Protein 4O6V (pdb70)

CATH classification: 3.40.50.720

Organism: Brucella suis (strain ATCC 23445 / NCTC 10510) (NCBI:txid470137)

B-factor: mean 24.58, std 9.21, range [8.22, 66.63]

Solvent-accessible surface area: 29872 Å² total; per-residue (Å²): 137,97,72,0,0,0,0,0,26,0,13,72,31,42,0,14,13,0,0,110,78,0,22,144,65,46,26,16,1,0,0,0,9,89,78,22,126,0,84,69,10,1,77,119,46,65,16,34,18,5,57,13,44,27,72,32,63,120,40,0,69,104,1,4,74,71,0,60,93,119,56,58,65,0,5,2,0,0,1,8,29,86,124,38,76,4,23,123,6,70,22,143,69,0,38,53,6,0,27,34,38,0,0,6,1,0,18,1,0,45,40,0,4,81,15,0,66,84,42,152,35,1,7,0,0,1,6,5,9,2,25,1,37,17,3,35,59,73,63,6,27,10,0,0,4,23,1,1,3,0,0,0,0,0,2,0,0,45,61,28,1,76,64,51,0,16,0,5,1,0,1,5,9,24,10,70,65,58,121,72,61,102,150,83,63,103,58,0,26,14,71,68,17,0,89,21,97,13,0,2,6,0,0,12,16,5,5,42,106,19,4,14,0,2,0,0,7,26,7,33,0,0,0,0,30,8,70,21,22,153,94,61,0,0,0,0,0,28,0,12,80,34,39,0,14,14,0,0,109,74,0,22,144,65,48,26,15,1,0,0,1,9,94,53,54,40,0,41,69,12,1,77,114,48,56,16,32,29,6,80,14,43,26,81,34,79,75,31,1,70,104,1,3,72,68,0,63,155,115,61,58,50,0,8,2,0,0,1,7,22,39,159,21,36,72,38,79,4,25,118,0,71,37,141,50,0,38,45,0,0,26,17,13,0,0,4,1,0,32,2,0,51,52,0,3,80,17,0,72,95,40,58,36,2,7,0,0,1,5,5,9,2,28,0,39,14,6,22,65,87,60,0,0,9,0,1,2,23,0,1,2,0,0,0,0,0,1,0,0,42,58,26,1,76,64,52,0,15,1,4,1,0,0,5,9,25,10,73,49,110,114,62,61,105,77,83,65,103,62,0,24,14,71,67,15,0,102,20,102,16,0,2,6,0,0,10,17,4,6,41,107,20,2,14,0,1,0,0,8,24,8,34,0,0,0,0,26,6,69,19,23,148,184,114,75,89,69,0,0,3,0,1,28,0,13,83,34,39,0,12,14,0,0,111,80,0,21,147,65,48,25,12,0,0,0,0,10,98,58,51,44,0,82,67,12,0,74,116,43,64,16,31,16,8,66,13,43,27,79,31,62,119,33,3,69,104,1,5,72,74,0,60,90,121,55,58,63,0,6,3,0,0,0,9,20,38,143,13,35,142,34,79,3,22,118,0,70,41,142,46,0,42,44,0,0,27,16,13,0,0,4,0,0,27,2,0,52,48,0,2,80,15,0,70,97,43,59,34,2,7,0,0,1,4,5,9,2,24,0,37,15,3,24,61,73,40,0,1,8,0,1,3,25,0,2,2,0,0,0,0,0,2,0,1,47,61,26,2,77,61,50,0,15,0,4,1,0,1,5,9,20,10,67,40,98,118,78,63,105,149,66,69,105,61,0,26,15,69,69,19,0,99,14,100,16,0,2,6,0,0,10,15,5,7,44,106,20,3,13,0,1,0,0,8,28,7,34,1,1,0,0,29,6,67,19,25,129,100,78,0,0,1,0,0,27,0,10,81,35,41,0,14,13,0,0,113,76,0,22,143,64,41,22,9,1,0,0,0,9,96,55,52,46,0,77,68,11,1,76,119,44,64,17,32,16,3,64,12,40,26,80,33,69,118,36,0,68,100,1,4,75,72,0,58,94,122,61,54,56,0,10,2,0,0,1,8,23,37,155,20,32,74,36,77,2,22,120,0,70,26,113,41,0,39,110,0,0,26,16,15,0,0,4,2,0,23,2,0,43,42,0,3,80,12,0,58,177,39,101,35,2,6,0,0,1,7,5,9,2,24,0,37,15,6,24,62,87,65,0,0,8,0,0,4,23,0,2,3,0,0,0,0,0,1,0,0,45,60,26,1,74,41,50,0,15,1,4,1,0,2,6,9,24,10,66,42,107,117,76,59,103,80,84,65,102,62,0,26,14,69,68,17,0,102,20,99,15,0,2,6,0,0,10,16,4,5,43,108,21,3,14,0,1,0,0,8,27,7,35,1,1,0,0,31,6,68,20,24

InterPro domains:
  IPR002347 Short-chain dehydrogenase/reductase SDR [PF13561] (13-231)
  IPR002347 Short-chain dehydrogenase/reductase SDR [PR00080] (74-85)
  IPR002347 Short-chain dehydrogenase/reductase SDR [PR00080] (127-135)
  IPR002347 Short-chain dehydrogenase/reductase SDR [PR00080] (147-166)
  IPR002347 Short-chain dehydrogenase/reductase SDR [PR00081] (6-23)
  IPR002347 Short-chain dehydrogenase/reductase SDR [PR00081] (74-85)
  IPR002347 Short-chain dehydrogenase/reductase SDR [PR00081] (121-137)
  IPR002347 Short-chain dehydrogenase/reductase SDR [PR00081] (147-166)
  IPR002347 Short-chain dehydrogenase/reductase SDR [PR00081] (168-185)
  IPR002347 Short-chain dehydrogenase/reductase SDR [PR00081] (194-214)
  IPR036291 NAD(P)-binding domain superfamily [SSF51735] (5-231)
  IPR050259 Short-chain dehydrogenases/reductases [PTHR42879] (4-232)

Foldseek 3Di:
DAAAEEFEQCLAFLNVLLQVVVLVVRHAYEYEEQVCSRQVSNVVSVHHYFHDDLLDLVSLLVSLVVRCVPPVAHAEYEFEFDADAPVVQDPVNLVVLLSTQPVSQVSNVVVRVVRLLVVLHHEYEYEAAPCQVVPDRGQPSRNPNSVVNLVVQQVVCVVCVVSLYAYEYEHEAFEPSDDDDQVSQCLQLQSHHHYSNVSSVVVVVRSDPVVSPDHSYYHYDYNCNDDDD/DAAAEEFEQLLAFLNVLLQVLVLVVRHAYEYEHCDPSRQVSNVVSVHYYFNDDLLDLVRLLVSLVVRCVVPNAHAEYEFEFDAADADQPVPCDPVSLVRLLSGAPVSQVSNVVNRVVRLLVVLHHEYEYEAAPCLVVPDSGRVSRNPNSVVNLVVQQVVQVVCVVSLYAYEYEHEAAEVSDDDDQVRLVLQPQSHHHYSNVSSVVVVVCSDPVVSPDHSYYHYDYNRNDDDD/DVDAQAEEEFEQLQAFLNVLLQQVVLVVRHAYEYEHCDPSFQVSSVVSVHGYFHDDLLDLVRLLVSLVVRCVVRVAHAEYEFEFDAADADQPVVQDPVSLVRLCSGAAVSQVSNCVVRVVRLLVVLHHEYEYEAAPCLVVPDSGHVSRNPRSVVNLVVQQVVCVVCVVSLYAYEYEHEAAEPSDDDDQVSQCLAPQSHHHYSNVSSVVVVCCSDPVVSPDHSYYHYDYNRNDDDD/DAAAEEFEQLQAFLNVLLQVVVLVVGHAYEYEHCDPSRQVSNVVSVHGYQHDDLLDLVSLLVSLVVRCVVPVAHAEYEFEFDAADADAPVPQDPVRLVRLCSTAPVSQVSNVVSRVVRLLVVLHHEYEYEAAPCLPVPDSGRVSRNPNSVVNLVVQQVVCVVSVVSLYAYEYEHEAAEVSDDDDQVRLVLQPQSHHHYSNVSSVVVVVCSDPVVSPDHSYYHYDYNRNDDDD

Secondary structure (DSSP, 8-state):
---EEEEET-SSHHHHHHHHHHHHHT-EEEEEESSSHHHHHHHHTTSEEEES-TT-HHHHHHHHHHHHHHHS---EEEE------TTTS-HHHHHHHHHHHTHHHHHHHHHHHHHHHHHT-EEEEEE--TTSSS--TTSHHHHHHHHHHHHHHHHHHHHHGGGTEEEEEEEE-SBTTS---HHHHHHSTTSSPBPHHHHHHHHHHHTSGGGTT--S-EEEESTT-S---/---EEEEES-SSHHHHHHHHHHHHHT-EEEEEESSTHHHHHHHHTT-EEEES-TT-HHHHHHHHHHHHHHHS---EEEE-------S-TTTS-HHHHHHHHIIIIIHHHHHHHHHHHHHHHHT-EEEEEE--TTSSS--TTSHHHHHHHHHHHHHHHHHHHHHGGGTEEEEEEEE-SBTTS---HHHHHHSTTSSPBPHHHHHHHHHHHTSGGGTT--S-EEEESTT-S---/--S---EEEEET-SSHHHHHHHHHHHHHT-EEEEEESSTHHHHHHHHTT-EEEES-TT-HHHHHHHHHHHHHHHS---EEEE-------S-TTTS-HHHHHHHHHHHTHHHHHHHHHHHHHHHHHT-EEEEEE--TTSSS--TTSHHHHHHHHHHHHHHHHHHHHHGGGTEEEEEEEE-SBTTS---HHHHHHSTTSSPBPHHHHHHHHHHHTSGGGTT--S-EEEESTT-S---/---EEEEET-SSHHHHHHHHHHHHHT-EEEEEESSTHHHHHHHHTTSEEEES-TT-HHHHHHHHHHHHHHHS---EEEE-------S-TTTS-HHHHHHHHHHHTHHHHHHHHHHHHHHHHHT-EEEEEE--TTSSS--TTSHHHHHHHHHHHHHHHHHHHHHGGGTEEEEEEEE-SBTTS---HHHHHHSTTSSPBPHHHHHHHHHHHTSGGGTT--S-EEEESTT-S---

Sequence (928 aa):
IQKVAIITAGGSGMGAASARRLAQDGFAVAILSSSGKGEALAKELGGIGVTGSNQSNDDLQKLVDQTLEKWGRIDVLVNSAGRAPILEITDEDWHKGMDTYFLNAVRPARLVVPAMQKQKSGVIINISTAWAFEPSAMFPTSAVFRAGLASFTKIFADTYAAENIRMNNVLPGWIDSLPTTEERRESVPMQRYGKSSEEIAATVSFLASDGAAYITGQNLRVDGGLTRSVIQKVAIITAGGSGMGAASARRLAQDGFAVAILSSSGKGEALAKELGGIGVTGSNQSNDDLQKLLVDQTLEKWGRIDVLVNSAGHGPRAPILEITDEDWHKGMDTYFLNAVRPARLVVPAMQKQKSGVIINISTAWAFEPSAMFPTSAVFRAGLASFTKIFADTYAAENIRMNNVLPGWIDSLPTTEERRESVPMQRYGKSEEIAATVSFLASDGAAYITGQNLRVDGGLTRSVHMTIQKVAIITAGGSGMGAASARRLAQDGFAVAILSSSGKGEALAKELGGIGVTGSNQSNDDLQKLVDQTLEKWGRIDVLVNSAGHGPRAPILEITDEDWHKGMDTYFLNAVRPARLVVPAMQKQKSGVIINISTAWAFEPSAMFPTSAVFRAGLASFTKIFADTYAAENIRMNNVLPGWIDSLPTTEERRESVPMQRYGKSSEEIAATVSFLASDGAAYITGQNLRVDGGLTRSVIQKVAIITAGGSGMGAASARRLAQDGFAVAILSSSGKGEALAKELGGIGVTGSNQSNDDLQKLLVDQTLEKWGRIDVLVNSAGHGPRAPILEITDEDWHKGMDTYFLNAVRPARLVVPAMQKQKSGVIINISTAWAFEPSAMFPTSAVFRAGLASFTKIFADTYAAENIRMNNVLPGWIDSLPTTEERRESVPMQRYGKSEEIAATVSFLASDGAAYITGQNLRVDGGLTRSV

Radius of gyration: 27.7 Å; Cα contacts (8 Å, |Δi|>4): 2396; chains: 4; bounding box: 80×58×80 Å

Nearest PDB structures (foldseek):
  4o6v-assembly1_A  TM=1.004E+00  e=1.532E-47  Brucella suis ATCC 23445
  4o6v-assembly1_D  TM=1.002E+00  e=2.164E-44  Brucella suis ATCC 23445
  4ag3-assembly1_D  TM=9.267E-01  e=1.318E-21  Pseudomonas aeruginosa PAO1
  3ftp-assembly1_D  TM=9.423E-01  e=9.116E-21  Burkholderia pseudomallei
  4cql-assembly1_F  TM=9.217E-01  e=3.225E-19  Homo sapiens

Structure (mmCIF, N/CA/C/O backbone):
data_4O6V
#
_entry.id   4O6V
#
_cell.length_a   70.890
_cell.length_b   108.360
_cell.length_c   115.400
_cell.angle_alpha   90.000
_cell.angle_beta   90.000
_cell.angle_gamma   90.000
#
_symmetry.space_group_name_H-M   'P 21 21 21'
#
loop_
_entity.id
_entity.type
_entity.pdbx_description
1 polymer 'Oxidoreductase, short-chain dehydrogenase/reductase family'
2 non-polymer GLYCEROL
3 non-polymer 1,2-ETHANEDIOL
4 water water
#
loop_
_atom_site.group_PDB
_atom_site.id
_atom_site.type_symbol
_atom_site.label_atom_id
_atom_site.label_alt_id
_atom_site.label_comp_id
_atom_site.label_asym_id
_atom_site.label_entity_id
_atom_site.label_seq_id
_atom_site.pdbx_PDB_ins_code
_atom_site.Cartn_x
_atom_site.Cartn_y
_atom_site.Cartn_z
_atom_site.occupancy
_atom_site.B_iso_or_equiv
_atom_site.auth_seq_id
_atom_site.auth_comp_id
_atom_site.auth_asym_id
_atom_site.auth_atom_id
_atom_site.pdbx_PDB_model_num
ATOM 1 N N . ILE A 1 11 ? 44.341 10.107 4.020 1.00 43.19 3 ILE A N 1
ATOM 2 C CA . ILE A 1 11 ? 43.007 9.504 4.226 1.00 38.00 3 ILE A CA 1
ATOM 3 C C . ILE A 1 11 ? 41.979 10.341 3.454 1.00 33.45 3 ILE A C 1
ATOM 4 O O . ILE A 1 11 ? 41.857 11.548 3.610 1.00 33.27 3 ILE A O 1
ATOM 6 N N . GLN A 1 12 ? 41.249 9.660 2.604 1.00 30.21 4 GLN A N 1
ATOM 7 C CA . GLN A 1 12 ? 40.183 10.245 1.843 1.00 27.32 4 GLN A CA 1
ATOM 8 C C . GLN A 1 12 ? 38.928 10.098 2.719 1.00 25.39 4 GLN A C 1
ATOM 9 O O . GLN A 1 12 ? 38.424 8.984 2.854 1.00 25.31 4 GLN A O 1
ATOM 15 N N . LYS A 1 13 ? 38.390 11.193 3.264 1.00 22.64 5 LYS A N 1
ATOM 16 C CA . LYS A 1 13 ? 37.204 11.062 4.155 1.00 21.97 5 LYS A CA 1
ATOM 17 C C . LYS A 1 13 ? 35.927 11.049 3.355 1.00 18.74 5 LYS A C 1
ATOM 18 O O . LYS A 1 13 ? 35.923 11.481 2.201 1.00 17.57 5 LYS A O 1
ATOM 24 N N . VAL A 1 14 ? 34.862 10.548 3.973 1.00 17.43 6 VAL A N 1
ATOM 25 C CA . VAL A 1 14 ? 33.638 10.226 3.278 1.00 16.75 6 VAL A CA 1
ATOM 26 C C . VAL A 1 14 ? 32.437 10.853 3.992 1.00 15.68 6 VAL A C 1
ATOM 27 O O . VAL A 1 14 ? 32.298 10.750 5.220 1.00 15.74 6 VAL A O 1
ATOM 31 N N . ALA A 1 15 ? 31.590 11.478 3.198 1.00 14.85 7 ALA A N 1
ATOM 32 C CA . ALA A 1 15 ? 30.298 11.981 3.654 1.00 14.56 7 ALA A CA 1
ATOM 33 C C . ALA A 1 15 ? 29.105 11.347 2.923 1.00 15.07 7 ALA A C 1
ATOM 34 O O . ALA A 1 15 ? 29.086 11.294 1.671 1.00 15.83 7 ALA A O 1
ATOM 36 N N . ILE A 1 16 ? 28.112 10.879 3.689 1.00 15.14 8 ILE A N 1
ATOM 37 C CA . ILE A 1 16 ? 26.828 10.490 3.157 1.00 15.55 8 ILE A CA 1
ATOM 38 C C . ILE A 1 16 ? 25.834 11.636 3.386 1.00 15.35 8 ILE A C 1
ATOM 39 O O . ILE A 1 16 ? 25.773 12.168 4.495 1.00 15.53 8 ILE A O 1
ATOM 44 N N . ILE A 1 17 ? 25.055 12.004 2.358 1.00 15.05 9 ILE A N 1
ATOM 45 C CA . ILE A 1 17 ? 24.029 13.029 2.487 1.00 15.21 9 ILE A CA 1
ATOM 46 C C . ILE A 1 17 ? 22.672 12.422 2.118 1.00 15.96 9 ILE A C 1
ATOM 47 O O . ILE A 1 17 ? 22.493 11.955 0.997 1.00 15.93 9 ILE A O 1
ATOM 52 N N . THR A 1 18 ? 21.753 12.416 3.054 1.00 17.11 10 THR A N 1
ATOM 53 C CA . THR A 1 18 ? 20.381 11.966 2.775 1.00 18.73 10 THR A CA 1
ATOM 54 C C . THR A 1 18 ? 19.549 13.210 2.425 1.00 20.48 10 THR A C 1
ATOM 55 O O . THR A 1 18 ? 19.690 14.285 3.058 1.00 20.97 10 THR A O 1
ATOM 59 N N . ALA A 1 19 ? 18.627 13.025 1.481 1.00 21.84 11 ALA A N 1
ATOM 60 C CA . ALA A 1 19 ? 17.843 14.100 0.889 1.00 22.76 11 ALA A CA 1
ATOM 61 C C . ALA A 1 19 ? 18.774 15.187 0.327 1.00 22.34 11 ALA A C 1
ATOM 62 O O . ALA A 1 19 ? 18.588 16.379 0.569 1.00 23.26 11 ALA A O 1
ATOM 64 N N . GLY A 1 20 ? 19.757 14.742 -0.435 1.00 22.18 12 GLY A N 1
ATOM 65 C CA . GLY A 1 20 ? 20.787 15.608 -0.983 1.00 22.58 12 GLY A CA 1
ATOM 66 C C . GLY A 1 20 ? 20.585 15.964 -2.437 1.00 23.61 12 GLY A C 1
ATOM 67 O O . GLY A 1 20 ? 21.520 16.410 -3.091 1.00 25.10 12 GLY A O 1
ATOM 68 N N . GLY A 1 21 ? 19.371 15.776 -2.955 1.00 24.13 13 GLY A N 1
ATOM 69 C CA . GLY A 1 21 ? 19.069 16.093 -4.357 1.00 24.44 13 GLY A CA 1
ATOM 70 C C . GLY A 1 21 ? 18.717 17.539 -4.626 1.00 24.08 13 GLY A C 1
ATOM 71 O O . GLY A 1 21 ? 18.851 18.018 -5.737 1.00 25.17 13 GLY A O 1
ATOM 72 N N . SER A 1 22 ? 18.259 18.251 -3.612 1.00 25.94 14 SER A N 1
ATOM 73 C CA . SER A 1 22 ? 17.934 19.664 -3.781 1.00 26.68 14 SER A CA 1
ATOM 74 C C . SER A 1 22 ? 18.107 20.389 -2.463 1.00 25.58 14 SER A C 1
ATOM 75 O O . SER A 1 22 ? 18.451 19.784 -1.437 1.00 23.60 14 SER A O 1
ATOM 78 N N . GLY A 1 23 ? 17.879 21.694 -2.525 1.00 25.15 15 GLY A N 1
ATOM 79 C CA . GLY A 1 23 ? 17.860 22.527 -1.357 1.00 24.70 15 GLY A CA 1
ATOM 80 C C . GLY A 1 23 ? 19.139 22.455 -0.533 1.00 22.78 15 GLY A C 1
ATOM 81 O O . GLY A 1 23 ? 20.255 22.428 -1.061 1.00 21.86 15 GLY A O 1
ATOM 82 N N . MET A 1 24 ? 18.957 22.408 0.785 1.00 23.52 16 MET A N 1
ATOM 83 C CA . MET A 1 24 ? 20.094 22.491 1.690 1.00 22.36 16 MET A CA 1
ATOM 84 C C . MET A 1 24 ? 20.920 21.206 1.684 1.00 21.15 16 MET A C 1
ATOM 85 O O . MET A 1 24 ? 22.126 21.267 1.939 1.00 20.12 16 MET A O 1
ATOM 90 N N . GLY A 1 25 ? 20.293 20.069 1.358 1.00 20.41 17 GLY A N 1
ATOM 91 C CA . GLY A 1 25 ? 21.008 18.837 1.179 1.00 20.31 17 GLY A CA 1
ATOM 92 C C . GLY A 1 25 ? 21.992 18.885 0.022 1.00 19.58 17 GLY A C 1
ATOM 93 O O . GLY A 1 25 ? 23.190 18.513 0.167 1.00 18.37 17 GLY A O 1
ATOM 94 N N . ALA A 1 26 ? 21.489 19.294 -1.141 1.00 18.35 18 ALA A N 1
ATOM 95 C CA . ALA A 1 26 ? 22.360 19.461 -2.291 1.00 18.35 18 ALA A CA 1
ATOM 96 C C . ALA A 1 26 ? 23.475 20.464 -1.993 1.00 17.81 18 ALA A C 1
ATOM 97 O O . ALA A 1 26 ? 24.611 20.212 -2.358 1.00 17.98 18 ALA A O 1
ATOM 99 N N . ALA A 1 27 ? 23.133 21.608 -1.410 1.00 17.62 19 ALA A N 1
ATOM 100 C CA . ALA A 1 27 ? 24.129 22.626 -1.064 1.00 18.22 19 ALA A CA 1
ATOM 101 C C . ALA A 1 27 ? 25.207 22.039 -0.143 1.00 17.19 19 ALA A C 1
ATOM 102 O O . ALA A 1 27 ? 26.420 22.285 -0.355 1.00 16.34 19 ALA A O 1
ATOM 104 N N . SER A 1 28 ? 24.783 21.199 0.814 1.00 16.94 20 SER A N 1
ATOM 105 C CA . SER A 1 28 ? 25.734 20.563 1.753 1.00 16.73 20 SER A CA 1
ATOM 106 C C . SER A 1 28 ? 26.630 19.579 1.027 1.00 16.25 20 SER A C 1
ATOM 107 O O . SER A 1 28 ? 27.854 19.566 1.257 1.00 15.41 20 SER A O 1
ATOM 110 N N . ALA A 1 29 ? 26.032 18.753 0.150 1.00 15.65 21 ALA A N 1
ATOM 111 C CA . ALA A 1 29 ? 26.819 17.809 -0.671 1.00 15.65 21 ALA A CA 1
ATOM 112 C C . ALA A 1 29 ? 27.866 18.531 -1.537 1.00 15.98 21 ALA A C 1
ATOM 113 O O . ALA A 1 29 ? 29.057 18.144 -1.555 1.00 15.22 21 ALA A O 1
ATOM 115 N N . ARG A 1 30 ? 27.464 19.620 -2.200 1.00 16.49 22 ARG A N 1
ATOM 116 C CA . ARG A 1 30 ? 28.420 20.377 -3.037 1.00 17.11 22 ARG A CA 1
ATOM 117 C C . ARG A 1 30 ? 29.573 20.936 -2.217 1.00 16.71 22 ARG A C 1
ATOM 118 O O . ARG A 1 30 ? 30.747 20.873 -2.630 1.00 16.17 22 ARG A O 1
ATOM 126 N N . ARG A 1 31 ? 29.268 21.507 -1.057 1.00 15.92 23 ARG A N 1
ATOM 127 C CA . ARG A 1 31 ? 30.307 22.135 -0.251 1.00 15.91 23 ARG A CA 1
ATOM 128 C C . ARG A 1 31 ? 31.268 21.072 0.335 1.00 15.35 23 ARG A C 1
ATOM 129 O O . ARG A 1 31 ? 32.512 21.250 0.319 1.00 14.66 23 ARG A O 1
ATOM 137 N N . LEU A 1 32 ? 30.693 19.964 0.805 1.00 15.20 24 LEU A N 1
ATOM 138 C CA . LEU A 1 32 ? 31.517 18.882 1.357 1.00 16.06 24 LEU A CA 1
ATOM 139 C C . LEU A 1 32 ? 32.392 18.259 0.278 1.00 15.94 24 LEU A C 1
ATOM 140 O O . LEU A 1 32 ? 33.589 17.950 0.517 1.00 16.51 24 LEU A O 1
ATOM 145 N N . ALA A 1 33 ? 31.864 18.140 -0.933 1.00 15.67 25 ALA A N 1
ATOM 146 C CA . ALA A 1 33 ? 32.732 17.708 -2.053 1.00 16.68 25 ALA A CA 1
ATOM 147 C C . ALA A 1 33 ? 33.878 18.690 -2.318 1.00 17.82 25 ALA A C 1
ATOM 148 O O . ALA A 1 33 ? 35.065 18.296 -2.488 1.00 18.52 25 ALA A O 1
ATOM 150 N N . GLN A 1 34 ? 33.546 19.967 -2.359 1.00 18.91 26 GLN A N 1
ATOM 151 C CA . GLN A 1 34 ? 34.563 21.036 -2.538 1.00 20.38 26 GLN A CA 1
ATOM 152 C C . GLN A 1 34 ? 35.633 20.995 -1.449 1.00 19.41 26 GLN A C 1
ATOM 153 O O . GLN A 1 34 ? 36.810 21.245 -1.727 1.00 17.95 26 GLN A O 1
ATOM 159 N N . ASP A 1 35 ? 35.217 20.694 -0.214 1.00 17.82 27 ASP A N 1
ATOM 160 C CA . ASP A 1 35 ? 36.110 20.544 0.924 1.00 18.65 27 ASP A CA 1
ATOM 161 C C . ASP A 1 35 ? 37.080 19.366 0.771 1.00 18.58 27 ASP A C 1
ATOM 162 O O . ASP A 1 35 ? 38.119 19.335 1.437 1.00 19.15 27 ASP A O 1
ATOM 167 N N . GLY A 1 36 ? 36.719 18.406 -0.068 1.00 17.84 28 GLY A N 1
ATOM 168 C CA . GLY A 1 36 ? 37.524 17.249 -0.388 1.00 18.01 28 GLY A CA 1
ATOM 169 C C . GLY A 1 36 ? 36.974 15.902 0.091 1.00 17.79 28 GLY A C 1
ATOM 170 O O . GLY A 1 36 ? 37.648 14.870 -0.045 1.00 17.84 28 GLY A O 1
ATOM 171 N N . PHE A 1 37 ? 35.758 15.882 0.612 1.00 16.90 29 PHE A N 1
ATOM 172 C CA . PHE A 1 37 ? 35.109 14.619 1.001 1.00 17.01 29 PHE A CA 1
ATOM 173 C C . PHE A 1 37 ? 34.649 13.897 -0.255 1.00 17.30 29 PHE A C 1
ATOM 174 O O . PHE A 1 37 ? 34.194 14.529 -1.232 1.00 18.52 29 PHE A O 1
ATOM 182 N N . ALA A 1 38 ? 34.742 12.583 -0.243 1.00 17.89 30 ALA A N 1
ATOM 183 C CA . ALA A 1 38 ? 33.998 11.763 -1.192 1.00 18.14 30 ALA A CA 1
ATOM 184 C C . ALA A 1 38 ? 32.563 11.694 -0.764 1.00 17.65 30 ALA A C 1
ATOM 185 O O . ALA A 1 38 ? 32.277 11.541 0.431 1.00 17.39 30 ALA A O 1
ATOM 187 N N . VAL A 1 39 ? 31.639 11.816 -1.715 1.00 16.70 31 VAL A N 1
ATOM 188 C CA . VAL A 1 39 ? 30.232 11.940 -1.346 1.00 16.95 31 VAL A CA 1
ATOM 189 C C . VAL A 1 39 ? 29.345 10.841 -1.890 1.00 17.17 31 VAL A C 1
ATOM 190 O O . VAL A 1 39 ? 29.505 10.402 -3.045 1.00 17.84 31 VAL A O 1
ATOM 194 N N . ALA A 1 40 ? 28.413 10.400 -1.033 1.00 16.30 32 ALA A N 1
ATOM 195 C CA . ALA A 1 40 ? 27.387 9.429 -1.413 1.00 16.56 32 ALA A CA 1
ATOM 196 C C . ALA A 1 40 ? 26.066 10.081 -1.068 1.00 16.88 32 ALA A C 1
ATOM 197 O O . ALA A 1 40 ? 25.860 10.537 0.083 1.00 16.25 32 ALA A O 1
ATOM 199 N N . ILE A 1 41 ? 25.162 10.115 -2.040 1.00 17.19 33 ILE A N 1
ATOM 200 C CA . ILE A 1 41 ? 23.930 10.901 -1.924 1.00 17.26 33 ILE A CA 1
ATOM 201 C C . ILE A 1 41 ? 22.678 10.049 -2.173 1.00 17.52 33 ILE A C 1
ATOM 202 O O . ILE A 1 41 ? 22.631 9.247 -3.116 1.00 18.04 33 ILE A O 1
ATOM 207 N N . LEU A 1 42 ? 21.713 10.202 -1.288 1.00 17.30 34 LEU A N 1
ATOM 208 C CA . LEU A 1 42 ? 20.405 9.589 -1.442 1.00 17.84 34 LEU A CA 1
ATOM 209 C C . LEU A 1 42 ? 19.370 10.665 -1.774 1.00 18.02 34 LEU A C 1
ATOM 210 O O . LEU A 1 42 ? 19.344 11.757 -1.160 1.00 17.69 34 LEU A O 1
ATOM 215 N N . SER A 1 43 ? 18.485 10.330 -2.717 1.00 17.55 35 SER A N 1
ATOM 216 C CA . SER A 1 43 ? 17.275 11.155 -2.918 1.00 17.79 35 SER A CA 1
ATOM 217 C C . SER A 1 43 ? 16.201 10.265 -3.520 1.00 17.99 35 SER A C 1
ATOM 218 O O . SER A 1 43 ? 16.512 9.256 -4.145 1.00 18.19 35 SER A O 1
ATOM 221 N N . SER A 1 44 ? 14.937 10.630 -3.332 1.00 18.25 36 SER A N 1
ATOM 222 C CA . SER A 1 44 ? 13.842 9.864 -3.902 1.00 19.26 36 SER A CA 1
ATOM 223 C C . SER A 1 44 ? 13.515 10.302 -5.351 1.00 19.62 36 SER A C 1
ATOM 224 O O . SER A 1 44 ? 13.030 9.486 -6.162 1.00 19.83 36 SER A O 1
ATOM 227 N N . SER A 1 45 ? 13.805 11.560 -5.685 1.00 18.76 37 SER A N 1
ATOM 228 C CA . SER A 1 45 ? 13.498 12.071 -7.042 1.00 19.20 37 SER A CA 1
ATOM 229 C C . SER A 1 45 ? 14.397 11.511 -8.130 1.00 19.15 37 SER A C 1
ATOM 230 O O . SER A 1 45 ? 13.989 11.392 -9.263 1.00 19.62 37 SER A O 1
ATOM 233 N N . GLY A 1 46 ? 15.647 11.224 -7.787 1.00 18.72 38 GLY A N 1
ATOM 234 C CA . GLY A 1 46 ? 16.670 10.940 -8.767 1.00 19.01 38 GLY A CA 1
ATOM 235 C C . GLY A 1 46 ? 17.709 12.034 -8.896 1.00 18.40 38 GLY A C 1
ATOM 236 O O . GLY A 1 46 ? 18.803 11.782 -9.379 1.00 18.05 38 GLY A O 1
ATOM 237 N N . LYS A 1 47 ? 17.375 13.247 -8.468 1.00 18.07 39 LYS A N 1
ATOM 238 C CA . LYS A 1 47 ? 18.299 14.375 -8.573 1.00 19.09 39 LYS A CA 1
ATOM 239 C C . LYS A 1 47 ? 19.622 14.094 -7.787 1.00 19.28 39 LYS A C 1
ATOM 240 O O . LYS A 1 47 ? 20.699 14.538 -8.183 1.00 18.72 39 LYS A O 1
ATOM 246 N N . GLY A 1 48 ? 19.519 13.400 -6.661 1.00 20.26 40 GLY A N 1
ATOM 247 C CA . GLY A 1 48 ? 20.719 13.008 -5.864 1.00 21.79 40 GLY A CA 1
ATOM 248 C C . GLY A 1 48 ? 21.782 12.228 -6.622 1.00 23.76 40 GLY A C 1
ATOM 249 O O . GLY A 1 48 ? 22.993 12.516 -6.499 1.00 24.33 40 GLY A O 1
ATOM 250 N N . GLU A 1 49 ? 21.352 11.252 -7.413 1.00 26.11 41 GLU A N 1
ATOM 251 C CA . GLU A 1 49 ? 22.251 10.536 -8.322 1.00 29.21 41 GLU A CA 1
ATOM 252 C C . GLU A 1 49 ? 22.921 11.382 -9.387 1.00 26.78 41 GLU A C 1
ATOM 253 O O . GLU A 1 49 ? 24.0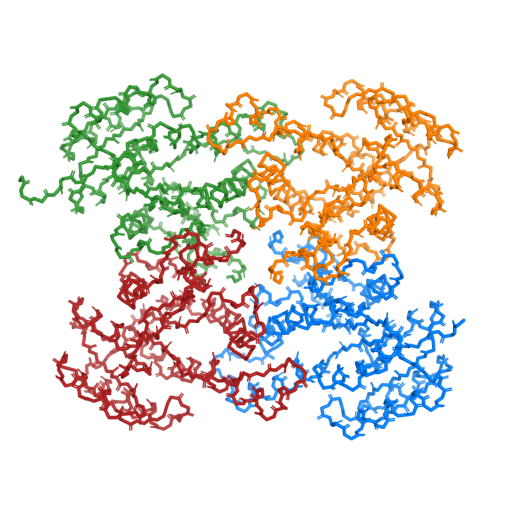95 11.195 -9.671 1.00 27.61 41 GLU A O 1
ATOM 259 N N . ALA A 1 50 ? 22.163 12.251 -10.036 1.00 24.36 42 ALA A N 1
ATOM 260 C CA . ALA A 1 50 ? 22.735 13.146 -11.050 1.00 23.44 42 ALA A CA 1
ATOM 261 C C . ALA A 1 50 ? 23.782 14.062 -10.367 1.00 21.59 42 ALA A C 1
ATOM 262 O O . ALA A 1 50 ? 24.868 14.326 -10.908 1.00 21.03 42 ALA A O 1
ATOM 264 N N . LEU A 1 51 ? 23.449 14.533 -9.160 1.00 19.49 43 LEU A N 1
ATOM 265 C CA . LEU A 1 51 ? 24.396 15.418 -8.431 1.00 19.18 43 LEU A CA 1
ATOM 266 C C . LEU A 1 51 ? 25.673 14.662 -8.027 1.00 19.14 43 LEU A C 1
ATOM 267 O O . LEU A 1 51 ? 26.788 15.149 -8.252 1.00 18.63 43 LEU A O 1
ATOM 272 N N . ALA A 1 52 ? 25.504 13.472 -7.453 1.00 20.02 44 ALA A N 1
ATOM 273 C CA . ALA A 1 52 ? 26.676 12.640 -7.110 1.00 21.13 44 ALA A CA 1
ATOM 274 C C . ALA A 1 52 ? 27.609 12.417 -8.283 1.00 22.59 44 ALA A C 1
ATOM 275 O O . ALA A 1 52 ? 28.842 12.506 -8.130 1.00 21.49 44 ALA A O 1
ATOM 277 N N . LYS A 1 53 ? 27.054 12.144 -9.451 1.00 24.11 45 LYS A N 1
ATOM 278 C CA . LYS A 1 53 ? 27.871 11.918 -10.624 1.00 26.35 45 LYS A CA 1
ATOM 279 C C . LYS A 1 53 ? 28.637 13.185 -10.979 1.00 26.76 45 LYS A C 1
ATOM 280 O O . LYS A 1 53 ? 29.825 13.122 -11.353 1.00 25.87 45 LYS A O 1
ATOM 282 N N . GLU A 1 54 ? 27.957 14.331 -10.912 1.00 25.88 46 GLU A N 1
ATOM 283 C CA . GLU A 1 54 ? 28.619 15.631 -11.147 1.00 27.16 46 GLU A CA 1
ATOM 284 C C . GLU A 1 54 ? 29.766 15.832 -10.144 1.00 25.76 46 GLU A C 1
ATOM 285 O O . GLU A 1 54 ? 30.818 16.380 -10.497 1.00 24.67 46 GLU A O 1
ATOM 291 N N . LEU A 1 55 ? 29.582 15.359 -8.912 1.00 22.83 47 LEU A N 1
ATOM 292 C CA . LEU A 1 55 ? 30.578 15.588 -7.861 1.00 22.33 47 LEU A CA 1
ATOM 293 C C . LEU A 1 55 ? 31.624 14.473 -7.759 1.00 23.58 47 LEU A C 1
ATOM 294 O O . LEU A 1 55 ? 32.417 14.465 -6.832 1.00 24.96 47 LEU A O 1
ATOM 299 N N . GLY A 1 56 ? 31.610 13.517 -8.658 1.00 23.02 48 GLY A N 1
ATOM 300 C CA . GLY A 1 56 ? 32.582 12.426 -8.579 1.00 24.26 48 GLY A CA 1
ATOM 301 C C . GLY A 1 56 ? 32.300 11.381 -7.520 1.00 23.80 48 GLY A C 1
ATOM 302 O O . GLY A 1 56 ? 33.199 10.624 -7.147 1.00 24.51 48 GLY A O 1
ATOM 303 N N . GLY A 1 57 ? 31.066 11.319 -7.034 1.00 20.93 49 GLY A N 1
ATOM 304 C CA . GLY A 1 57 ? 30.705 10.430 -5.948 1.00 20.68 49 GLY A CA 1
ATOM 305 C C . GLY A 1 57 ? 29.703 9.385 -6.386 1.00 21.94 49 GLY A C 1
ATOM 306 O O . GLY A 1 57 ? 29.613 9.066 -7.574 1.00 23.38 49 GLY A O 1
ATOM 307 N N . ILE A 1 58 ? 28.934 8.851 -5.440 1.00 21.48 50 ILE A N 1
ATOM 308 C CA . ILE A 1 58 ? 27.965 7.808 -5.767 1.00 22.89 50 ILE A CA 1
ATOM 309 C C . ILE A 1 58 ? 26.581 8.175 -5.261 1.00 21.95 50 ILE A C 1
ATOM 310 O O . ILE A 1 58 ? 26.431 9.008 -4.369 1.00 20.09 50 ILE A O 1
ATOM 315 N N . GLY A 1 59 ? 25.572 7.546 -5.834 1.00 22.01 51 GLY A N 1
ATOM 316 C CA . GLY A 1 59 ? 24.206 7.932 -5.475 1.00 21.81 51 GLY A CA 1
ATOM 317 C C . GLY A 1 59 ? 23.241 6.782 -5.541 1.00 22.30 51 GLY A C 1
ATOM 318 O O . GLY A 1 59 ? 23.451 5.809 -6.296 1.00 23.68 51 GLY A O 1
ATOM 319 N N . VAL A 1 60 ? 22.191 6.880 -4.738 1.00 21.37 52 VAL A N 1
ATOM 320 C CA . VAL A 1 60 ? 21.136 5.919 -4.734 1.00 21.96 52 VAL A CA 1
ATOM 321 C C . VAL A 1 60 ? 19.861 6.709 -4.857 1.00 21.32 52 VAL A C 1
ATOM 322 O O . VAL A 1 60 ? 19.735 7.781 -4.250 1.00 19.32 52 VAL A O 1
ATOM 326 N N . THR A 1 61 ? 18.918 6.183 -5.634 1.00 21.98 53 THR A N 1
ATOM 327 C CA . THR A 1 61 ? 17.588 6.755 -5.703 1.00 22.48 53 THR A CA 1
ATOM 328 C C . THR A 1 61 ? 16.678 5.824 -4.956 1.00 24.37 53 THR A C 1
ATOM 329 O O . THR A 1 61 ? 16.529 4.692 -5.365 1.00 25.33 53 THR A O 1
ATOM 333 N N . GLY A 1 62 ? 16.074 6.315 -3.875 1.00 24.57 54 GLY A N 1
ATOM 334 C CA . GLY A 1 62 ? 15.219 5.521 -3.000 1.00 27.88 54 GLY A CA 1
ATOM 335 C C . GLY A 1 62 ? 14.654 6.413 -1.904 1.00 29.41 54 GLY A C 1
ATOM 336 O O . GLY A 1 62 ? 14.913 7.616 -1.897 1.00 28.28 54 GLY A O 1
ATOM 337 N N . SER A 1 63 ? 13.908 5.819 -0.972 1.00 34.25 55 SER A N 1
ATOM 338 C CA . SER A 1 63 ? 13.276 6.572 0.134 1.00 35.61 55 SER A CA 1
ATOM 339 C C . SER A 1 63 ? 14.161 6.652 1.398 1.00 36.10 55 SER A C 1
ATOM 340 O O . SER A 1 63 ? 14.687 5.636 1.842 1.00 35.10 55 SER A O 1
ATOM 343 N N . ASN A 1 64 ? 14.304 7.861 1.963 1.00 36.34 56 ASN A N 1
ATOM 344 C CA . ASN A 1 64 ? 14.978 8.075 3.258 1.00 37.93 56 ASN A CA 1
ATOM 345 C C . ASN A 1 64 ? 14.152 7.657 4.457 1.00 38.40 56 ASN A C 1
ATOM 346 O O . ASN A 1 64 ? 14.554 7.910 5.610 1.00 39.24 56 ASN A O 1
ATOM 351 N N . GLN A 1 65 ? 13.006 7.018 4.165 1.00 39.19 57 GLN A N 1
ATOM 352 C CA . GLN A 1 65 ? 12.150 6.344 5.135 1.00 41.98 57 GLN A CA 1
ATOM 353 C C . GLN A 1 65 ? 12.183 4.817 4.946 1.00 43.07 57 GLN A C 1
ATOM 354 O O . GLN A 1 65 ? 11.468 4.108 5.634 1.00 45.09 57 GLN A O 1
ATOM 360 N N . SER A 1 66 ? 13.069 4.315 4.080 1.00 43.04 58 SER A N 1
ATOM 361 C CA . SER A 1 66 ? 13.169 2.867 3.815 1.00 41.72 58 SER A CA 1
ATOM 362 C C . SER A 1 66 ? 14.529 2.299 4.260 1.00 43.14 58 SER A C 1
ATOM 363 O O . SER A 1 66 ? 15.571 2.652 3.715 1.00 38.23 58 SER A O 1
ATOM 366 N N . ASN A 1 67 ? 14.513 1.385 5.229 1.00 45.26 59 ASN A N 1
ATOM 367 C CA . ASN A 1 67 ? 15.769 0.823 5.748 1.00 44.27 59 ASN A CA 1
ATOM 368 C C . ASN A 1 67 ? 16.604 0.059 4.693 1.00 42.72 59 ASN A C 1
ATOM 369 O O . ASN A 1 67 ? 17.842 0.128 4.713 1.00 40.95 59 ASN A O 1
ATOM 374 N N . ASP A 1 68 ? 15.931 -0.576 3.740 1.00 40.83 60 ASP A N 1
ATOM 375 C CA . ASP A 1 68 ? 16.601 -1.260 2.626 1.00 40.71 60 ASP A CA 1
ATOM 376 C C . ASP A 1 68 ? 17.350 -0.337 1.619 1.00 38.55 60 ASP A C 1
ATOM 377 O O . ASP A 1 68 ? 18.478 -0.623 1.215 1.00 35.15 60 ASP A O 1
ATOM 382 N N . ASP A 1 69 ? 16.715 0.755 1.190 1.00 30.42 61 ASP A N 1
ATOM 383 C CA . ASP A 1 69 ? 17.411 1.722 0.344 1.00 30.03 61 ASP A CA 1
ATOM 384 C C . ASP A 1 69 ? 18.561 2.360 1.139 1.00 26.80 61 ASP A C 1
ATOM 385 O O . ASP A 1 69 ? 19.632 2.589 0.589 1.00 26.74 61 ASP A O 1
ATOM 390 N N . LEU A 1 70 ? 18.340 2.638 2.423 1.00 25.70 62 LEU A N 1
ATOM 391 C CA . LEU A 1 70 ? 19.390 3.234 3.259 1.00 25.01 62 LEU A CA 1
ATOM 392 C C . LEU A 1 70 ? 20.553 2.260 3.446 1.00 25.13 62 LEU A C 1
ATOM 393 O O . LEU A 1 70 ? 21.713 2.645 3.387 1.00 23.29 62 LEU A O 1
ATOM 398 N N . GLN A 1 71 ? 20.241 0.990 3.647 1.00 25.19 63 GLN A N 1
ATOM 399 C CA . GLN A 1 71 ? 21.289 0.009 3.802 1.00 25.94 63 GLN A CA 1
ATOM 400 C C . GLN A 1 71 ? 22.105 -0.128 2.513 1.00 24.81 63 GLN A C 1
ATOM 401 O O . GLN A 1 71 ? 23.314 -0.292 2.550 1.00 22.98 63 GLN A O 1
ATOM 407 N N . LYS A 1 72 ? 21.429 -0.066 1.374 1.00 25.73 64 LYS A N 1
ATOM 408 C CA . LYS A 1 72 ? 22.101 -0.137 0.084 1.00 26.43 64 LYS A CA 1
ATOM 409 C C . LYS A 1 72 ? 23.117 1.015 -0.052 1.00 24.57 64 LYS A C 1
ATOM 410 O O . LYS A 1 72 ? 24.256 0.796 -0.476 1.00 24.58 64 LYS A O 1
ATOM 416 N N . LEU A 1 73 ? 22.697 2.223 0.292 1.00 22.57 65 LEU A N 1
ATOM 417 C CA . LEU A 1 73 ? 23.603 3.409 0.246 1.00 22.10 65 LEU A CA 1
ATOM 418 C C . LEU A 1 73 ? 24.807 3.225 1.137 1.00 20.34 65 LEU A C 1
ATOM 419 O O . LEU A 1 73 ? 25.954 3.499 0.764 1.00 20.75 65 LEU A O 1
ATOM 424 N N . VAL A 1 74 ? 24.548 2.772 2.356 1.00 20.36 66 VAL A N 1
ATOM 425 C CA . VAL A 1 74 ? 25.605 2.548 3.342 1.00 20.11 66 VAL A CA 1
ATOM 426 C C . VAL A 1 74 ? 26.568 1.456 2.867 1.00 20.72 66 VAL A C 1
ATOM 427 O O . VAL A 1 74 ? 27.776 1.645 2.913 1.00 20.51 66 VAL A O 1
ATOM 431 N N . ASP A 1 75 ? 26.012 0.343 2.412 1.00 21.21 67 ASP A N 1
ATOM 432 C CA . ASP A 1 75 ? 26.822 -0.783 1.916 1.00 23.24 67 ASP A CA 1
ATOM 433 C C . ASP A 1 75 ? 27.694 -0.370 0.738 1.00 22.29 67 ASP A C 1
ATOM 434 O O . ASP A 1 75 ? 28.885 -0.662 0.707 1.00 22.79 67 ASP A O 1
ATOM 439 N N . GLN A 1 76 ? 27.113 0.333 -0.214 1.00 22.29 68 GLN A N 1
ATOM 440 C CA . GLN A 1 76 ? 27.876 0.804 -1.398 1.00 23.08 68 GLN A CA 1
ATOM 441 C C . GLN A 1 76 ? 29.010 1.769 -0.999 1.00 21.71 68 GLN A C 1
ATOM 442 O O . GLN A 1 76 ? 30.115 1.726 -1.544 1.00 22.08 68 GLN A O 1
ATOM 448 N N . THR A 1 77 ? 28.752 2.606 0.000 1.00 20.37 69 THR A N 1
ATOM 449 C CA . THR A 1 77 ? 29.737 3.566 0.457 1.00 19.79 69 THR A CA 1
ATOM 450 C C . THR A 1 77 ? 30.908 2.852 1.102 1.00 20.03 69 THR A C 1
ATOM 451 O O . THR A 1 77 ? 32.073 3.197 0.855 1.00 20.02 69 THR A O 1
ATOM 455 N N . LEU A 1 78 ? 30.607 1.875 1.949 1.00 20.65 70 LEU A N 1
ATOM 456 C CA . LEU A 1 78 ? 31.652 1.164 2.656 1.00 21.41 70 LEU A CA 1
ATOM 457 C C . LEU A 1 78 ? 32.419 0.265 1.688 1.00 22.80 70 LEU A C 1
ATOM 458 O O . LEU A 1 78 ? 33.657 0.173 1.784 1.00 23.00 70 LEU A O 1
ATOM 463 N N . GLU A 1 79 ? 31.729 -0.310 0.711 1.00 23.20 71 GLU A N 1
ATOM 464 C CA . GLU A 1 79 ? 32.412 -1.151 -0.298 1.00 24.88 71 GLU A CA 1
ATOM 465 C C . GLU A 1 79 ? 33.391 -0.288 -1.087 1.00 24.97 71 GLU A C 1
ATOM 466 O O . GLU A 1 79 ? 34.508 -0.717 -1.348 1.00 24.67 71 GLU A O 1
ATOM 468 N N . LYS A 1 80 ? 32.992 0.938 -1.433 1.00 24.56 72 LYS A N 1
ATOM 469 C CA . LYS A 1 80 ? 33.832 1.808 -2.251 1.00 25.11 72 LYS A CA 1
ATOM 470 C C . LYS A 1 80 ? 35.006 2.453 -1.515 1.00 24.91 72 LYS A C 1
ATOM 471 O O . LYS A 1 80 ? 36.142 2.442 -2.012 1.00 25.27 72 LYS A O 1
ATOM 477 N N . TRP A 1 81 ? 34.757 3.008 -0.339 1.00 23.12 73 TRP A N 1
ATOM 478 C CA . TRP A 1 81 ? 35.752 3.801 0.333 1.00 23.19 73 TRP A CA 1
ATOM 479 C C . TRP A 1 81 ? 36.142 3.300 1.706 1.00 22.96 73 TRP A C 1
ATOM 480 O O . TRP A 1 81 ? 37.063 3.842 2.318 1.00 23.66 73 TRP A O 1
ATOM 491 N N . GLY A 1 82 ? 35.436 2.319 2.238 1.00 22.27 74 GLY A N 1
ATOM 492 C CA . GLY A 1 82 ? 35.841 1.707 3.491 1.00 22.78 74 GLY A CA 1
ATOM 493 C C . GLY A 1 82 ? 35.608 2.488 4.765 1.00 22.15 74 GLY A C 1
ATOM 494 O O . GLY A 1 82 ? 36.063 2.069 5.821 1.00 22.67 74 GLY A O 1
ATOM 495 N N . ARG A 1 83 ? 34.931 3.633 4.689 1.00 21.23 75 ARG A N 1
ATOM 496 C CA . ARG A 1 83 ? 34.672 4.446 5.866 1.00 20.65 75 ARG A CA 1
ATOM 497 C C . ARG A 1 83 ? 33.492 5.402 5.637 1.00 19.16 75 ARG A C 1
ATOM 498 O O . ARG A 1 83 ? 33.073 5.600 4.512 1.00 18.89 75 ARG A O 1
ATOM 506 N N . ILE A 1 84 ? 32.950 5.914 6.732 1.00 18.53 76 ILE A N 1
ATOM 507 C CA . ILE A 1 84 ? 31.927 6.967 6.753 1.00 17.52 76 ILE A CA 1
ATOM 508 C C . ILE A 1 84 ? 32.269 7.933 7.862 1.00 16.93 76 ILE A C 1
ATOM 509 O O . ILE A 1 84 ? 32.139 7.610 9.021 1.00 17.11 76 ILE A O 1
ATOM 514 N N . ASP A 1 85 ? 32.733 9.112 7.492 1.00 17.32 77 ASP A N 1
ATOM 515 C CA . ASP A 1 85 ? 33.168 10.123 8.443 1.00 17.06 77 ASP A CA 1
ATOM 516 C C . ASP A 1 85 ? 32.050 11.059 8.880 1.00 16.44 77 ASP A C 1
ATOM 517 O O . ASP A 1 85 ? 32.022 11.475 10.036 1.00 16.59 77 ASP A O 1
ATOM 522 N N . VAL A 1 86 ? 31.160 11.370 7.941 1.00 16.09 78 VAL A N 1
ATOM 523 C CA . VAL A 1 86 ? 30.114 12.369 8.110 1.00 15.58 78 VAL A CA 1
ATOM 524 C C . VAL A 1 86 ? 28.819 11.836 7.521 1.00 15.31 78 VAL A C 1
ATOM 525 O O . VAL A 1 86 ? 28.794 11.316 6.400 1.00 15.18 78 VAL A O 1
ATOM 529 N N . LEU A 1 87 ? 27.750 12.013 8.284 1.00 14.57 79 LEU A N 1
ATOM 530 C CA . LEU A 1 87 ? 26.392 11.885 7.803 1.00 14.16 79 LEU A CA 1
ATOM 531 C C . LEU A 1 87 ? 25.622 13.194 7.941 1.00 13.77 79 LEU A C 1
ATOM 532 O O . LEU A 1 87 ? 25.634 13.774 8.989 1.00 12.97 79 LEU A O 1
ATOM 537 N N . VAL A 1 88 ? 25.050 13.684 6.833 1.00 13.80 80 VAL A N 1
ATOM 538 C CA . VAL A 1 88 ? 24.205 14.872 6.809 1.00 13.65 80 VAL A CA 1
ATOM 539 C C . VAL A 1 88 ? 22.789 14.458 6.422 1.00 14.21 80 VAL A C 1
ATOM 540 O O . VAL A 1 88 ? 22.596 13.862 5.379 1.00 14.10 80 VAL A O 1
ATOM 544 N N . ASN A 1 89 ? 21.814 14.736 7.297 1.00 14.78 81 ASN A N 1
ATOM 545 C CA . ASN A 1 89 ? 20.415 14.383 7.053 1.00 15.64 81 ASN A CA 1
ATOM 546 C C . ASN A 1 89 ? 19.631 15.664 6.836 1.00 16.83 81 ASN A C 1
ATOM 547 O O . ASN A 1 89 ? 19.464 16.444 7.750 1.00 16.52 81 ASN A O 1
ATOM 552 N N . SER A 1 90 ? 19.124 15.845 5.629 1.00 18.73 82 SER A N 1
ATOM 553 C CA . SER A 1 90 ? 18.265 16.981 5.285 1.00 21.85 82 SER A CA 1
ATOM 554 C C . SER A 1 90 ? 16.796 16.482 5.185 1.00 23.98 82 SER A C 1
ATOM 555 O O . SER A 1 90 ? 16.562 15.348 5.421 1.00 27.74 82 SER A O 1
ATOM 558 N N . ALA A 1 91 ? 15.805 17.305 4.919 1.00 27.11 83 ALA A N 1
ATOM 559 C CA . ALA A 1 91 ? 14.420 16.741 4.847 1.00 31.57 83 ALA A CA 1
ATOM 560 C C . ALA A 1 91 ? 13.484 17.342 3.844 1.00 39.04 83 ALA A C 1
ATOM 561 O O . ALA A 1 91 ? 13.596 18.532 3.496 1.00 44.04 83 ALA A O 1
ATOM 563 N N . GLY A 1 92 ? 12.495 16.518 3.461 1.00 43.10 84 GLY A N 1
ATOM 564 C CA . GLY A 1 92 ? 11.369 16.982 2.674 1.00 45.28 84 GLY A CA 1
ATOM 565 C C . GLY A 1 92 ? 10.399 17.845 3.471 1.00 46.39 84 GLY A C 1
ATOM 566 O O . GLY A 1 92 ? 9.184 17.808 3.206 1.00 47.23 84 GLY A O 1
ATOM 567 N N . ARG A 1 96 ? 1.690 22.639 6.215 1.00 41.16 88 ARG A N 1
ATOM 568 C CA . ARG A 1 96 ? 0.787 23.673 6.756 1.00 42.50 88 ARG A CA 1
ATOM 569 C C . ARG A 1 96 ? -0.660 23.150 6.934 1.00 40.30 88 ARG A C 1
ATOM 570 O O . ARG A 1 96 ? -1.300 22.779 5.967 1.00 41.75 88 ARG A O 1
ATOM 572 N N . ALA A 1 97 ? -1.132 23.077 8.183 1.00 34.52 89 ALA A N 1
ATOM 573 C CA . ALA A 1 97 ? -2.538 22.799 8.497 1.00 31.10 89 ALA A CA 1
ATOM 574 C C . ALA A 1 97 ? -2.814 23.322 9.885 1.00 27.59 89 ALA A C 1
ATOM 575 O O . ALA A 1 97 ? -1.929 23.306 10.712 1.00 25.23 89 ALA A O 1
ATOM 577 N N . PRO A 1 98 ? -4.042 23.745 10.155 1.00 26.68 90 PRO A N 1
ATOM 578 C CA . PRO A 1 98 ? -4.359 24.166 11.514 1.00 25.47 90 PRO A CA 1
ATOM 579 C C . PRO A 1 98 ? -4.056 23.081 12.534 1.00 23.94 90 PRO A C 1
ATOM 580 O O . PRO A 1 98 ? -4.252 21.862 12.270 1.00 24.11 90 PRO A O 1
ATOM 584 N N . ILE A 1 99 ? -3.594 23.529 13.698 1.00 22.25 91 ILE A N 1
ATOM 585 C CA . ILE A 1 99 ? -2.971 22.664 14.682 1.00 21.25 91 ILE A CA 1
ATOM 586 C C . ILE A 1 99 ? -3.835 21.477 15.158 1.00 20.60 91 ILE A C 1
ATOM 587 O O . ILE A 1 99 ? -3.297 20.419 15.350 1.00 20.83 91 ILE A O 1
ATOM 592 N N . LEU A 1 100 ? -5.151 21.653 15.298 1.00 21.14 92 LEU A N 1
ATOM 593 C CA . LEU A 1 100 ? -6.049 20.533 15.665 1.00 21.40 92 LEU A CA 1
ATOM 594 C C . LEU A 1 100 ? -6.589 19.761 14.465 1.00 22.25 92 LEU A C 1
ATOM 595 O O . LEU A 1 100 ? -7.279 18.745 14.637 1.00 22.95 92 LEU A O 1
ATOM 600 N N . GLU A 1 101 ? -6.351 20.249 13.261 1.00 22.26 93 GLU A N 1
ATOM 601 C CA . GLU A 1 101 ? -6.845 19.536 12.070 1.00 24.85 93 GLU A CA 1
ATOM 602 C C . GLU A 1 101 ? -5.876 18.469 11.567 1.00 23.79 93 GLU A C 1
ATOM 603 O O . GLU A 1 101 ? -6.254 17.610 10.783 1.00 24.71 93 GLU A O 1
ATOM 609 N N . ILE A 1 102 ? -4.643 18.528 12.040 1.00 22.18 94 ILE A N 1
ATOM 610 C CA . ILE A 1 102 ? -3.643 17.552 11.647 1.00 21.73 94 ILE A CA 1
ATOM 611 C C . ILE A 1 102 ? -4.116 16.229 12.236 1.00 21.88 94 ILE A C 1
ATOM 612 O O . ILE A 1 102 ? -4.336 16.150 13.447 1.00 21.29 94 ILE A O 1
ATOM 617 N N . THR A 1 103 ? -4.313 15.215 11.401 1.00 21.66 95 THR A N 1
ATOM 618 C CA . THR A 1 103 ? -4.838 13.930 11.904 1.00 22.31 95 THR A CA 1
ATOM 619 C C . THR A 1 103 ? -3.758 13.119 12.610 1.00 21.46 95 THR A C 1
ATOM 620 O O . THR A 1 103 ? -2.545 13.388 12.438 1.00 20.03 95 THR A O 1
ATOM 624 N N . ASP A 1 104 ? -4.191 12.123 13.397 1.00 21.23 96 ASP A N 1
ATOM 625 C CA . ASP A 1 104 ? -3.232 11.185 14.009 1.00 21.30 96 ASP A CA 1
ATOM 626 C C . ASP A 1 104 ? -2.304 10.591 12.943 1.00 20.97 96 ASP A C 1
ATOM 627 O O . ASP A 1 104 ? -1.082 10.474 13.147 1.00 20.12 96 ASP A O 1
ATOM 632 N N . GLU A 1 105 ? -2.887 10.186 11.817 1.00 22.59 97 GLU A N 1
ATOM 633 C CA . GLU A 1 105 ? -2.110 9.664 10.685 1.00 25.03 97 GLU A CA 1
ATOM 634 C C . GLU A 1 105 ? -1.067 10.698 10.172 1.00 23.07 97 GLU A C 1
ATOM 635 O O . GLU A 1 105 ? 0.085 10.342 9.905 1.00 20.98 97 GLU A O 1
ATOM 641 N N . ASP A 1 106 ? -1.491 11.949 10.003 1.00 22.17 98 ASP A N 1
ATOM 642 C CA . ASP A 1 106 ? -0.598 13.055 9.601 1.00 22.34 98 ASP A CA 1
ATOM 643 C C . ASP A 1 106 ? 0.562 13.241 10.620 1.00 20.00 98 ASP A C 1
ATOM 644 O O . ASP A 1 106 ? 1.720 13.466 10.238 1.00 17.33 98 ASP A O 1
ATOM 649 N N . TRP A 1 107 ? 0.271 13.166 11.925 1.00 18.76 99 TRP A N 1
ATOM 650 C CA . TRP A 1 107 ? 1.311 13.308 12.933 1.00 17.62 99 TRP A CA 1
ATOM 651 C C . TRP A 1 107 ? 2.308 12.165 12.794 1.00 18.03 99 TRP A C 1
ATOM 652 O O . TRP A 1 107 ? 3.530 12.392 12.817 1.00 17.24 99 TRP A O 1
ATOM 663 N N . HIS A 1 108 ? 1.812 10.945 12.612 1.00 18.31 100 HIS A N 1
ATOM 664 C CA . HIS A 1 108 ? 2.708 9.802 12.428 1.00 19.30 100 HIS A CA 1
ATOM 665 C C . HIS A 1 108 ? 3.545 9.965 11.164 1.00 18.89 100 HIS A C 1
ATOM 666 O O . HIS A 1 108 ? 4.734 9.689 11.201 1.00 18.72 100 HIS A O 1
ATOM 673 N N . LYS A 1 109 ? 2.944 10.393 10.056 1.00 18.59 101 LYS A N 1
ATOM 674 C CA . LYS A 1 109 ? 3.726 10.690 8.853 1.00 19.07 101 LYS A CA 1
ATOM 675 C C . LYS A 1 109 ? 4.793 11.774 9.094 1.00 18.87 101 LYS A C 1
ATOM 676 O O . LYS A 1 109 ? 5.951 11.614 8.654 1.00 19.17 101 LYS A O 1
ATOM 678 N N . GLY A 1 110 ? 4.401 12.853 9.773 1.00 17.94 102 GLY A N 1
ATOM 679 C CA . GLY A 1 110 ? 5.335 13.935 10.182 1.00 18.46 102 GLY A CA 1
ATOM 680 C C . GLY A 1 110 ? 6.549 13.409 10.918 1.00 18.65 102 GLY A C 1
ATOM 681 O O . GLY A 1 110 ? 7.692 13.836 10.663 1.00 18.58 102 GLY A O 1
ATOM 682 N N . MET A 1 111 ? 6.314 12.453 11.812 1.00 19.37 103 MET A N 1
ATOM 683 C CA . MET A 1 111 ? 7.385 11.902 12.618 1.00 20.88 103 MET A CA 1
ATOM 684 C C . MET A 1 111 ? 8.350 11.097 11.754 1.00 20.07 103 MET A C 1
ATOM 685 O O . MET A 1 111 ? 9.610 11.186 11.917 1.00 19.05 103 MET A O 1
ATOM 690 N N . ASP A 1 112 ? 7.800 10.323 10.814 1.00 21.12 104 ASP A N 1
ATOM 691 C CA . ASP A 1 112 ? 8.638 9.627 9.828 1.00 23.03 104 ASP A CA 1
ATOM 692 C C . ASP A 1 112 ? 9.490 10.565 8.991 1.00 22.33 104 ASP A C 1
ATOM 693 O O . ASP A 1 112 ? 10.636 10.257 8.621 1.00 22.37 104 ASP A O 1
ATOM 698 N N . THR A 1 113 ? 8.895 11.685 8.616 1.00 20.98 105 THR A N 1
ATOM 699 C CA . THR A 1 113 ? 9.519 12.604 7.700 1.00 21.46 105 THR A CA 1
ATOM 700 C C . THR A 1 113 ? 10.595 13.475 8.336 1.00 19.99 105 THR A C 1
ATOM 701 O O . THR A 1 113 ? 11.603 13.737 7.718 1.00 20.94 105 THR A O 1
ATOM 705 N N . TYR A 1 114 ? 10.353 13.942 9.551 1.00 18.64 106 TYR A N 1
ATOM 706 C CA . TYR A 1 114 ? 11.182 14.942 10.222 1.00 19.12 106 TYR A CA 1
ATOM 707 C C . TYR A 1 114 ? 11.952 14.477 11.449 1.00 17.94 106 TYR A C 1
ATOM 708 O O . TYR A 1 114 ? 12.789 15.237 12.000 1.00 18.08 106 TYR A O 1
ATOM 717 N N . PHE A 1 115 ? 11.703 13.240 11.877 1.00 16.90 107 PHE A N 1
ATOM 718 C CA . PHE A 1 115 ? 12.400 12.647 13.010 1.00 16.73 107 PHE A CA 1
ATOM 719 C C . PHE A 1 115 ? 13.107 11.345 12.596 1.00 17.50 107 PHE A C 1
ATOM 720 O O . PHE A 1 115 ? 14.338 11.268 12.668 1.00 16.75 107 PHE A O 1
ATOM 728 N N . LEU A 1 116 ? 12.370 10.345 12.131 1.00 16.67 108 LEU A N 1
ATOM 729 C CA . LEU A 1 116 ? 13.017 9.072 11.742 1.00 18.17 108 LEU A CA 1
ATOM 730 C C . LEU A 1 116 ? 13.900 9.174 10.489 1.00 18.96 108 LEU A C 1
ATOM 731 O O . LEU A 1 116 ? 14.749 8.309 10.258 1.00 17.55 108 LEU A O 1
ATOM 736 N N . ASN A 1 117 ? 13.730 10.232 9.707 1.00 20.15 109 ASN A N 1
ATOM 737 C CA . ASN A 1 117 ? 14.663 10.498 8.593 1.00 22.68 109 ASN A CA 1
ATOM 738 C C . ASN A 1 117 ? 16.109 10.688 9.068 1.00 21.88 109 ASN A C 1
ATOM 739 O O . ASN A 1 117 ? 17.044 10.385 8.325 1.00 20.76 109 ASN A O 1
ATOM 744 N N . ALA A 1 118 ? 16.295 11.213 10.277 1.00 19.75 110 ALA A N 1
ATOM 745 C CA . ALA A 1 118 ? 17.615 11.318 10.864 1.00 19.06 110 ALA A CA 1
ATOM 746 C C . ALA A 1 118 ? 17.987 10.041 11.588 1.00 18.44 110 ALA A C 1
ATOM 747 O O . ALA A 1 118 ? 19.115 9.553 11.475 1.00 17.59 110 ALA A O 1
ATOM 749 N N . VAL A 1 119 ? 17.034 9.494 12.340 1.00 16.63 111 VAL A N 1
ATOM 750 C CA . VAL A 1 119 ? 17.341 8.408 13.218 1.00 16.51 111 VAL A CA 1
ATOM 751 C C . VAL A 1 119 ? 17.730 7.153 12.406 1.00 16.57 111 VAL A C 1
ATOM 752 O O . VAL A 1 119 ? 18.676 6.461 12.745 1.00 15.95 111 VAL A O 1
ATOM 756 N N . ARG A 1 120 ? 16.977 6.838 11.349 1.00 16.82 112 ARG A N 1
ATOM 757 C CA . ARG A 1 120 ? 17.224 5.590 10.610 1.00 17.75 112 ARG A CA 1
ATOM 758 C C . ARG A 1 120 ? 18.641 5.479 10.047 1.00 17.35 112 ARG A C 1
ATOM 759 O O . ARG A 1 120 ? 19.313 4.476 10.259 1.00 17.72 112 ARG A O 1
ATOM 767 N N . PRO A 1 121 ? 19.118 6.515 9.337 1.00 16.98 113 PRO A N 1
ATOM 768 C CA . PRO A 1 121 ? 20.510 6.409 8.833 1.00 16.73 113 PRO A CA 1
ATOM 769 C C . PRO A 1 121 ? 21.547 6.496 9.949 1.00 16.62 113 PRO A C 1
ATOM 770 O O . PRO A 1 121 ? 22.594 5.832 9.891 1.00 16.71 113 PRO A O 1
ATOM 774 N N . ALA A 1 122 ? 21.271 7.253 11.002 1.00 15.57 114 ALA A N 1
ATOM 775 C CA . ALA A 1 122 ? 22.190 7.264 12.139 1.00 16.18 114 ALA A CA 1
ATOM 776 C C . ALA A 1 122 ? 22.480 5.872 12.640 1.00 16.43 114 ALA A C 1
ATOM 777 O O . ALA A 1 122 ? 23.660 5.530 12.858 1.00 17.33 114 ALA A O 1
ATOM 779 N N . ARG A 1 123 ? 21.449 5.017 12.759 1.00 16.70 115 ARG A N 1
ATOM 780 C CA . ARG A 1 123 ? 21.693 3.651 13.255 1.00 17.39 115 ARG A CA 1
ATOM 781 C C . ARG A 1 123 ? 22.673 2.897 12.371 1.00 18.12 115 ARG A C 1
ATOM 782 O O . ARG A 1 123 ? 23.452 2.087 12.871 1.00 19.34 115 ARG A O 1
ATOM 790 N N . LEU A 1 124 ? 22.617 3.142 11.060 1.00 17.73 116 LEU A N 1
ATOM 791 C CA . LEU A 1 124 ? 23.373 2.348 10.107 1.00 17.81 116 LEU A CA 1
ATOM 792 C C . LEU A 1 124 ? 24.823 2.820 9.891 1.00 18.22 116 LEU A C 1
ATOM 793 O O . LEU A 1 124 ? 25.644 2.037 9.407 1.00 17.47 116 LEU A O 1
ATOM 798 N N . VAL A 1 125 ? 25.121 4.081 10.216 1.00 17.53 117 VAL A N 1
ATOM 799 C CA . VAL A 1 125 ? 26.488 4.585 10.055 1.00 17.38 117 VAL A CA 1
ATOM 800 C C . VAL A 1 125 ? 27.323 4.452 11.331 1.00 17.16 117 VAL A C 1
ATOM 801 O O . VAL A 1 125 ? 28.548 4.482 11.278 1.00 16.82 117 VAL A O 1
ATOM 805 N N . VAL A 1 126 ? 26.685 4.343 12.484 1.00 17.05 118 VAL A N 1
ATOM 806 C CA . VAL A 1 126 ? 27.398 4.360 13.749 1.00 17.35 118 VAL A CA 1
ATOM 807 C C . VAL A 1 126 ? 28.411 3.206 13.876 1.00 18.21 118 VAL A C 1
ATOM 808 O O . VAL A 1 126 ? 29.505 3.414 14.390 1.00 19.14 118 VAL A O 1
ATOM 812 N N . PRO A 1 127 ? 28.089 1.992 13.366 1.00 18.65 119 PRO A N 1
ATOM 813 C CA . PRO A 1 127 ? 29.097 0.936 13.492 1.00 19.23 119 PRO A CA 1
ATOM 814 C C . PRO A 1 127 ? 30.440 1.246 12.856 1.00 19.93 119 PRO A C 1
ATOM 815 O O . PRO A 1 127 ? 31.498 0.985 13.486 1.00 20.37 119 PRO A O 1
ATOM 819 N N . ALA A 1 128 ? 30.425 1.837 11.666 1.00 19.78 120 ALA A N 1
ATOM 820 C CA . ALA A 1 128 ? 31.652 2.243 11.004 1.00 20.33 120 ALA A CA 1
ATOM 821 C C . ALA A 1 128 ? 32.356 3.322 11.840 1.00 20.41 120 ALA A C 1
ATOM 822 O O . ALA A 1 128 ? 33.562 3.294 12.009 1.00 20.75 120 ALA A O 1
ATOM 824 N N . MET A 1 129 ? 31.587 4.279 12.351 1.00 18.83 121 MET A N 1
ATOM 825 C CA . MET A 1 129 ? 32.142 5.357 13.160 1.00 18.57 121 MET A CA 1
ATOM 826 C C . MET A 1 129 ? 32.775 4.839 14.450 1.00 19.27 121 MET A C 1
ATOM 827 O O . MET A 1 129 ? 33.831 5.328 14.883 1.00 19.92 121 MET A O 1
ATOM 832 N N . GLN A 1 130 ? 32.160 3.825 15.032 1.00 19.55 122 GLN A N 1
ATOM 833 C CA . GLN A 1 130 ? 32.741 3.156 16.191 1.00 21.04 122 GLN A CA 1
ATOM 834 C C . GLN A 1 130 ? 34.056 2.452 15.862 1.00 22.13 122 GLN A C 1
ATOM 835 O O . GLN A 1 130 ? 35.031 2.579 16.604 1.00 23.23 122 GLN A O 1
ATOM 841 N N . LYS A 1 131 ? 34.139 1.778 14.726 1.00 21.83 123 LYS A N 1
ATOM 842 C CA . LYS A 1 131 ? 35.419 1.192 14.312 1.00 22.66 123 LYS A CA 1
ATOM 843 C C . LYS A 1 131 ? 36.493 2.277 14.110 1.00 22.52 123 LYS A C 1
ATOM 844 O O . LYS A 1 131 ? 37.674 2.111 14.441 1.00 21.81 123 LYS A O 1
ATOM 846 N N . GLN A 1 132 ? 36.079 3.395 13.524 1.00 21.18 124 GLN A N 1
ATOM 847 C CA . GLN A 1 132 ? 36.997 4.498 13.236 1.00 21.82 124 GLN A CA 1
ATOM 848 C C . GLN A 1 132 ? 37.389 5.289 14.493 1.00 21.73 124 GLN A C 1
ATOM 849 O O . GLN A 1 132 ? 38.381 6.001 14.473 1.00 21.81 124 GLN A O 1
ATOM 855 N N . LYS A 1 133 ? 36.608 5.162 15.567 1.00 21.79 125 LYS A N 1
ATOM 856 C CA . LYS A 1 133 ? 36.693 6.018 16.750 1.00 22.47 125 LYS A CA 1
ATOM 857 C C . LYS A 1 133 ? 36.550 7.485 16.362 1.00 20.76 125 LYS A C 1
ATOM 858 O O . LYS A 1 133 ? 37.234 8.326 16.901 1.00 19.22 125 LYS A O 1
ATOM 864 N N . SER A 1 134 ? 35.648 7.778 15.437 1.00 20.27 126 SER A N 1
ATOM 865 C CA . SER A 1 134 ? 35.550 9.126 14.860 1.00 20.88 126 SER A CA 1
ATOM 866 C C . SER A 1 134 ? 34.336 9.207 13.971 1.00 19.46 126 SER A C 1
ATOM 867 O O . SER A 1 134 ? 34.159 8.383 13.093 1.00 19.85 126 SER A O 1
ATOM 870 N N . GLY A 1 135 ? 33.477 10.185 14.222 1.00 18.02 127 GLY A N 1
ATOM 871 C CA . GLY A 1 135 ? 32.309 10.372 13.363 1.00 17.37 127 GLY A CA 1
ATOM 872 C C . GLY A 1 135 ? 31.514 11.596 13.721 1.00 16.36 127 GLY A C 1
ATOM 873 O O . GLY A 1 135 ? 31.559 12.069 14.871 1.00 15.30 127 GLY A O 1
ATOM 874 N N . VAL A 1 136 ? 30.854 12.156 12.709 1.00 15.69 128 VAL A N 1
ATOM 875 C CA . VAL A 1 136 ? 29.999 13.367 12.857 1.00 15.53 128 VAL A CA 1
ATOM 876 C C . VAL A 1 136 ? 28.665 13.151 12.134 1.00 15.16 128 VAL A C 1
ATOM 877 O O . VAL A 1 136 ? 28.653 12.698 10.992 1.00 14.84 128 VAL A O 1
ATOM 881 N N . ILE A 1 137 ? 27.557 13.417 12.815 1.00 14.61 129 ILE A N 1
ATOM 882 C CA . ILE A 1 137 ? 26.229 13.381 12.176 1.00 14.34 129 ILE A CA 1
ATOM 883 C C . ILE A 1 137 ? 25.649 14.761 12.372 1.00 14.16 129 ILE A C 1
ATOM 884 O O . ILE A 1 137 ? 25.593 15.247 13.517 1.00 14.56 129 ILE A O 1
ATOM 889 N N . ILE A 1 138 ? 25.234 15.375 11.263 1.00 13.26 130 ILE A N 1
ATOM 890 C CA . ILE A 1 138 ? 24.665 16.701 11.259 1.00 13.65 130 ILE A CA 1
ATOM 891 C C . ILE A 1 138 ? 23.272 16.571 10.674 1.00 13.70 130 ILE A C 1
ATOM 892 O O . ILE A 1 138 ? 23.130 16.093 9.541 1.00 12.85 130 ILE A O 1
ATOM 897 N N . ASN A 1 139 ? 22.272 17.052 11.417 1.00 13.59 131 ASN A N 1
ATOM 898 C CA . ASN A 1 139 ? 20.889 17.065 10.945 1.00 13.83 131 ASN A CA 1
ATOM 899 C C . ASN A 1 139 ? 20.482 18.506 10.622 1.00 14.27 131 ASN A C 1
ATOM 900 O O . ASN A 1 139 ? 20.740 19.439 11.432 1.00 13.30 131 ASN A O 1
ATOM 905 N N . ILE A 1 140 ? 19.869 18.678 9.448 1.00 14.23 132 ILE A N 1
ATOM 906 C CA . ILE A 1 140 ? 19.248 19.929 9.132 1.00 15.16 132 ILE A CA 1
ATOM 907 C C . ILE A 1 140 ? 17.831 19.995 9.747 1.00 15.30 132 ILE A C 1
ATOM 908 O O . ILE A 1 140 ? 16.950 19.214 9.414 1.00 16.27 132 ILE A O 1
ATOM 913 N N . SER A 1 141 ? 17.667 20.896 10.704 1.00 14.76 133 SER A N 1
ATOM 914 C CA . SER A 1 141 ? 16.467 21.055 11.482 1.00 14.31 133 SER A CA 1
ATOM 915 C C . SER A 1 141 ? 15.726 22.328 11.027 1.00 14.78 133 SER A C 1
ATOM 916 O O . SER A 1 141 ? 15.646 22.627 9.816 1.00 14.67 133 SER A O 1
ATOM 919 N N . THR A 1 142 ? 15.252 23.123 11.996 1.00 15.08 134 THR A N 1
ATOM 920 C CA . THR A 1 142 ? 14.546 24.365 11.699 1.00 15.53 134 THR A CA 1
ATOM 921 C C . THR A 1 142 ? 14.730 25.354 12.835 1.00 15.61 134 THR A C 1
ATOM 922 O O . THR A 1 142 ? 14.656 24.970 13.986 1.00 14.03 134 THR A O 1
ATOM 926 N N . ALA A 1 143 ? 14.899 26.633 12.483 1.00 15.99 135 ALA A N 1
ATOM 927 C CA . ALA A 1 143 ? 14.946 27.684 13.512 1.00 17.13 135 ALA A CA 1
ATOM 928 C C . ALA A 1 143 ? 13.636 27.809 14.301 1.00 18.37 135 ALA A C 1
ATOM 929 O O . ALA A 1 143 ? 13.601 28.440 15.348 1.00 21.15 135 ALA A O 1
ATOM 931 N N . TRP A 1 144 ? 12.558 27.218 13.795 1.00 17.88 136 TRP A N 1
ATOM 932 C CA . TRP A 1 144 ? 11.238 27.259 14.460 1.00 18.31 136 TRP A CA 1
ATOM 933 C C . TRP A 1 144 ? 11.080 26.168 15.545 1.00 17.27 136 TRP A C 1
ATOM 934 O O . TRP A 1 144 ? 10.013 26.069 16.178 1.00 16.36 136 TRP A O 1
ATOM 945 N N . ALA A 1 145 ? 12.119 25.346 15.761 1.00 16.02 137 ALA A N 1
ATOM 946 C CA . ALA A 1 145 ? 11.985 24.174 16.613 1.00 16.14 137 ALA A CA 1
ATOM 947 C C . ALA A 1 145 ? 11.526 24.546 18.039 1.00 16.95 137 ALA A C 1
ATOM 948 O O . ALA A 1 145 ? 10.587 23.941 18.558 1.00 19.08 137 ALA A O 1
ATOM 950 N N . PHE A 1 146 ? 12.171 25.537 18.651 1.00 16.25 138 PHE A N 1
ATOM 951 C CA . PHE A 1 146 ? 11.836 25.951 19.989 1.00 16.47 138 PHE A CA 1
ATOM 952 C C . PHE A 1 146 ? 10.975 27.207 20.038 1.00 15.29 138 PHE A C 1
ATOM 953 O O . PHE A 1 146 ? 10.559 27.611 21.118 1.00 15.39 138 PHE A O 1
ATOM 961 N N . GLU A 1 147 ? 10.731 27.818 18.891 1.00 15.01 139 GLU A N 1
ATOM 962 C CA . GLU A 1 147 ? 9.850 29.001 18.756 1.00 15.31 139 GLU A CA 1
ATOM 963 C C . GLU A 1 147 ? 8.930 28.725 17.576 1.00 16.14 139 GLU A C 1
ATOM 964 O O . GLU A 1 147 ? 9.029 29.348 16.517 1.00 15.14 139 GLU A O 1
ATOM 970 N N . PRO A 1 148 ? 8.025 27.771 17.763 1.00 17.08 140 PRO A N 1
ATOM 971 C CA . PRO A 1 148 ? 7.262 27.295 16.625 1.00 18.15 140 PRO A CA 1
ATOM 972 C C . PRO A 1 148 ? 6.149 28.220 16.201 1.00 19.69 140 PRO A C 1
ATOM 973 O O . PRO A 1 148 ? 5.619 29.031 16.999 1.00 19.66 140 PRO A O 1
ATOM 977 N N . SER A 1 149 ? 5.743 28.059 14.950 1.00 22.03 141 SER A N 1
ATOM 978 C CA . SER A 1 149 ? 4.567 28.757 14.460 1.00 24.78 141 SER A CA 1
ATOM 979 C C . SER A 1 149 ? 3.699 27.811 13.696 1.00 23.56 141 SER A C 1
ATOM 980 O O . SER A 1 149 ? 4.116 26.727 13.301 1.00 23.61 141 SER A O 1
ATOM 983 N N . ALA A 1 150 ? 2.482 28.265 13.464 1.00 25.36 142 ALA A N 1
ATOM 984 C CA . ALA A 1 150 ? 1.473 27.521 12.749 1.00 26.63 142 ALA A CA 1
ATOM 985 C C . ALA A 1 150 ? 1.831 27.189 11.323 1.00 29.35 142 ALA A C 1
ATOM 986 O O . ALA A 1 150 ? 1.199 26.315 10.723 1.00 31.43 142 ALA A O 1
ATOM 988 N N . MET A 1 151 ? 2.807 27.895 10.778 1.00 30.85 143 MET A N 1
ATOM 989 C CA . MET A 1 151 ? 3.255 27.701 9.421 1.00 37.79 143 MET A CA 1
ATOM 990 C C . MET A 1 151 ? 3.934 26.335 9.219 1.00 38.46 143 MET A C 1
ATOM 991 O O . MET A 1 151 ? 3.694 25.697 8.194 1.00 40.92 143 MET A O 1
ATOM 996 N N . PHE A 1 152 ? 4.738 25.896 10.205 1.00 33.65 144 PHE A N 1
ATOM 997 C CA . PHE A 1 152 ? 5.536 24.664 10.091 1.00 32.01 144 PHE A CA 1
ATOM 998 C C . PHE A 1 152 ? 5.256 23.704 11.233 1.00 26.44 144 PHE A C 1
ATOM 999 O O . PHE A 1 152 ? 6.160 23.411 12.013 1.00 23.10 144 PHE A O 1
ATOM 1007 N N . PRO A 1 153 ? 4.008 23.221 11.358 1.00 24.79 145 PRO A N 1
ATOM 1008 C CA . PRO A 1 153 ? 3.678 22.537 12.601 1.00 23.45 145 PRO A CA 1
ATOM 1009 C C . PRO A 1 153 ? 4.334 21.171 12.792 1.00 22.56 145 PRO A C 1
ATOM 1010 O O . PRO A 1 153 ? 4.848 20.933 13.870 1.00 21.16 145 PRO A O 1
ATOM 1014 N N . THR A 1 154 ? 4.274 20.257 11.834 1.00 22.06 146 THR A N 1
ATOM 1015 C CA . THR A 1 154 ? 4.893 18.959 12.079 1.00 22.37 146 THR A CA 1
ATOM 1016 C C . THR A 1 154 ? 6.398 19.094 12.086 1.00 22.06 146 THR A C 1
ATOM 1017 O O . THR A 1 154 ? 7.090 18.430 12.881 1.00 21.75 146 THR A O 1
ATOM 1021 N N . SER A 1 155 ? 6.923 19.920 11.185 1.00 21.03 147 SER A N 1
ATOM 1022 C CA . SER A 1 155 ? 8.355 20.175 11.179 1.00 21.12 147 SER A CA 1
ATOM 1023 C C . SER A 1 155 ? 8.857 20.630 12.556 1.00 21.43 147 SER A C 1
ATOM 1024 O O . SER A 1 155 ? 9.837 20.073 13.105 1.00 21.84 147 SER A O 1
ATOM 1027 N N . ALA A 1 156 ? 8.253 21.682 13.112 1.00 18.97 148 ALA A N 1
ATOM 1028 C CA . ALA A 1 156 ? 8.739 22.193 14.390 1.00 19.05 148 ALA A CA 1
ATOM 1029 C C . ALA A 1 156 ? 8.593 21.176 15.499 1.00 18.16 148 ALA A C 1
ATOM 1030 O O . ALA A 1 156 ? 9.502 20.968 16.279 1.00 17.18 148 ALA A O 1
ATOM 1032 N N . VAL A 1 157 ? 7.424 20.534 15.593 1.00 17.96 149 VAL A N 1
ATOM 1033 C CA . VAL A 1 157 ? 7.201 19.592 16.666 1.00 17.37 149 VAL A CA 1
ATOM 1034 C C . VAL A 1 157 ? 8.260 18.511 16.642 1.00 16.57 149 VAL A C 1
ATOM 1035 O O . VAL A 1 157 ? 8.902 18.198 17.668 1.00 17.18 149 VAL A O 1
ATOM 1039 N N . PHE A 1 158 ? 8.490 17.908 15.478 1.00 16.12 150 PHE A N 1
ATOM 1040 C CA . PHE A 1 158 ? 9.398 16.773 15.461 1.00 15.87 150 PHE A CA 1
ATOM 1041 C C . PHE A 1 158 ? 10.858 17.140 15.471 1.00 15.22 150 PHE A C 1
ATOM 1042 O O . PHE A 1 158 ? 11.707 16.337 15.918 1.00 15.06 150 PHE A O 1
ATOM 1050 N N . ARG A 1 159 ? 11.168 18.347 15.041 1.00 17.55 151 ARG A N 1
ATOM 1051 C CA . ARG A 1 159 ? 12.529 18.845 15.249 1.00 17.58 151 ARG A CA 1
ATOM 1052 C C . ARG A 1 159 ? 12.895 19.247 16.682 1.00 16.77 151 ARG A C 1
ATOM 1053 O O . ARG A 1 159 ? 14.071 19.169 17.085 1.00 15.69 151 ARG A O 1
ATOM 1061 N N . ALA A 1 160 ? 11.924 19.676 17.460 1.00 16.65 152 ALA A N 1
ATOM 1062 C CA . ALA A 1 160 ? 12.131 19.794 18.916 1.00 16.73 152 ALA A CA 1
ATOM 1063 C C . ALA A 1 160 ? 12.424 18.389 19.486 1.00 16.10 152 ALA A C 1
ATOM 1064 O O . ALA A 1 160 ? 13.380 18.197 20.268 1.00 16.05 152 ALA A O 1
ATOM 1066 N N . GLY A 1 161 ? 11.635 17.399 19.085 1.00 16.20 153 GLY A N 1
ATOM 1067 C CA . GLY A 1 161 ? 11.882 16.008 19.489 1.00 16.22 153 GLY A CA 1
ATOM 1068 C C . GLY A 1 161 ? 13.283 15.566 19.023 1.00 15.71 153 GLY A C 1
ATOM 1069 O O . GLY A 1 161 ? 14.032 14.898 19.748 1.00 15.40 153 GLY A O 1
ATOM 1070 N N . LEU A 1 162 ? 13.651 15.947 17.809 1.00 15.27 154 LEU A N 1
ATOM 1071 C CA . LEU A 1 162 ? 14.986 15.595 17.296 1.00 15.98 154 LEU A CA 1
ATOM 1072 C C . LEU A 1 162 ? 16.115 16.132 18.162 1.00 14.95 154 LEU A C 1
ATOM 1073 O O . LEU A 1 162 ? 17.155 15.456 18.355 1.00 14.96 154 LEU A O 1
ATOM 1078 N N . ALA A 1 163 ? 15.950 17.334 18.678 1.00 14.95 155 ALA A N 1
ATOM 1079 C CA . ALA A 1 163 ? 16.944 17.917 19.597 1.00 14.48 155 ALA A CA 1
ATOM 1080 C C . ALA A 1 163 ? 17.151 17.028 20.828 1.00 14.82 155 ALA A C 1
ATOM 1081 O O . ALA A 1 163 ? 18.309 16.788 21.262 1.00 14.01 155 ALA A O 1
ATOM 1083 N N . SER A 1 164 ? 16.053 16.503 21.399 1.00 15.10 156 SER A N 1
ATOM 1084 C CA . SER A 1 164 ? 16.199 15.645 22.593 1.00 15.94 156 SER A CA 1
ATOM 1085 C C . SER A 1 164 ? 16.856 14.304 22.272 1.00 15.63 156 SER A C 1
ATOM 1086 O O . SER A 1 164 ? 17.714 13.794 23.016 1.00 14.73 156 SER A O 1
ATOM 1089 N N . PHE A 1 165 ? 16.508 13.755 21.102 1.00 15.70 157 PHE A N 1
ATOM 1090 C CA . PHE A 1 165 ? 17.183 12.585 20.611 1.00 15.83 157 PHE A CA 1
ATOM 1091 C C . PHE A 1 165 ? 18.668 12.820 20.440 1.00 15.40 157 PHE A C 1
ATOM 1092 O O . PHE A 1 165 ? 19.542 11.972 20.821 1.00 15.05 157 PHE A O 1
ATOM 1100 N N . THR A 1 166 ? 18.966 13.973 19.868 1.00 14.91 158 THR A N 1
ATOM 1101 C CA . THR A 1 166 ? 20.359 14.360 19.558 1.00 14.65 158 THR A CA 1
ATOM 1102 C C . THR A 1 166 ? 21.185 14.439 20.831 1.00 14.80 158 THR A C 1
ATOM 1103 O O . THR A 1 166 ? 22.335 13.971 20.858 1.00 14.27 158 THR A O 1
ATOM 1107 N N . LYS A 1 167 ? 20.596 14.965 21.911 1.00 15.40 159 LYS A N 1
ATOM 1108 C CA . LYS A 1 167 ? 21.319 15.085 23.177 1.00 15.76 159 LYS A CA 1
ATOM 1109 C C . LYS A 1 167 ? 21.566 13.684 23.785 1.00 15.91 159 LYS A C 1
ATOM 1110 O O . LYS A 1 167 ? 22.671 13.380 24.230 1.00 15.20 159 LYS A O 1
ATOM 1116 N N . ILE A 1 168 ? 20.557 12.822 23.803 1.00 15.67 160 ILE A N 1
ATOM 1117 C CA . ILE A 1 168 ? 20.779 11.467 24.293 1.00 16.03 160 ILE A CA 1
ATOM 1118 C C . ILE A 1 168 ? 21.878 10.760 23.472 1.00 16.22 160 ILE A C 1
ATOM 1119 O O . ILE A 1 168 ? 22.835 10.143 24.036 1.00 16.69 160 ILE A O 1
ATOM 1124 N N . PHE A 1 169 ? 21.764 10.856 22.145 1.00 15.34 161 PHE A N 1
ATOM 1125 C CA . PHE A 1 169 ? 22.766 10.266 21.238 1.00 15.53 161 PHE A CA 1
ATOM 1126 C C . PHE A 1 169 ? 24.174 10.804 21.577 1.00 15.19 161 PHE A C 1
ATOM 1127 O O . PHE A 1 169 ? 25.106 10.025 21.752 1.00 15.44 161 PHE A O 1
ATOM 1135 N N . ALA A 1 170 ? 24.306 12.118 21.669 1.00 14.76 162 ALA A N 1
ATOM 1136 C CA . ALA A 1 170 ? 25.588 12.767 21.960 1.00 15.39 162 ALA A CA 1
ATOM 1137 C C . ALA A 1 170 ? 26.174 12.260 23.271 1.00 16.04 162 ALA A C 1
ATOM 1138 O O . ALA A 1 170 ? 27.407 11.981 23.367 1.00 16.41 162 ALA A O 1
ATOM 1140 N N . ASP A 1 171 ? 25.326 12.177 24.292 1.00 16.19 163 ASP A N 1
ATOM 1141 C CA . ASP A 1 171 ? 25.788 11.629 25.580 1.00 17.49 163 ASP A CA 1
ATOM 1142 C C . ASP A 1 171 ? 26.213 10.168 25.471 1.00 17.37 163 ASP A C 1
ATOM 1143 O O . ASP A 1 171 ? 27.201 9.765 26.096 1.00 17.71 163 ASP A O 1
ATOM 1148 N N . THR A 1 172 ? 25.481 9.388 24.670 1.00 16.96 164 THR A N 1
ATOM 1149 C CA . THR A 1 172 ? 25.726 7.949 24.559 1.00 17.26 164 THR A CA 1
ATOM 1150 C C . THR A 1 172 ? 27.049 7.662 23.829 1.00 17.30 164 THR A C 1
ATOM 1151 O O . THR A 1 172 ? 27.768 6.732 24.210 1.00 17.26 164 THR A O 1
ATOM 1155 N N . TYR A 1 173 ? 27.364 8.445 22.792 1.00 16.67 165 TYR A N 1
ATOM 1156 C CA . TYR A 1 173 ? 28.518 8.139 21.938 1.00 16.90 165 TYR A CA 1
ATOM 1157 C C . TYR A 1 173 ? 29.718 9.071 22.072 1.00 16.54 165 TYR A C 1
ATOM 1158 O O . TYR A 1 173 ? 30.749 8.837 21.414 1.00 16.92 165 TYR A O 1
ATOM 1167 N N . ALA A 1 174 ? 29.637 10.064 22.969 1.00 16.49 166 ALA A N 1
ATOM 1168 C CA . ALA A 1 174 ? 30.737 11.052 23.147 1.00 16.62 166 ALA A CA 1
ATOM 1169 C C . ALA A 1 174 ? 32.106 10.409 23.436 1.00 17.37 166 ALA A C 1
ATOM 1170 O O . ALA A 1 174 ? 33.134 10.809 22.881 1.00 17.20 166 ALA A O 1
ATOM 1172 N N . ALA A 1 175 ? 32.088 9.393 24.279 1.00 18.47 167 ALA A N 1
ATOM 1173 C CA . ALA A 1 175 ? 33.298 8.729 24.705 1.00 19.33 167 ALA A CA 1
ATOM 1174 C C . ALA A 1 175 ? 33.972 7.973 23.547 1.00 20.24 167 ALA A C 1
ATOM 1175 O O . ALA A 1 175 ? 35.173 7.697 23.630 1.00 19.70 167 ALA A O 1
ATOM 1177 N N . GLU A 1 176 ? 33.218 7.659 22.487 1.00 19.07 168 GLU A N 1
ATOM 1178 C CA . GLU A 1 176 ? 33.751 7.044 21.279 1.00 19.98 168 GLU A CA 1
ATOM 1179 C C . GLU A 1 176 ? 34.083 8.075 20.173 1.00 18.79 168 GLU A C 1
ATOM 1180 O O . GLU A 1 176 ? 34.378 7.710 19.035 1.00 17.68 168 GLU A O 1
ATOM 1186 N N . ASN A 1 177 ? 34.065 9.364 20.539 1.00 17.70 169 ASN A N 1
ATOM 1187 C CA . ASN A 1 177 ? 34.433 10.441 19.643 1.00 17.48 169 ASN A CA 1
ATOM 1188 C C . ASN A 1 177 ? 33.488 10.551 18.439 1.00 16.54 169 ASN A C 1
ATOM 1189 O O . ASN A 1 177 ? 33.894 10.963 17.344 1.00 16.23 169 ASN A O 1
ATOM 1194 N N . ILE A 1 178 ? 32.208 10.241 18.688 1.00 16.03 170 ILE A N 1
ATOM 1195 C CA . ILE A 1 178 ? 31.174 10.368 17.681 1.00 15.89 170 ILE A CA 1
ATOM 1196 C C . ILE A 1 178 ? 30.211 11.471 18.146 1.00 15.58 170 ILE A C 1
ATOM 1197 O O . ILE A 1 178 ? 29.645 11.396 19.272 1.00 15.60 170 ILE A O 1
ATOM 1202 N N . ARG A 1 179 ? 30.076 12.512 17.314 1.00 14.90 171 ARG A N 1
ATOM 1203 C CA . ARG A 1 179 ? 29.315 13.718 17.659 1.00 14.25 171 ARG A CA 1
ATOM 1204 C C . ARG A 1 179 ? 28.079 13.869 16.758 1.00 13.96 171 ARG A C 1
ATOM 1205 O O . ARG A 1 179 ? 28.059 13.413 15.615 1.00 14.23 171 ARG A O 1
ATOM 1213 N N . MET A 1 180 ? 27.028 14.458 17.310 1.00 13.34 172 MET A N 1
ATOM 1214 C CA . MET A 1 180 ? 25.832 14.849 16.567 1.00 13.15 172 MET A CA 1
ATOM 1215 C C . MET A 1 180 ? 25.417 16.261 16.923 1.00 12.65 172 MET A C 1
ATOM 1216 O O . MET A 1 180 ? 25.361 16.606 18.096 1.00 12.58 172 MET A O 1
ATOM 1221 N N . ASN A 1 181 ? 25.173 17.076 15.901 1.00 12.18 173 ASN A N 1
ATOM 1222 C CA . ASN A 1 181 ? 24.676 18.435 16.050 1.00 12.08 173 ASN A CA 1
ATOM 1223 C C . ASN A 1 181 ? 23.633 18.737 14.976 1.00 12.22 173 ASN A C 1
ATOM 1224 O O . ASN A 1 181 ? 23.616 18.105 13.912 1.00 12.27 173 ASN A O 1
ATOM 1229 N N . ASN A 1 182 ? 22.782 19.721 15.269 1.00 12.34 174 ASN A N 1
ATOM 1230 C CA . ASN A 1 182 ? 21.732 20.172 14.355 1.00 12.55 174 ASN A CA 1
ATOM 1231 C C . ASN A 1 182 ? 21.971 21.604 13.933 1.00 12.54 174 ASN A C 1
ATOM 1232 O O . ASN A 1 182 ? 22.399 22.421 14.729 1.00 12.14 174 ASN A O 1
ATOM 1237 N N . VAL A 1 183 ? 21.757 21.866 12.661 1.00 12.95 175 VAL A N 1
ATOM 1238 C CA . VAL A 1 183 ? 21.765 23.225 12.103 1.00 12.55 175 VAL A CA 1
ATOM 1239 C C . VAL A 1 183 ? 20.340 23.638 11.891 1.00 13.07 175 VAL A C 1
ATOM 1240 O O . VAL A 1 183 ? 19.593 22.903 11.254 1.00 12.19 175 VAL A O 1
ATOM 1244 N N . LEU A 1 184 ? 19.965 24.809 12.426 1.00 12.74 176 LEU A N 1
ATOM 1245 C CA . LEU A 1 184 ? 18.580 25.252 12.469 1.00 12.95 176 LEU A CA 1
ATOM 1246 C C . LEU A 1 184 ? 18.367 26.500 11.594 1.00 12.86 176 LEU A C 1
ATOM 1247 O O . LEU A 1 184 ? 18.519 27.621 12.048 1.00 12.65 176 LEU A O 1
ATOM 1252 N N . PRO A 1 185 ? 18.015 26.293 10.323 1.00 13.36 177 PRO A N 1
ATOM 1253 C CA . PRO A 1 185 ? 17.935 27.421 9.369 1.00 13.53 177 PRO A CA 1
ATOM 1254 C C . PRO A 1 185 ? 16.646 28.202 9.558 1.00 13.56 177 PRO A C 1
ATOM 1255 O O . PRO A 1 185 ? 15.615 27.622 9.888 1.00 13.44 177 PRO A O 1
ATOM 1259 N N . GLY A 1 186 ? 16.732 29.499 9.388 1.00 13.27 178 GLY A N 1
ATOM 1260 C CA . GLY A 1 186 ? 15.567 30.376 9.260 1.00 13.93 178 GLY A CA 1
ATOM 1261 C C . GLY A 1 186 ? 15.099 30.382 7.813 1.00 14.46 178 GLY A C 1
ATOM 1262 O O . GLY A 1 186 ? 15.013 29.326 7.182 1.00 14.45 178 GLY A O 1
ATOM 1263 N N . TRP A 1 187 ? 14.755 31.557 7.295 1.00 14.70 179 TRP A N 1
ATOM 1264 C CA . TRP A 1 187 ? 14.332 31.676 5.933 1.00 15.82 179 TRP A CA 1
ATOM 1265 C C . TRP A 1 187 ? 15.541 31.635 5.034 1.00 16.25 179 TRP A C 1
ATOM 1266 O O . TRP A 1 187 ? 16.407 32.517 5.105 1.00 16.17 179 TRP A O 1
ATOM 1277 N N . ILE A 1 188 ? 15.576 30.609 4.189 1.00 17.06 180 ILE A N 1
ATOM 1278 C CA . ILE A 1 188 ? 16.661 30.357 3.263 1.00 18.06 180 ILE A CA 1
ATOM 1279 C C . ILE A 1 188 ? 16.194 30.407 1.798 1.00 19.22 180 ILE A C 1
ATOM 1280 O O . ILE A 1 188 ? 15.065 30.016 1.457 1.00 19.83 180 ILE A O 1
ATOM 1285 N N . ASP A 1 189 ? 17.096 30.858 0.936 1.00 20.49 181 ASP A N 1
ATOM 1286 C CA . ASP A 1 189 ? 16.791 31.068 -0.482 1.00 24.83 181 ASP A CA 1
ATOM 1287 C C . ASP A 1 189 ? 16.517 29.837 -1.316 1.00 28.02 181 ASP A C 1
ATOM 1288 O O . ASP A 1 189 ? 16.466 29.967 -2.532 1.00 32.04 181 ASP A O 1
ATOM 1293 N N . SER A 1 190 ? 16.339 28.666 -0.696 1.00 30.09 182 SER A N 1
ATOM 1294 C CA . SER A 1 190 ? 15.925 27.471 -1.428 1.00 34.32 182 SER A CA 1
ATOM 1295 C C . SER A 1 190 ? 14.468 27.616 -1.885 1.00 42.43 182 SER A C 1
ATOM 1296 O O . SER A 1 190 ? 14.056 26.908 -2.808 1.00 50.63 182 SER A O 1
ATOM 1299 N N . LEU A 1 191 ? 13.708 28.541 -1.276 1.00 46.81 183 LEU A N 1
ATOM 1300 C CA . LEU A 1 191 ? 12.353 28.921 -1.759 1.00 46.38 183 LEU A CA 1
ATOM 1301 C C . LEU A 1 191 ? 12.237 30.443 -2.036 1.00 47.46 183 LEU A C 1
ATOM 1302 O O . LEU A 1 191 ? 13.015 31.252 -1.487 1.00 41.45 183 LEU A O 1
ATOM 1304 N N . PRO A 1 192 ? 11.239 30.852 -2.858 1.00 46.67 184 PRO A N 1
ATOM 1305 C CA . PRO A 1 192 ? 11.035 32.309 -3.127 1.00 45.16 184 PRO A CA 1
ATOM 1306 C C . PRO A 1 192 ? 10.613 33.130 -1.883 1.00 41.75 184 PRO A C 1
ATOM 1307 O O . PRO A 1 192 ? 9.945 32.605 -0.970 1.00 37.72 184 PRO A O 1
ATOM 1311 N N . THR A 1 193 ? 11.012 34.406 -1.857 1.00 39.99 185 THR A N 1
ATOM 1312 C CA . THR A 1 193 ? 10.750 35.262 -0.718 1.00 37.12 185 THR A CA 1
ATOM 1313 C C . THR A 1 193 ? 9.276 35.728 -0.697 1.00 35.42 185 THR A C 1
ATOM 1314 O O . THR A 1 193 ? 8.544 35.596 -1.677 1.00 34.34 185 THR A O 1
ATOM 1318 N N . THR A 1 194 ? 8.821 36.175 0.461 1.00 31.26 186 THR A N 1
ATOM 1319 C CA . THR A 1 194 ? 7.766 37.158 0.508 1.00 29.52 186 THR A CA 1
ATOM 1320 C C . THR A 1 194 ? 8.367 38.314 1.268 1.00 28.37 186 THR A C 1
ATOM 1321 O O . THR A 1 194 ? 9.291 38.136 2.081 1.00 25.07 186 THR A O 1
ATOM 1325 N N . GLU A 1 195 ? 7.820 39.508 1.037 1.00 28.33 187 GLU A N 1
ATOM 1326 C CA . GLU A 1 195 ? 8.381 40.699 1.641 1.00 28.70 187 GLU A CA 1
ATOM 1327 C C . GLU A 1 195 ? 8.168 40.702 3.131 1.00 26.33 187 GLU A C 1
ATOM 1328 O O . GLU A 1 195 ? 9.073 41.059 3.893 1.00 24.74 187 GLU A O 1
ATOM 1334 N N . GLU A 1 196 ? 6.993 40.240 3.574 1.00 24.92 188 GLU A N 1
ATOM 1335 C CA . GLU A 1 196 ? 6.764 40.158 5.006 1.00 24.55 188 GLU A CA 1
ATOM 1336 C C . GLU A 1 196 ? 7.819 39.214 5.628 1.00 22.32 188 GLU A C 1
ATOM 1337 O O . GLU A 1 196 ? 8.417 39.516 6.676 1.00 23.04 188 GLU A O 1
ATOM 1343 N N . ARG A 1 197 ? 8.052 38.074 5.006 1.00 21.54 189 ARG A N 1
ATOM 1344 C CA . ARG A 1 197 ? 9.049 37.143 5.578 1.00 21.25 189 ARG A CA 1
ATOM 1345 C C . ARG A 1 197 ? 10.434 37.819 5.630 1.00 20.65 189 ARG A C 1
ATOM 1346 O O . ARG A 1 197 ? 11.115 37.816 6.670 1.00 19.70 189 ARG A O 1
ATOM 1354 N N . ARG A 1 198 ? 10.843 38.358 4.498 1.00 20.32 190 ARG A N 1
ATOM 1355 C CA . ARG A 1 198 ? 12.147 38.982 4.407 1.00 21.21 190 ARG A CA 1
ATOM 1356 C C . ARG A 1 198 ? 12.335 40.109 5.420 1.00 21.41 190 ARG A C 1
ATOM 1357 O O . ARG A 1 198 ? 13.377 40.200 6.080 1.00 20.36 190 ARG A O 1
ATOM 1365 N N . GLU A 1 199 ? 11.320 40.959 5.553 1.00 20.84 191 GLU A N 1
ATOM 1366 C CA . GLU A 1 199 ? 11.350 42.048 6.536 1.00 21.95 191 GLU A CA 1
ATOM 1367 C C . GLU A 1 199 ? 11.312 41.650 8.009 1.00 20.79 191 GLU A C 1
ATOM 1368 O O . GLU A 1 199 ? 11.739 42.432 8.866 1.00 19.74 191 GLU A O 1
ATOM 1374 N N . SER A 1 200 ? 10.852 40.433 8.304 1.00 19.71 192 SER A N 1
ATOM 1375 C CA . SER A 1 200 ? 10.791 39.910 9.691 1.00 18.98 192 SER A CA 1
ATOM 1376 C C . SER A 1 200 ? 12.171 39.505 10.221 1.00 17.54 192 SER A C 1
ATOM 1377 O O . SER A 1 200 ? 12.398 39.368 11.415 1.00 16.66 192 SER A O 1
ATOM 1380 N N . VAL A 1 201 ? 13.087 39.296 9.294 1.00 17.04 193 VAL A N 1
ATOM 1381 C CA . VAL A 1 201 ? 14.451 38.957 9.614 1.00 15.98 193 VAL A CA 1
ATOM 1382 C C . VAL A 1 201 ? 15.241 40.241 9.927 1.00 15.56 193 VAL A C 1
ATOM 1383 O O . VAL A 1 201 ? 15.325 41.139 9.084 1.00 15.69 193 VAL A O 1
ATOM 1387 N N . PRO A 1 202 ? 15.878 40.334 11.111 1.00 15.10 194 PRO A N 1
ATOM 1388 C CA . PRO A 1 202 ? 16.632 41.586 11.366 1.00 14.97 194 PRO A CA 1
ATOM 1389 C C . PRO A 1 202 ? 17.666 41.934 10.326 1.00 14.76 194 PRO A C 1
ATOM 1390 O O . PRO A 1 202 ? 17.843 43.111 10.042 1.00 14.33 194 PRO A O 1
ATOM 1394 N N . MET A 1 203 ? 18.350 40.930 9.789 1.00 15.07 195 MET A N 1
ATOM 1395 C CA . MET A 1 203 ? 19.305 41.153 8.684 1.00 15.84 195 MET A CA 1
ATOM 1396 C C . MET A 1 203 ? 18.664 41.576 7.360 1.00 16.15 195 MET A C 1
ATOM 1397 O O . MET A 1 203 ? 19.386 41.975 6.473 1.00 16.15 195 MET A O 1
ATOM 1402 N N . GLN A 1 204 ? 17.341 41.488 7.241 1.00 15.94 196 GLN A N 1
ATOM 1403 C CA . GLN A 1 204 ? 16.572 42.058 6.093 1.00 16.92 196 GLN A CA 1
ATOM 1404 C C . GLN A 1 204 ? 16.828 41.293 4.770 1.00 17.24 196 GLN A C 1
ATOM 1405 O O . GLN A 1 204 ? 16.668 41.827 3.691 1.00 18.14 196 GLN A O 1
ATOM 1411 N N . ARG A 1 205 ? 17.219 40.040 4.892 1.00 16.61 197 ARG A N 1
ATOM 1412 C CA . ARG A 1 205 ? 17.492 39.151 3.754 1.00 17.28 197 ARG A CA 1
ATOM 1413 C C . ARG A 1 205 ? 17.299 37.710 4.185 1.00 16.90 197 ARG A C 1
ATOM 1414 O O . ARG A 1 205 ? 17.436 37.353 5.375 1.00 16.38 197 ARG A O 1
ATOM 1422 N N . TYR A 1 206 ? 17.015 36.881 3.198 1.00 17.10 198 TYR A N 1
ATOM 1423 C CA . TYR A 1 206 ? 17.057 35.453 3.379 1.00 17.01 198 TYR A CA 1
ATOM 1424 C C . TYR A 1 206 ? 18.507 34.990 3.485 1.00 16.36 198 TYR A C 1
ATOM 1425 O O . TYR A 1 206 ? 19.451 35.622 2.962 1.00 16.02 198 TYR A O 1
ATOM 1434 N N . GLY A 1 207 ? 18.681 33.847 4.124 1.00 15.84 199 GLY A N 1
ATOM 1435 C CA . GLY A 1 207 ? 19.950 33.185 4.135 1.00 16.22 199 GLY A CA 1
ATOM 1436 C C . GLY A 1 207 ? 20.237 32.496 2.802 1.00 16.70 199 GLY A C 1
ATOM 1437 O O . GLY A 1 207 ? 19.317 32.089 2.097 1.00 17.68 199 GLY A O 1
ATOM 1438 N N . LYS A 1 208 ? 21.513 32.310 2.486 1.00 17.14 200 LYS A N 1
ATOM 1439 C CA . LYS A 1 208 ? 21.904 31.533 1.298 1.00 18.82 200 LYS A CA 1
ATOM 1440 C C . LYS A 1 208 ? 22.014 30.041 1.652 1.00 17.65 200 LYS A C 1
ATOM 1441 O O . LYS A 1 208 ? 22.499 29.703 2.740 1.00 16.03 200 LYS A O 1
ATOM 1447 N N . SER A 1 209 ? 21.566 29.152 0.761 1.00 17.77 201 SER A N 1
ATOM 1448 C CA A SER A 1 209 ? 21.813 27.718 0.932 0.50 17.54 201 SER A CA 1
ATOM 1449 C CA B SER A 1 209 ? 21.812 27.719 0.888 0.50 18.39 201 SER A CA 1
ATOM 1450 C C . SER A 1 209 ? 23.295 27.497 1.228 1.00 17.72 201 SER A C 1
ATOM 1451 O O . SER A 1 209 ? 23.639 26.661 2.041 1.00 16.50 201 SER A O 1
ATOM 1456 N N . GLU A 1 210 ? 24.156 28.282 0.597 1.00 17.84 202 GLU A N 1
ATOM 1457 C CA . GLU A 1 210 ? 25.625 28.166 0.815 1.00 17.96 202 GLU A CA 1
ATOM 1458 C C . GLU A 1 210 ? 26.095 28.520 2.223 1.00 16.82 202 GLU A C 1
ATOM 1459 O O . GLU A 1 210 ? 27.148 28.028 2.681 1.00 15.54 202 GLU A O 1
ATOM 1465 N N . GLU A 1 211 ? 25.333 29.385 2.892 1.00 16.12 203 GLU A N 1
ATOM 1466 C CA . GLU A 1 211 ? 25.615 29.758 4.275 1.00 15.82 203 GLU A CA 1
ATOM 1467 C C . GLU A 1 211 ? 25.242 28.632 5.235 1.00 15.94 203 GLU A C 1
ATOM 1468 O O . GLU A 1 211 ? 25.940 28.425 6.222 1.00 15.54 203 GLU A O 1
ATOM 1474 N N . ILE A 1 212 ? 24.164 27.911 4.912 1.00 15.06 204 ILE A N 1
ATOM 1475 C CA . ILE A 1 212 ? 23.836 26.712 5.653 1.00 15.09 204 ILE A CA 1
ATOM 1476 C C . ILE A 1 212 ? 24.913 25.659 5.401 1.00 14.85 204 ILE A C 1
ATOM 1477 O O . ILE A 1 212 ? 25.419 25.033 6.333 1.00 15.26 204 ILE A O 1
ATOM 1482 N N . ALA A 1 213 ? 25.266 25.476 4.147 1.00 14.84 205 ALA A N 1
ATOM 1483 C CA . ALA A 1 213 ? 26.284 24.507 3.797 1.00 14.71 205 ALA A CA 1
ATOM 1484 C C . ALA A 1 213 ? 27.628 24.836 4.461 1.00 14.40 205 ALA A C 1
ATOM 1485 O O . ALA A 1 213 ? 28.369 23.908 4.845 1.00 13.92 205 ALA A O 1
ATOM 1487 N N . ALA A 1 214 ? 27.941 26.136 4.604 1.00 13.95 206 ALA A N 1
ATOM 1488 C CA . ALA A 1 214 ? 29.183 26.525 5.305 1.00 14.43 206 ALA A CA 1
ATOM 1489 C C . ALA A 1 214 ? 29.222 26.108 6.795 1.00 13.61 206 ALA A C 1
ATOM 1490 O O . ALA A 1 214 ? 30.270 25.783 7.368 1.00 13.53 206 ALA A O 1
ATOM 1492 N N . THR A 1 215 ? 28.068 26.178 7.425 1.00 13.34 207 THR A N 1
ATOM 1493 C CA . THR A 1 215 ? 27.904 25.819 8.810 1.00 13.13 207 THR A CA 1
ATOM 1494 C C . THR A 1 215 ? 28.012 24.291 8.937 1.00 13.11 207 THR A C 1
ATOM 1495 O O . THR A 1 215 ? 28.723 23.801 9.819 1.00 13.09 207 THR A O 1
ATOM 1499 N N . VAL A 1 216 ? 27.413 23.553 7.990 1.00 13.34 208 VAL A N 1
ATOM 1500 C CA . VAL A 1 216 ? 27.640 22.111 7.882 1.00 13.42 208 VAL A CA 1
ATOM 1501 C C . VAL A 1 216 ? 29.140 21.803 7.727 1.00 13.36 208 VAL A C 1
ATOM 1502 O O . VAL A 1 216 ? 29.676 20.922 8.410 1.00 13.21 208 VAL A O 1
ATOM 1506 N N . SER A 1 217 ? 29.801 22.508 6.815 1.00 13.39 209 SER A N 1
ATOM 1507 C CA . SER A 1 217 ? 31.214 22.292 6.593 1.00 13.61 209 SER A CA 1
ATOM 1508 C C . SER A 1 217 ? 32.034 22.468 7.875 1.00 13.72 209 SER A C 1
ATOM 1509 O O . SER A 1 217 ? 32.952 21.663 8.193 1.00 14.25 209 SER A O 1
ATOM 1512 N N . PHE A 1 218 ? 31.750 23.536 8.586 1.00 13.70 210 PHE A N 1
ATOM 1513 C CA . PHE A 1 218 ? 32.461 23.787 9.859 1.00 14.51 210 PHE A CA 1
ATOM 1514 C C . PHE A 1 218 ? 32.227 22.615 10.836 1.00 14.34 210 PHE A C 1
ATOM 1515 O O . PHE A 1 218 ? 33.178 22.060 11.425 1.00 14.52 210 PHE A O 1
ATOM 1523 N N . LEU A 1 219 ? 30.975 22.210 10.989 1.00 13.91 211 LEU A N 1
ATOM 1524 C CA . LEU A 1 219 ? 30.648 21.132 11.913 1.00 14.61 211 LEU A CA 1
ATOM 1525 C C . LEU A 1 219 ? 31.239 19.776 11.496 1.00 14.76 211 LEU A C 1
ATOM 1526 O O . LEU A 1 219 ? 31.420 18.921 12.350 1.00 15.40 211 LEU A O 1
ATOM 1531 N N . ALA A 1 220 ? 31.566 19.610 10.207 1.00 14.82 212 ALA A N 1
ATOM 1532 C CA . ALA A 1 220 ? 32.247 18.407 9.712 1.00 15.79 212 ALA A CA 1
ATOM 1533 C C . ALA A 1 220 ? 33.761 18.454 9.843 1.00 16.90 212 ALA A C 1
ATOM 1534 O O . ALA A 1 220 ? 34.442 17.466 9.477 1.00 17.88 212 ALA A O 1
ATOM 1536 N N . SER A 1 221 ? 34.307 19.576 10.310 1.00 16.28 213 SER A N 1
ATOM 1537 C CA . SER A 1 221 ? 35.752 19.788 10.369 1.00 17.15 213 SER A CA 1
ATOM 1538 C C . SER A 1 221 ? 36.343 19.456 11.736 1.00 17.52 213 SER A C 1
ATOM 1539 O O . SER A 1 221 ? 35.673 19.495 12.775 1.00 16.14 213 SER A O 1
ATOM 1542 N N . ASP A 1 222 ? 37.636 19.175 11.754 1.00 18.16 214 ASP A N 1
ATOM 1543 C CA . ASP A 1 222 ? 38.317 18.907 13.040 1.00 19.13 214 ASP A CA 1
ATOM 1544 C C . ASP A 1 222 ? 38.239 20.069 14.036 1.00 18.59 214 ASP A C 1
ATOM 1545 O O . ASP A 1 222 ? 38.219 19.851 15.265 1.00 19.10 214 ASP A O 1
ATOM 1550 N N . GLY A 1 223 ? 38.135 21.289 13.538 1.00 19.48 215 GLY A N 1
ATOM 1551 C CA . GLY A 1 223 ? 38.064 22.461 14.417 1.00 19.27 215 GLY A CA 1
ATOM 1552 C C . GLY A 1 223 ? 36.828 22.473 15.327 1.00 18.65 215 GLY A C 1
ATOM 1553 O O . GLY A 1 223 ? 36.863 23.037 16.441 1.00 19.77 215 GLY A O 1
ATOM 1554 N N . ALA A 1 224 ? 35.747 21.850 14.840 1.00 17.02 216 ALA A N 1
ATOM 1555 C CA . ALA A 1 224 ? 34.494 21.759 15.570 1.00 15.71 216 ALA A CA 1
ATOM 1556 C C . ALA A 1 224 ? 34.389 20.494 16.455 1.00 15.28 216 ALA A C 1
ATOM 1557 O O . ALA A 1 224 ? 33.297 20.223 16.953 1.00 14.82 216 ALA A O 1
ATOM 1559 N N . ALA A 1 225 ? 35.482 19.726 16.652 1.00 15.19 217 ALA A N 1
ATOM 1560 C CA . ALA A 1 225 ? 35.379 18.368 17.239 1.00 15.93 217 ALA A CA 1
ATOM 1561 C C . ALA A 1 225 ? 34.870 18.398 18.692 1.00 16.22 217 ALA A C 1
ATOM 1562 O O . ALA A 1 225 ? 34.318 17.385 19.159 1.00 16.64 217 ALA A O 1
ATOM 1564 N N . TYR A 1 226 ? 35.034 19.530 19.402 1.00 14.98 218 TYR A N 1
ATOM 1565 C CA . TYR A 1 226 ? 34.548 19.573 20.794 1.00 14.90 218 TYR A CA 1
ATOM 1566 C C . TYR A 1 226 ? 33.101 20.034 20.883 1.00 14.42 218 TYR A C 1
ATOM 1567 O O . TYR A 1 226 ? 32.608 20.176 21.987 1.00 15.15 218 TYR A O 1
ATOM 1576 N N . ILE A 1 227 ? 32.420 20.229 19.754 1.00 13.72 219 ILE A N 1
ATOM 1577 C CA . ILE A 1 227 ? 30.967 20.551 19.767 1.00 13.47 219 ILE A CA 1
ATOM 1578 C C . ILE A 1 227 ? 30.117 19.298 19.590 1.00 13.12 219 ILE A C 1
ATOM 1579 O O . ILE A 1 227 ? 30.280 18.587 18.613 1.00 13.69 219 ILE A O 1
ATOM 1584 N N . THR A 1 228 ? 29.202 19.035 20.530 1.00 12.93 220 THR A N 1
ATOM 1585 C CA . THR A 1 228 ? 28.274 17.922 20.378 1.00 13.22 220 THR A CA 1
ATOM 1586 C C . THR A 1 228 ? 26.978 18.190 21.174 1.00 13.34 220 THR A C 1
ATOM 1587 O O . THR A 1 228 ? 27.009 18.885 22.210 1.00 13.52 220 THR A O 1
ATOM 1591 N N . GLY A 1 229 ? 25.880 17.690 20.626 1.00 13.61 221 GLY A N 1
ATOM 1592 C CA . GLY A 1 229 ? 24.568 17.809 21.219 1.00 13.79 221 GLY A CA 1
ATOM 1593 C C . GLY A 1 229 ? 23.902 19.148 20.969 1.00 13.55 221 GLY A C 1
ATOM 1594 O O . GLY A 1 229 ? 22.872 19.406 21.567 1.00 14.12 221 GLY A O 1
ATOM 1595 N N . GLN A 1 230 ? 24.490 20.010 20.131 1.00 13.54 222 GLN A N 1
ATOM 1596 C CA . GLN A 1 230 ? 24.010 21.384 19.952 1.00 13.77 222 GLN A CA 1
ATOM 1597 C C . GLN A 1 230 ? 23.003 21.619 18.826 1.00 13.76 222 GLN A C 1
ATOM 1598 O O . GLN A 1 230 ? 22.887 20.825 17.883 1.00 14.09 222 GLN A O 1
ATOM 1604 N N . ASN A 1 231 ? 22.238 22.708 19.000 1.00 13.63 223 ASN A N 1
ATOM 1605 C CA . ASN A 1 231 ? 21.243 23.198 18.067 1.00 13.32 223 ASN A CA 1
ATOM 1606 C C . ASN A 1 231 ? 21.616 24.644 17.712 1.00 13.34 223 ASN A C 1
ATOM 1607 O O . ASN A 1 231 ? 21.429 25.582 18.544 1.00 13.87 223 ASN A O 1
ATOM 1612 N N . LEU A 1 232 ? 22.217 24.805 16.534 1.00 12.72 224 LEU A N 1
ATOM 1613 C CA . LEU A 1 232 ? 22.825 26.111 16.121 1.00 12.77 224 LEU A CA 1
ATOM 1614 C C . LEU A 1 232 ? 21.882 26.793 15.125 1.00 12.56 224 LEU A C 1
ATOM 1615 O O . LEU A 1 232 ? 21.675 26.304 13.997 1.00 12.92 224 LEU A O 1
ATOM 1620 N N . ARG A 1 233 ? 21.280 27.893 15.554 1.00 12.42 225 ARG A N 1
ATOM 1621 C CA . ARG A 1 233 ? 20.375 28.671 14.692 1.00 13.08 225 ARG A CA 1
ATOM 1622 C C . ARG A 1 233 ? 21.128 29.569 13.721 1.00 12.98 225 ARG A C 1
ATOM 1623 O O . ARG A 1 233 ? 21.995 30.310 14.127 1.00 13.44 225 ARG A O 1
ATOM 1631 N N . VAL A 1 234 ? 20.787 29.462 12.438 1.00 13.58 226 VAL A N 1
ATOM 1632 C CA . VAL A 1 234 ? 21.410 30.206 11.342 1.00 13.57 226 VAL A CA 1
ATOM 1633 C C . VAL A 1 234 ? 20.245 30.914 10.676 1.00 13.36 226 VAL A C 1
ATOM 1634 O O . VAL A 1 234 ? 19.623 30.377 9.747 1.00 13.70 226 VAL A O 1
ATOM 1638 N N . ASP A 1 235 ? 19.899 32.100 11.177 1.00 13.11 227 ASP A N 1
ATOM 1639 C CA . ASP A 1 235 ? 18.588 32.679 10.823 1.00 13.17 227 ASP A CA 1
ATOM 1640 C C . ASP A 1 235 ? 18.545 34.212 10.718 1.00 13.30 227 ASP A C 1
ATOM 1641 O O . ASP A 1 235 ? 17.458 34.817 10.739 1.00 12.84 227 ASP A O 1
ATOM 1646 N N . GLY A 1 236 ? 19.715 34.866 10.603 1.00 12.99 228 GLY A N 1
ATOM 1647 C CA . GLY A 1 236 ? 19.712 36.313 10.421 1.00 13.73 228 GLY A CA 1
ATOM 1648 C C . GLY A 1 236 ? 19.147 37.100 11.571 1.00 13.80 228 GLY A C 1
ATOM 1649 O O . GLY A 1 236 ? 18.807 38.304 11.423 1.00 14.45 228 GLY A O 1
ATOM 1650 N N . GLY A 1 237 ? 18.998 36.428 12.717 1.00 13.82 229 GLY A N 1
ATOM 1651 C CA . GLY A 1 237 ? 18.492 37.051 13.922 1.00 13.92 229 GLY A CA 1
ATOM 1652 C C . GLY A 1 237 ? 17.016 36.877 14.097 1.00 14.17 229 GLY A C 1
ATOM 1653 O O . GLY A 1 237 ? 16.427 37.512 14.946 1.00 14.22 229 GLY A O 1
ATOM 1654 N N . LEU A 1 238 ? 16.403 36.020 13.299 1.00 14.45 230 LEU A N 1
ATOM 1655 C CA . LEU A 1 238 ? 14.951 35.919 13.268 1.00 15.47 230 LEU A CA 1
ATOM 1656 C C . LEU A 1 238 ? 14.330 35.609 14.623 1.00 15.00 230 LEU A C 1
ATOM 1657 O O . LEU A 1 238 ? 13.399 36.304 15.094 1.00 15.17 230 LEU A O 1
ATOM 1662 N N . THR A 1 239 ? 14.764 34.508 15.203 1.00 14.31 231 THR A N 1
ATOM 1663 C CA . THR A 1 239 ? 14.215 34.007 16.450 1.00 14.44 231 THR A CA 1
ATOM 1664 C C . THR A 1 239 ? 14.638 34.945 17.584 1.00 14.62 231 THR A C 1
ATOM 1665 O O . THR A 1 239 ? 15.665 35.709 17.490 1.00 14.54 231 THR A O 1
ATOM 1669 N N . ARG A 1 240 ? 13.837 34.905 18.643 1.00 14.36 232 ARG A N 1
ATOM 1670 C CA . ARG A 1 240 ? 13.924 35.867 19.713 1.00 15.44 232 ARG A CA 1
ATOM 1671 C C . ARG A 1 240 ? 14.756 35.465 20.906 1.00 15.27 232 ARG A C 1
ATOM 1672 O O . ARG A 1 240 ? 15.238 36.331 21.633 1.00 15.00 232 ARG A O 1
ATOM 1680 N N . SER A 1 241 ? 14.883 34.164 21.141 1.00 15.43 233 SER A N 1
ATOM 1681 C CA . SER A 1 241 ? 15.562 33.664 22.327 1.00 16.39 233 SER A CA 1
ATOM 1682 C C . SER A 1 241 ? 17.086 33.832 22.229 1.00 15.74 233 SER A C 1
ATOM 1683 O O . SER A 1 241 ? 17.677 33.580 21.172 1.00 14.56 233 SER A O 1
ATOM 1686 N N . VAL A 1 242 ? 17.711 34.176 23.357 1.00 15.86 234 VAL A N 1
ATOM 1687 C CA . VAL A 1 242 ? 19.174 34.000 23.487 1.00 16.37 234 VAL A CA 1
ATOM 1688 C C . VAL A 1 242 ? 19.599 32.543 23.238 1.00 17.64 234 VAL A C 1
ATOM 1689 O O . VAL A 1 242 ? 18.755 31.634 23.317 1.00 17.42 234 VAL A O 1
ATOM 1694 N N . ILE B 1 11 ? 40.912 43.453 -0.237 1.00 42.80 3 ILE B N 1
ATOM 1695 C CA . ILE B 1 11 ? 40.649 43.849 1.170 1.00 40.41 3 ILE B CA 1
ATOM 1696 C C . ILE B 1 11 ? 41.498 43.076 2.187 1.00 33.01 3 ILE B C 1
ATOM 1697 O O . ILE B 1 11 ? 41.337 41.874 2.394 1.00 32.73 3 ILE B O 1
ATOM 1702 N N . GLN B 1 12 ? 42.365 43.799 2.859 1.00 28.32 4 GLN B N 1
ATOM 1703 C CA . GLN B 1 12 ? 43.060 43.239 4.024 1.00 25.44 4 GLN B CA 1
ATOM 1704 C C . GLN B 1 12 ? 42.170 43.428 5.262 1.00 22.63 4 GLN B C 1
ATOM 1705 O O . GLN B 1 12 ? 42.016 44.554 5.755 1.00 23.77 4 GLN B O 1
ATOM 1711 N N . LYS B 1 13 ? 41.639 42.345 5.797 1.00 20.94 5 LYS B N 1
ATOM 1712 C CA . LYS B 1 13 ? 40.782 42.446 6.973 1.00 19.93 5 LYS B CA 1
ATOM 1713 C C . LYS B 1 13 ? 41.594 42.500 8.278 1.00 18.63 5 LYS B C 1
ATOM 1714 O O . LYS B 1 13 ? 42.776 42.067 8.349 1.00 18.33 5 LYS B O 1
ATOM 1720 N N . VAL B 1 14 ? 40.963 43.026 9.305 1.00 17.12 6 VAL B N 1
ATOM 1721 C CA . VAL B 1 14 ? 41.603 43.373 10.549 1.00 16.96 6 VAL B CA 1
ATOM 1722 C C . VAL B 1 14 ? 40.834 42.850 11.737 1.00 16.46 6 VAL B C 1
ATOM 1723 O O . VAL B 1 14 ? 39.602 43.027 11.824 1.00 16.42 6 VAL B O 1
ATOM 1727 N N . ALA B 1 15 ? 41.556 42.290 12.689 1.00 16.28 7 ALA B N 1
ATOM 1728 C CA . ALA B 1 15 ? 40.962 41.810 13.935 1.00 16.10 7 ALA B CA 1
ATOM 1729 C C . ALA B 1 15 ? 41.613 42.422 15.152 1.00 16.73 7 ALA B C 1
ATOM 1730 O O . ALA B 1 15 ? 42.857 42.410 15.287 1.00 16.46 7 ALA B O 1
ATOM 1732 N N . ILE B 1 16 ? 40.785 42.918 16.057 1.00 16.49 8 ILE B N 1
ATOM 1733 C CA . ILE B 1 16 ? 41.227 43.324 17.382 1.00 16.86 8 ILE B CA 1
ATOM 1734 C C . ILE B 1 16 ? 40.864 42.233 18.384 1.00 16.89 8 ILE B C 1
ATOM 1735 O O . ILE B 1 16 ? 39.711 41.770 18.414 1.00 16.15 8 ILE B O 1
ATOM 1740 N N . ILE B 1 17 ? 41.802 41.870 19.255 1.00 17.18 9 ILE B N 1
ATOM 1741 C CA . ILE B 1 17 ? 41.563 40.887 20.283 1.00 17.28 9 ILE B CA 1
ATOM 1742 C C . ILE B 1 17 ? 41.866 41.514 21.634 1.00 19.02 9 ILE B C 1
ATOM 1743 O O . ILE B 1 17 ? 43.010 41.948 21.882 1.00 19.14 9 ILE B O 1
ATOM 1748 N N . THR B 1 18 ? 40.865 41.558 22.514 1.00 19.53 10 THR B N 1
ATOM 1749 C CA . THR B 1 18 ? 41.095 42.005 23.888 1.00 21.43 10 THR B CA 1
ATOM 1750 C C . THR B 1 18 ? 41.274 40.785 24.787 1.00 22.48 10 THR B C 1
ATOM 1751 O O . THR B 1 18 ? 40.516 39.812 24.705 1.00 22.78 10 THR B O 1
ATOM 1755 N N . ALA B 1 19 ? 42.251 40.909 25.682 1.00 24.86 11 ALA B N 1
ATOM 1756 C CA . ALA B 1 19 ? 42.729 39.886 26.634 1.00 27.34 11 ALA B CA 1
ATOM 1757 C C . ALA B 1 19 ? 43.312 38.753 25.842 1.00 28.84 11 ALA B C 1
ATOM 1758 O O . ALA B 1 19 ? 43.010 37.557 26.061 1.00 30.28 11 ALA B O 1
ATOM 1760 N N . GLY B 1 20 ? 44.215 39.174 24.973 1.00 28.86 12 GLY B N 1
ATOM 1761 C CA . GLY B 1 20 ? 44.759 38.328 23.921 1.00 30.50 12 GLY B CA 1
ATOM 1762 C C . GLY B 1 20 ? 46.202 37.893 24.168 1.00 31.32 12 GLY B C 1
ATOM 1763 O O . GLY B 1 20 ? 46.872 37.415 23.228 1.00 33.53 12 GLY B O 1
ATOM 1764 N N . GLY B 1 21 ? 46.663 38.051 25.414 1.00 33.27 13 GLY B N 1
ATOM 1765 C CA . GLY B 1 21 ? 48.020 37.714 25.825 1.00 34.88 13 GLY B CA 1
ATOM 1766 C C . GLY B 1 21 ? 48.261 36.240 26.098 1.00 35.57 13 GLY B C 1
ATOM 1767 O O . GLY B 1 21 ? 49.391 35.755 25.939 1.00 37.87 13 GLY B O 1
ATOM 1768 N N . SER B 1 22 ? 47.202 35.517 26.481 1.00 34.82 14 SER B N 1
ATOM 1769 C CA . SER B 1 22 ? 47.315 34.121 26.857 1.00 34.45 14 SER B CA 1
ATOM 1770 C C . SER B 1 22 ? 45.960 33.430 26.668 1.00 33.55 14 SER B C 1
ATOM 1771 O O . SER B 1 22 ? 44.987 34.081 26.249 1.00 30.13 14 SER B O 1
ATOM 1774 N N . GLY B 1 23 ? 45.908 32.133 26.965 1.00 31.83 15 GLY B N 1
ATOM 1775 C CA . GLY B 1 23 ? 44.637 31.417 26.996 1.00 31.11 15 GLY B CA 1
ATOM 1776 C C . GLY B 1 23 ? 43.894 31.478 25.667 1.00 28.70 15 GLY B C 1
ATOM 1777 O O . GLY B 1 23 ? 44.490 31.419 24.585 1.00 26.92 15 GLY B O 1
ATOM 1778 N N . MET B 1 24 ? 42.571 31.595 25.753 1.00 29.09 16 MET B N 1
ATOM 1779 C CA . MET B 1 24 ? 41.752 31.548 24.561 1.00 26.15 16 MET B CA 1
ATOM 1780 C C . MET B 1 24 ? 41.896 32.826 23.713 1.00 24.49 16 MET B C 1
ATOM 1781 O O . MET B 1 24 ? 41.729 32.775 22.490 1.00 23.53 16 MET B O 1
ATOM 1786 N N . GLY B 1 25 ? 42.221 33.964 24.333 1.00 23.61 17 GLY B N 1
ATOM 1787 C CA . GLY B 1 25 ? 42.476 35.187 23.605 1.00 22.73 17 GLY B CA 1
ATOM 1788 C C . GLY B 1 25 ? 43.702 35.079 22.674 1.00 21.45 17 GLY B C 1
ATOM 1789 O O . GLY B 1 25 ? 43.643 35.443 21.488 1.00 19.89 17 GLY B O 1
ATOM 1790 N N . ALA B 1 26 ? 44.825 34.613 23.225 1.00 21.00 18 ALA B N 1
ATOM 1791 C CA . ALA B 1 26 ? 46.018 34.406 22.436 1.00 20.54 18 ALA B CA 1
ATOM 1792 C C . ALA B 1 26 ? 45.763 33.350 21.340 1.00 19.79 18 ALA B C 1
ATOM 1793 O O . ALA B 1 26 ? 46.241 33.470 20.219 1.00 19.41 18 ALA B O 1
ATOM 1795 N N . ALA B 1 27 ? 45.027 32.299 21.666 1.00 19.79 19 ALA B N 1
ATOM 1796 C CA . ALA B 1 27 ? 44.791 31.242 20.671 1.00 19.25 19 ALA B CA 1
ATOM 1797 C C . ALA B 1 27 ? 43.994 31.829 19.526 1.00 18.41 19 ALA B C 1
ATOM 1798 O O . ALA B 1 27 ? 44.236 31.522 18.341 1.00 17.16 19 ALA B O 1
ATOM 1800 N N . SER B 1 28 ? 43.012 32.684 19.870 1.00 17.99 20 SER B N 1
ATOM 1801 C CA . SER B 1 28 ? 42.199 33.345 18.851 1.00 17.66 20 SER B CA 1
ATOM 1802 C C . SER B 1 28 ? 43.021 34.266 17.983 1.00 16.54 20 SER B C 1
ATOM 1803 O O . SER B 1 28 ? 42.855 34.289 16.775 1.00 16.14 20 SER B O 1
ATOM 1806 N N . ALA B 1 29 ? 43.907 35.046 18.585 1.00 17.04 21 ALA B N 1
ATOM 1807 C CA . ALA B 1 29 ? 44.735 35.960 17.827 1.00 16.91 21 ALA B CA 1
ATOM 1808 C C . ALA B 1 29 ? 45.646 35.187 16.874 1.00 17.12 21 ALA B C 1
ATOM 1809 O O . ALA B 1 29 ? 45.768 35.563 15.713 1.00 16.36 21 ALA B O 1
ATOM 1811 N N . ARG B 1 30 ? 46.272 34.100 17.350 1.00 18.01 22 ARG B N 1
ATOM 1812 C CA . ARG B 1 30 ? 47.110 33.273 16.482 1.00 18.82 22 ARG B CA 1
ATOM 1813 C C . ARG B 1 30 ? 46.361 32.682 15.276 1.00 17.72 22 ARG B C 1
ATOM 1814 O O . ARG B 1 30 ? 46.887 32.622 14.145 1.00 16.57 22 ARG B O 1
ATOM 1822 N N . ARG B 1 31 ? 45.169 32.151 15.552 1.00 16.63 23 ARG B N 1
ATOM 1823 C CA . ARG B 1 31 ? 44.366 31.556 14.506 1.00 16.30 23 ARG B CA 1
ATOM 1824 C C . ARG B 1 31 ? 43.908 32.602 13.475 1.00 15.75 23 ARG B C 1
ATOM 1825 O O . ARG B 1 31 ? 43.978 32.364 12.264 1.00 14.94 23 ARG B O 1
ATOM 1833 N N . LEU B 1 32 ? 43.443 33.761 13.951 1.00 15.30 24 LEU B N 1
ATOM 1834 C CA . LEU B 1 32 ? 42.998 34.773 13.023 1.00 15.89 24 LEU B CA 1
ATOM 1835 C C . LEU B 1 32 ? 44.166 35.293 12.158 1.00 16.25 24 LEU B C 1
ATOM 1836 O O . LEU B 1 32 ? 44.025 35.467 10.934 1.00 15.64 24 LEU B O 1
ATOM 1841 N N . ALA B 1 33 ? 45.350 35.418 12.752 1.00 16.35 25 ALA B N 1
ATOM 1842 C CA . ALA B 1 33 ? 46.523 35.748 11.948 1.00 16.98 25 ALA B CA 1
ATOM 1843 C C . ALA B 1 33 ? 46.806 34.716 10.871 1.00 17.63 25 ALA B C 1
ATOM 1844 O O . ALA B 1 33 ? 47.100 35.059 9.725 1.00 17.65 25 ALA B O 1
ATOM 1846 N N . GLN B 1 34 ? 46.729 33.442 11.243 1.00 18.63 26 GLN B N 1
ATOM 1847 C CA . GLN B 1 34 ? 46.927 32.310 10.337 1.00 20.40 26 GLN B CA 1
ATOM 1848 C C . GLN B 1 34 ? 45.903 32.385 9.212 1.00 19.40 26 GLN B C 1
ATOM 1849 O O . GLN B 1 34 ? 46.212 32.082 8.066 1.00 18.41 26 GLN B O 1
ATOM 1855 N N . ASP B 1 35 ? 44.673 32.761 9.537 1.00 17.80 27 ASP B N 1
ATOM 1856 C CA . ASP B 1 35 ? 43.631 32.922 8.545 1.00 18.36 27 ASP B CA 1
ATOM 1857 C C . ASP B 1 35 ? 43.879 34.068 7.575 1.00 18.71 27 ASP B C 1
ATOM 1858 O O . ASP B 1 35 ? 43.212 34.159 6.534 1.00 19.39 27 ASP B O 1
ATOM 1863 N N . GLY B 1 36 ? 44.749 34.997 7.945 1.00 18.20 28 GLY B N 1
ATOM 1864 C CA . GLY B 1 36 ? 45.155 36.087 7.064 1.00 18.94 28 GLY B CA 1
ATOM 1865 C C . GLY B 1 36 ? 44.798 37.476 7.586 1.00 18.62 28 GLY B C 1
ATOM 1866 O O . GLY B 1 36 ? 45.061 38.487 6.894 1.00 19.93 28 GLY B O 1
ATOM 1867 N N . PHE B 1 37 ? 44.179 37.558 8.778 1.00 17.54 29 PHE B N 1
ATOM 1868 C CA . PHE B 1 37 ? 43.844 38.851 9.357 1.00 16.68 29 PHE B CA 1
ATOM 1869 C C . PHE B 1 37 ? 45.095 39.575 9.893 1.00 16.90 29 PHE B C 1
ATOM 1870 O O . PHE B 1 37 ? 45.982 38.927 10.454 1.00 16.30 29 PHE B O 1
ATOM 1878 N N . ALA B 1 38 ? 45.145 40.898 9.733 1.00 17.21 30 ALA B N 1
ATOM 1879 C CA . ALA B 1 38 ? 46.004 41.755 10.539 1.00 17.42 30 ALA B CA 1
ATOM 1880 C C . ALA B 1 38 ? 45.479 41.736 11.971 1.00 17.34 30 ALA B C 1
ATOM 1881 O O . ALA B 1 38 ? 44.254 41.713 12.177 1.00 16.31 30 ALA B O 1
ATOM 1883 N N . VAL B 1 39 ? 46.369 41.782 12.956 1.00 17.14 31 VAL B N 1
ATOM 1884 C CA . VAL B 1 39 ? 45.915 41.680 14.338 1.00 18.16 31 VAL B CA 1
ATOM 1885 C C . VAL B 1 39 ? 46.453 42.788 15.254 1.00 18.56 31 VAL B C 1
ATOM 1886 O O . VAL B 1 39 ? 47.601 43.216 15.151 1.00 19.00 31 VAL B O 1
ATOM 1890 N N . ALA B 1 40 ? 45.554 43.248 16.117 1.00 17.84 32 ALA B N 1
ATOM 1891 C CA . ALA B 1 40 ? 45.853 44.178 17.169 1.00 18.66 32 ALA B CA 1
ATOM 1892 C C . ALA B 1 40 ? 45.398 43.565 18.484 1.00 19.60 32 ALA B C 1
ATOM 1893 O O . ALA B 1 40 ? 44.247 43.089 18.585 1.00 19.65 32 ALA B O 1
ATOM 1895 N N . ILE B 1 41 ? 46.283 43.584 19.482 1.00 20.83 33 ILE B N 1
ATOM 1896 C CA . ILE B 1 41 ? 46.047 42.886 20.725 1.00 21.40 33 ILE B CA 1
ATOM 1897 C C . ILE B 1 41 ? 46.170 43.794 21.941 1.00 22.42 33 ILE B C 1
ATOM 1898 O O . ILE B 1 41 ? 47.112 44.578 22.047 1.00 21.81 33 ILE B O 1
ATOM 1903 N N . LEU B 1 42 ? 45.189 43.692 22.829 1.00 22.04 34 LEU B N 1
ATOM 1904 C CA . LEU B 1 42 ? 45.261 44.310 24.147 1.00 24.09 34 LEU B CA 1
ATOM 1905 C C . LEU B 1 42 ? 45.451 43.231 25.212 1.00 25.22 34 LEU B C 1
ATOM 1906 O O . LEU B 1 42 ? 44.721 42.258 25.254 1.00 22.81 34 LEU B O 1
ATOM 1911 N N . SER B 1 43 ? 46.425 43.434 26.091 1.00 27.32 35 SER B N 1
ATOM 1912 C CA . SER B 1 43 ? 46.627 42.552 27.212 1.00 31.32 35 SER B CA 1
ATOM 1913 C C . SER B 1 43 ? 47.284 43.338 28.360 1.00 33.88 35 SER B C 1
ATOM 1914 O O . SER B 1 43 ? 48.067 44.215 28.094 1.00 31.63 35 SER B O 1
ATOM 1917 N N . SER B 1 44 ? 46.979 43.007 29.617 1.00 35.43 36 SER B N 1
ATOM 1918 C CA . SER B 1 44 ? 47.702 43.588 30.766 1.00 41.06 36 SER B CA 1
ATOM 1919 C C . SER B 1 44 ? 49.097 42.983 30.910 1.00 43.02 36 SER B C 1
ATOM 1920 O O . SER B 1 44 ? 49.987 43.577 31.484 1.00 44.72 36 SER B O 1
ATOM 1923 N N . SER B 1 45 ? 49.265 41.783 30.397 1.00 44.00 37 SER B N 1
ATOM 1924 C CA . SER B 1 45 ? 50.560 41.128 30.342 1.00 46.34 37 SER B CA 1
ATOM 1925 C C . SER B 1 45 ? 51.446 41.699 29.226 1.00 47.11 37 SER B C 1
ATOM 1926 O O . SER B 1 45 ? 50.958 42.151 28.175 1.00 49.42 37 SER B O 1
ATOM 1929 N N . GLY B 1 46 ? 52.755 41.620 29.413 1.00 46.14 38 GLY B N 1
ATOM 1930 C CA . GLY B 1 46 ? 53.683 41.825 28.288 1.00 45.20 38 GLY B CA 1
ATOM 1931 C C . GLY B 1 46 ? 53.505 40.827 27.137 1.00 42.20 38 GLY B C 1
ATOM 1932 O O . GLY B 1 46 ? 54.032 41.035 26.044 1.00 40.92 38 GLY B O 1
ATOM 1933 N N . LYS B 1 47 ? 52.776 39.730 27.387 1.00 40.23 39 LYS B N 1
ATOM 1934 C CA . LYS B 1 47 ? 52.629 38.658 26.423 1.00 37.32 39 LYS B CA 1
ATOM 1935 C C . LYS B 1 47 ? 51.898 39.133 25.192 1.00 35.00 39 LYS B C 1
ATOM 1936 O O . LYS B 1 47 ? 52.218 38.713 24.090 1.00 33.25 39 LYS B O 1
ATOM 1938 N N . GLY B 1 48 ? 50.898 39.980 25.382 1.00 33.24 40 GLY B N 1
ATOM 1939 C CA . GLY B 1 48 ? 50.132 40.533 24.284 1.00 32.90 40 GLY B CA 1
ATOM 1940 C C . GLY B 1 48 ? 51.028 41.148 23.230 1.00 32.45 40 GLY B C 1
ATOM 1941 O O . GLY B 1 48 ? 50.919 40.805 22.050 1.00 30.03 40 GLY B O 1
ATOM 1942 N N . GLU B 1 49 ? 51.920 42.038 23.659 1.00 33.90 41 GLU B N 1
ATOM 1943 C CA . GLU B 1 49 ? 52.834 42.729 22.747 1.00 34.39 41 GLU B CA 1
ATOM 1944 C C . GLU B 1 49 ? 53.814 41.799 22.054 1.00 33.37 41 GLU B C 1
ATOM 1945 O O . GLU B 1 49 ? 54.064 41.961 20.864 1.00 35.39 41 GLU B O 1
ATOM 1947 N N . ALA B 1 50 ? 54.398 40.863 22.797 1.00 32.54 42 ALA B N 1
ATOM 1948 C CA . ALA B 1 50 ? 55.297 39.882 22.229 1.00 32.69 42 ALA B CA 1
ATOM 1949 C C . ALA B 1 50 ? 54.565 39.106 21.087 1.00 30.62 42 ALA B C 1
ATOM 1950 O O . ALA B 1 50 ? 55.137 38.881 20.024 1.00 28.26 42 ALA B O 1
ATOM 1952 N N . LEU B 1 51 ? 53.290 38.771 21.311 1.00 28.15 43 LEU B N 1
ATOM 1953 C CA . LEU B 1 51 ? 52.507 38.007 20.358 1.00 27.45 43 LEU B CA 1
ATOM 1954 C C . LEU B 1 51 ? 52.170 38.841 19.141 1.00 26.48 43 LEU B C 1
ATOM 1955 O O . LEU B 1 51 ? 52.345 38.409 18.021 1.00 25.05 43 LEU B O 1
ATOM 1960 N N . ALA B 1 52 ? 51.688 40.048 19.375 1.00 27.42 44 ALA B N 1
ATOM 1961 C CA . ALA B 1 52 ? 51.394 40.952 18.279 1.00 30.68 44 ALA B CA 1
ATOM 1962 C C . ALA B 1 52 ? 52.614 41.169 17.371 1.00 32.19 44 ALA B C 1
ATOM 1963 O O . ALA B 1 52 ? 52.483 41.086 16.152 1.00 34.23 44 ALA B O 1
ATOM 1965 N N . LYS B 1 53 ? 53.767 41.445 17.977 1.00 33.35 45 LYS B N 1
ATOM 1966 C CA . LYS B 1 53 ? 55.026 41.694 17.266 1.00 33.27 45 LYS B CA 1
ATOM 1967 C C . LYS B 1 53 ? 55.399 40.491 16.391 1.00 32.15 45 LYS B C 1
ATOM 1968 O O . LYS B 1 53 ? 55.801 40.637 15.233 1.00 32.06 45 LYS B O 1
ATOM 1970 N N . GLU B 1 54 ? 55.245 39.298 16.941 1.00 30.09 46 GLU B N 1
ATOM 1971 C CA . GLU B 1 54 ? 55.491 38.067 16.203 1.00 30.05 46 GLU B CA 1
ATOM 1972 C C . GLU B 1 54 ? 54.599 37.939 14.951 1.00 28.81 46 GLU B C 1
ATOM 1973 O O . GLU B 1 54 ? 55.046 37.478 13.902 1.00 26.49 46 GLU B O 1
ATOM 1979 N N . LEU B 1 55 ? 53.329 38.328 15.109 1.00 27.01 47 LEU B N 1
ATOM 1980 C CA . LEU B 1 55 ? 52.303 38.151 14.079 1.00 26.01 47 LEU B CA 1
ATOM 1981 C C . LEU B 1 55 ? 52.218 39.374 13.170 1.00 26.55 47 LEU B C 1
ATOM 1982 O O . LEU B 1 55 ? 51.270 39.501 12.383 1.00 26.59 47 LEU B O 1
ATOM 1987 N N . GLY B 1 56 ? 53.207 40.258 13.288 1.00 26.57 48 GLY B N 1
ATOM 1988 C CA . GLY B 1 56 ? 53.315 41.480 12.493 1.00 27.52 48 GLY B CA 1
ATOM 1989 C C . GLY B 1 56 ? 52.260 42.559 12.736 1.00 27.22 48 GLY B C 1
ATOM 1990 O O . GLY B 1 56 ? 52.036 43.431 11.898 1.00 25.71 48 GLY B O 1
ATOM 1991 N N . GLY B 1 57 ? 51.675 42.541 13.918 1.00 25.45 49 GLY B N 1
ATOM 1992 C CA . GLY B 1 57 ? 50.561 43.399 14.230 1.00 25.37 49 GLY B CA 1
ATOM 1993 C C . GLY B 1 57 ? 50.959 44.426 15.261 1.00 26.53 49 GLY B C 1
ATOM 1994 O O . GLY B 1 57 ? 52.143 44.788 15.397 1.00 25.84 49 GLY B O 1
ATOM 1995 N N . ILE B 1 58 ? 49.970 44.900 15.995 1.00 25.30 50 ILE B N 1
ATOM 1996 C CA . ILE B 1 58 ? 50.223 45.892 17.034 1.00 28.02 50 ILE B CA 1
ATOM 1997 C C . ILE B 1 58 ? 49.636 45.480 18.350 1.00 25.81 50 ILE B C 1
ATOM 1998 O O . ILE B 1 58 ? 48.683 44.737 18.395 1.00 21.33 50 ILE B O 1
ATOM 2003 N N . GLY B 1 59 ? 50.300 45.904 19.423 1.00 25.93 51 GLY B N 1
ATOM 2004 C CA . GLY B 1 59 ? 49.853 45.530 20.761 1.00 27.80 51 GLY B CA 1
ATOM 2005 C C . GLY B 1 59 ? 49.853 46.706 21.678 1.00 27.99 51 GLY B C 1
ATOM 2006 O O . GLY B 1 59 ? 50.749 47.559 21.603 1.00 27.68 51 GLY B O 1
ATOM 2007 N N . VAL B 1 60 ? 48.878 46.732 22.572 1.00 27.44 52 VAL B N 1
ATOM 2008 C CA . VAL B 1 60 ? 48.861 47.668 23.658 1.00 28.73 52 VAL B CA 1
ATOM 2009 C C . VAL B 1 60 ? 48.870 46.902 24.977 1.00 29.51 52 VAL B C 1
ATOM 2010 O O . VAL B 1 60 ? 48.122 45.922 25.145 1.00 27.73 52 VAL B O 1
ATOM 2014 N N . THR B 1 61 ? 49.751 47.317 25.891 1.00 30.20 53 THR B N 1
ATOM 2015 C CA . THR B 1 61 ? 49.799 46.738 27.220 1.00 31.60 53 THR B CA 1
ATOM 2016 C C . THR B 1 61 ? 48.907 47.618 28.061 1.00 33.43 53 THR B C 1
ATOM 2017 O O . THR B 1 61 ? 49.130 48.807 28.196 1.00 33.60 53 THR B O 1
ATOM 2021 N N . GLY B 1 62 ? 47.848 47.034 28.589 1.00 33.41 54 GLY B N 1
ATOM 2022 C CA . GLY B 1 62 ? 46.859 47.836 29.271 1.00 36.36 54 GLY B CA 1
ATOM 2023 C C . GLY B 1 62 ? 45.657 47.011 29.636 1.00 35.43 54 GLY B C 1
ATOM 2024 O O . GLY B 1 62 ? 45.683 45.802 29.495 1.00 38.03 54 GLY B O 1
ATOM 2025 N N . SER B 1 63 ? 44.610 47.686 30.101 1.00 38.32 55 SER B N 1
ATOM 2026 C CA . SER B 1 63 ? 43.465 47.040 30.758 1.00 38.62 55 SER B CA 1
ATOM 2027 C C . SER B 1 63 ? 42.176 47.120 29.939 1.00 38.07 55 SER B C 1
ATOM 2028 O O . SER B 1 63 ? 41.788 48.191 29.471 1.00 34.24 55 SER B O 1
ATOM 2031 N N . ASN B 1 64 ? 41.503 45.976 29.803 1.00 39.03 56 ASN B N 1
ATOM 2032 C CA . ASN B 1 64 ? 40.230 45.895 29.111 1.00 40.54 56 ASN B CA 1
ATOM 2033 C C . ASN B 1 64 ? 39.076 46.529 29.936 1.00 43.36 56 ASN B C 1
ATOM 2034 O O . ASN B 1 64 ? 37.902 46.433 29.558 1.00 47.97 56 ASN B O 1
ATOM 2039 N N . GLN B 1 65 ? 39.436 47.170 31.057 1.00 42.60 57 GLN B N 1
ATOM 2040 C CA . GLN B 1 65 ? 38.556 48.010 31.856 1.00 44.37 57 GLN B CA 1
ATOM 2041 C C . GLN B 1 65 ? 38.841 49.495 31.706 1.00 43.40 57 GLN B C 1
ATOM 2042 O O . GLN B 1 65 ? 38.093 50.294 32.242 1.00 44.74 57 GLN B O 1
ATOM 2048 N N . SER B 1 66 ? 39.902 49.861 30.991 1.00 42.27 58 SER B N 1
ATOM 2049 C CA . SER B 1 66 ? 40.323 51.260 30.860 1.00 42.84 58 SER B CA 1
ATOM 2050 C C . SER B 1 66 ? 39.890 51.865 29.519 1.00 43.37 58 SER B C 1
ATOM 2051 O O . SER B 1 66 ? 40.247 51.372 28.446 1.00 36.32 58 SER B O 1
ATOM 2054 N N . ASN B 1 67 ? 39.131 52.953 29.605 1.00 46.49 59 ASN B N 1
ATOM 2055 C CA . ASN B 1 67 ? 38.681 53.706 28.433 1.00 46.38 59 ASN B CA 1
ATOM 2056 C C . ASN B 1 67 ? 39.851 54.188 27.587 1.00 43.07 59 ASN B C 1
ATOM 2057 O O . ASN B 1 67 ? 39.817 54.087 26.362 1.00 41.86 59 ASN B O 1
ATOM 2059 N N . ASP B 1 68 ? 40.886 54.699 28.247 1.00 43.77 60 ASP B N 1
ATOM 2060 C CA . ASP B 1 68 ? 42.065 55.220 27.552 1.00 42.34 60 ASP B CA 1
ATOM 2061 C C . ASP B 1 68 ? 42.819 54.140 26.779 1.00 37.89 60 ASP B C 1
ATOM 2062 O O . ASP B 1 68 ? 43.209 54.355 25.640 1.00 36.48 60 ASP B O 1
ATOM 2064 N N . ASP B 1 69 ? 43.047 52.996 27.429 1.00 35.90 61 ASP B N 1
ATOM 2065 C CA . ASP B 1 69 ? 43.789 51.892 26.814 1.00 33.29 61 ASP B CA 1
ATOM 2066 C C . ASP B 1 69 ? 43.006 51.388 25.593 1.00 29.89 61 ASP B C 1
ATOM 2067 O O . ASP B 1 69 ? 43.570 51.215 24.518 1.00 28.50 61 ASP B O 1
ATOM 2072 N N . LEU B 1 70 ? 41.697 51.181 25.745 1.00 29.54 62 LEU B N 1
ATOM 2073 C CA . LEU B 1 70 ? 40.891 50.677 24.627 1.00 28.08 62 LEU B CA 1
ATOM 2074 C C . LEU B 1 70 ? 40.861 51.636 23.460 1.00 27.21 62 LEU B C 1
ATOM 2075 O O . LEU B 1 70 ? 40.953 51.201 22.314 1.00 26.47 62 LEU B O 1
ATOM 2080 N N . GLN B 1 71 ? 40.748 52.927 23.742 1.00 27.63 63 GLN B N 1
ATOM 2081 C CA . GLN B 1 71 ? 40.629 53.904 22.663 1.00 28.62 63 GLN B CA 1
ATOM 2082 C C . GLN B 1 71 ? 41.941 54.011 21.881 1.00 27.95 63 GLN B C 1
ATOM 2083 O O . GLN B 1 71 ? 41.925 54.198 20.677 1.00 26.78 63 GLN B O 1
ATOM 2089 N N . LYS B 1 72 ? 43.044 53.909 22.602 1.00 29.36 64 LYS B N 1
ATOM 2090 C CA . LYS B 1 72 ? 44.395 53.867 22.021 1.00 30.69 64 LYS B CA 1
ATOM 2091 C C . LYS B 1 72 ? 44.540 52.694 21.051 1.00 27.45 64 LYS B C 1
ATOM 2092 O O . LYS B 1 72 ? 44.977 52.877 19.913 1.00 28.11 64 LYS B O 1
ATOM 2098 N N A LEU B 1 73 ? 44.171 51.506 21.527 0.50 25.63 65 LEU B N 1
ATOM 2099 N N B LEU B 1 73 ? 44.167 51.490 21.471 0.50 25.91 65 LEU B N 1
ATOM 2100 C CA A LEU B 1 73 ? 44.127 50.278 20.729 0.50 23.53 65 LEU B CA 1
ATOM 2101 C CA B LEU B 1 73 ? 44.275 50.337 20.570 0.50 24.14 65 LEU B CA 1
ATOM 2102 C C A LEU B 1 73 ? 43.398 50.482 19.400 0.50 22.76 65 LEU B C 1
ATOM 2103 C C B LEU B 1 73 ? 43.405 50.503 19.326 0.50 23.08 65 LEU B C 1
ATOM 2104 O O A LEU B 1 73 ? 43.931 50.210 18.312 0.50 21.80 65 LEU B O 1
ATOM 2105 O O B LEU B 1 73 ? 43.856 50.221 18.204 0.50 21.99 65 LEU B O 1
ATOM 2114 N N . VAL B 1 74 ? 42.173 50.983 19.515 1.00 23.15 66 VAL B N 1
ATOM 2115 C CA . VAL B 1 74 ? 41.282 51.231 18.383 1.00 23.04 66 VAL B CA 1
ATOM 2116 C C . VAL B 1 74 ? 41.858 52.286 17.436 1.00 23.92 66 VAL B C 1
ATOM 2117 O O . VAL B 1 74 ? 41.917 52.079 16.212 1.00 22.61 66 VAL B O 1
ATOM 2121 N N . ASP B 1 75 ? 42.301 53.403 17.998 1.00 25.57 67 ASP B N 1
ATOM 2122 C CA . ASP B 1 75 ? 42.886 54.462 17.187 1.00 27.10 67 ASP B CA 1
ATOM 2123 C C . ASP B 1 75 ? 44.135 53.963 16.461 1.00 26.01 67 ASP B C 1
ATOM 2124 O O . ASP B 1 75 ? 44.327 54.240 15.299 1.00 25.20 67 ASP B O 1
ATOM 2129 N N . GLN B 1 76 ? 45.019 53.258 17.148 1.00 26.07 68 GLN B N 1
ATOM 2130 C CA . GLN B 1 76 ? 46.229 52.756 16.475 1.00 26.51 68 GLN B CA 1
ATOM 2131 C C . GLN B 1 76 ? 45.895 51.756 15.342 1.00 24.07 68 GLN B C 1
ATOM 2132 O O . GLN B 1 76 ? 46.568 51.739 14.301 1.00 24.30 68 GLN B O 1
ATOM 2138 N N . THR B 1 77 ? 44.844 50.966 15.527 1.00 22.49 69 THR B N 1
ATOM 2139 C CA . THR B 1 77 ? 44.429 49.961 14.526 1.00 21.22 69 THR B CA 1
ATOM 2140 C C . THR B 1 77 ? 43.873 50.672 13.270 1.00 20.88 69 THR B C 1
ATOM 2141 O O . THR B 1 77 ? 44.246 50.376 12.138 1.00 19.47 69 THR B O 1
ATOM 2145 N N . LEU B 1 78 ? 43.017 51.662 13.482 1.00 22.24 70 LEU B N 1
ATOM 2146 C CA . LEU B 1 78 ? 42.458 52.424 12.358 1.00 23.17 70 LEU B CA 1
ATOM 2147 C C . LEU B 1 78 ? 43.539 53.262 11.655 1.00 25.38 70 LEU B C 1
ATOM 2148 O O . LEU B 1 78 ? 43.483 53.408 10.464 1.00 24.32 70 LEU B O 1
ATOM 2153 N N . GLU B 1 79 ? 44.512 53.773 12.400 1.00 27.00 71 GLU B N 1
ATOM 2154 C CA . GLU B 1 79 ? 45.609 54.545 11.789 1.00 30.73 71 GLU B CA 1
ATOM 2155 C C . GLU B 1 79 ? 46.433 53.637 10.903 1.00 28.93 71 GLU B C 1
ATOM 2156 O O . GLU B 1 79 ? 46.836 54.041 9.798 1.00 30.33 71 GLU B O 1
ATOM 2162 N N . LYS B 1 80 ? 46.678 52.408 11.356 1.00 27.18 72 LYS B N 1
ATOM 2163 C CA . LYS B 1 80 ? 47.532 51.491 10.622 1.00 25.79 72 LYS B CA 1
ATOM 2164 C C . LYS B 1 80 ? 46.862 50.867 9.390 1.00 24.60 72 LYS B C 1
ATOM 2165 O O . LYS B 1 80 ? 47.454 50.857 8.323 1.00 24.10 72 LYS B O 1
ATOM 2171 N N . TRP B 1 81 ? 45.655 50.313 9.533 1.00 21.67 73 TRP B N 1
ATOM 2172 C CA . TRP B 1 81 ? 44.995 49.568 8.462 1.00 21.72 73 TRP B CA 1
ATOM 2173 C C . TRP B 1 81 ? 43.656 50.133 7.933 1.00 22.10 73 TRP B C 1
ATOM 2174 O O . TRP B 1 81 ? 43.108 49.611 6.950 1.00 21.92 73 TRP B O 1
ATOM 2185 N N . GLY B 1 82 ? 43.093 51.117 8.635 1.00 23.05 74 GLY B N 1
ATOM 2186 C CA . GLY B 1 82 ? 41.895 51.829 8.185 1.00 23.18 74 GLY B CA 1
ATOM 2187 C C . GLY B 1 82 ? 40.560 51.129 8.339 1.00 22.49 74 GLY B C 1
ATOM 2188 O O . GLY B 1 82 ? 39.562 51.574 7.776 1.00 23.14 74 GLY B O 1
ATOM 2189 N N . ARG B 1 83 ? 40.532 50.019 9.058 1.00 21.43 75 ARG B N 1
ATOM 2190 C CA . ARG B 1 83 ? 39.298 49.282 9.212 1.00 20.89 75 ARG B CA 1
ATOM 2191 C C . ARG B 1 83 ? 39.399 48.361 10.419 1.00 20.15 75 ARG B C 1
ATOM 2192 O O . ARG B 1 83 ? 40.498 48.066 10.916 1.00 18.95 75 ARG B O 1
ATOM 2200 N N . ILE B 1 84 ? 38.241 47.911 10.897 1.00 19.33 76 ILE B N 1
ATOM 2201 C CA . ILE B 1 84 ? 38.191 46.915 11.961 1.00 19.10 76 ILE B CA 1
ATOM 2202 C C . ILE B 1 84 ? 37.067 45.967 11.567 1.00 18.33 76 ILE B C 1
ATOM 2203 O O . ILE B 1 84 ? 35.876 46.353 11.599 1.00 18.41 76 ILE B O 1
ATOM 2208 N N . ASP B 1 85 ? 37.430 44.745 11.169 1.00 17.32 77 ASP B N 1
ATOM 2209 C CA . ASP B 1 85 ? 36.446 43.755 10.717 1.00 17.07 77 ASP B CA 1
ATOM 2210 C C . ASP B 1 85 ? 35.919 42.847 11.803 1.00 16.65 77 ASP B C 1
ATOM 2211 O O . ASP B 1 85 ? 34.728 42.466 11.750 1.00 16.75 77 ASP B O 1
ATOM 2216 N N . VAL B 1 86 ? 36.793 42.469 12.741 1.00 15.89 78 VAL B N 1
ATOM 2217 C CA . VAL B 1 86 ? 36.461 41.507 13.811 1.00 15.66 78 VAL B CA 1
ATOM 2218 C C . VAL B 1 86 ? 36.960 42.057 15.130 1.00 15.61 78 VAL B C 1
ATOM 2219 O O . VAL B 1 86 ? 38.063 42.600 15.193 1.00 16.38 78 VAL B O 1
ATOM 2223 N N . LEU B 1 87 ? 36.137 41.938 16.171 1.00 15.33 79 LEU B N 1
ATOM 2224 C CA . LEU B 1 87 ? 36.562 42.175 17.542 1.00 15.27 79 LEU B CA 1
ATOM 2225 C C . LEU B 1 87 ? 36.308 40.893 18.294 1.00 15.30 79 LEU B C 1
ATOM 2226 O O . LEU B 1 87 ? 35.175 40.381 18.269 1.00 14.80 79 LEU B O 1
ATOM 2231 N N . VAL B 1 88 ? 37.350 40.376 18.961 1.00 15.70 80 VAL B N 1
ATOM 2232 C CA . VAL B 1 88 ? 37.173 39.201 19.825 1.00 16.27 80 VAL B CA 1
ATOM 2233 C C . VAL B 1 88 ? 37.464 39.630 21.254 1.00 16.39 80 VAL B C 1
ATOM 2234 O O . VAL B 1 88 ? 38.545 40.126 21.535 1.00 16.37 80 VAL B O 1
ATOM 2238 N N . ASN B 1 89 ? 36.517 39.416 22.169 1.00 16.59 81 ASN B N 1
ATOM 2239 C CA . ASN B 1 89 ? 36.727 39.775 23.549 1.00 17.74 81 ASN B CA 1
ATOM 2240 C C . ASN B 1 89 ? 36.869 38.547 24.421 1.00 19.66 81 ASN B C 1
ATOM 2241 O O . ASN B 1 89 ? 35.907 37.794 24.622 1.00 18.30 81 ASN B O 1
ATOM 2246 N N . SER B 1 90 ? 38.061 38.325 24.951 1.00 20.53 82 SER B N 1
ATOM 2247 C CA . SER B 1 90 ? 38.242 37.230 25.891 1.00 23.66 82 SER B CA 1
ATOM 2248 C C . SER B 1 90 ? 38.132 37.909 27.267 1.00 26.97 82 SER B C 1
ATOM 2249 O O . SER B 1 90 ? 37.711 39.065 27.334 1.00 35.58 82 SER B O 1
ATOM 2252 N N . ALA B 1 91 ? 38.346 37.220 28.353 1.00 28.98 83 ALA B N 1
ATOM 2253 C CA . ALA B 1 91 ? 38.147 37.848 29.673 1.00 30.80 83 ALA B CA 1
ATOM 2254 C C . ALA B 1 91 ? 39.153 37.332 30.657 1.00 34.74 83 ALA B C 1
ATOM 2255 O O . ALA B 1 91 ? 39.721 36.269 30.457 1.00 33.79 83 ALA B O 1
ATOM 2257 N N . GLY B 1 92 ? 39.372 38.083 31.735 1.00 38.78 84 GLY B N 1
ATOM 2258 C CA . GLY B 1 92 ? 40.216 37.591 32.819 1.00 40.29 84 GLY B CA 1
ATOM 2259 C C . GLY B 1 92 ? 39.388 36.742 33.775 1.00 41.76 84 GLY B C 1
ATOM 2260 O O . GLY B 1 92 ? 38.492 35.990 33.354 1.00 38.97 84 GLY B O 1
ATOM 2261 N N . HIS B 1 93 ? 39.673 36.897 35.069 1.00 42.89 85 HIS B N 1
ATOM 2262 C CA . HIS B 1 93 ? 39.007 36.141 36.129 1.00 44.94 85 HIS B CA 1
ATOM 2263 C C . HIS B 1 93 ? 38.406 37.085 37.148 1.00 41.75 85 HIS B C 1
ATOM 2264 O O . HIS B 1 93 ? 39.016 38.064 37.535 1.00 39.69 85 HIS B O 1
ATOM 2271 N N . GLY B 1 94 ? 37.173 36.799 37.535 1.00 39.88 86 GLY B N 1
ATOM 2272 C CA . GLY B 1 94 ? 36.415 37.668 38.442 1.00 38.86 86 GLY B CA 1
ATOM 2273 C C . GLY B 1 94 ? 36.136 36.935 39.748 1.00 37.93 86 GLY B C 1
ATOM 2274 O O . GLY B 1 94 ? 36.581 35.789 39.925 1.00 35.54 86 GLY B O 1
ATOM 2275 N N . PRO B 1 95 ? 35.398 37.590 40.668 1.00 36.27 87 PRO B N 1
ATOM 2276 C CA . PRO B 1 95 ? 35.131 37.022 42.006 1.00 37.72 87 PRO B CA 1
ATOM 2277 C C . PRO B 1 95 ? 34.506 35.605 42.000 1.00 38.81 87 PRO B C 1
ATOM 2278 O O . PRO B 1 95 ? 33.628 35.313 41.163 1.00 36.86 87 PRO B O 1
ATOM 2282 N N . ARG B 1 96 ? 34.977 34.754 42.922 1.00 38.28 88 ARG B N 1
ATOM 2283 C CA . ARG B 1 96 ? 34.440 33.389 43.139 1.00 36.67 88 ARG B CA 1
ATOM 2284 C C . ARG B 1 96 ? 34.289 33.145 44.675 1.00 36.18 88 ARG B C 1
ATOM 2285 O O . ARG B 1 96 ? 35.277 33.124 45.388 1.00 36.62 88 ARG B O 1
ATOM 2287 N N . ALA B 1 97 ? 33.068 32.986 45.183 1.00 32.01 89 ALA B N 1
ATOM 2288 C CA . ALA B 1 97 ? 32.832 32.782 46.601 1.00 30.85 89 ALA B CA 1
ATOM 2289 C C . ALA B 1 97 ? 31.418 32.253 46.809 1.00 28.55 89 ALA B C 1
ATOM 2290 O O . ALA B 1 97 ? 30.651 32.215 45.861 1.00 28.26 89 ALA B O 1
ATOM 2292 N N . PRO B 1 98 ? 31.079 31.825 48.036 1.00 27.47 90 PRO B N 1
ATOM 2293 C CA . PRO B 1 98 ? 29.719 31.368 48.269 1.00 26.35 90 PRO B CA 1
ATOM 2294 C C . PRO B 1 98 ? 28.747 32.458 47.856 1.00 25.31 90 PRO B C 1
ATOM 2295 O O . PRO B 1 98 ? 29.036 33.648 48.021 1.00 25.86 90 PRO B O 1
ATOM 2299 N N . ILE B 1 99 ? 27.620 32.041 47.291 1.00 24.55 91 ILE B N 1
ATOM 2300 C CA . ILE B 1 99 ? 26.721 32.936 46.550 1.00 23.00 91 ILE B CA 1
ATOM 2301 C C . ILE B 1 99 ? 26.235 34.173 47.345 1.00 23.42 91 ILE B C 1
ATOM 2302 O O . ILE B 1 99 ? 26.109 35.254 46.759 1.00 24.45 91 ILE B O 1
ATOM 2307 N N . LEU B 1 100 ? 25.956 34.033 48.642 1.00 24.38 92 LEU B N 1
ATOM 2308 C CA . LEU B 1 100 ? 25.554 35.190 49.478 1.00 25.98 92 LEU B CA 1
ATOM 2309 C C . LEU B 1 100 ? 26.719 35.989 50.103 1.00 27.40 92 LEU B C 1
ATOM 2310 O O . LEU B 1 100 ? 26.502 37.061 50.689 1.00 26.95 92 LEU B O 1
ATOM 2315 N N . GLU B 1 101 ? 27.942 35.479 50.004 1.00 28.22 93 GLU B N 1
ATOM 2316 C CA . GLU B 1 101 ? 29.106 36.173 50.576 1.00 29.46 93 GLU B CA 1
ATOM 2317 C C . GLU B 1 101 ? 29.765 37.118 49.592 1.00 28.88 93 GLU B C 1
ATOM 2318 O O . GLU B 1 101 ? 30.636 37.884 49.968 1.00 29.72 93 GLU B O 1
ATOM 2324 N N . ILE B 1 102 ? 29.387 37.046 48.323 1.00 26.14 94 ILE B N 1
ATOM 2325 C CA . ILE B 1 102 ? 29.928 37.939 47.320 1.00 26.43 94 ILE B CA 1
ATOM 2326 C C . ILE B 1 102 ? 29.348 39.307 47.651 1.00 26.35 94 ILE B C 1
ATOM 2327 O O . ILE B 1 102 ? 28.139 39.464 47.750 1.00 26.78 94 ILE B O 1
ATOM 2332 N N . THR B 1 103 ? 30.179 40.303 47.844 1.00 25.99 95 THR B N 1
ATOM 2333 C CA . THR B 1 103 ? 29.677 41.589 48.328 1.00 27.53 95 THR B CA 1
ATOM 2334 C C . THR B 1 103 ? 29.114 42.383 47.165 1.00 27.36 95 THR B C 1
ATOM 2335 O O . THR B 1 103 ? 29.366 42.044 46.018 1.00 26.09 95 THR B O 1
ATOM 2339 N N . ASP B 1 104 ? 28.373 43.449 47.460 1.00 27.60 96 ASP B N 1
ATOM 2340 C CA . ASP B 1 104 ? 27.903 44.334 46.398 1.00 28.89 96 ASP B CA 1
ATOM 2341 C C . ASP B 1 104 ? 29.075 44.832 45.536 1.00 28.39 96 ASP B C 1
ATOM 2342 O O . ASP B 1 104 ? 28.988 44.908 44.317 1.00 26.99 96 ASP B O 1
ATOM 2347 N N . GLU B 1 105 ? 30.193 45.152 46.188 1.00 29.23 97 GLU B N 1
ATOM 2348 C CA . GLU B 1 105 ? 31.363 45.602 45.474 1.00 30.66 97 GLU B CA 1
ATOM 2349 C C . GLU B 1 105 ? 31.922 44.531 44.531 1.00 28.92 97 GLU B C 1
ATOM 2350 O O . GLU B 1 105 ? 32.281 44.855 43.418 1.00 26.96 97 GLU B O 1
ATOM 2356 N N . ASP B 1 106 ? 32.039 43.288 45.012 1.00 28.56 98 ASP B N 1
ATOM 2357 C CA . ASP B 1 106 ? 32.500 42.150 44.194 1.00 28.88 98 ASP B CA 1
ATOM 2358 C C . ASP B 1 106 ? 31.536 41.960 42.996 1.00 25.83 98 ASP B C 1
ATOM 2359 O O . ASP B 1 106 ? 31.981 41.656 41.900 1.00 26.92 98 ASP B O 1
ATOM 2364 N N . TRP B 1 107 ? 30.224 42.095 43.201 1.00 24.20 99 TRP B N 1
ATOM 2365 C CA . TRP B 1 107 ? 29.248 41.969 42.085 1.00 22.54 99 TRP B CA 1
ATOM 2366 C C . TRP B 1 107 ? 29.519 43.063 41.027 1.00 22.46 99 TRP B C 1
ATOM 2367 O O . TRP B 1 107 ? 29.589 42.766 39.832 1.00 21.27 99 TRP B O 1
ATOM 2378 N N . HIS B 1 108 ? 29.752 44.307 41.468 1.00 23.80 100 HIS B N 1
ATOM 2379 C CA . HIS B 1 108 ? 30.103 45.383 40.531 1.00 24.18 100 HIS B CA 1
ATOM 2380 C C . HIS B 1 108 ? 31.438 45.107 39.807 1.00 24.81 100 HIS B C 1
ATOM 2381 O O . HIS B 1 108 ? 31.508 45.313 38.585 1.00 23.99 100 HIS B O 1
ATOM 2388 N N . LYS B 1 109 ? 32.468 44.625 40.532 1.00 24.73 101 LYS B N 1
ATOM 2389 C CA . LYS B 1 109 ? 33.725 44.195 39.886 1.00 24.70 101 LYS B CA 1
ATOM 2390 C C . LYS B 1 109 ? 33.502 43.071 38.862 1.00 24.81 101 LYS B C 1
ATOM 2391 O O . LYS B 1 109 ? 34.078 43.087 37.783 1.00 24.62 101 LYS B O 1
ATOM 2393 N N . GLY B 1 110 ? 32.653 42.104 39.200 1.00 24.60 102 GLY B N 1
ATOM 2394 C CA . GLY B 1 110 ? 32.347 41.020 38.290 1.00 24.35 102 GLY B CA 1
ATOM 2395 C C . GLY B 1 110 ? 31.745 41.559 37.005 1.00 24.21 102 GLY B C 1
ATOM 2396 O O . GLY B 1 110 ? 32.078 41.093 35.905 1.00 23.97 102 GLY B O 1
ATOM 2397 N N . MET B 1 111 ? 30.866 42.554 37.140 1.00 24.16 103 MET B N 1
ATOM 2398 C CA . MET B 1 111 ? 30.248 43.140 35.972 1.00 24.39 103 MET B CA 1
ATOM 2399 C C . MET B 1 111 ? 31.310 43.753 35.078 1.00 24.47 103 MET B C 1
ATOM 2400 O O . MET B 1 111 ? 31.260 43.586 33.862 1.00 22.66 103 MET B O 1
ATOM 2405 N N . ASP B 1 112 ? 32.283 44.445 35.662 1.00 24.46 104 ASP B N 1
ATOM 2406 C CA . ASP B 1 112 ? 33.347 45.043 34.843 1.00 25.26 104 ASP B CA 1
ATOM 2407 C C . ASP B 1 112 ? 34.184 44.005 34.155 1.00 25.54 104 ASP B C 1
ATOM 2408 O O . ASP B 1 112 ? 34.644 44.203 33.036 1.00 29.66 104 ASP B O 1
ATOM 2413 N N . THR B 1 113 ? 34.441 42.914 34.853 1.00 26.31 105 THR B N 1
ATOM 2414 C CA . THR B 1 113 ? 35.285 41.832 34.339 1.00 25.01 105 THR B CA 1
ATOM 2415 C C . THR B 1 113 ? 34.630 41.021 33.240 1.00 24.54 105 THR B C 1
ATOM 2416 O O . THR B 1 113 ? 35.304 40.616 32.305 1.00 24.71 105 THR B O 1
ATOM 2420 N N . TYR B 1 114 ? 33.322 40.753 33.349 1.00 23.48 106 TYR B N 1
ATOM 2421 C CA . TYR B 1 114 ? 32.684 39.786 32.482 1.00 22.46 106 TYR B CA 1
ATOM 2422 C C . TYR B 1 114 ? 31.587 40.307 31.572 1.00 21.31 106 TYR B C 1
ATOM 2423 O O . TYR B 1 114 ? 31.120 39.571 30.720 1.00 20.20 106 TYR B O 1
ATOM 2432 N N . PHE B 1 115 ? 31.149 41.539 31.798 1.00 20.42 107 PHE B N 1
ATOM 2433 C CA . PHE B 1 115 ? 30.134 42.151 30.967 1.00 19.38 107 PHE B CA 1
ATOM 2434 C C . PHE B 1 115 ? 30.703 43.391 30.264 1.00 19.17 107 PHE B C 1
ATOM 2435 O O . PHE B 1 115 ? 30.697 43.453 29.028 1.00 19.79 107 PHE B O 1
ATOM 2443 N N . LEU B 1 116 ? 31.146 44.361 31.033 1.00 20.24 108 LEU B N 1
ATOM 2444 C CA . LEU B 1 116 ? 31.631 45.617 30.462 1.00 21.54 108 LEU B CA 1
ATOM 2445 C C . LEU B 1 116 ? 32.948 45.461 29.664 1.00 23.52 108 LEU B C 1
ATOM 2446 O O . LEU B 1 116 ? 33.217 46.273 28.780 1.00 21.66 108 LEU B O 1
ATOM 2451 N N . ASN B 1 117 ? 33.717 44.403 29.940 1.00 24.03 109 ASN B N 1
ATOM 2452 C CA . ASN B 1 117 ? 34.865 44.009 29.069 1.00 25.67 109 ASN B CA 1
ATOM 2453 C C . ASN B 1 117 ? 34.536 43.805 27.576 1.00 25.71 109 ASN B C 1
ATOM 2454 O O . ASN B 1 117 ? 35.407 43.993 26.691 1.00 27.44 109 ASN B O 1
ATOM 2459 N N . ALA B 1 118 ? 33.309 43.360 27.308 1.00 23.75 110 ALA B N 1
ATOM 2460 C CA . ALA B 1 118 ? 32.805 43.163 25.962 1.00 22.22 110 ALA B CA 1
ATOM 2461 C C . ALA B 1 118 ? 32.117 44.415 25.451 1.00 20.25 110 ALA B C 1
ATOM 2462 O O . ALA B 1 118 ? 32.288 44.814 24.283 1.00 18.62 110 ALA B O 1
ATOM 2464 N N . VAL B 1 119 ? 31.310 45.023 26.325 1.00 18.78 111 VAL B N 1
ATOM 2465 C CA . VAL B 1 119 ? 30.516 46.163 25.911 1.00 18.45 111 VAL B CA 1
ATOM 2466 C C . VAL B 1 119 ? 31.406 47.351 25.516 1.00 18.56 111 VAL B C 1
ATOM 2467 O O . VAL B 1 119 ? 31.177 47.983 24.492 1.00 18.86 111 VAL B O 1
ATOM 2471 N N . ARG B 1 120 ? 32.372 47.674 26.368 1.00 18.99 112 ARG B N 1
ATOM 2472 C CA . ARG B 1 120 ? 33.234 48.845 26.170 1.00 19.99 112 ARG B CA 1
ATOM 2473 C C . ARG B 1 120 ? 33.926 48.887 24.806 1.00 19.47 112 ARG B C 1
ATOM 2474 O O . ARG B 1 120 ? 33.798 49.895 24.085 1.00 19.80 112 ARG B O 1
ATOM 2482 N N . PRO B 1 121 ? 34.694 47.827 24.458 1.00 19.25 113 PRO B N 1
ATOM 2483 C CA . PRO B 1 121 ? 35.277 47.809 23.098 1.00 19.11 113 PRO B CA 1
ATOM 2484 C C . PRO B 1 121 ? 34.223 47.767 21.988 1.00 18.70 113 PRO B C 1
ATOM 2485 O O . PRO B 1 121 ? 34.460 48.347 20.943 1.00 19.34 113 PRO B O 1
ATOM 2489 N N . ALA B 1 122 ? 33.075 47.111 22.185 1.00 17.64 114 ALA B N 1
ATOM 2490 C CA . ALA B 1 122 ? 32.069 47.093 21.140 1.00 17.43 114 ALA B CA 1
ATOM 2491 C C . ALA B 1 122 ? 31.625 48.509 20.785 1.00 17.68 114 ALA B C 1
ATOM 2492 O O . ALA B 1 122 ? 31.452 48.829 19.597 1.00 17.98 114 ALA B O 1
ATOM 2494 N N . ARG B 1 123 ? 31.433 49.364 21.795 1.00 17.93 115 ARG B N 1
ATOM 2495 C CA . ARG B 1 123 ? 31.072 50.741 21.514 1.00 18.80 115 ARG B CA 1
ATOM 2496 C C . ARG B 1 123 ? 32.073 51.427 20.571 1.00 20.20 115 ARG B C 1
ATOM 2497 O O . ARG B 1 123 ? 31.674 52.250 19.733 1.00 20.76 115 ARG B O 1
ATOM 2505 N N . LEU B 1 124 ? 33.358 51.122 20.723 1.00 20.10 116 LEU B N 1
ATOM 2506 C CA . LEU B 1 124 ? 34.372 51.859 20.023 1.00 20.62 116 LEU B CA 1
ATOM 2507 C C . LEU B 1 124 ? 34.679 51.366 18.613 1.00 20.27 116 LEU B C 1
ATOM 2508 O O . LEU B 1 124 ? 35.265 52.138 17.837 1.00 20.35 116 LEU B O 1
ATOM 2513 N N . VAL B 1 125 ? 34.336 50.108 18.280 1.00 19.05 117 VAL B N 1
ATOM 2514 C CA . VAL B 1 125 ? 34.611 49.560 16.947 1.00 18.85 117 VAL B CA 1
ATOM 2515 C C . VAL B 1 125 ? 33.400 49.666 16.009 1.00 19.09 117 VAL B C 1
ATOM 2516 O O . VAL B 1 125 ? 33.533 49.588 14.790 1.00 17.89 117 VAL B O 1
ATOM 2520 N N . VAL B 1 126 ? 32.203 49.800 16.588 1.00 18.57 118 VAL B N 1
ATOM 2521 C CA . VAL B 1 126 ? 31.002 49.874 15.771 1.00 19.01 118 VAL B CA 1
ATOM 2522 C C . VAL B 1 126 ? 30.979 51.020 14.735 1.00 19.52 118 VAL B C 1
ATOM 2523 O O . VAL B 1 126 ? 30.544 50.795 13.609 1.00 19.78 118 VAL B O 1
ATOM 2527 N N . PRO B 1 127 ? 31.487 52.217 15.074 1.00 20.71 119 PRO B N 1
ATOM 2528 C CA . PRO B 1 127 ? 31.462 53.240 14.037 1.00 21.01 119 PRO B CA 1
ATOM 2529 C C . PRO B 1 127 ? 32.183 52.828 12.758 1.00 20.46 119 PRO B C 1
ATOM 2530 O O . PRO B 1 127 ? 31.663 53.097 11.661 1.00 20.37 119 PRO B O 1
ATOM 2534 N N . ALA B 1 128 ? 33.363 52.227 12.878 1.00 19.38 120 ALA B N 1
ATOM 2535 C CA . ALA B 1 128 ? 34.087 51.749 11.672 1.00 20.07 120 ALA B CA 1
ATOM 2536 C C . ALA B 1 128 ? 33.292 50.685 10.964 1.00 19.47 120 ALA B C 1
ATOM 2537 O O . ALA B 1 128 ? 33.190 50.665 9.722 1.00 19.59 120 ALA B O 1
ATOM 2539 N N . MET B 1 129 ? 32.725 49.767 11.752 1.00 18.39 121 MET B N 1
ATOM 2540 C CA . MET B 1 129 ? 31.931 48.707 11.153 1.00 18.04 121 MET B CA 1
ATOM 2541 C C . MET B 1 129 ? 30.712 49.252 10.388 1.00 18.97 121 MET B C 1
ATOM 2542 O O . MET B 1 129 ? 30.302 48.688 9.362 1.00 19.47 121 MET B O 1
ATOM 2547 N N . GLN B 1 130 ? 30.140 50.336 10.891 1.00 19.71 122 GLN B N 1
ATOM 2548 C CA . GLN B 1 130 ? 28.995 50.956 10.221 1.00 20.87 122 GLN B CA 1
ATOM 2549 C C . GLN B 1 130 ? 29.409 51.578 8.918 1.00 22.58 122 GLN B C 1
ATOM 2550 O O . GLN B 1 130 ? 28.670 51.473 7.943 1.00 22.87 122 GLN B O 1
ATOM 2556 N N . LYS B 1 131 ? 30.580 52.224 8.898 1.00 22.47 123 LYS B N 1
ATOM 2557 C CA . LYS B 1 131 ? 31.109 52.824 7.682 1.00 24.74 123 LYS B CA 1
ATOM 2558 C C . LYS B 1 131 ? 31.395 51.710 6.650 1.00 24.76 123 LYS B C 1
ATOM 2559 O O . LYS B 1 131 ? 31.118 51.866 5.474 1.00 25.06 123 LYS B O 1
ATOM 2561 N N . GLN B 1 132 ? 31.881 50.567 7.134 1.00 22.72 124 GLN B N 1
ATOM 2562 C CA . GLN B 1 132 ? 32.170 49.434 6.302 1.00 22.38 124 GLN B CA 1
ATOM 2563 C C . GLN B 1 132 ? 30.924 48.669 5.832 1.00 22.14 124 GLN B C 1
ATOM 2564 O O . GLN B 1 132 ? 31.057 47.884 4.923 1.00 22.07 124 GLN B O 1
ATOM 2570 N N . LYS B 1 133 ? 29.773 48.882 6.479 1.00 21.74 125 LYS B N 1
ATOM 2571 C CA . LYS B 1 133 ? 28.571 48.046 6.348 1.00 21.71 125 LYS B CA 1
ATOM 2572 C C . LYS B 1 133 ? 28.926 46.553 6.544 1.00 21.15 125 LYS B C 1
ATOM 2573 O O . LYS B 1 133 ? 28.453 45.695 5.799 1.00 19.99 125 LYS B O 1
ATOM 2575 N N . SER B 1 134 ? 29.770 46.259 7.531 1.00 19.95 126 SER B N 1
ATOM 2576 C CA . SER B 1 134 ? 30.193 44.880 7.753 1.00 19.60 126 SER B CA 1
ATOM 2577 C C . SER B 1 134 ? 30.985 44.820 9.032 1.00 18.38 126 SER B C 1
ATOM 2578 O O . SER B 1 134 ? 31.880 45.609 9.223 1.00 17.83 126 SER B O 1
ATOM 2581 N N . GLY B 1 135 ? 30.706 43.854 9.891 1.00 17.41 127 GLY B N 1
ATOM 2582 C CA . GLY B 1 135 ? 31.524 43.661 11.065 1.00 16.94 127 GLY B CA 1
ATOM 2583 C C . GLY B 1 135 ? 31.052 42.476 11.869 1.00 16.70 127 GLY B C 1
ATOM 2584 O O . GLY B 1 135 ? 29.872 42.061 11.782 1.00 14.95 127 GLY B O 1
ATOM 2585 N N . VAL B 1 136 ? 31.970 41.947 12.658 1.00 16.06 128 VAL B N 1
ATOM 2586 C CA . VAL B 1 136 ? 31.697 40.798 13.519 1.00 15.97 128 VAL B CA 1
ATOM 2587 C C . VAL B 1 136 ? 32.336 41.060 14.903 1.00 16.01 128 VAL B C 1
ATOM 2588 O O . VAL B 1 136 ? 33.514 41.455 14.986 1.00 15.06 128 VAL B O 1
ATOM 2592 N N . ILE B 1 137 ? 31.549 40.838 15.962 1.00 15.07 129 ILE B N 1
ATOM 2593 C CA . ILE B 1 137 ? 32.050 40.847 17.337 1.00 14.45 129 ILE B CA 1
ATOM 2594 C C . ILE B 1 137 ? 31.738 39.500 17.958 1.00 14.49 129 ILE B C 1
ATOM 2595 O O . ILE B 1 137 ? 30.576 39.024 17.906 1.00 13.68 129 ILE B O 1
ATOM 2600 N N . ILE B 1 138 ? 32.787 38.897 18.514 1.00 14.25 130 ILE B N 1
ATOM 2601 C CA . ILE B 1 138 ? 32.702 37.595 19.119 1.00 14.53 130 ILE B CA 1
ATOM 2602 C C . ILE B 1 138 ? 33.212 37.677 20.531 1.00 14.68 130 ILE B C 1
ATOM 2603 O O . ILE B 1 138 ? 34.399 38.043 20.759 1.00 15.02 130 ILE B O 1
ATOM 2608 N N . ASN B 1 139 ? 32.338 37.352 21.473 1.00 14.72 131 ASN B N 1
ATOM 2609 C CA . ASN B 1 139 ? 32.708 37.282 22.875 1.00 14.62 131 ASN B CA 1
ATOM 2610 C C . ASN B 1 139 ? 32.963 35.866 23.368 1.00 15.21 131 ASN B C 1
ATOM 2611 O O . ASN B 1 139 ? 32.136 34.962 23.162 1.00 14.56 131 ASN B O 1
ATOM 2616 N N . ILE B 1 140 ? 34.080 35.669 24.080 1.00 15.45 132 ILE B N 1
ATOM 2617 C CA . ILE B 1 140 ? 34.301 34.413 24.798 1.00 16.72 132 ILE B CA 1
ATOM 2618 C C . ILE B 1 140 ? 33.531 34.440 26.123 1.00 16.63 132 ILE B C 1
ATOM 2619 O O . ILE B 1 140 ? 33.789 35.275 26.991 1.00 18.06 132 ILE B O 1
ATOM 2624 N N . SER B 1 141 ? 32.545 33.549 26.256 1.00 16.13 133 SER B N 1
ATOM 2625 C CA . SER B 1 141 ? 31.650 33.520 27.396 1.00 15.45 133 SER B CA 1
ATOM 2626 C C . SER B 1 141 ? 31.957 32.253 28.232 1.00 15.77 133 SER B C 1
ATOM 2627 O O . SER B 1 141 ? 33.163 31.926 28.486 1.00 15.50 133 SER B O 1
ATOM 2630 N N . THR B 1 142 ? 30.923 31.515 28.650 1.00 15.19 134 THR B N 1
ATOM 2631 C CA . THR B 1 142 ? 31.097 30.269 29.422 1.00 15.85 134 THR B CA 1
ATOM 2632 C C . THR B 1 142 ? 29.922 29.335 29.197 1.00 15.23 134 THR B C 1
ATOM 2633 O O . THR B 1 142 ? 28.757 29.794 29.187 1.00 14.69 134 THR B O 1
ATOM 2637 N N . ALA B 1 143 ? 30.212 28.050 29.065 1.00 15.78 135 ALA B N 1
ATOM 2638 C CA . ALA B 1 143 ? 29.177 27.043 28.930 1.00 16.75 135 ALA B CA 1
ATOM 2639 C C . ALA B 1 143 ? 28.246 26.985 30.157 1.00 17.69 135 ALA B C 1
ATOM 2640 O O . ALA B 1 143 ? 27.145 26.483 30.010 1.00 19.12 135 ALA B O 1
ATOM 2642 N N . TRP B 1 144 ? 28.646 27.556 31.296 1.00 18.10 136 TRP B N 1
ATOM 2643 C CA . TRP B 1 144 ? 27.820 27.591 32.509 1.00 19.66 136 TRP B CA 1
ATOM 2644 C C . TRP B 1 144 ? 26.849 28.801 32.557 1.00 19.35 136 TRP B C 1
ATOM 2645 O O . TRP B 1 144 ? 26.199 29.007 33.593 1.00 19.98 136 TRP B O 1
ATOM 2656 N N . ALA B 1 145 ? 26.753 29.575 31.482 1.00 18.22 137 ALA B N 1
ATOM 2657 C CA . ALA B 1 145 ? 25.967 30.820 31.503 1.00 17.42 137 ALA B CA 1
ATOM 2658 C C . ALA B 1 145 ? 24.519 30.552 31.923 1.00 18.09 137 ALA B C 1
ATOM 2659 O O . ALA B 1 145 ? 23.979 31.257 32.804 1.00 17.87 137 ALA B O 1
ATOM 2661 N N . PHE B 1 146 ? 23.938 29.522 31.318 1.00 17.00 138 PHE B N 1
ATOM 2662 C CA . PHE B 1 146 ? 22.502 29.166 31.547 1.00 17.51 138 PHE B CA 1
ATOM 2663 C C . PHE B 1 146 ? 22.301 27.921 32.405 1.00 17.44 138 PHE B C 1
ATOM 2664 O O . PHE B 1 146 ? 21.150 27.556 32.721 1.00 16.32 138 PHE B O 1
ATOM 2672 N N . GLU B 1 147 ? 23.422 27.268 32.759 1.00 16.75 139 GLU B N 1
ATOM 2673 C CA . GLU B 1 147 ? 23.457 26.129 33.680 1.00 17.06 139 GLU B CA 1
ATOM 2674 C C . GLU B 1 147 ? 24.576 26.431 34.701 1.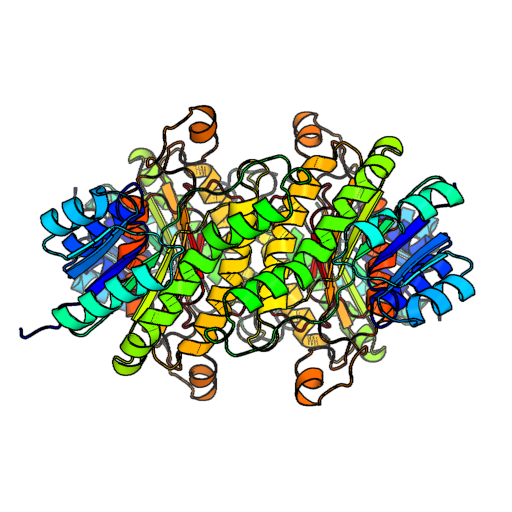00 17.12 139 GLU B C 1
ATOM 2675 O O . GLU B 1 147 ? 25.627 25.798 34.686 1.00 17.63 139 GLU B O 1
ATOM 2681 N N . PRO B 1 148 ? 24.349 27.437 35.542 1.00 17.67 140 PRO B N 1
ATOM 2682 C CA . PRO B 1 148 ? 25.420 27.973 36.368 1.00 18.64 140 PRO B CA 1
ATOM 2683 C C . PRO B 1 148 ? 25.835 27.046 37.476 1.00 21.03 140 PRO B C 1
ATOM 2684 O O . PRO B 1 148 ? 25.023 26.267 37.986 1.00 21.07 140 PRO B O 1
ATOM 2688 N N . SER B 1 149 ? 27.096 27.210 37.880 1.00 23.24 141 SER B N 1
ATOM 2689 C CA . SER B 1 149 ? 27.722 26.409 38.879 1.00 25.30 141 SER B CA 1
ATOM 2690 C C . SER B 1 149 ? 28.147 27.401 39.965 1.00 24.69 141 SER B C 1
ATOM 2691 O O . SER B 1 149 ? 28.624 28.494 39.646 1.00 24.39 141 SER B O 1
ATOM 2694 N N . ALA B 1 150 ? 28.007 27.006 41.224 1.00 24.92 142 ALA B N 1
ATOM 2695 C CA . ALA B 1 150 ? 28.561 27.745 42.337 1.00 26.54 142 ALA B CA 1
ATOM 2696 C C . ALA B 1 150 ? 30.047 28.032 42.199 1.00 27.87 142 ALA B C 1
ATOM 2697 O O . ALA B 1 150 ? 30.543 28.928 42.862 1.00 28.97 142 ALA B O 1
ATOM 2699 N N . MET B 1 151 ? 30.766 27.274 41.375 1.00 28.16 143 MET B N 1
ATOM 2700 C CA . MET B 1 151 ? 32.195 27.499 41.188 1.00 32.61 143 MET B CA 1
ATOM 2701 C C . MET B 1 151 ? 32.573 28.831 40.534 1.00 31.16 143 MET B C 1
ATOM 2702 O O . MET B 1 151 ? 33.699 29.331 40.755 1.00 29.25 143 MET B O 1
ATOM 2707 N N . PHE B 1 152 ? 31.668 29.369 39.713 1.00 27.57 144 PHE B N 1
ATOM 2708 C CA . PHE B 1 152 ? 31.953 30.523 38.845 1.00 27.73 144 PHE B CA 1
ATOM 2709 C C . PHE B 1 152 ? 30.750 31.456 38.871 1.00 23.87 144 PHE B C 1
ATOM 2710 O O . PHE B 1 152 ? 30.145 31.717 37.827 1.00 22.43 144 PHE B O 1
ATOM 2718 N N . PRO B 1 153 ? 30.414 31.968 40.043 1.00 22.00 145 PRO B N 1
ATOM 2719 C CA . PRO B 1 153 ? 29.167 32.710 40.193 1.00 21.50 145 PRO B CA 1
ATOM 2720 C C . PRO B 1 153 ? 29.130 34.031 39.452 1.00 20.31 145 PRO B C 1
ATOM 2721 O O . PRO B 1 153 ? 28.131 34.311 38.788 1.00 19.13 145 PRO B O 1
ATOM 2725 N N . THR B 1 154 ? 30.179 34.854 39.553 1.00 20.61 146 THR B N 1
ATOM 2726 C CA . THR B 1 154 ? 30.148 36.138 38.804 1.00 21.42 146 THR B CA 1
ATOM 2727 C C . THR B 1 154 ? 30.260 35.940 37.287 1.00 20.60 146 THR B C 1
ATOM 2728 O O . THR B 1 154 ? 29.554 36.587 36.507 1.00 20.29 146 THR B O 1
ATOM 2732 N N . SER B 1 155 ? 31.108 35.014 36.868 1.00 20.69 147 SER B N 1
ATOM 2733 C CA . SER B 1 155 ? 31.206 34.615 35.450 1.00 20.20 147 SER B CA 1
ATOM 2734 C C . SER B 1 155 ? 29.847 34.213 34.877 1.00 19.23 147 SER B C 1
ATOM 2735 O O . SER B 1 155 ? 29.426 34.727 33.860 1.00 18.14 147 SER B O 1
ATOM 2738 N N . ALA B 1 156 ? 29.138 33.310 35.526 1.00 18.48 148 ALA B N 1
ATOM 2739 C CA . ALA B 1 156 ? 27.862 32.855 34.971 1.00 17.90 148 ALA B CA 1
ATOM 2740 C C . ALA B 1 156 ? 26.811 33.946 34.964 1.00 17.18 148 ALA B C 1
ATOM 2741 O O . ALA B 1 156 ? 26.108 34.133 33.959 1.00 16.00 148 ALA B O 1
ATOM 2743 N N . VAL B 1 157 ? 26.657 34.635 36.091 1.00 17.63 149 VAL B N 1
ATOM 2744 C CA . VAL B 1 157 ? 25.703 35.732 36.160 1.00 17.56 149 VAL B CA 1
ATOM 2745 C C . VAL B 1 157 ? 25.889 36.771 35.031 1.00 17.74 149 VAL B C 1
ATOM 2746 O O . VAL B 1 157 ? 24.940 37.155 34.324 1.00 16.60 149 VAL B O 1
ATOM 2750 N N . PHE B 1 158 ? 27.124 37.235 34.859 1.00 17.63 150 PHE B N 1
ATOM 2751 C CA . PHE B 1 158 ? 27.341 38.326 33.925 1.00 17.63 150 PHE B CA 1
ATOM 2752 C C . PHE B 1 158 ? 27.404 37.878 32.486 1.00 16.70 150 PHE B C 1
ATOM 2753 O O . PHE B 1 158 ? 27.106 38.666 31.574 1.00 16.66 150 PHE B O 1
ATOM 2761 N N . ARG B 1 159 ? 27.734 36.614 32.270 1.00 16.73 151 ARG B N 1
ATOM 2762 C CA . ARG B 1 159 ? 27.669 36.056 30.896 1.00 17.05 151 ARG B CA 1
ATOM 2763 C C . ARG B 1 159 ? 26.262 35.726 30.467 1.00 15.85 151 ARG B C 1
ATOM 2764 O O . ARG B 1 159 ? 25.945 35.764 29.268 1.00 16.58 151 ARG B O 1
ATOM 2772 N N . ALA B 1 160 ? 25.393 35.407 31.419 1.00 15.84 152 ALA B N 1
ATOM 2773 C CA . ALA B 1 160 ? 23.973 35.297 31.074 1.00 15.40 152 ALA B CA 1
ATOM 2774 C C . ALA B 1 160 ? 23.479 36.712 30.659 1.00 15.13 152 ALA B C 1
ATOM 2775 O O . ALA B 1 160 ? 22.793 36.868 29.637 1.00 14.92 152 ALA B O 1
ATOM 2777 N N . GLY B 1 161 ? 23.819 37.727 31.457 1.00 15.35 153 GLY B N 1
ATOM 2778 C CA . GLY B 1 161 ? 23.587 39.142 31.117 1.00 15.17 153 GLY B CA 1
ATOM 2779 C C . GLY B 1 161 ? 24.134 39.493 29.744 1.00 14.95 153 GLY B C 1
ATOM 2780 O O . GLY B 1 161 ? 23.480 40.111 28.914 1.00 14.83 153 GLY B O 1
ATOM 2781 N N . LEU B 1 162 ? 25.367 39.077 29.489 1.00 15.42 154 LEU B N 1
ATOM 2782 C CA . LEU B 1 162 ? 25.990 39.288 28.191 1.00 15.08 154 LEU B CA 1
ATOM 2783 C C . LEU B 1 162 ? 25.181 38.729 27.038 1.00 14.28 154 LEU B C 1
ATOM 2784 O O . LEU B 1 162 ? 25.141 39.321 25.984 1.00 14.58 154 LEU B O 1
ATOM 2789 N N . ALA B 1 163 ? 24.554 37.577 27.219 1.00 15.77 155 ALA B N 1
ATOM 2790 C CA . ALA B 1 163 ? 23.765 37.001 26.157 1.00 14.76 155 ALA B CA 1
ATOM 2791 C C . ALA B 1 163 ? 22.592 37.944 25.781 1.00 15.07 155 ALA B C 1
ATOM 2792 O O . ALA B 1 163 ? 22.282 38.113 24.616 1.00 14.11 155 ALA B O 1
ATOM 2794 N N . SER B 1 164 ? 21.933 38.525 26.778 1.00 15.21 156 SER B N 1
ATOM 2795 C CA . SER B 1 164 ? 20.779 39.383 26.491 1.00 15.85 156 SER B CA 1
ATOM 2796 C C . SER B 1 164 ? 21.257 40.678 25.856 1.00 15.79 156 SER B C 1
ATOM 2797 O O . SER B 1 164 ? 20.629 41.155 24.924 1.00 15.03 156 SER B O 1
ATOM 2800 N N . PHE B 1 165 ? 22.380 41.224 26.343 1.00 15.44 157 PHE B N 1
ATOM 2801 C CA . PHE B 1 165 ? 23.014 42.341 25.658 1.00 16.04 157 PHE B CA 1
ATOM 2802 C C . PHE B 1 165 ? 23.298 42.009 24.182 1.00 15.77 157 PHE B C 1
ATOM 2803 O O . PHE B 1 165 ? 23.033 42.815 23.278 1.00 16.05 157 PHE B O 1
ATOM 2811 N N . THR B 1 166 ? 23.865 40.830 23.949 1.00 15.48 158 THR B N 1
ATOM 2812 C CA . THR B 1 166 ? 24.234 40.376 22.621 1.00 15.01 158 THR B CA 1
ATOM 2813 C C . THR B 1 166 ? 23.018 40.301 21.690 1.00 15.37 158 THR B C 1
ATOM 2814 O O . THR B 1 166 ? 23.108 40.687 20.511 1.00 14.92 158 THR B O 1
ATOM 2818 N N . LYS B 1 167 ? 21.901 39.814 22.205 1.00 15.47 159 LYS B N 1
ATOM 2819 C CA . LYS B 1 167 ? 20.687 39.753 21.400 1.00 15.50 159 LYS B CA 1
ATOM 2820 C C . LYS B 1 167 ? 20.178 41.123 21.008 1.00 15.20 159 LYS B C 1
ATOM 2821 O O . LYS B 1 167 ? 19.825 41.339 19.853 1.00 14.66 159 LYS B O 1
ATOM 2827 N N . ILE B 1 168 ? 20.127 42.050 21.974 1.00 14.52 160 ILE B N 1
ATOM 2828 C CA . ILE B 1 168 ? 19.645 43.436 21.703 1.00 14.69 160 ILE B CA 1
ATOM 2829 C C . ILE B 1 168 ? 20.589 44.075 20.685 1.00 14.62 160 ILE B C 1
ATOM 2830 O O . ILE B 1 168 ? 20.143 44.683 19.719 1.00 14.58 160 ILE B O 1
ATOM 2835 N N . PHE B 1 169 ? 21.897 43.871 20.889 1.00 14.41 161 PHE B N 1
ATOM 2836 C CA . PHE B 1 169 ? 22.889 44.377 19.927 1.00 14.82 161 PHE B CA 1
ATOM 2837 C C . PHE B 1 169 ? 22.633 43.838 18.497 1.00 14.77 161 PHE B C 1
ATOM 2838 O O . PHE B 1 169 ? 22.573 44.596 17.514 1.00 14.71 161 PHE B O 1
ATOM 2846 N N . ALA B 1 170 ? 22.460 42.525 18.412 1.00 14.51 162 ALA B N 1
ATOM 2847 C CA . ALA B 1 170 ? 22.306 41.849 17.162 1.00 14.93 162 ALA B CA 1
ATOM 2848 C C . ALA B 1 170 ? 21.061 42.361 16.444 1.00 15.18 162 ALA B C 1
ATOM 2849 O O . ALA B 1 170 ? 21.091 42.544 15.232 1.00 15.28 162 ALA B O 1
ATOM 2851 N N . ASP B 1 171 ? 19.981 42.575 17.196 1.00 15.79 163 ASP B N 1
ATOM 2852 C CA . ASP B 1 171 ? 18.766 43.089 16.588 1.00 16.96 163 ASP B CA 1
ATOM 2853 C C . ASP B 1 171 ? 18.951 44.562 16.135 1.00 17.36 163 ASP B C 1
ATOM 2854 O O . ASP B 1 171 ? 18.406 44.970 15.131 1.00 17.84 163 ASP B O 1
ATOM 2859 N N . THR B 1 172 ? 19.718 45.341 16.899 1.00 16.85 164 THR B N 1
ATOM 2860 C CA . THR B 1 172 ? 19.902 46.768 16.622 1.00 17.34 164 THR B CA 1
ATOM 2861 C C . THR B 1 172 ? 20.736 46.987 15.371 1.00 17.63 164 THR B C 1
ATOM 2862 O O . THR B 1 172 ? 20.439 47.900 14.613 1.00 17.52 164 THR B O 1
ATOM 2866 N N . TYR B 1 173 ? 21.775 46.160 15.165 1.00 16.42 165 TYR B N 1
ATOM 2867 C CA . TYR B 1 173 ? 22.730 46.354 14.088 1.00 16.83 165 TYR B CA 1
ATOM 2868 C C . TYR B 1 173 ? 22.667 45.366 12.924 1.00 16.40 165 TYR B C 1
ATOM 2869 O O . TYR B 1 173 ? 23.428 45.497 11.995 1.00 16.74 165 TYR B O 1
ATOM 2878 N N . ALA B 1 174 ? 21.737 44.418 12.939 1.00 16.38 166 ALA B N 1
ATOM 2879 C CA . ALA B 1 174 ? 21.629 43.433 11.870 1.00 16.11 166 ALA B CA 1
ATOM 2880 C C . ALA B 1 174 ? 21.441 44.054 10.483 1.00 16.76 166 ALA B C 1
ATOM 2881 O O . ALA B 1 174 ? 21.997 43.571 9.512 1.00 16.54 166 ALA B O 1
ATOM 2883 N N . ALA B 1 175 ? 20.607 45.084 10.409 1.00 17.52 167 ALA B N 1
ATOM 2884 C CA . ALA B 1 175 ? 20.330 45.780 9.140 1.00 18.71 167 ALA B CA 1
ATOM 2885 C C . ALA B 1 175 ? 21.577 46.407 8.494 1.00 18.97 167 ALA B C 1
ATOM 2886 O O . ALA B 1 175 ? 21.622 46.545 7.300 1.00 18.83 167 ALA B O 1
ATOM 2888 N N . GLU B 1 176 ? 22.597 46.695 9.297 1.00 19.18 168 GLU B N 1
ATOM 2889 C CA . GLU B 1 176 ? 23.874 47.255 8.859 1.00 20.08 168 GLU B CA 1
ATOM 2890 C C . GLU B 1 176 ? 24.959 46.148 8.681 1.00 19.25 168 GLU B C 1
ATOM 2891 O O . GLU B 1 176 ? 26.119 46.440 8.478 1.00 18.18 168 GLU B O 1
ATOM 2897 N N . ASN B 1 177 ? 24.536 44.883 8.715 1.00 18.23 169 ASN B N 1
ATOM 2898 C CA . ASN B 1 177 ? 25.407 43.733 8.486 1.00 17.42 169 ASN B CA 1
ATOM 2899 C C . ASN B 1 177 ? 26.519 43.596 9.525 1.00 16.41 169 ASN B C 1
ATOM 2900 O O . ASN B 1 177 ? 27.622 43.123 9.222 1.00 15.99 169 ASN B O 1
ATOM 2905 N N . ILE B 1 178 ? 26.205 43.991 10.754 1.00 15.54 170 ILE B N 1
ATOM 2906 C CA . ILE B 1 178 ? 27.138 43.870 11.875 1.00 16.03 170 ILE B CA 1
ATOM 2907 C C . ILE B 1 178 ? 26.540 42.828 12.805 1.00 15.67 170 ILE B C 1
ATOM 2908 O O . ILE B 1 178 ? 25.400 42.974 13.252 1.00 16.11 170 ILE B O 1
ATOM 2913 N N . ARG B 1 179 ? 27.303 41.774 13.082 1.00 15.25 171 ARG B N 1
ATOM 2914 C CA . ARG B 1 179 ? 26.829 40.618 13.831 1.00 14.84 171 ARG B CA 1
ATOM 2915 C C . ARG B 1 179 ? 27.612 40.498 15.142 1.00 14.72 171 ARG B C 1
ATOM 2916 O O . ARG B 1 179 ? 28.759 40.911 15.206 1.00 14.48 171 ARG B O 1
ATOM 2924 N N . MET B 1 180 ? 26.961 39.940 16.163 1.00 13.69 172 MET B N 1
ATOM 2925 C CA . MET B 1 180 ? 27.598 39.585 17.414 1.00 13.42 172 MET B CA 1
ATOM 2926 C C . MET B 1 180 ? 27.153 38.189 17.861 1.00 13.01 172 MET B C 1
ATOM 2927 O O . MET B 1 180 ? 25.970 37.896 17.865 1.00 12.38 172 MET B O 1
ATOM 2932 N N . ASN B 1 181 ? 28.111 37.330 18.231 1.00 12.83 173 ASN B N 1
ATOM 2933 C CA . ASN B 1 181 ? 27.819 36.022 18.727 1.00 12.87 173 ASN B CA 1
ATOM 2934 C C . ASN B 1 181 ? 28.795 35.694 19.863 1.00 13.17 173 ASN B C 1
ATOM 2935 O O . ASN B 1 181 ? 29.886 36.259 19.930 1.00 13.73 173 ASN B O 1
ATOM 2940 N N . ASN B 1 182 ? 28.404 34.778 20.722 1.00 13.15 174 ASN B N 1
ATOM 2941 C CA . ASN B 1 182 ? 29.212 34.362 21.841 1.00 13.41 174 ASN B CA 1
ATOM 2942 C C . ASN B 1 182 ? 29.594 32.888 21.718 1.00 13.40 174 ASN B C 1
ATOM 2943 O O . ASN B 1 182 ? 28.776 32.049 21.294 1.00 12.88 174 ASN B O 1
ATOM 2948 N N . VAL B 1 183 ? 30.824 32.597 22.083 1.00 13.51 175 VAL B N 1
ATOM 2949 C CA . VAL B 1 183 ? 31.332 31.226 22.146 1.00 13.51 175 VAL B CA 1
ATOM 2950 C C . VAL B 1 183 ? 31.388 30.849 23.631 1.00 13.78 175 VAL B C 1
ATOM 2951 O O . VAL B 1 183 ? 31.969 31.607 24.433 1.00 14.14 175 VAL B O 1
ATOM 2955 N N . LEU B 1 184 ? 30.775 29.741 24.012 1.00 13.31 176 LEU B N 1
ATOM 2956 C CA . LEU B 1 184 ? 30.613 29.372 25.435 1.00 13.59 176 LEU B CA 1
ATOM 2957 C C . LEU B 1 184 ? 31.432 28.104 25.705 1.00 13.71 176 LEU B C 1
ATOM 2958 O O . LEU B 1 184 ? 30.937 26.990 25.549 1.00 13.10 176 LEU B O 1
ATOM 2963 N N . PRO B 1 185 ? 32.702 28.258 26.094 1.00 14.24 177 PRO B N 1
ATOM 2964 C CA . PRO B 1 185 ? 33.521 27.048 26.327 1.00 14.45 177 PRO B CA 1
ATOM 2965 C C . PRO B 1 185 ? 33.195 26.313 27.593 1.00 14.74 177 PRO B C 1
ATOM 2966 O O . PRO B 1 185 ? 32.837 26.952 28.613 1.00 14.65 177 PRO B O 1
ATOM 2970 N N . GLY B 1 186 ? 33.371 24.995 27.561 1.00 14.32 178 GLY B N 1
ATOM 2971 C CA . GLY B 1 186 ? 33.376 24.202 28.783 1.00 14.55 178 GLY B CA 1
ATOM 2972 C C . GLY B 1 186 ? 34.744 24.224 29.466 1.00 15.50 178 GLY B C 1
ATOM 2973 O O . GLY B 1 186 ? 35.384 25.276 29.567 1.00 15.49 178 GLY B O 1
ATOM 2974 N N . TRP B 1 187 ? 35.200 23.048 29.880 1.00 16.08 179 TRP B N 1
ATOM 2975 C CA . TRP B 1 187 ? 36.546 22.877 30.378 1.00 17.10 179 TRP B CA 1
ATOM 2976 C C . TRP B 1 187 ? 37.528 22.855 29.214 1.00 17.28 179 TRP B C 1
ATOM 2977 O O . TRP B 1 187 ? 37.508 21.943 28.380 1.00 16.84 179 TRP B O 1
ATOM 2988 N N . ILE B 1 188 ? 38.421 23.822 29.210 1.00 17.58 180 ILE B N 1
ATOM 2989 C CA . ILE B 1 188 ? 39.398 23.972 28.157 1.00 18.16 180 ILE B CA 1
ATOM 2990 C C . ILE B 1 188 ? 40.798 23.848 28.763 1.00 18.73 180 ILE B C 1
ATOM 2991 O O . ILE B 1 188 ? 41.041 24.199 29.923 1.00 19.35 180 ILE B O 1
ATOM 2996 N N . ASP B 1 189 ? 41.731 23.395 27.953 1.00 19.24 181 ASP B N 1
ATOM 2997 C CA . ASP B 1 189 ? 43.091 23.079 28.420 1.00 21.28 181 ASP B CA 1
ATOM 2998 C C . ASP B 1 189 ? 43.989 24.287 28.637 1.00 23.76 181 ASP B C 1
ATOM 2999 O O . ASP B 1 189 ? 45.215 24.130 28.817 1.00 23.69 181 ASP B O 1
ATOM 3004 N N . SER B 1 190 ? 43.383 25.480 28.688 1.00 24.76 182 SER B N 1
ATOM 3005 C CA . SER B 1 190 ? 44.088 26.668 29.198 1.00 27.82 182 SER B CA 1
ATOM 3006 C C . SER B 1 190 ? 44.377 26.543 30.698 1.00 31.41 182 SER B C 1
ATOM 3007 O O . SER B 1 190 ? 45.190 27.304 31.254 1.00 33.24 182 SER B O 1
ATOM 3010 N N . LEU B 1 191 ? 43.762 25.556 31.344 1.00 31.37 183 LEU B N 1
ATOM 3011 C CA . LEU B 1 191 ? 44.086 25.235 32.716 1.00 33.74 183 LEU B CA 1
ATOM 3012 C C . LEU B 1 191 ? 44.215 23.739 32.870 1.00 33.10 183 LEU B C 1
ATOM 3013 O O . LEU B 1 191 ? 43.641 22.977 32.098 1.00 30.40 183 LEU B O 1
ATOM 3018 N N . PRO B 1 192 ? 44.978 23.310 33.888 1.00 32.78 184 PRO B N 1
ATOM 3019 C CA . PRO B 1 192 ? 45.201 21.880 34.068 1.00 31.60 184 PRO B CA 1
ATOM 3020 C C . PRO B 1 192 ? 43.914 21.186 34.466 1.00 29.17 184 PRO B C 1
ATOM 3021 O O . PRO B 1 192 ? 43.088 21.810 35.146 1.00 27.20 184 PRO B O 1
ATOM 3025 N N . THR B 1 193 ? 43.767 19.919 34.054 1.00 26.41 185 THR B N 1
ATOM 3026 C CA . THR B 1 193 ? 42.583 19.146 34.382 1.00 25.29 185 THR B CA 1
ATOM 3027 C C . THR B 1 193 ? 42.560 18.764 35.833 1.00 25.84 185 THR B C 1
ATOM 3028 O O . THR B 1 193 ? 43.609 18.724 36.489 1.00 25.11 185 THR B O 1
ATOM 3032 N N . THR B 1 194 ? 41.372 18.422 36.311 1.00 24.16 186 THR B N 1
ATOM 3033 C CA . THR B 1 194 ? 41.255 17.470 37.390 1.00 25.79 186 THR B CA 1
ATOM 3034 C C . THR B 1 194 ? 40.549 16.265 36.826 1.00 26.33 186 THR B C 1
ATOM 3035 O O . THR B 1 194 ? 39.769 16.371 35.856 1.00 23.75 186 THR B O 1
ATOM 3039 N N . GLU B 1 195 ? 40.812 15.112 37.433 1.00 27.34 187 GLU B N 1
ATOM 3040 C CA . GLU B 1 195 ? 40.136 13.902 36.996 1.00 30.34 187 GLU B CA 1
ATOM 3041 C C . GLU B 1 195 ? 38.608 14.020 37.087 1.00 28.91 187 GLU B C 1
ATOM 3042 O O . GLU B 1 195 ? 37.900 13.567 36.172 1.00 29.10 187 GLU B O 1
ATOM 3048 N N . GLU B 1 196 ? 38.099 14.606 38.167 1.00 27.93 188 GLU B N 1
ATOM 3049 C CA . GLU B 1 196 ? 36.625 14.731 38.345 1.00 27.45 188 GLU B CA 1
ATOM 3050 C C . GLU B 1 196 ? 36.036 15.586 37.225 1.00 25.72 188 GLU B C 1
ATOM 3051 O O . GLU B 1 196 ? 35.020 15.255 36.648 1.00 24.16 188 GLU B O 1
ATOM 3053 N N . ARG B 1 197 ? 36.690 16.692 36.896 1.00 25.84 189 ARG B N 1
ATOM 3054 C CA . ARG B 1 197 ? 36.161 17.568 35.851 1.00 25.05 189 ARG B CA 1
ATOM 3055 C C . ARG B 1 197 ? 36.209 16.899 34.482 1.00 24.74 189 ARG B C 1
ATOM 3056 O O . ARG B 1 197 ? 35.230 16.953 33.747 1.00 22.83 189 ARG B O 1
ATOM 3064 N N . ARG B 1 198 ? 37.359 16.287 34.156 1.00 24.16 190 ARG B N 1
ATOM 3065 C CA . ARG B 1 198 ? 37.528 15.593 32.874 1.00 25.02 190 ARG B CA 1
ATOM 3066 C C . ARG B 1 198 ? 36.488 14.476 32.709 1.00 24.64 190 ARG B C 1
ATOM 3067 O O . ARG B 1 198 ? 35.864 14.317 31.649 1.00 22.39 190 ARG B O 1
ATOM 3075 N N . GLU B 1 199 ? 36.337 13.669 33.755 1.00 24.77 191 GLU B N 1
ATOM 3076 C CA . GLU B 1 199 ? 35.362 12.565 33.710 1.00 25.15 191 GLU B CA 1
ATOM 3077 C C . GLU B 1 199 ? 33.912 13.015 33.677 1.00 23.19 191 GLU B C 1
ATOM 3078 O O . GLU B 1 199 ? 33.050 12.265 33.242 1.00 23.86 191 GLU B O 1
ATOM 3084 N N . SER B 1 200 ? 33.625 14.245 34.082 1.00 23.40 192 SER B N 1
ATOM 3085 C CA . SER B 1 200 ? 32.270 14.802 33.987 1.00 22.68 192 SER B CA 1
ATOM 3086 C C . SER B 1 200 ? 31.878 15.230 32.555 1.00 21.36 192 SER B C 1
ATOM 3087 O O . SER B 1 200 ? 30.693 15.451 32.255 1.00 20.00 192 SER B O 1
ATOM 3090 N N . VAL B 1 201 ? 32.871 15.402 31.681 1.00 19.23 193 VAL B N 1
ATOM 3091 C CA . VAL B 1 201 ? 32.614 15.724 30.290 1.00 18.63 193 VAL B CA 1
ATOM 3092 C C . VAL B 1 201 ? 32.291 14.447 29.501 1.00 18.06 193 VAL B C 1
ATOM 3093 O O . VAL B 1 201 ? 33.050 13.496 29.575 1.00 18.10 193 VAL B O 1
ATOM 3097 N N . PRO B 1 202 ? 31.172 14.385 28.747 1.00 17.31 194 PRO B N 1
ATOM 3098 C CA . PRO B 1 202 ? 30.928 13.137 28.043 1.00 17.07 194 PRO B CA 1
ATOM 3099 C C . PRO B 1 202 ? 32.051 12.680 27.093 1.00 17.39 194 PRO B C 1
ATOM 3100 O O . PRO B 1 202 ? 32.346 11.466 26.987 1.00 17.23 194 PRO B O 1
ATOM 3104 N N . MET B 1 203 ? 32.698 13.631 26.434 1.00 17.31 195 MET B N 1
ATOM 3105 C CA . MET B 1 203 ? 33.851 13.297 25.563 1.00 17.93 195 MET B CA 1
ATOM 3106 C C . MET B 1 203 ? 35.135 12.879 26.288 1.00 17.73 195 MET B C 1
ATOM 3107 O O . MET B 1 203 ? 36.090 12.473 25.646 1.00 16.76 195 MET B O 1
ATOM 3112 N N . GLN B 1 204 ? 35.126 12.988 27.604 1.00 17.89 196 GLN B N 1
ATOM 3113 C CA . GLN B 1 204 ? 36.170 12.482 28.507 1.00 18.68 196 GLN B CA 1
ATOM 3114 C C . GLN B 1 204 ? 37.505 13.166 28.277 1.00 18.96 196 GLN B C 1
ATOM 3115 O O . GLN B 1 204 ? 38.576 12.544 28.487 1.00 19.52 196 GLN B O 1
ATOM 3121 N N . ARG B 1 205 ? 37.460 14.409 27.821 1.00 18.00 197 ARG B N 1
ATOM 3122 C CA . ARG B 1 205 ? 38.657 15.217 27.675 1.00 18.53 197 ARG B CA 1
ATOM 3123 C C . ARG B 1 205 ? 38.307 16.679 27.815 1.00 17.91 197 ARG B C 1
ATOM 3124 O O . ARG B 1 205 ? 37.167 17.064 27.598 1.00 16.92 197 ARG B O 1
ATOM 3132 N N . TYR B 1 206 ? 39.298 17.497 28.155 1.00 17.64 198 TYR B N 1
ATOM 3133 C CA . TYR B 1 206 ? 39.130 18.951 27.998 1.00 17.58 198 TYR B CA 1
ATOM 3134 C C . TYR B 1 206 ? 39.198 19.357 26.524 1.00 17.43 198 TYR B C 1
ATOM 3135 O O . TYR B 1 206 ? 39.810 18.685 25.671 1.00 16.91 198 TYR B O 1
ATOM 3144 N N . GLY B 1 207 ? 38.583 20.488 26.219 1.00 17.24 199 GLY B N 1
ATOM 3145 C CA . GLY B 1 207 ? 38.683 21.026 24.874 1.00 17.26 199 GLY B CA 1
ATOM 3146 C C . GLY B 1 207 ? 40.034 21.687 24.708 1.00 17.44 199 GLY B C 1
ATOM 3147 O O . GLY B 1 207 ? 40.683 22.097 25.687 1.00 17.70 199 GLY B O 1
ATOM 3148 N N . LYS B 1 208 ? 40.471 21.802 23.465 1.00 17.94 200 LYS B N 1
ATOM 3149 C CA . LYS B 1 208 ? 41.724 22.474 23.202 1.00 19.07 200 LYS B CA 1
ATOM 3150 C C . LYS B 1 208 ? 41.474 23.975 23.016 1.00 18.16 200 LYS B C 1
ATOM 3151 O O . LYS B 1 208 ? 40.483 24.381 22.408 1.00 16.50 200 LYS B O 1
ATOM 3157 N N . SER B 1 209 ? 42.388 24.824 23.468 1.00 17.88 201 SER B N 1
ATOM 3158 C CA . SER B 1 209 ? 42.261 26.248 23.093 1.00 18.16 201 SER B CA 1
ATOM 3159 C C . SER B 1 209 ? 42.137 26.425 21.557 1.00 17.72 201 SER B C 1
ATOM 3160 O O . SER B 1 209 ? 41.479 27.368 21.081 1.00 17.28 201 SER B O 1
ATOM 3163 N N . GLU B 1 210 ? 42.790 25.556 20.791 1.00 17.39 202 GLU B N 1
ATOM 3164 C CA . GLU B 1 210 ? 42.725 25.655 19.341 1.00 17.50 202 GLU B CA 1
ATOM 3165 C C . GLU B 1 210 ? 41.341 25.343 18.815 1.00 16.30 202 GLU B C 1
ATOM 3166 O O . GLU B 1 210 ? 41.000 25.794 17.703 1.00 16.01 202 GLU B O 1
ATOM 3172 N N . GLU B 1 211 ? 40.569 24.554 19.566 1.00 15.31 203 GLU B N 1
ATOM 3173 C CA . GLU B 1 211 ? 39.188 24.271 19.167 1.00 15.28 203 GLU B CA 1
ATOM 3174 C C . GLU B 1 211 ? 38.286 25.460 19.383 1.00 14.91 203 GLU B C 1
ATOM 3175 O O . GLU B 1 211 ? 37.374 25.733 18.577 1.00 14.71 203 GLU B O 1
ATOM 3181 N N . ILE B 1 212 ? 38.557 26.196 20.449 1.00 15.31 204 ILE B N 1
ATOM 3182 C CA . ILE B 1 212 ? 37.832 27.455 20.699 1.00 15.58 204 ILE B CA 1
ATOM 3183 C C . ILE B 1 212 ? 38.195 28.470 19.616 1.00 15.26 204 ILE B C 1
ATOM 3184 O O . ILE B 1 212 ? 37.316 29.095 19.005 1.00 14.53 204 ILE B O 1
ATOM 3189 N N . ALA B 1 213 ? 39.482 28.574 19.331 1.00 15.02 205 ALA B N 1
ATOM 3190 C CA . ALA B 1 213 ? 39.952 29.456 18.266 1.00 15.14 205 ALA B CA 1
ATOM 3191 C C . ALA B 1 213 ? 39.395 29.089 16.880 1.00 15.00 205 ALA B C 1
ATOM 3192 O O . ALA B 1 213 ? 39.120 29.972 16.063 1.00 15.49 205 ALA B O 1
ATOM 3194 N N . ALA B 1 214 ? 39.220 27.817 16.597 1.00 15.09 206 ALA B N 1
ATOM 3195 C CA . ALA B 1 214 ? 38.604 27.400 15.337 1.00 14.43 206 ALA B CA 1
ATOM 3196 C C . ALA B 1 214 ? 37.152 27.810 15.251 1.00 13.82 206 ALA B C 1
ATOM 3197 O O . ALA B 1 214 ? 36.658 28.096 14.163 1.00 13.34 206 ALA B O 1
ATOM 3199 N N . THR B 1 215 ? 36.467 27.809 16.396 1.00 13.83 207 THR B N 1
ATOM 3200 C CA . THR B 1 215 ? 35.047 28.222 16.438 1.00 14.02 207 THR B CA 1
ATOM 3201 C C . THR B 1 215 ? 34.964 29.758 16.227 1.00 14.38 207 THR B C 1
ATOM 3202 O O . THR B 1 215 ? 34.151 30.232 15.418 1.00 14.38 207 THR B O 1
ATOM 3206 N N . VAL B 1 216 ? 35.879 30.503 16.870 1.00 14.49 208 VAL B N 1
ATOM 3207 C CA . VAL B 1 216 ? 36.068 31.941 16.599 1.00 14.62 208 VAL B CA 1
ATOM 3208 C C . VAL B 1 216 ? 36.346 32.189 15.115 1.00 14.54 208 VAL B C 1
ATOM 3209 O O . VAL B 1 216 ? 35.647 33.036 14.505 1.00 13.92 208 VAL B O 1
ATOM 3213 N N . SER B 1 217 ? 37.277 31.424 14.525 1.00 13.96 209 SER B N 1
ATOM 3214 C CA . SER B 1 217 ? 37.592 31.534 13.089 1.00 14.28 209 SER B CA 1
ATOM 3215 C C . SER B 1 217 ? 36.385 31.365 12.184 1.00 14.64 209 SER B C 1
ATOM 3216 O O . SER B 1 217 ? 36.163 32.189 11.271 1.00 14.89 209 SER B O 1
ATOM 3219 N N . PHE B 1 218 ? 35.605 30.304 12.406 1.00 14.02 210 PHE B N 1
ATOM 3220 C CA . PHE B 1 218 ? 34.377 30.140 11.657 1.00 14.52 210 PHE B CA 1
ATOM 3221 C C . PHE B 1 218 ? 33.450 31.339 11.797 1.00 14.30 210 PHE B C 1
ATOM 3222 O O . PHE B 1 218 ? 32.956 31.889 10.781 1.00 14.35 210 PHE B O 1
ATOM 3230 N N . LEU B 1 219 ? 33.210 31.772 13.023 1.00 14.66 211 LEU B N 1
ATOM 3231 C CA . LEU B 1 219 ? 32.301 32.909 13.229 1.00 14.85 211 LEU B CA 1
ATOM 3232 C C . LEU B 1 219 ? 32.783 34.238 12.634 1.00 14.91 211 LEU B C 1
ATOM 3233 O O . LEU B 1 219 ? 31.995 35.142 12.392 1.00 15.11 211 LEU B O 1
ATOM 3238 N N . ALA B 1 220 ? 34.074 34.357 12.410 1.00 14.81 212 ALA B N 1
ATOM 3239 C CA . ALA B 1 220 ? 34.654 35.523 11.748 1.00 15.53 212 ALA B CA 1
ATOM 3240 C C . ALA B 1 220 ? 34.680 35.368 10.244 1.00 16.21 212 ALA B C 1
ATOM 3241 O O . ALA B 1 220 ? 35.163 36.265 9.524 1.00 17.72 212 ALA B O 1
ATOM 3243 N N . SER B 1 221 ? 34.220 34.225 9.737 1.00 15.85 213 SER B N 1
ATOM 3244 C CA . SER B 1 221 ? 34.297 33.965 8.275 1.00 15.87 213 SER B CA 1
ATOM 3245 C C . SER B 1 221 ? 33.021 34.384 7.518 1.00 15.99 213 SER B C 1
ATOM 3246 O O . SER B 1 221 ? 31.897 34.472 8.093 1.00 15.12 213 SER B O 1
ATOM 3249 N N . ASP B 1 222 ? 33.138 34.579 6.221 1.00 16.88 214 ASP B N 1
ATOM 3250 C CA . ASP B 1 222 ? 31.926 34.887 5.418 1.00 18.64 214 ASP B CA 1
ATOM 3251 C C . ASP B 1 222 ? 30.867 33.793 5.479 1.00 17.72 214 ASP B C 1
ATOM 3252 O O . ASP B 1 222 ? 29.641 34.055 5.417 1.00 17.55 214 ASP B O 1
ATOM 3257 N N . GLY B 1 223 ? 31.303 32.561 5.643 1.00 17.41 215 GLY B N 1
ATOM 3258 C CA . GLY B 1 223 ? 30.357 31.444 5.716 1.00 18.08 215 GLY B CA 1
ATOM 3259 C C . GLY B 1 223 ? 29.355 31.494 6.867 1.00 16.78 215 GLY B C 1
ATOM 3260 O O . GLY B 1 223 ? 28.229 30.943 6.754 1.00 16.22 215 GLY B O 1
ATOM 3261 N N . ALA B 1 224 ? 29.769 32.150 7.942 1.00 15.81 216 ALA B N 1
ATOM 3262 C CA . ALA B 1 224 ? 28.944 32.352 9.134 1.00 15.24 216 ALA B CA 1
ATOM 3263 C C . ALA B 1 224 ? 28.137 33.611 9.106 1.00 14.82 216 ALA B C 1
ATOM 3264 O O . ALA B 1 224 ? 27.567 33.954 10.133 1.00 15.10 216 ALA B O 1
ATOM 3266 N N . ALA B 1 225 ? 28.055 34.297 7.972 1.00 14.66 217 ALA B N 1
ATOM 3267 C CA . ALA B 1 225 ? 27.506 35.638 7.949 1.00 14.94 217 ALA B CA 1
ATOM 3268 C C . ALA B 1 225 ? 26.040 35.719 8.324 1.00 14.72 217 ALA B C 1
ATOM 3269 O O . ALA B 1 225 ? 25.605 36.785 8.755 1.00 15.54 217 ALA B O 1
ATOM 3271 N N . TYR B 1 226 ? 25.289 34.627 8.198 1.00 14.01 218 TYR B N 1
ATOM 3272 C CA . TYR B 1 226 ? 23.896 34.625 8.592 1.00 13.80 218 TYR B CA 1
ATOM 3273 C C . TYR B 1 226 ? 23.625 34.280 10.040 1.00 13.84 218 TYR B C 1
ATOM 3274 O O . TYR B 1 226 ? 22.430 34.159 10.421 1.00 14.62 218 TYR B O 1
ATOM 3283 N N . ILE B 1 227 ? 24.675 34.111 10.833 1.00 13.47 219 ILE B N 1
ATOM 3284 C CA . ILE B 1 227 ? 24.556 33.791 12.257 1.00 13.28 219 ILE B CA 1
ATOM 3285 C C . ILE B 1 227 ? 24.730 35.053 13.065 1.00 13.05 219 ILE B C 1
ATOM 3286 O O . ILE B 1 227 ? 25.770 35.731 12.963 1.00 13.31 219 ILE B O 1
ATOM 3291 N N . THR B 1 228 ? 23.745 35.363 13.892 1.00 12.71 220 THR B N 1
ATOM 3292 C CA . THR B 1 228 ? 23.864 36.506 14.781 1.00 12.83 220 THR B CA 1
ATOM 3293 C C . THR B 1 228 ? 22.983 36.344 15.976 1.00 12.92 220 THR B C 1
ATOM 3294 O O . THR B 1 228 ? 21.875 35.773 15.895 1.00 12.45 220 THR B O 1
ATOM 3298 N N . GLY B 1 229 ? 23.488 36.862 17.097 1.00 12.86 221 GLY B N 1
ATOM 3299 C CA . GLY B 1 229 ? 22.774 36.872 18.340 1.00 12.79 221 GLY B CA 1
ATOM 3300 C C . GLY B 1 229 ? 22.883 35.555 19.105 1.00 12.85 221 GLY B C 1
ATOM 3301 O O . GLY B 1 229 ? 22.169 35.363 20.131 1.00 13.61 221 GLY B O 1
ATOM 3302 N N . GLN B 1 230 ? 23.771 34.645 18.677 1.00 12.56 222 GLN B N 1
ATOM 3303 C CA . GLN B 1 230 ? 23.779 33.285 19.226 1.00 12.59 222 GLN B CA 1
ATOM 3304 C C . GLN B 1 230 ? 24.783 33.023 20.310 1.00 12.99 222 GLN B C 1
ATOM 3305 O O . GLN B 1 230 ? 25.720 33.771 20.477 1.00 13.46 222 GLN B O 1
ATOM 3311 N N . ASN B 1 231 ? 24.537 31.972 21.079 1.00 12.70 223 ASN B N 1
ATOM 3312 C CA . ASN B 1 231 ? 25.414 31.521 22.134 1.00 13.68 223 ASN B CA 1
ATOM 3313 C C . ASN B 1 231 ? 25.745 30.069 21.876 1.00 13.61 223 ASN B C 1
ATOM 3314 O O . ASN B 1 231 ? 24.883 29.202 22.070 1.00 14.77 223 ASN B O 1
ATOM 3319 N N . LEU B 1 232 ? 26.952 29.818 21.381 1.00 13.06 224 LEU B N 1
ATOM 3320 C CA . LEU B 1 232 ? 27.343 28.494 20.931 1.00 13.47 224 LEU B CA 1
ATOM 3321 C C . LEU B 1 232 ? 28.221 27.775 21.940 1.00 13.15 224 LEU B C 1
ATOM 3322 O O . LEU B 1 232 ? 29.359 28.195 22.172 1.00 13.33 224 LEU B O 1
ATOM 3327 N N . ARG B 1 233 ? 27.690 26.709 22.541 1.00 13.15 225 ARG B N 1
ATOM 3328 C CA . ARG B 1 233 ? 28.437 25.924 23.545 1.00 13.53 225 ARG B CA 1
ATOM 3329 C C . ARG B 1 233 ? 29.398 24.975 22.874 1.00 13.44 225 ARG B C 1
ATOM 3330 O O . ARG B 1 233 ? 29.016 24.183 22.013 1.00 13.84 225 ARG B O 1
ATOM 3338 N N . VAL B 1 234 ? 30.639 25.041 23.341 1.00 13.64 226 VAL B N 1
ATOM 3339 C CA . VAL B 1 234 ? 31.741 24.218 22.859 1.00 13.81 226 VAL B CA 1
ATOM 3340 C C . VAL B 1 234 ? 32.310 23.527 24.096 1.00 13.99 226 VAL B C 1
ATOM 3341 O O . VAL B 1 234 ? 33.228 24.045 24.731 1.00 14.33 226 VAL B O 1
ATOM 3345 N N . ASP B 1 235 ? 31.733 22.380 24.465 1.00 14.32 227 ASP B N 1
ATOM 3346 C CA . ASP B 1 235 ? 31.938 21.840 25.796 1.00 14.65 227 ASP B CA 1
ATOM 3347 C C . ASP B 1 235 ? 31.981 20.325 25.908 1.00 14.87 227 ASP B C 1
ATOM 3348 O O . ASP B 1 235 ? 31.817 19.801 27.005 1.00 14.39 227 ASP B O 1
ATOM 3353 N N . GLY B 1 236 ? 32.149 19.649 24.797 1.00 14.60 228 GLY B N 1
ATOM 3354 C CA . GLY B 1 236 ? 32.288 18.192 24.821 1.00 15.17 228 GLY B CA 1
ATOM 3355 C C . GLY B 1 236 ? 31.061 17.483 25.331 1.00 15.34 228 GLY B C 1
ATOM 3356 O O . GLY B 1 236 ? 31.144 16.306 25.702 1.00 15.57 228 GLY B O 1
ATOM 3357 N N . GLY B 1 237 ? 29.922 18.179 25.329 1.00 14.43 229 GLY B N 1
ATOM 3358 C CA . GLY B 1 237 ? 28.654 17.605 25.830 1.00 14.95 229 GLY B CA 1
ATOM 3359 C C . GLY B 1 237 ? 28.393 17.825 27.304 1.00 15.24 229 GLY B C 1
ATOM 3360 O O . GLY B 1 237 ? 27.484 17.238 27.839 1.00 15.57 229 GLY B O 1
ATOM 3361 N N . LEU B 1 238 ? 29.200 18.644 27.967 1.00 15.58 230 LEU B N 1
ATOM 3362 C CA . LEU B 1 238 ? 29.115 18.786 29.430 1.00 17.15 230 LEU B CA 1
ATOM 3363 C C . LEU B 1 238 ? 27.727 19.220 29.893 1.00 16.56 230 LEU B C 1
ATOM 3364 O O . LEU B 1 238 ? 27.107 18.598 30.787 1.00 16.30 230 LEU B O 1
ATOM 3369 N N . THR B 1 239 ? 27.252 20.312 29.310 1.00 16.20 231 THR B N 1
ATOM 3370 C CA . THR B 1 239 ? 25.968 20.858 29.726 1.00 15.87 231 THR B CA 1
ATOM 3371 C C . THR B 1 239 ? 24.808 19.926 29.307 1.00 16.34 231 THR B C 1
ATOM 3372 O O . THR B 1 239 ? 24.921 19.170 28.360 1.00 15.28 231 THR B O 1
ATOM 3376 N N . ARG B 1 240 ? 23.672 20.031 29.992 1.00 15.83 232 ARG B N 1
ATOM 3377 C CA . ARG B 1 240 ? 22.596 19.089 29.840 1.00 16.39 232 ARG B CA 1
ATOM 3378 C C . ARG B 1 240 ? 21.483 19.519 28.870 1.00 16.15 232 ARG B C 1
ATOM 3379 O O . ARG B 1 240 ? 20.791 18.671 28.340 1.00 15.81 232 ARG B O 1
ATOM 3387 N N . SER B 1 241 ? 21.306 20.826 28.683 1.00 16.22 233 SER B N 1
ATOM 3388 C CA . SER B 1 241 ? 20.220 21.351 27.902 1.00 17.33 233 SER B CA 1
ATOM 3389 C C . SER B 1 241 ? 20.445 21.187 26.410 1.00 16.98 233 SER B C 1
ATOM 3390 O O . SER B 1 241 ? 21.559 21.341 25.905 1.00 17.17 233 SER B O 1
ATOM 3393 N N . VAL B 1 242 ? 19.364 20.836 25.703 1.00 17.17 234 VAL B N 1
ATOM 3394 C CA . VAL B 1 242 ? 19.387 20.911 24.249 1.00 16.96 234 VAL B CA 1
ATOM 3395 C C . VAL B 1 242 ? 19.671 22.377 23.885 1.00 18.95 234 VAL B C 1
ATOM 3396 O O . VAL B 1 242 ? 19.528 23.319 24.697 1.00 19.15 234 VAL B O 1
ATOM 3401 N N . HIS C 1 8 ? -2.877 31.216 67.841 1.00 54.81 0 HIS C N 1
ATOM 3402 C CA . HIS C 1 8 ? -1.564 30.783 68.445 1.00 55.43 0 HIS C CA 1
ATOM 3403 C C . HIS C 1 8 ? -1.207 29.320 68.084 1.00 55.46 0 HIS C C 1
ATOM 3404 O O . HIS C 1 8 ? -0.022 28.965 67.950 1.00 53.47 0 HIS C O 1
ATOM 3406 N N . MET C 1 9 ? -2.233 28.492 67.875 1.00 54.65 1 MET C N 1
ATOM 3407 C CA . MET C 1 9 ? -2.038 27.056 67.640 1.00 55.57 1 MET C CA 1
ATOM 3408 C C . MET C 1 9 ? -1.510 26.676 66.258 1.00 54.14 1 MET C C 1
ATOM 3409 O O . MET C 1 9 ? -1.148 25.520 66.033 1.00 54.85 1 MET C O 1
ATOM 3414 N N . THR C 1 10 ? -1.452 27.650 65.358 1.00 53.43 2 THR C N 1
ATOM 3415 C CA . THR C 1 10 ? -0.909 27.458 64.030 1.00 52.02 2 THR C CA 1
ATOM 3416 C C . THR C 1 10 ? 0.025 28.624 63.767 1.00 49.74 2 THR C C 1
ATOM 3417 O O . THR C 1 10 ? -0.281 29.756 64.151 1.00 48.47 2 THR C O 1
ATOM 3421 N N . ILE C 1 11 ? 1.153 28.348 63.125 1.00 48.36 3 ILE C N 1
ATOM 3422 C CA . ILE C 1 11 ? 2.149 29.382 62.836 1.00 47.50 3 ILE C CA 1
ATOM 3423 C C . ILE C 1 11 ? 1.515 30.531 62.055 1.00 45.89 3 ILE C C 1
ATOM 3424 O O . ILE C 1 11 ? 0.765 30.313 61.097 1.00 46.41 3 ILE C O 1
ATOM 3426 N N . GLN C 1 12 ? 1.810 31.755 62.484 1.00 44.30 4 GLN C N 1
ATOM 3427 C CA . GLN C 1 12 ? 1.456 32.966 61.743 1.00 41.52 4 GLN C CA 1
ATOM 3428 C C . GLN C 1 12 ? 2.624 33.254 60.810 1.00 37.51 4 GLN C C 1
ATOM 3429 O O . GLN C 1 12 ? 3.659 33.764 61.244 1.00 34.61 4 GLN C O 1
ATOM 3435 N N . LYS C 1 13 ? 2.479 32.889 59.541 1.00 35.00 5 LYS C N 1
ATOM 3436 C CA . LYS C 1 13 ? 3.593 33.056 58.623 1.00 33.81 5 LYS C CA 1
ATOM 3437 C C . LYS C 1 13 ? 3.767 34.504 58.288 1.00 30.54 5 LYS C C 1
ATOM 3438 O O . LYS C 1 13 ? 2.815 35.275 58.342 1.00 29.79 5 LYS C O 1
ATOM 3444 N N . VAL C 1 14 ? 4.990 34.847 57.888 1.00 28.50 6 VAL C N 1
ATOM 3445 C CA . VAL C 1 14 ? 5.392 36.236 57.700 1.00 27.76 6 VAL C CA 1
ATOM 3446 C C . VAL C 1 14 ? 6.011 36.420 56.333 1.00 26.15 6 VAL C C 1
ATOM 3447 O O . VAL C 1 14 ? 6.888 35.655 55.970 1.00 25.81 6 VAL C O 1
ATOM 3451 N N . ALA C 1 15 ? 5.596 37.475 55.637 1.00 26.08 7 ALA C N 1
ATOM 3452 C CA . ALA C 1 15 ? 6.141 37.844 54.339 1.00 24.67 7 ALA C CA 1
ATOM 3453 C C . ALA C 1 15 ? 6.629 39.291 54.310 1.00 24.64 7 ALA C C 1
ATOM 3454 O O . ALA C 1 15 ? 5.936 40.228 54.754 1.00 27.41 7 ALA C O 1
ATOM 3456 N N . ILE C 1 16 ? 7.828 39.469 53.802 1.00 24.33 8 ILE C N 1
ATOM 3457 C CA . ILE C 1 16 ? 8.396 40.777 53.521 1.00 24.43 8 ILE C CA 1
ATOM 3458 C C . ILE C 1 16 ? 8.269 41.054 52.026 1.00 23.91 8 ILE C C 1
ATOM 3459 O O . ILE C 1 16 ? 8.609 40.190 51.190 1.00 23.66 8 ILE C O 1
ATOM 3464 N N . ILE C 1 17 ? 7.763 42.241 51.692 1.00 24.31 9 ILE C N 1
ATOM 3465 C CA . ILE C 1 17 ? 7.692 42.711 50.307 1.00 24.55 9 ILE C CA 1
ATOM 3466 C C . ILE C 1 17 ? 8.525 43.981 50.076 1.00 25.91 9 ILE C C 1
ATOM 3467 O O . ILE C 1 17 ? 8.225 45.054 50.679 1.00 26.42 9 ILE C O 1
ATOM 3472 N N . THR C 1 18 ? 9.572 43.886 49.228 1.00 25.98 10 THR C N 1
ATOM 3473 C CA . THR C 1 18 ? 10.410 45.081 48.931 1.00 26.83 10 THR C CA 1
ATOM 3474 C C . THR C 1 18 ? 9.904 45.735 47.661 1.00 27.43 10 THR C C 1
ATOM 3475 O O . THR C 1 18 ? 9.491 45.034 46.719 1.00 25.92 10 THR C O 1
ATOM 3479 N N . ALA C 1 19 ? 9.977 47.066 47.634 1.00 29.13 11 ALA C N 1
ATOM 3480 C CA . ALA C 1 19 ? 9.266 47.896 46.664 1.00 30.99 11 ALA C CA 1
ATOM 3481 C C . ALA C 1 19 ? 7.811 47.477 46.621 1.00 31.87 11 ALA C C 1
ATOM 3482 O O . ALA C 1 19 ? 7.293 47.121 45.548 1.00 33.32 11 ALA C O 1
ATOM 3484 N N . GLY C 1 20 ? 7.157 47.522 47.786 1.00 31.76 12 GLY C N 1
ATOM 3485 C CA . GLY C 1 20 ? 5.778 46.993 47.956 1.00 32.41 12 GLY C CA 1
ATOM 3486 C C . GLY C 1 20 ? 4.659 48.050 48.047 1.00 33.61 12 GLY C C 1
ATOM 3487 O O . GLY C 1 20 ? 3.524 47.757 48.456 1.00 32.78 12 GLY C O 1
ATOM 3488 N N . GLY C 1 21 ? 4.969 49.278 47.646 1.00 34.29 13 GLY C N 1
ATOM 3489 C CA . GLY C 1 21 ? 4.091 50.409 47.868 1.00 36.03 13 GLY C CA 1
ATOM 3490 C C . GLY C 1 21 ? 3.114 50.690 46.748 1.00 35.90 13 GLY C C 1
ATOM 3491 O O . GLY C 1 21 ? 2.146 51.428 46.957 1.00 36.82 13 GLY C O 1
ATOM 3492 N N . SER C 1 22 ? 3.380 50.125 45.568 1.00 33.89 14 SER C N 1
ATOM 3493 C CA . SER C 1 22 ? 2.560 50.340 44.385 1.00 34.04 14 SER C CA 1
ATOM 3494 C C . SER C 1 22 ? 2.684 49.175 43.388 1.00 32.06 14 SER C C 1
ATOM 3495 O O . SER C 1 22 ? 3.472 48.247 43.591 1.00 29.50 14 SER C O 1
ATOM 3498 N N . GLY C 1 23 ? 1.885 49.211 42.321 1.00 31.46 15 GLY C N 1
ATOM 3499 C CA . GLY C 1 23 ? 1.976 48.219 41.263 1.00 30.22 15 GLY C CA 1
ATOM 3500 C C . GLY C 1 23 ? 1.978 46.769 41.708 1.00 29.24 15 GLY C C 1
ATOM 3501 O O . GLY C 1 23 ? 1.177 46.370 42.546 1.00 28.60 15 GLY C O 1
ATOM 3502 N N . MET C 1 24 ? 2.864 45.956 41.122 1.00 28.03 16 MET C N 1
ATOM 3503 C CA . MET C 1 24 ? 2.859 44.522 41.393 1.00 26.30 16 MET C CA 1
ATOM 3504 C C . MET C 1 24 ? 3.312 44.146 42.809 1.00 26.32 16 MET C C 1
ATOM 3505 O O . MET C 1 24 ? 2.844 43.139 43.355 1.00 24.99 16 MET C O 1
ATOM 3510 N N . GLY C 1 25 ? 4.229 44.920 43.390 1.00 25.71 17 GLY C N 1
ATOM 3511 C CA . GLY C 1 25 ? 4.588 44.725 44.796 1.00 25.66 17 GLY C CA 1
ATOM 3512 C C . GLY C 1 25 ? 3.424 44.947 45.764 1.00 25.16 17 GLY C C 1
ATOM 3513 O O . GLY C 1 25 ? 3.168 44.142 46.654 1.00 24.88 17 GLY C O 1
ATOM 3514 N N . ALA C 1 26 ? 2.699 46.037 45.585 1.00 25.47 18 ALA C N 1
ATOM 3515 C CA . ALA C 1 26 ? 1.492 46.277 46.403 1.00 25.77 18 ALA C CA 1
ATOM 3516 C C . ALA C 1 26 ? 0.417 45.209 46.218 1.00 25.09 18 ALA C C 1
ATOM 3517 O O . ALA C 1 26 ? -0.168 44.763 47.185 1.00 24.26 18 ALA C O 1
ATOM 3519 N N . ALA C 1 27 ? 0.195 44.792 44.978 1.00 24.84 19 ALA C N 1
ATOM 3520 C CA . ALA C 1 27 ? -0.734 43.681 44.683 1.00 24.86 19 ALA C CA 1
ATOM 3521 C C . ALA C 1 27 ? -0.337 42.390 45.379 1.00 23.89 19 ALA C C 1
ATOM 3522 O O . ALA C 1 27 ? -1.200 41.680 45.925 1.00 22.95 19 ALA C O 1
ATOM 3524 N N . SER C 1 28 ? 0.967 42.102 45.374 1.00 22.86 20 SER C N 1
ATOM 3525 C CA . SER C 1 28 ? 1.493 40.908 46.042 1.00 22.07 20 SER C CA 1
ATOM 3526 C C . SER C 1 28 ? 1.270 41.014 47.557 1.00 22.53 20 SER C C 1
ATOM 3527 O O . SER C 1 28 ? 0.887 40.049 48.201 1.00 21.98 20 SER C O 1
ATOM 3530 N N . ALA C 1 29 ? 1.521 42.195 48.114 1.00 22.72 21 ALA C N 1
ATOM 3531 C CA . ALA C 1 29 ? 1.323 42.435 49.560 1.00 24.42 21 ALA C CA 1
ATOM 3532 C C . ALA C 1 29 ? -0.114 42.173 49.964 1.00 25.40 21 ALA C C 1
ATOM 3533 O O . ALA C 1 29 ? -0.380 41.442 50.936 1.00 25.37 21 ALA C O 1
ATOM 3535 N N . ARG C 1 30 ? -1.031 42.750 49.189 1.00 26.17 22 ARG C N 1
ATOM 3536 C CA . ARG C 1 30 ? -2.460 42.603 49.446 1.00 28.01 22 ARG C CA 1
ATOM 3537 C C . ARG C 1 30 ? -2.857 41.138 49.429 1.00 26.09 22 ARG C C 1
ATOM 3538 O O . ARG C 1 30 ? -3.611 40.683 50.303 1.00 25.46 22 ARG C O 1
ATOM 3546 N N . ARG C 1 31 ? -2.364 40.405 48.423 1.00 24.13 23 ARG C N 1
ATOM 3547 C CA . ARG C 1 31 ? -2.806 39.009 48.238 1.00 23.99 23 ARG C CA 1
ATOM 3548 C C . ARG C 1 31 ? -2.251 38.108 49.344 1.00 24.32 23 ARG C C 1
ATOM 3549 O O . ARG C 1 31 ? -2.965 37.250 49.914 1.00 23.79 23 ARG C O 1
ATOM 3557 N N . LEU C 1 32 ? -0.959 38.260 49.617 1.00 24.03 24 LEU C N 1
ATOM 3558 C CA . LEU C 1 32 ? -0.373 37.523 50.709 1.00 24.19 24 LEU C CA 1
ATOM 3559 C C . LEU C 1 32 ? -1.078 37.806 52.036 1.00 25.80 24 LEU C C 1
ATOM 3560 O O . LEU C 1 32 ? -1.276 36.892 52.833 1.00 25.45 24 LEU C O 1
ATOM 3565 N N . ALA C 1 33 ? -1.473 39.052 52.278 1.00 25.76 25 ALA C N 1
ATOM 3566 C CA . ALA C 1 33 ? -2.210 39.324 53.498 1.00 27.73 25 ALA C CA 1
ATOM 3567 C C . ALA C 1 33 ? -3.563 38.602 53.500 1.00 28.90 25 ALA C C 1
ATOM 3568 O O . ALA C 1 33 ? -3.983 38.053 54.517 1.00 29.35 25 ALA C O 1
ATOM 3570 N N . GLN C 1 34 ? -4.235 38.600 52.358 1.00 29.55 26 GLN C N 1
ATOM 3571 C CA . GLN C 1 34 ? -5.515 37.941 52.217 1.00 31.82 26 GLN C CA 1
ATOM 3572 C C . GLN C 1 34 ?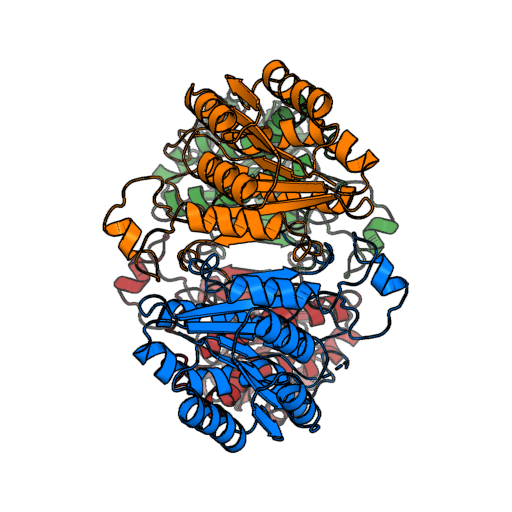 -5.350 36.439 52.451 1.00 31.10 26 GLN C C 1
ATOM 3573 O O . GLN C 1 34 ? -6.242 35.807 53.014 1.00 30.26 26 GLN C O 1
ATOM 3579 N N . ASP C 1 35 ? -4.201 35.891 52.041 1.00 29.16 27 ASP C N 1
ATOM 3580 C CA . ASP C 1 35 ? -3.850 34.476 52.259 1.00 29.20 27 ASP C CA 1
ATOM 3581 C C . ASP C 1 35 ? -3.626 34.130 53.736 1.00 29.99 27 ASP C C 1
ATOM 3582 O O . ASP C 1 35 ? -3.623 32.946 54.102 1.00 30.76 27 ASP C O 1
ATOM 3587 N N . GLY C 1 36 ? -3.404 35.150 54.565 1.00 30.87 28 GLY C N 1
ATOM 3588 C CA . GLY C 1 36 ? -3.219 34.971 56.003 1.00 30.64 28 GLY C CA 1
ATOM 3589 C C . GLY C 1 36 ? -1.829 35.320 56.506 1.00 30.38 28 GLY C C 1
ATOM 3590 O O . GLY C 1 36 ? -1.568 35.168 57.692 1.00 32.39 28 GLY C O 1
ATOM 3591 N N . PHE C 1 37 ? -0.940 35.787 55.631 1.00 28.33 29 PHE C N 1
ATOM 3592 C CA . PHE C 1 37 ? 0.410 36.206 56.032 1.00 27.77 29 PHE C CA 1
ATOM 3593 C C . PHE C 1 37 ? 0.379 37.551 56.770 1.00 29.32 29 PHE C C 1
ATOM 3594 O O . PHE C 1 37 ? -0.444 38.421 56.437 1.00 28.36 29 PHE C O 1
ATOM 3602 N N . ALA C 1 38 ? 1.316 37.720 57.719 1.00 28.70 30 ALA C N 1
ATOM 3603 C CA . ALA C 1 38 ? 1.642 39.019 58.282 1.00 29.71 30 ALA C CA 1
ATOM 3604 C C . ALA C 1 38 ? 2.637 39.664 57.357 1.00 29.09 30 ALA C C 1
ATOM 3605 O O . ALA C 1 38 ? 3.608 39.012 56.958 1.00 30.22 30 ALA C O 1
ATOM 3607 N N . VAL C 1 39 ? 2.404 40.918 56.981 1.00 29.24 31 VAL C N 1
ATOM 3608 C CA . VAL C 1 39 ? 3.224 41.540 55.923 1.00 28.03 31 VAL C CA 1
ATOM 3609 C C . VAL C 1 39 ? 4.023 42.704 56.456 1.00 28.76 31 VAL C C 1
ATOM 3610 O O . VAL C 1 39 ? 3.540 43.483 57.284 1.00 29.32 31 VAL C O 1
ATOM 3614 N N . ALA C 1 40 ? 5.260 42.788 55.969 1.00 27.81 32 ALA C N 1
ATOM 3615 C CA . ALA C 1 40 ? 6.169 43.869 56.220 1.00 28.21 32 ALA C CA 1
ATOM 3616 C C . ALA C 1 40 ? 6.585 44.449 54.867 1.00 28.09 32 ALA C C 1
ATOM 3617 O O . ALA C 1 40 ? 7.074 43.722 54.003 1.00 26.58 32 ALA C O 1
ATOM 3619 N N . ILE C 1 41 ? 6.407 45.752 54.690 1.00 29.01 33 ILE C N 1
ATOM 3620 C CA . ILE C 1 41 ? 6.568 46.396 53.378 1.00 29.20 33 ILE C CA 1
ATOM 3621 C C . ILE C 1 41 ? 7.636 47.481 53.388 1.00 29.76 33 ILE C C 1
ATOM 3622 O O . ILE C 1 41 ? 7.671 48.330 54.302 1.00 30.26 33 ILE C O 1
ATOM 3627 N N . LEU C 1 42 ? 8.530 47.437 52.398 1.00 28.78 34 LEU C N 1
ATOM 3628 C CA . LEU C 1 42 ? 9.499 48.514 52.186 1.00 31.21 34 LEU C CA 1
ATOM 3629 C C . LEU C 1 42 ? 9.142 49.249 50.904 1.00 32.42 34 LEU C C 1
ATOM 3630 O O . LEU C 1 42 ? 8.959 48.617 49.825 1.00 30.06 34 LEU C O 1
ATOM 3635 N N . SER C 1 43 ? 9.063 50.568 51.021 1.00 34.26 35 SER C N 1
ATOM 3636 C CA . SER C 1 43 ? 8.782 51.436 49.892 1.00 36.70 35 SER C CA 1
ATOM 3637 C C . SER C 1 43 ? 9.457 52.793 50.091 1.00 39.18 35 SER C C 1
ATOM 3638 O O . SER C 1 43 ? 9.590 53.285 51.227 1.00 39.05 35 SER C O 1
ATOM 3641 N N . SER C 1 44 ? 9.897 53.387 48.988 1.00 41.48 36 SER C N 1
ATOM 3642 C CA . SER C 1 44 ? 10.496 54.718 49.035 1.00 44.91 36 SER C CA 1
ATOM 3643 C C . SER C 1 44 ? 9.468 55.829 49.240 1.00 46.76 36 SER C C 1
ATOM 3644 O O . SER C 1 44 ? 9.834 56.978 49.518 1.00 46.54 36 SER C O 1
ATOM 3647 N N . SER C 1 45 ? 8.186 55.505 49.106 1.00 47.29 37 SER C N 1
ATOM 3648 C CA . SER C 1 45 ? 7.135 56.483 49.413 1.00 50.62 37 SER C CA 1
ATOM 3649 C C . SER C 1 45 ? 6.284 56.043 50.602 1.00 50.02 37 SER C C 1
ATOM 3650 O O . SER C 1 45 ? 6.265 54.869 50.989 1.00 47.12 37 SER C O 1
ATOM 3653 N N . GLY C 1 46 ? 5.554 57.001 51.152 1.00 49.21 38 GLY C N 1
ATOM 3654 C CA . GLY C 1 46 ? 4.640 56.742 52.254 1.00 49.91 38 GLY C CA 1
ATOM 3655 C C . GLY C 1 46 ? 3.556 55.720 51.959 1.00 48.10 38 GLY C C 1
ATOM 3656 O O . GLY C 1 46 ? 2.913 55.245 52.883 1.00 48.59 38 GLY C O 1
ATOM 3657 N N . LYS C 1 47 ? 3.343 55.397 50.679 1.00 46.95 39 LYS C N 1
ATOM 3658 C CA . LYS C 1 47 ? 2.400 54.355 50.258 1.00 45.40 39 LYS C CA 1
ATOM 3659 C C . LYS C 1 47 ? 2.628 53.025 50.997 1.00 44.92 39 LYS C C 1
ATOM 3660 O O . LYS C 1 47 ? 1.666 52.368 51.427 1.00 44.62 39 LYS C O 1
ATOM 3662 N N . GLY C 1 48 ? 3.901 52.636 51.133 1.00 43.44 40 GLY C N 1
ATOM 3663 C CA . GLY C 1 48 ? 4.291 51.395 51.812 1.00 42.11 40 GLY C CA 1
ATOM 3664 C C . GLY C 1 48 ? 3.713 51.233 53.204 1.00 41.70 40 GLY C C 1
ATOM 3665 O O . GLY C 1 48 ? 2.995 50.288 53.472 1.00 40.41 40 GLY C O 1
ATOM 3666 N N . GLU C 1 49 ? 3.988 52.189 54.077 1.00 44.22 41 GLU C N 1
ATOM 3667 C CA . GLU C 1 49 ? 3.451 52.163 55.440 1.00 44.92 41 GLU C CA 1
ATOM 3668 C C . GLU C 1 49 ? 1.915 52.244 55.534 1.00 44.20 41 GLU C C 1
ATOM 3669 O O . GLU C 1 49 ? 1.299 51.555 56.370 1.00 43.48 41 GLU C O 1
ATOM 3675 N N . ALA C 1 50 ? 1.296 53.083 54.708 1.00 43.54 42 ALA C N 1
ATOM 3676 C CA . ALA C 1 50 ? -0.169 53.220 54.739 1.00 44.25 42 ALA C CA 1
ATOM 3677 C C . ALA C 1 50 ? -0.823 51.883 54.406 1.00 41.92 42 ALA C C 1
ATOM 3678 O O . ALA C 1 50 ? -1.799 51.483 55.061 1.00 41.10 42 ALA C O 1
ATOM 3680 N N . LEU C 1 51 ? -0.275 51.225 53.375 1.00 38.98 43 LEU C N 1
ATOM 3681 C CA . LEU C 1 51 ? -0.773 49.943 52.900 1.00 37.14 43 LEU C CA 1
ATOM 3682 C C . LEU C 1 51 ? -0.563 48.891 53.959 1.00 36.64 43 LEU C C 1
ATOM 3683 O O . LEU C 1 51 ? -1.473 48.123 54.244 1.00 36.33 43 LEU C O 1
ATOM 3688 N N . ALA C 1 52 ? 0.619 48.869 54.566 1.00 36.59 44 ALA C N 1
ATOM 3689 C CA . ALA C 1 52 ? 0.865 47.927 55.652 1.00 37.56 44 ALA C CA 1
ATOM 3690 C C . ALA C 1 52 ? -0.096 48.141 56.841 1.00 39.66 44 ALA C C 1
ATOM 3691 O O . ALA C 1 52 ? -0.592 47.166 57.430 1.00 41.28 44 ALA C O 1
ATOM 3693 N N . LYS C 1 53 ? -0.395 49.393 57.167 1.00 40.89 45 LYS C N 1
ATOM 3694 C CA . LYS C 1 53 ? -1.377 49.684 58.208 1.00 43.14 45 LYS C CA 1
ATOM 3695 C C . LYS C 1 53 ? -2.705 49.064 57.832 1.00 43.21 45 LYS C C 1
ATOM 3696 O O . LYS C 1 53 ? -3.296 48.329 58.608 1.00 42.52 45 LYS C O 1
ATOM 3698 N N . GLU C 1 54 ? -3.153 49.335 56.617 1.00 43.46 46 GLU C N 1
ATOM 3699 C CA . GLU C 1 54 ? -4.405 48.779 56.117 1.00 43.93 46 GLU C CA 1
ATOM 3700 C C . GLU C 1 54 ? -4.460 47.260 56.244 1.00 41.20 46 GLU C C 1
ATOM 3701 O O . GLU C 1 54 ? -5.507 46.710 56.539 1.00 39.61 46 GLU C O 1
ATOM 3707 N N . LEU C 1 55 ? -3.325 46.599 56.017 1.00 38.45 47 LEU C N 1
ATOM 3708 C CA . LEU C 1 55 ? -3.245 45.141 55.959 1.00 37.21 47 LEU C CA 1
ATOM 3709 C C . LEU C 1 55 ? -2.905 44.525 57.313 1.00 38.17 47 LEU C C 1
ATOM 3710 O O . LEU C 1 55 ? -2.728 43.312 57.413 1.00 38.46 47 LEU C O 1
ATOM 3715 N N . GLY C 1 56 ? -2.818 45.355 58.344 1.00 39.56 48 GLY C N 1
ATOM 3716 C CA . GLY C 1 56 ? -2.510 44.908 59.704 1.00 40.20 48 GLY C CA 1
ATOM 3717 C C . GLY C 1 56 ? -1.062 44.508 59.925 1.00 39.33 48 GLY C C 1
ATOM 3718 O O . GLY C 1 56 ? -0.775 43.748 60.857 1.00 39.85 48 GLY C O 1
ATOM 3719 N N . GLY C 1 57 ? -0.161 45.031 59.084 1.00 36.69 49 GLY C N 1
ATOM 3720 C CA . GLY C 1 57 ? 1.258 44.658 59.091 1.00 35.53 49 GLY C CA 1
ATOM 3721 C C . GLY C 1 57 ? 2.159 45.808 59.515 1.00 35.45 49 GLY C C 1
ATOM 3722 O O . GLY C 1 57 ? 1.726 46.702 60.235 1.00 37.17 49 GLY C O 1
ATOM 3723 N N . ILE C 1 58 ? 3.411 45.781 59.078 1.00 33.97 50 ILE C N 1
ATOM 3724 C CA . ILE C 1 58 ? 4.369 46.865 59.365 1.00 35.44 50 ILE C CA 1
ATOM 3725 C C . ILE C 1 58 ? 5.043 47.359 58.103 1.00 34.51 50 ILE C C 1
ATOM 3726 O O . ILE C 1 58 ? 5.071 46.671 57.093 1.00 31.23 50 ILE C O 1
ATOM 3731 N N . GLY C 1 59 ? 5.586 48.565 58.172 1.00 35.24 51 GLY C N 1
ATOM 3732 C CA . GLY C 1 59 ? 6.199 49.153 56.991 1.00 35.16 51 GLY C CA 1
ATOM 3733 C C . GLY C 1 59 ? 7.349 50.053 57.307 1.00 35.25 51 GLY C C 1
ATOM 3734 O O . GLY C 1 59 ? 7.383 50.680 58.364 1.00 37.02 51 GLY C O 1
ATOM 3735 N N . VAL C 1 60 ? 8.299 50.116 56.384 1.00 34.90 52 VAL C N 1
ATOM 3736 C CA . VAL C 1 60 ? 9.411 51.050 56.483 1.00 36.72 52 VAL C CA 1
ATOM 3737 C C . VAL C 1 60 ? 9.427 51.885 55.221 1.00 37.35 52 VAL C C 1
ATOM 3738 O O . VAL C 1 60 ? 9.202 51.382 54.111 1.00 35.53 52 VAL C O 1
ATOM 3742 N N . THR C 1 61 ? 9.682 53.174 55.401 1.00 39.29 53 THR C N 1
ATOM 3743 C CA . THR C 1 61 ? 9.884 54.061 54.292 1.00 41.58 53 THR C CA 1
ATOM 3744 C C . THR C 1 61 ? 11.386 54.163 54.111 1.00 42.70 53 THR C C 1
ATOM 3745 O O . THR C 1 61 ? 12.107 54.631 55.017 1.00 42.71 53 THR C O 1
ATOM 3749 N N . GLY C 1 62 ? 11.850 53.687 52.959 1.00 42.49 54 GLY C N 1
ATOM 3750 C CA . GLY C 1 62 ? 13.262 53.746 52.624 1.00 43.90 54 GLY C CA 1
ATOM 3751 C C . GLY C 1 62 ? 13.571 53.146 51.271 1.00 44.09 54 GLY C C 1
ATOM 3752 O O . GLY C 1 62 ? 12.673 52.847 50.473 1.00 42.07 54 GLY C O 1
ATOM 3753 N N . SER C 1 63 ? 14.856 52.959 51.023 1.00 45.45 55 SER C N 1
ATOM 3754 C CA . SER C 1 63 ? 15.327 52.523 49.709 1.00 44.82 55 SER C CA 1
ATOM 3755 C C . SER C 1 63 ? 15.654 51.031 49.672 1.00 43.24 55 SER C C 1
ATOM 3756 O O . SER C 1 63 ? 16.377 50.539 50.554 1.00 43.55 55 SER C O 1
ATOM 3759 N N . ASN C 1 64 ? 15.177 50.339 48.624 1.00 42.10 56 ASN C N 1
ATOM 3760 C CA . ASN C 1 64 ? 15.549 48.924 48.340 1.00 41.66 56 ASN C CA 1
ATOM 3761 C C . ASN C 1 64 ? 16.973 48.747 47.735 1.00 43.76 56 ASN C C 1
ATOM 3762 O O . ASN C 1 64 ? 17.351 47.633 47.288 1.00 42.06 56 ASN C O 1
ATOM 3767 N N . GLN C 1 65 ? 17.717 49.858 47.685 1.00 45.25 57 GLN C N 1
ATOM 3768 C CA . GLN C 1 65 ? 19.145 49.884 47.362 1.00 47.42 57 GLN C CA 1
ATOM 3769 C C . GLN C 1 65 ? 20.018 50.174 48.593 1.00 49.43 57 GLN C C 1
ATOM 3770 O O . GLN C 1 65 ? 21.244 50.241 48.474 1.00 51.18 57 GLN C O 1
ATOM 3776 N N . SER C 1 66 ? 19.403 50.330 49.771 1.00 49.74 58 SER C N 1
ATOM 3777 C CA . SER C 1 66 ? 20.142 50.668 50.989 1.00 50.26 58 SER C CA 1
ATOM 3778 C C . SER C 1 66 ? 20.180 49.504 51.997 1.00 51.20 58 SER C C 1
ATOM 3779 O O . SER C 1 66 ? 19.135 49.117 52.551 1.00 47.79 58 SER C O 1
ATOM 3782 N N . ASN C 1 67 ? 21.377 48.963 52.248 1.00 51.42 59 ASN C N 1
ATOM 3783 C CA . ASN C 1 67 ? 21.556 47.905 53.252 1.00 51.80 59 ASN C CA 1
ATOM 3784 C C . ASN C 1 67 ? 20.974 48.306 54.615 1.00 51.63 59 ASN C C 1
ATOM 3785 O O . ASN C 1 67 ? 20.356 47.481 55.297 1.00 49.35 59 ASN C O 1
ATOM 3787 N N . ASP C 1 68 ? 21.157 49.570 54.995 1.00 53.78 60 ASP C N 1
ATOM 3788 C CA . ASP C 1 68 ? 20.667 50.081 56.283 1.00 53.33 60 ASP C CA 1
ATOM 3789 C C . ASP C 1 68 ? 19.152 50.003 56.416 1.00 50.33 60 ASP C C 1
ATOM 3790 O O . ASP C 1 68 ? 18.643 49.490 57.409 1.00 46.86 60 ASP C O 1
ATOM 3795 N N . ASP C 1 69 ? 18.437 50.519 55.417 1.00 41.37 61 ASP C N 1
ATOM 3796 C CA . ASP C 1 69 ? 16.967 50.507 55.431 1.00 40.75 61 ASP C CA 1
ATOM 3797 C C . ASP C 1 69 ? 16.390 49.093 55.380 1.00 37.73 61 ASP C C 1
ATOM 3798 O O . ASP C 1 69 ? 15.395 48.787 56.050 1.00 36.40 61 ASP C O 1
ATOM 3803 N N . LEU C 1 70 ? 16.990 48.235 54.560 1.00 35.09 62 LEU C N 1
ATOM 3804 C CA . LEU C 1 70 ? 16.584 46.821 54.512 1.00 33.85 62 LEU C CA 1
ATOM 3805 C C . LEU C 1 70 ? 16.819 46.129 55.827 1.00 33.03 62 LEU C C 1
ATOM 3806 O O . LEU C 1 70 ? 16.027 45.286 56.236 1.00 31.58 62 LEU C O 1
ATOM 3811 N N . GLN C 1 71 ? 17.941 46.440 56.468 1.00 33.99 63 GLN C N 1
ATOM 3812 C CA . GLN C 1 71 ? 18.247 45.814 57.752 1.00 35.34 63 GLN C CA 1
ATOM 3813 C C . GLN C 1 71 ? 17.232 46.256 58.805 1.00 36.22 63 GLN C C 1
ATOM 3814 O O . GLN C 1 71 ? 16.838 45.460 59.663 1.00 36.76 63 GLN C O 1
ATOM 3820 N N . LYS C 1 72 ? 16.804 47.514 58.748 1.00 37.22 64 LYS C N 1
ATOM 3821 C CA . LYS C 1 72 ? 15.779 47.998 59.679 1.00 38.71 64 LYS C CA 1
ATOM 3822 C C . LYS C 1 72 ? 14.458 47.249 59.513 1.00 37.61 64 LYS C C 1
ATOM 3823 O O . LYS C 1 72 ? 13.842 46.857 60.506 1.00 36.60 64 LYS C O 1
ATOM 3829 N N . LEU C 1 73 ? 14.022 47.027 58.270 1.00 35.39 65 LEU C N 1
ATOM 3830 C CA . LEU C 1 73 ? 12.783 46.260 58.056 1.00 35.77 65 LEU C CA 1
ATOM 3831 C C . LEU C 1 73 ? 12.938 44.847 58.575 1.00 33.87 65 LEU C C 1
ATOM 3832 O O . LEU C 1 73 ? 12.052 44.316 59.226 1.00 34.96 65 LEU C O 1
ATOM 3837 N N . VAL C 1 74 ? 14.059 44.220 58.264 1.00 33.39 66 VAL C N 1
ATOM 3838 C CA . VAL C 1 74 ? 14.252 42.831 58.658 1.00 32.46 66 VAL C CA 1
ATOM 3839 C C . VAL C 1 74 ? 14.242 42.712 60.175 1.00 33.38 66 VAL C C 1
ATOM 3840 O O . VAL C 1 74 ? 13.554 41.841 60.717 1.00 32.01 66 VAL C O 1
ATOM 3844 N N . ASP C 1 75 ? 15.002 43.580 60.842 1.00 33.68 67 ASP C N 1
ATOM 3845 C CA . ASP C 1 75 ? 15.051 43.607 62.319 1.00 35.95 67 ASP C CA 1
ATOM 3846 C C . ASP C 1 75 ? 13.675 43.815 62.952 1.00 36.36 67 ASP C C 1
ATOM 3847 O O . ASP C 1 75 ? 13.307 43.124 63.916 1.00 35.75 67 ASP C O 1
ATOM 3852 N N . GLN C 1 76 ? 12.917 44.781 62.428 1.00 36.68 68 GLN C N 1
ATOM 3853 C CA . GLN C 1 76 ? 11.579 45.068 62.974 1.00 36.98 68 GLN C CA 1
ATOM 3854 C C . GLN C 1 76 ? 10.625 43.884 62.767 1.00 34.93 68 GLN C C 1
ATOM 3855 O O . GLN C 1 76 ? 9.749 43.611 63.607 1.00 33.57 68 GLN C O 1
ATOM 3861 N N . THR C 1 77 ? 10.812 43.169 61.652 1.00 32.26 69 THR C N 1
ATOM 3862 C CA . THR C 1 77 ? 10.005 42.025 61.323 1.00 31.81 69 THR C CA 1
ATOM 3863 C C . THR C 1 77 ? 10.283 40.888 62.304 1.00 33.04 69 THR C C 1
ATOM 3864 O O . THR C 1 77 ? 9.355 40.305 62.886 1.00 32.69 69 THR C O 1
ATOM 3868 N N . LEU C 1 78 ? 11.559 40.580 62.484 1.00 33.46 70 LEU C N 1
ATOM 3869 C CA . LEU C 1 78 ? 11.951 39.537 63.418 1.00 34.86 70 LEU C CA 1
ATOM 3870 C C . LEU C 1 78 ? 11.610 39.925 64.867 1.00 36.11 70 LEU C C 1
ATOM 3871 O O . LEU C 1 78 ? 11.083 39.100 65.614 1.00 36.32 70 LEU C O 1
ATOM 3876 N N . GLU C 1 79 ? 11.855 41.177 65.231 1.00 36.95 71 GLU C N 1
ATOM 3877 C CA . GLU C 1 79 ? 11.394 41.700 66.541 1.00 38.72 71 GLU C CA 1
ATOM 3878 C C . GLU C 1 79 ? 9.908 41.408 66.768 1.00 38.79 71 GLU C C 1
ATOM 3879 O O . GLU C 1 79 ? 9.540 40.907 67.826 1.00 39.25 71 GLU C O 1
ATOM 3881 N N . LYS C 1 80 ? 9.059 41.676 65.779 1.00 37.84 72 LYS C N 1
ATOM 3882 C CA . LYS C 1 80 ? 7.610 41.527 65.952 1.00 38.39 72 LYS C CA 1
ATOM 3883 C C . LYS C 1 80 ? 7.082 40.093 65.910 1.00 38.67 72 LYS C C 1
ATOM 3884 O O . LYS C 1 80 ? 6.281 39.701 66.757 1.00 37.23 72 LYS C O 1
ATOM 3890 N N . TRP C 1 81 ? 7.490 39.327 64.896 1.00 37.07 73 TRP C N 1
ATOM 3891 C CA . TRP C 1 81 ? 6.879 38.034 64.620 1.00 36.66 73 TRP C CA 1
ATOM 3892 C C . TRP C 1 81 ? 7.839 36.870 64.770 1.00 35.46 73 TRP C C 1
ATOM 3893 O O . TRP C 1 81 ? 7.405 35.730 64.745 1.00 35.82 73 TRP C O 1
ATOM 3904 N N . GLY C 1 82 ? 9.126 37.147 64.927 1.00 34.59 74 GLY C N 1
ATOM 3905 C CA . GLY C 1 82 ? 10.101 36.099 65.183 1.00 34.64 74 GLY C CA 1
ATOM 3906 C C . GLY C 1 82 ? 10.482 35.226 63.997 1.00 34.00 74 GLY C C 1
ATOM 3907 O O . GLY C 1 82 ? 11.255 34.280 64.168 1.00 32.89 74 GLY C O 1
ATOM 3908 N N . ARG C 1 83 ? 9.945 35.506 62.803 1.00 33.83 75 ARG C N 1
ATOM 3909 C CA . ARG C 1 83 ? 10.225 34.664 61.622 1.00 31.04 75 ARG C CA 1
ATOM 3910 C C . ARG C 1 83 ? 10.029 35.402 60.310 1.00 29.55 75 ARG C C 1
ATOM 3911 O O . ARG C 1 83 ? 9.341 36.419 60.249 1.00 29.77 75 ARG C O 1
ATOM 3919 N N . ILE C 1 84 ? 10.691 34.913 59.264 1.00 27.49 76 ILE C N 1
ATOM 3920 C CA . ILE C 1 84 ? 10.483 35.387 57.870 1.00 27.26 76 ILE C CA 1
ATOM 3921 C C . ILE C 1 84 ? 10.291 34.156 56.998 1.00 25.74 76 ILE C C 1
ATOM 3922 O O . ILE C 1 84 ? 11.219 33.376 56.812 1.00 26.38 76 ILE C O 1
ATOM 3927 N N . ASP C 1 85 ? 9.070 33.931 56.526 1.00 25.09 77 ASP C N 1
ATOM 3928 C CA . ASP C 1 85 ? 8.782 32.759 55.690 1.00 24.93 77 ASP C CA 1
ATOM 3929 C C . ASP C 1 85 ? 8.915 33.046 54.187 1.00 23.31 77 ASP C C 1
ATOM 3930 O O . ASP C 1 85 ? 9.270 32.165 53.413 1.00 22.98 77 ASP C O 1
ATOM 3935 N N . VAL C 1 86 ? 8.564 34.281 53.796 1.00 23.13 78 VAL C N 1
ATOM 3936 C CA . VAL C 1 86 ? 8.470 34.694 52.401 1.00 22.46 78 VAL C CA 1
ATOM 3937 C C . VAL C 1 86 ? 9.098 36.080 52.199 1.00 22.71 78 VAL C C 1
ATOM 3938 O O . VAL C 1 86 ? 8.833 37.042 52.947 1.00 23.18 78 VAL C O 1
ATOM 3942 N N . LEU C 1 87 ? 9.939 36.190 51.176 1.00 22.26 79 LEU C N 1
ATOM 3943 C CA . LEU C 1 87 ? 10.441 37.485 50.701 1.00 21.31 79 LEU C CA 1
ATOM 3944 C C . LEU C 1 87 ? 10.039 37.641 49.240 1.00 20.33 79 LEU C C 1
ATOM 3945 O O . LEU C 1 87 ? 10.329 36.756 48.412 1.00 19.06 79 LEU C O 1
ATOM 3950 N N . VAL C 1 88 ? 9.342 38.731 48.931 1.00 19.67 80 VAL C N 1
ATOM 3951 C CA . VAL C 1 88 ? 9.005 39.066 47.541 1.00 19.68 80 VAL C CA 1
ATOM 3952 C C . VAL C 1 88 ? 9.751 40.351 47.190 1.00 20.04 80 VAL C C 1
ATOM 3953 O O . VAL C 1 88 ? 9.594 41.346 47.894 1.00 20.53 80 VAL C O 1
ATOM 3957 N N . ASN C 1 89 ? 10.534 40.331 46.115 1.00 19.53 81 ASN C N 1
ATOM 3958 C CA . ASN C 1 89 ? 11.267 41.497 45.690 1.00 20.06 81 ASN C CA 1
ATOM 3959 C C . ASN C 1 89 ? 10.708 42.018 44.375 1.00 21.58 81 ASN C C 1
ATOM 3960 O O . ASN C 1 89 ? 10.848 41.382 43.340 1.00 18.71 81 ASN C O 1
ATOM 3965 N N . SER C 1 90 ? 10.078 43.192 44.420 1.00 23.34 82 SER C N 1
ATOM 3966 C CA . SER C 1 90 ? 9.686 43.858 43.185 1.00 23.59 82 SER C CA 1
ATOM 3967 C C . SER C 1 90 ? 10.852 44.814 42.854 1.00 25.83 82 SER C C 1
ATOM 3968 O O . SER C 1 90 ? 11.939 44.638 43.393 1.00 27.64 82 SER C O 1
ATOM 3971 N N . ALA C 1 91 ? 10.687 45.715 41.897 1.00 27.19 83 ALA C N 1
ATOM 3972 C CA . ALA C 1 91 ? 11.775 46.593 41.433 1.00 27.41 83 ALA C CA 1
ATOM 3973 C C . ALA C 1 91 ? 11.191 47.908 40.969 1.00 29.37 83 ALA C C 1
ATOM 3974 O O . ALA C 1 91 ? 10.003 47.986 40.652 1.00 28.70 83 ALA C O 1
ATOM 3976 N N . GLY C 1 92 ? 12.033 48.930 40.937 1.00 27.81 84 GLY C N 1
ATOM 3977 C CA . GLY C 1 92 ? 11.672 50.166 40.304 1.00 28.27 84 GLY C CA 1
ATOM 3978 C C . GLY C 1 92 ? 12.016 50.077 38.826 1.00 28.83 84 GLY C C 1
ATOM 3979 O O . GLY C 1 92 ? 11.817 49.042 38.184 1.00 26.63 84 GLY C O 1
ATOM 3980 N N . HIS C 1 93 ? 12.534 51.182 38.296 1.00 29.65 85 HIS C N 1
ATOM 3981 C CA . HIS C 1 93 ? 12.739 51.320 36.874 1.00 31.39 85 HIS C CA 1
ATOM 3982 C C . HIS C 1 93 ? 14.143 51.803 36.619 1.00 29.97 85 HIS C C 1
ATOM 3983 O O . HIS C 1 93 ? 14.590 52.769 37.233 1.00 30.89 85 HIS C O 1
ATOM 3990 N N . GLY C 1 94 ? 14.807 51.133 35.680 1.00 26.88 86 GLY C N 1
ATOM 3991 C CA . GLY C 1 94 ? 16.186 51.394 35.352 1.00 26.54 86 GLY C CA 1
ATOM 3992 C C . GLY C 1 94 ? 16.336 52.034 33.994 1.00 25.47 86 GLY C C 1
ATOM 3993 O O . GLY C 1 94 ? 15.352 52.238 33.265 1.00 24.10 86 GLY C O 1
ATOM 3994 N N . PRO C 1 95 ? 17.579 52.372 33.642 1.00 24.47 87 PRO C N 1
ATOM 3995 C CA . PRO C 1 95 ? 17.872 52.991 32.365 1.00 24.42 87 PRO C CA 1
ATOM 3996 C C . PRO C 1 95 ? 17.316 52.303 31.105 1.00 23.20 87 PRO C C 1
ATOM 3997 O O . PRO C 1 95 ? 17.369 51.055 30.947 1.00 24.50 87 PRO C O 1
ATOM 4001 N N . ARG C 1 96 ? 16.855 53.147 30.193 1.00 23.06 88 ARG C N 1
ATOM 4002 C CA . ARG C 1 96 ? 16.441 52.751 28.860 1.00 22.95 88 ARG C CA 1
ATOM 4003 C C . ARG C 1 96 ? 17.075 53.687 27.850 1.00 21.89 88 ARG C C 1
ATOM 4004 O O . ARG C 1 96 ? 16.959 54.902 27.971 1.00 22.34 88 ARG C O 1
ATOM 4012 N N . ALA C 1 97 ? 17.756 53.130 26.862 1.00 20.43 89 ALA C N 1
ATOM 4013 C CA . ALA C 1 97 ? 18.408 53.885 25.791 1.00 20.98 89 ALA C CA 1
ATOM 4014 C C . ALA C 1 97 ? 18.895 52.912 24.732 1.00 19.85 89 ALA C C 1
ATOM 4015 O O . ALA C 1 97 ? 18.980 51.709 25.011 1.00 19.90 89 ALA C O 1
ATOM 4017 N N . PRO C 1 98 ? 19.217 53.402 23.530 1.00 19.67 90 PRO C N 1
ATOM 4018 C CA . PRO C 1 98 ? 19.897 52.534 22.576 1.00 19.68 90 PRO C CA 1
ATOM 4019 C C . PRO C 1 98 ? 21.107 51.827 23.206 1.00 19.10 90 PRO C C 1
ATOM 4020 O O . PRO C 1 98 ? 21.799 52.387 24.056 1.00 19.50 90 PRO C O 1
ATOM 4024 N N . ILE C 1 99 ? 21.331 50.595 22.764 1.00 18.26 91 ILE C N 1
ATOM 4025 C CA . ILE C 1 99 ? 22.132 49.620 23.466 1.00 18.44 91 ILE C CA 1
ATOM 4026 C C . ILE C 1 99 ? 23.589 50.052 23.682 1.00 18.56 91 ILE C C 1
ATOM 4027 O O . ILE C 1 99 ? 24.152 49.758 24.714 1.00 19.09 91 ILE C O 1
ATOM 4032 N N . LEU C 1 100 ? 24.176 50.754 22.738 1.00 18.55 92 LEU C N 1
ATOM 4033 C CA . LEU C 1 100 ? 25.548 51.274 22.927 1.00 19.46 92 LEU C CA 1
ATOM 4034 C C . LEU C 1 100 ? 25.593 52.643 23.590 1.00 20.85 92 LEU C C 1
ATOM 4035 O O . LEU C 1 100 ? 26.688 53.116 23.926 1.00 20.59 92 LEU C O 1
ATOM 4040 N N . GLU C 1 101 ? 24.426 53.278 23.783 1.00 21.47 93 GLU C N 1
ATOM 4041 C CA . GLU C 1 101 ? 24.356 54.611 24.410 1.00 23.59 93 GLU C CA 1
ATOM 4042 C C . GLU C 1 101 ? 24.236 54.556 25.930 1.00 24.48 93 GLU C C 1
ATOM 4043 O O . GLU C 1 101 ? 24.473 55.548 26.603 1.00 26.25 93 GLU C O 1
ATOM 4049 N N . ILE C 1 102 ? 23.907 53.381 26.453 1.00 22.56 94 ILE C N 1
ATOM 4050 C CA . ILE C 1 102 ? 23.851 53.147 27.897 1.00 21.98 94 ILE C CA 1
ATOM 4051 C C . ILE C 1 102 ? 25.281 53.244 28.431 1.00 21.88 94 ILE C C 1
ATOM 4052 O O . ILE C 1 102 ? 26.160 52.444 28.043 1.00 21.02 94 ILE C O 1
ATOM 4057 N N . THR C 1 103 ? 25.520 54.189 29.336 1.00 21.16 95 THR C N 1
ATOM 4058 C CA . THR C 1 103 ? 26.885 54.431 29.800 1.00 21.91 95 THR C CA 1
ATOM 4059 C C . THR C 1 103 ? 27.296 53.362 30.801 1.00 21.84 95 THR C C 1
ATOM 4060 O O . THR C 1 103 ? 26.459 52.631 31.306 1.00 20.27 95 THR C O 1
ATOM 4064 N N . ASP C 1 104 ? 28.601 53.263 31.083 1.00 22.45 96 ASP C N 1
ATOM 4065 C CA . ASP C 1 104 ? 29.047 52.344 32.147 1.00 22.85 96 ASP C CA 1
ATOM 4066 C C . ASP C 1 104 ? 28.278 52.632 33.429 1.00 23.69 96 ASP C C 1
ATOM 4067 O O . ASP C 1 104 ? 27.764 51.718 34.070 1.00 21.08 96 ASP C O 1
ATOM 4072 N N . GLU C 1 105 ? 28.170 53.916 33.784 1.00 24.43 97 GLU C N 1
ATOM 4073 C CA . GLU C 1 105 ? 27.415 54.294 34.982 1.00 27.24 97 GLU C CA 1
ATOM 4074 C C . GLU C 1 105 ? 25.969 53.790 34.978 1.00 25.53 97 GLU C C 1
ATOM 4075 O O . GLU C 1 105 ? 25.495 53.275 36.007 1.00 24.47 97 GLU C O 1
ATOM 4081 N N . ASP C 1 106 ? 25.291 53.914 33.832 1.00 24.45 98 ASP C N 1
ATOM 4082 C CA . ASP C 1 106 ? 23.879 53.462 33.668 1.00 23.70 98 ASP C CA 1
ATOM 4083 C C . ASP C 1 106 ? 23.837 51.928 33.837 1.00 22.12 98 ASP C C 1
ATOM 4084 O O . ASP C 1 106 ? 22.882 51.390 34.385 1.00 20.44 98 ASP C O 1
ATOM 4089 N N . TRP C 1 107 ? 24.859 51.198 33.352 1.00 20.48 99 TRP C N 1
ATOM 4090 C CA . TRP C 1 107 ? 24.858 49.725 33.542 1.00 20.22 99 TRP C CA 1
ATOM 4091 C C . TRP C 1 107 ? 24.952 49.376 35.050 1.00 20.40 99 TRP C C 1
ATOM 4092 O O . TRP C 1 107 ? 24.210 48.550 35.568 1.00 18.54 99 TRP C O 1
ATOM 4103 N N . HIS C 1 108 ? 25.863 50.037 35.749 1.00 22.13 100 HIS C N 1
ATOM 4104 C CA . HIS C 1 108 ? 25.986 49.860 37.216 1.00 23.95 100 HIS C CA 1
ATOM 4105 C C . HIS C 1 108 ? 24.692 50.212 37.955 1.00 23.44 100 HIS C C 1
ATOM 4106 O O . HIS C 1 108 ? 24.242 49.451 38.831 1.00 23.72 100 HIS C O 1
ATOM 4113 N N . LYS C 1 109 ? 24.049 51.309 37.579 1.00 23.11 101 LYS C N 1
ATOM 4114 C CA . LYS C 1 109 ? 22.742 51.662 38.155 1.00 22.59 101 LYS C CA 1
ATOM 4115 C C . LYS C 1 109 ? 21.697 50.600 37.877 1.00 21.86 101 LYS C C 1
ATOM 4116 O O . LYS C 1 109 ? 20.880 50.266 38.754 1.00 21.46 101 LYS C O 1
ATOM 4118 N N . GLY C 1 110 ? 21.709 50.073 36.646 1.00 21.74 102 GLY C N 1
ATOM 4119 C CA . GLY C 1 110 ? 20.763 49.007 36.278 1.00 21.09 102 GLY C CA 1
ATOM 4120 C C . GLY C 1 110 ? 20.950 47.782 37.146 1.00 21.29 102 GLY C C 1
ATOM 4121 O O . GLY C 1 110 ? 19.970 47.125 37.544 1.00 20.75 102 GLY C O 1
ATOM 4122 N N . MET C 1 111 ? 22.207 47.445 37.426 1.00 21.25 103 MET C N 1
ATOM 4123 C CA . MET C 1 111 ? 22.506 46.309 38.290 1.00 22.45 103 MET C CA 1
ATOM 4124 C C . MET C 1 111 ? 21.951 46.510 39.703 1.00 22.49 103 MET C C 1
ATOM 4125 O O . MET C 1 111 ? 21.407 45.558 40.301 1.00 21.18 103 MET C O 1
ATOM 4130 N N . ASP C 1 112 ? 22.065 47.731 40.234 1.00 22.90 104 ASP C N 1
ATOM 4131 C CA . ASP C 1 112 ? 21.501 48.028 41.571 1.00 23.84 104 ASP C CA 1
ATOM 4132 C C . ASP C 1 112 ? 19.984 47.906 41.554 1.00 23.59 104 ASP C C 1
ATOM 4133 O O . ASP C 1 112 ? 19.365 47.416 42.527 1.00 24.41 104 ASP C O 1
ATOM 4138 N N . THR C 1 113 ? 19.379 48.328 40.445 1.00 21.87 105 THR C N 1
ATOM 4139 C CA . THR C 1 113 ? 17.919 48.381 40.342 1.00 21.94 105 THR C CA 1
ATOM 4140 C C . THR C 1 113 ? 17.293 47.009 40.128 1.00 21.49 105 THR C C 1
ATOM 4141 O O . THR C 1 113 ? 16.222 46.718 40.688 1.00 22.04 105 THR C O 1
ATOM 4145 N N . TYR C 1 114 ? 17.937 46.188 39.305 1.00 20.03 106 TYR C N 1
ATOM 4146 C CA . TYR C 1 114 ? 17.329 44.938 38.834 1.00 19.78 106 TYR C CA 1
ATOM 4147 C C . TYR C 1 114 ? 17.956 43.644 39.313 1.00 19.08 106 TYR C C 1
ATOM 4148 O O . TYR C 1 114 ? 17.328 42.568 39.159 1.00 19.29 106 TYR C O 1
ATOM 4157 N N . PHE C 1 115 ? 19.151 43.726 39.919 1.00 18.79 107 PHE C N 1
ATOM 4158 C CA . PHE C 1 115 ? 19.872 42.522 40.357 1.00 18.91 107 PHE C CA 1
ATOM 4159 C C . PHE C 1 115 ? 20.101 42.575 41.892 1.00 20.12 107 PHE C C 1
ATOM 4160 O O . PHE C 1 115 ? 19.580 41.716 42.641 1.00 20.43 107 PHE C O 1
ATOM 4168 N N . LEU C 1 116 ? 20.780 43.606 42.376 1.00 20.79 108 LEU C N 1
ATOM 4169 C CA . LEU C 1 116 ? 21.070 43.717 43.817 1.00 21.94 108 LEU C CA 1
ATOM 4170 C C . LEU C 1 116 ? 19.835 44.054 44.663 1.00 22.83 108 LEU C C 1
ATOM 4171 O O . LEU C 1 116 ? 19.838 43.812 45.854 1.00 23.66 108 LEU C O 1
ATOM 4176 N N . ASN C 1 117 ? 18.762 44.540 44.036 1.00 23.64 109 ASN C N 1
ATOM 4177 C CA . ASN C 1 117 ? 17.451 44.683 44.727 1.00 24.45 109 ASN C CA 1
ATOM 4178 C C . ASN C 1 117 ? 16.912 43.380 45.242 1.00 24.59 109 ASN C C 1
ATOM 4179 O O . ASN C 1 117 ? 16.217 43.389 46.248 1.00 25.11 109 ASN C O 1
ATOM 4184 N N . ALA C 1 118 ? 17.235 42.265 44.577 1.00 23.18 110 ALA C N 1
ATOM 4185 C CA . ALA C 1 118 ? 16.903 40.939 45.079 1.00 23.34 110 ALA C CA 1
ATOM 4186 C C . ALA C 1 118 ? 17.979 40.344 45.965 1.00 22.09 110 ALA C C 1
ATOM 4187 O O . ALA C 1 118 ? 17.696 39.728 46.979 1.00 21.88 110 ALA C O 1
ATOM 4189 N N . VAL C 1 119 ? 19.224 40.485 45.563 1.00 20.70 111 VAL C N 1
ATOM 4190 C CA . VAL C 1 119 ? 20.303 39.872 46.277 1.00 20.92 111 VAL C CA 1
ATOM 4191 C C . VAL C 1 119 ? 20.431 40.461 47.691 1.00 21.98 111 VAL C C 1
ATOM 4192 O O . VAL C 1 119 ? 20.606 39.731 48.661 1.00 22.00 111 VAL C O 1
ATOM 4196 N N . ARG C 1 120 ? 20.333 41.779 47.813 1.00 22.28 112 ARG C N 1
ATOM 4197 C CA . ARG C 1 120 ? 20.597 42.415 49.109 1.00 23.98 112 ARG C CA 1
ATOM 4198 C C . ARG C 1 120 ? 19.684 41.877 50.211 1.00 23.67 112 ARG C C 1
ATOM 4199 O O . ARG C 1 120 ? 20.181 41.436 51.243 1.00 24.33 112 ARG C O 1
ATOM 4207 N N . PRO C 1 121 ? 18.360 41.896 49.994 1.00 23.60 113 PRO C N 1
ATOM 4208 C CA . PRO C 1 121 ? 17.475 41.384 51.045 1.00 24.16 113 PRO C CA 1
ATOM 4209 C C . PRO C 1 121 ? 17.558 39.871 51.222 1.00 23.97 113 PRO C C 1
ATOM 4210 O O . PRO C 1 121 ? 17.358 39.379 52.336 1.00 24.64 113 PRO C O 1
ATOM 4214 N N . ALA C 1 122 ? 17.888 39.141 50.144 1.00 23.84 114 ALA C N 1
ATOM 4215 C CA . ALA C 1 122 ? 18.056 37.688 50.241 1.00 23.54 114 ALA C CA 1
ATOM 4216 C C . ALA C 1 122 ? 19.091 37.387 51.300 1.00 24.22 114 ALA C C 1
ATOM 4217 O O . ALA C 1 122 ? 18.865 36.562 52.171 1.00 23.84 114 ALA C O 1
ATOM 4219 N N . ARG C 1 123 ? 20.206 38.103 51.267 1.00 23.75 115 ARG C N 1
ATOM 4220 C CA . ARG C 1 123 ? 21.241 37.891 52.248 1.00 25.24 115 ARG C CA 1
ATOM 4221 C C . ARG C 1 123 ? 20.738 38.038 53.686 1.00 26.18 115 ARG C C 1
ATOM 4222 O O . ARG C 1 123 ? 21.182 37.316 54.587 1.00 26.63 115 ARG C O 1
ATOM 4230 N N . LEU C 1 124 ? 19.857 39.007 53.897 1.00 25.70 116 LEU C N 1
ATOM 4231 C CA . LEU C 1 124 ? 19.393 39.365 55.220 1.00 26.19 116 LEU C CA 1
ATOM 4232 C C . LEU C 1 124 ? 18.288 38.469 55.775 1.00 25.66 116 LEU C C 1
ATOM 4233 O O . LEU C 1 124 ? 18.146 38.410 56.984 1.00 25.61 116 LEU C O 1
ATOM 4238 N N . VAL C 1 125 ? 17.530 37.776 54.922 1.00 24.44 117 VAL C N 1
ATOM 4239 C CA . VAL C 1 125 ? 16.433 36.915 55.393 1.00 25.15 117 VAL C CA 1
ATOM 4240 C C . VAL C 1 125 ? 16.840 35.437 55.547 1.00 25.70 117 VAL C C 1
ATOM 4241 O O . VAL C 1 125 ? 16.181 34.675 56.233 1.00 25.94 117 VAL C O 1
ATOM 4245 N N . VAL C 1 126 ? 17.933 35.036 54.904 1.00 26.19 118 VAL C N 1
ATOM 4246 C CA . VAL C 1 126 ? 18.296 33.620 54.848 1.00 25.81 118 VAL C CA 1
ATOM 4247 C C . VAL C 1 126 ? 18.642 32.996 56.222 1.00 26.76 118 VAL C C 1
ATOM 4248 O O . VAL C 1 126 ? 18.215 31.872 56.512 1.00 28.67 118 VAL C O 1
ATOM 4252 N N . PRO C 1 127 ? 19.387 33.712 57.083 1.00 27.14 119 PRO C N 1
ATOM 4253 C CA . PRO C 1 127 ? 19.623 33.136 58.417 1.00 28.16 119 PRO C CA 1
ATOM 4254 C C . PRO C 1 127 ? 18.345 32.717 59.168 1.00 27.95 119 PRO C C 1
ATOM 4255 O O . PRO C 1 127 ? 18.291 31.618 59.698 1.00 28.56 119 PRO C O 1
ATOM 4259 N N . ALA C 1 128 ? 17.327 33.563 59.217 1.00 27.62 120 ALA C N 1
ATOM 4260 C CA . ALA C 1 128 ? 16.055 33.151 59.816 1.00 27.41 120 ALA C CA 1
ATOM 4261 C C . ALA C 1 128 ? 15.461 31.937 59.077 1.00 27.38 120 ALA C C 1
ATOM 4262 O O . ALA C 1 128 ? 14.972 30.994 59.701 1.00 28.11 120 ALA C O 1
ATOM 4264 N N . MET C 1 129 ? 15.550 31.931 57.745 1.00 26.04 121 MET C N 1
ATOM 4265 C CA . MET C 1 129 ? 15.019 30.806 56.992 1.00 25.57 121 MET C CA 1
ATOM 4266 C C . MET C 1 129 ? 15.784 29.523 57.304 1.00 26.49 121 MET C C 1
ATOM 4267 O O . MET C 1 129 ? 15.189 28.432 57.348 1.00 27.01 121 MET C O 1
ATOM 4272 N N . GLN C 1 130 ? 17.092 29.643 57.519 1.00 26.57 122 GLN C N 1
ATOM 4273 C CA . GLN C 1 130 ? 17.911 28.488 57.873 1.00 27.75 122 GLN C CA 1
ATOM 4274 C C . GLN C 1 130 ? 17.548 27.941 59.246 1.00 29.18 122 GLN C C 1
ATOM 4275 O O . GLN C 1 130 ? 17.434 26.721 59.407 1.00 29.95 122 GLN C O 1
ATOM 4281 N N . LYS C 1 131 ? 17.327 28.837 60.211 1.00 29.97 123 LYS C N 1
ATOM 4282 C CA . LYS C 1 131 ? 16.901 28.431 61.540 1.00 31.32 123 LYS C CA 1
ATOM 4283 C C . LYS C 1 131 ? 15.557 27.697 61.435 1.00 31.22 123 LYS C C 1
ATOM 4284 O O . LYS C 1 131 ? 15.343 26.694 62.104 1.00 31.43 123 LYS C O 1
ATOM 4286 N N . GLN C 1 132 ? 14.687 28.193 60.556 1.00 29.53 124 GLN C N 1
ATOM 4287 C CA . GLN C 1 132 ? 13.353 27.648 60.328 1.00 29.45 124 GLN C CA 1
ATOM 4288 C C . GLN C 1 132 ? 13.356 26.328 59.536 1.00 28.99 124 GLN C C 1
ATOM 4289 O O . GLN C 1 132 ? 12.360 25.609 59.540 1.00 29.22 124 GLN C O 1
ATOM 4295 N N . LYS C 1 133 ? 14.462 26.022 58.865 1.00 28.63 125 LYS C N 1
ATOM 4296 C CA . LYS C 1 133 ? 14.505 25.007 57.809 1.00 28.70 125 LYS C CA 1
ATOM 4297 C C . LYS C 1 133 ? 13.334 25.151 56.830 1.00 28.28 125 LYS C C 1
ATOM 4298 O O . LYS C 1 133 ? 12.727 24.147 56.449 1.00 27.64 125 LYS C O 1
ATOM 4300 N N . SER C 1 134 ? 13.033 26.386 56.403 1.00 27.39 126 SER C N 1
ATOM 4301 C CA . SER C 1 134 ? 11.888 26.654 55.523 1.00 26.67 126 SER C CA 1
ATOM 4302 C C . SER C 1 134 ? 11.918 28.108 55.090 1.00 25.62 126 SER C C 1
ATOM 4303 O O . SER C 1 134 ? 12.122 28.992 55.926 1.00 24.10 126 SER C O 1
ATOM 4306 N N . GLY C 1 135 ? 11.758 28.358 53.784 1.00 23.88 127 GLY C N 1
ATOM 4307 C CA . GLY C 1 135 ? 11.703 29.738 53.280 1.00 22.48 127 GLY C CA 1
ATOM 4308 C C . GLY C 1 135 ? 11.535 29.802 51.787 1.00 21.20 127 GLY C C 1
ATOM 4309 O O . GLY C 1 135 ? 11.909 28.855 51.098 1.00 20.49 127 GLY C O 1
ATOM 4310 N N . VAL C 1 136 ? 10.960 30.911 51.315 1.00 20.80 128 VAL C N 1
ATOM 4311 C CA . VAL C 1 136 ? 10.676 31.149 49.914 1.00 20.63 128 VAL C CA 1
ATOM 4312 C C . VAL C 1 136 ? 11.073 32.580 49.603 1.00 20.10 128 VAL C C 1
ATOM 4313 O O . VAL C 1 136 ? 10.726 33.519 50.331 1.00 20.82 128 VAL C O 1
ATOM 4317 N N . ILE C 1 137 ? 11.805 32.741 48.517 1.00 19.50 129 ILE C N 1
ATOM 4318 C CA . ILE C 1 137 ? 12.116 34.054 47.979 1.00 19.11 129 ILE C CA 1
ATOM 4319 C C . ILE C 1 137 ? 11.617 34.096 46.552 1.00 19.31 129 ILE C C 1
ATOM 4320 O O . ILE C 1 137 ? 11.937 33.232 45.772 1.00 18.69 129 ILE C O 1
ATOM 4325 N N . ILE C 1 138 ? 10.828 35.118 46.228 1.00 18.72 130 ILE C N 1
ATOM 4326 C CA . ILE C 1 138 ? 10.213 35.256 44.902 1.00 18.52 130 ILE C CA 1
ATOM 4327 C C . ILE C 1 138 ? 10.577 36.631 44.345 1.00 17.81 130 ILE C C 1
ATOM 4328 O O . ILE C 1 138 ? 10.282 37.651 44.986 1.00 17.83 130 ILE C O 1
ATOM 4333 N N . ASN C 1 139 ? 11.250 36.674 43.196 1.00 16.55 131 ASN C N 1
ATOM 4334 C CA . ASN C 1 139 ? 11.622 37.923 42.583 1.00 16.97 131 ASN C CA 1
ATOM 4335 C C . ASN C 1 139 ? 10.723 38.203 41.389 1.00 17.11 131 ASN C C 1
ATOM 4336 O O . ASN C 1 139 ? 10.488 37.307 40.568 1.00 17.68 131 ASN C O 1
ATOM 4341 N N . ILE C 1 140 ? 10.207 39.438 41.294 1.00 16.76 132 ILE C N 1
ATOM 4342 C CA . ILE C 1 140 ? 9.483 39.862 40.117 1.00 17.83 132 ILE C CA 1
ATOM 4343 C C . ILE C 1 140 ? 10.499 40.313 39.072 1.00 17.77 132 ILE C C 1
ATOM 4344 O O . ILE C 1 140 ? 11.224 41.281 39.269 1.00 19.82 132 ILE C O 1
ATOM 4349 N N . SER C 1 141 ? 10.575 39.577 37.976 1.00 17.17 133 SER C N 1
ATOM 4350 C CA . SER C 1 141 ? 11.602 39.754 36.945 1.00 15.85 133 SER C CA 1
ATOM 4351 C C . SER C 1 141 ? 10.872 40.319 35.712 1.00 16.82 133 SER C C 1
ATOM 4352 O O . SER C 1 141 ? 10.062 41.284 35.866 1.00 17.18 133 SER C O 1
ATOM 4355 N N . THR C 1 142 ? 11.126 39.787 34.514 1.00 15.99 134 THR C N 1
ATOM 4356 C CA . THR C 1 142 ? 10.524 40.240 33.296 1.00 16.69 134 THR C CA 1
ATOM 4357 C C . THR C 1 142 ? 10.434 39.121 32.229 1.00 17.18 134 THR C C 1
ATOM 4358 O O . THR C 1 142 ? 11.371 38.350 32.066 1.00 16.93 134 THR C O 1
ATOM 4362 N N . ALA C 1 143 ? 9.330 39.070 31.482 1.00 17.06 135 ALA C N 1
ATOM 4363 C CA . ALA C 1 143 ? 9.197 38.072 30.414 1.00 17.88 135 ALA C CA 1
ATOM 4364 C C . ALA C 1 143 ? 10.241 38.241 29.341 1.00 17.79 135 ALA C C 1
ATOM 4365 O O . ALA C 1 143 ? 10.475 37.328 28.599 1.00 19.73 135 ALA C O 1
ATOM 4367 N N . TRP C 1 144 ? 10.837 39.421 29.240 1.00 17.75 136 TRP C N 1
ATOM 4368 C CA . TRP C 1 144 ? 11.831 39.719 28.213 1.00 18.87 136 TRP C CA 1
ATOM 4369 C C . TRP C 1 144 ? 13.250 39.273 28.620 1.00 18.02 136 TRP C C 1
ATOM 4370 O O . TRP C 1 144 ? 14.172 39.556 27.879 1.00 16.09 136 TRP C O 1
ATOM 4381 N N . ALA C 1 145 ? 13.409 38.590 29.762 1.00 17.07 137 ALA C N 1
ATOM 4382 C CA . ALA C 1 145 ? 14.759 38.289 30.283 1.00 16.81 137 ALA C CA 1
ATOM 4383 C C . ALA C 1 145 ? 15.624 37.546 29.243 1.00 17.55 137 ALA C C 1
ATOM 4384 O O . ALA C 1 145 ? 16.789 37.899 29.029 1.00 18.32 137 ALA C O 1
ATOM 4386 N N . PHE C 1 146 ? 15.027 36.550 28.579 1.00 17.13 138 PHE C N 1
ATOM 4387 C CA . PHE C 1 146 ? 15.737 35.694 27.622 1.00 17.15 138 PHE C CA 1
ATOM 4388 C C . PHE C 1 146 ? 15.290 35.939 26.203 1.00 16.21 138 PHE C C 1
ATOM 4389 O O . PHE C 1 146 ? 15.851 35.323 25.277 1.00 16.88 138 PHE C O 1
ATOM 4397 N N . GLU C 1 147 ? 14.313 36.827 26.017 1.00 14.57 139 GLU C N 1
ATOM 4398 C CA . GLU C 1 147 ? 13.906 37.307 24.698 1.00 14.98 139 GLU C CA 1
ATOM 4399 C C . GLU C 1 147 ? 13.905 38.826 24.744 1.00 15.33 139 GLU C C 1
ATOM 4400 O O . GLU C 1 147 ? 12.838 39.465 24.799 1.00 15.51 139 GLU C O 1
ATOM 4406 N N . PRO C 1 148 ? 15.097 39.414 24.845 1.00 16.68 140 PRO C N 1
ATOM 4407 C CA . PRO C 1 148 ? 15.212 40.820 25.205 1.00 16.98 140 PRO C CA 1
ATOM 4408 C C . PRO C 1 148 ? 14.850 41.704 24.052 1.00 18.65 140 PRO C C 1
ATOM 4409 O O . PRO C 1 148 ? 15.012 41.344 22.872 1.00 18.94 140 PRO C O 1
ATOM 4413 N N . SER C 1 149 ? 14.363 42.892 24.396 1.00 21.54 141 SER C N 1
ATOM 4414 C CA . SER C 1 149 ? 13.978 43.872 23.430 1.00 23.80 141 SER C CA 1
ATOM 4415 C C . SER C 1 149 ? 14.800 45.178 23.678 1.00 23.17 141 SER C C 1
ATOM 4416 O O . SER C 1 149 ? 15.193 45.481 24.812 1.00 22.06 141 SER C O 1
ATOM 4419 N N . ALA C 1 150 ? 14.962 45.975 22.633 1.00 22.67 142 ALA C N 1
ATOM 4420 C CA . ALA C 1 150 ? 15.651 47.246 22.777 1.00 22.06 142 ALA C CA 1
ATOM 4421 C C . ALA C 1 150 ? 14.902 48.189 23.722 1.00 22.95 142 ALA C C 1
ATOM 4422 O O . ALA C 1 150 ? 15.500 49.129 24.207 1.00 22.65 142 ALA C O 1
ATOM 4424 N N . MET C 1 151 ? 13.606 47.947 23.960 1.00 22.79 143 MET C N 1
ATOM 4425 C CA . MET C 1 151 ? 12.793 48.793 24.869 1.00 26.51 143 MET C CA 1
ATOM 4426 C C . MET C 1 151 ? 13.319 48.837 26.310 1.00 24.13 143 MET C C 1
ATOM 4427 O O . MET C 1 151 ? 13.315 49.900 26.949 1.00 24.57 143 MET C O 1
ATOM 4432 N N . PHE C 1 152 ? 13.750 47.673 26.823 1.00 21.60 144 PHE C N 1
ATOM 4433 C CA . PHE C 1 152 ? 14.083 47.512 28.236 1.00 20.73 144 PHE C CA 1
ATOM 4434 C C . PHE C 1 152 ? 15.452 46.813 28.397 1.00 18.48 144 PHE C C 1
ATOM 4435 O O . PHE C 1 152 ? 15.523 45.701 28.895 1.00 16.92 144 PHE C O 1
ATOM 4443 N N . PRO C 1 153 ? 16.543 47.490 28.018 1.00 16.81 145 PRO C N 1
ATOM 4444 C CA . PRO C 1 153 ? 17.835 46.824 27.971 1.00 16.21 145 PRO C CA 1
ATOM 4445 C C . PRO C 1 153 ? 18.455 46.494 29.344 1.00 15.86 145 PRO C C 1
ATOM 4446 O O . PRO C 1 153 ? 19.010 45.385 29.515 1.00 15.19 145 PRO C O 1
ATOM 4450 N N . THR C 1 154 ? 18.440 47.409 30.312 1.00 16.51 146 THR C N 1
ATOM 4451 C CA . THR C 1 154 ? 19.052 47.043 31.614 1.00 16.91 146 THR C CA 1
ATOM 4452 C C . THR C 1 154 ? 18.178 46.026 32.346 1.00 17.15 146 THR C C 1
ATOM 4453 O O . THR C 1 154 ? 18.671 45.154 33.075 1.00 16.92 146 THR C O 1
ATOM 4457 N N . SER C 1 155 ? 16.871 46.166 32.174 1.00 17.22 147 SER C N 1
ATOM 4458 C CA . SER C 1 155 ? 15.955 45.242 32.788 1.00 17.63 147 SER C CA 1
ATOM 4459 C C . SER C 1 155 ? 16.244 43.819 32.340 1.00 17.07 147 SER C C 1
ATOM 4460 O O . SER C 1 155 ? 16.427 42.904 33.168 1.00 16.94 147 SER C O 1
ATOM 4463 N N . ALA C 1 156 ? 16.306 43.612 31.030 1.00 17.40 148 ALA C N 1
ATOM 4464 C CA . ALA C 1 156 ? 16.502 42.264 30.507 1.00 16.84 148 ALA C CA 1
ATOM 4465 C C . ALA C 1 156 ? 17.887 41.722 30.879 1.00 16.29 148 ALA C C 1
ATOM 4466 O O . ALA C 1 156 ? 18.031 40.562 31.297 1.00 15.03 148 ALA C O 1
ATOM 4468 N N . VAL C 1 157 ? 18.926 42.539 30.687 1.00 15.82 149 VAL C N 1
ATOM 4469 C CA . VAL C 1 157 ? 20.287 42.085 30.991 1.00 15.23 149 VAL C CA 1
ATOM 4470 C C . VAL C 1 157 ? 20.402 41.588 32.444 1.00 15.47 149 VAL C C 1
ATOM 4471 O O . VAL C 1 157 ? 20.926 40.506 32.739 1.00 15.89 149 VAL C O 1
ATOM 4475 N N . PHE C 1 158 ? 19.959 42.392 33.380 1.00 15.92 150 PHE C N 1
ATOM 4476 C CA . PHE C 1 158 ? 20.176 42.031 34.780 1.00 16.65 150 PHE C CA 1
ATOM 4477 C C . PHE C 1 158 ? 19.195 41.033 35.335 1.00 16.43 150 PHE C C 1
ATOM 4478 O O . PHE C 1 158 ? 19.522 40.316 36.280 1.00 16.12 150 PHE C O 1
ATOM 4486 N N . ARG C 1 159 ? 18.020 40.928 34.724 1.00 16.45 151 ARG C N 1
ATOM 4487 C CA . ARG C 1 159 ? 17.097 39.869 35.074 1.00 15.97 151 ARG C CA 1
ATOM 4488 C C . ARG C 1 159 ? 17.489 38.511 34.481 1.00 15.91 151 ARG C C 1
ATOM 4489 O O . ARG C 1 159 ? 17.183 37.460 35.074 1.00 15.76 151 ARG C O 1
ATOM 4497 N N . ALA C 1 160 ? 18.229 38.497 33.364 1.00 16.00 152 ALA C N 1
ATOM 4498 C CA . ALA C 1 160 ? 18.852 37.238 32.910 1.00 15.77 152 ALA C CA 1
ATOM 4499 C C . ALA C 1 160 ? 19.954 36.820 33.915 1.00 16.08 152 ALA C C 1
ATOM 4500 O O . ALA C 1 160 ? 20.078 35.649 34.274 1.00 15.60 152 ALA C O 1
ATOM 4502 N N . GLY C 1 161 ? 20.754 37.796 34.322 1.00 16.35 153 GLY C N 1
ATOM 4503 C CA . GLY C 1 161 ? 21.728 37.640 35.411 1.00 16.51 153 GLY C CA 1
ATOM 4504 C C . GLY C 1 161 ? 21.077 37.110 36.686 1.00 16.69 153 GLY C C 1
ATOM 4505 O O . GLY C 1 161 ? 21.573 36.202 37.297 1.00 16.32 153 GLY C O 1
ATOM 4506 N N . LEU C 1 162 ? 19.928 37.650 37.038 1.00 15.91 154 LEU C N 1
ATOM 4507 C CA . LEU C 1 162 ? 19.191 37.227 38.229 1.00 17.08 154 LEU C CA 1
ATOM 4508 C C . LEU C 1 162 ? 18.777 35.784 38.153 1.00 16.52 154 LEU C C 1
ATOM 4509 O O . LEU C 1 162 ? 18.866 35.042 39.169 1.00 16.66 154 LEU C O 1
ATOM 4514 N N . ALA C 1 163 ? 18.389 35.330 36.969 1.00 16.00 155 ALA C N 1
ATOM 4515 C CA . ALA C 1 163 ? 18.074 33.928 36.814 1.00 16.15 155 ALA C CA 1
ATOM 4516 C C . ALA C 1 163 ? 19.275 33.024 37.172 1.00 17.56 155 ALA C C 1
ATOM 4517 O O . ALA C 1 163 ? 19.114 31.989 37.823 1.00 16.89 155 ALA C O 1
ATOM 4519 N N . SER C 1 164 ? 20.463 33.395 36.721 1.00 17.71 156 SER C N 1
ATOM 4520 C CA . SER C 1 164 ? 21.618 32.545 37.017 1.00 17.66 156 SER C CA 1
ATOM 4521 C C . SER C 1 164 ? 21.978 32.570 38.519 1.00 17.93 156 SER C C 1
ATOM 4522 O O . SER C 1 164 ? 22.308 31.510 39.103 1.00 17.36 156 SER C O 1
ATOM 4525 N N . PHE C 1 165 ? 21.894 33.759 39.129 1.00 17.21 157 PHE C N 1
ATOM 4526 C CA . PHE C 1 165 ? 21.995 33.903 40.568 1.00 17.66 157 PHE C CA 1
ATOM 4527 C C . PHE C 1 165 ? 20.971 33.035 41.289 1.00 17.36 157 PHE C C 1
ATOM 4528 O O . PHE C 1 165 ? 21.312 32.381 42.263 1.00 17.82 157 PHE C O 1
ATOM 4536 N N . THR C 1 166 ? 19.721 33.075 40.833 1.00 16.39 158 THR C N 1
ATOM 4537 C CA . THR C 1 166 ? 18.632 32.293 41.407 1.00 16.13 158 THR C CA 1
ATOM 4538 C C . THR C 1 166 ? 18.918 30.796 41.387 1.00 16.57 158 THR C C 1
ATOM 4539 O O . THR C 1 166 ? 18.690 30.117 42.406 1.00 18.08 158 THR C O 1
ATOM 4543 N N . LYS C 1 167 ? 19.464 30.293 40.278 1.00 17.14 159 LYS C N 1
ATOM 4544 C CA . LYS C 1 167 ? 19.782 28.861 40.160 1.00 17.53 159 LYS C CA 1
ATOM 4545 C C . LYS C 1 167 ? 20.921 28.464 41.112 1.00 17.62 159 LYS C C 1
ATOM 4546 O O . LYS C 1 167 ? 20.852 27.435 41.754 1.00 17.34 159 LYS C O 1
ATOM 4552 N N . ILE C 1 168 ? 21.951 29.282 41.191 1.00 17.02 160 ILE C N 1
ATOM 4553 C CA . ILE C 1 168 ? 23.013 29.009 42.145 1.00 17.70 160 ILE C CA 1
ATOM 4554 C C . ILE C 1 168 ? 22.494 29.025 43.580 1.00 17.93 160 ILE C C 1
ATOM 4555 O O . ILE C 1 168 ? 22.807 28.149 44.390 1.00 18.31 160 ILE C O 1
ATOM 4560 N N . PHE C 1 169 ? 21.714 30.047 43.904 1.00 17.47 161 PHE C N 1
ATOM 4561 C CA . PHE C 1 169 ? 21.094 30.116 45.224 1.00 18.65 161 PHE C CA 1
ATOM 4562 C C . PHE C 1 169 ? 20.262 28.849 45.523 1.00 18.93 161 PHE C C 1
ATOM 4563 O O . PHE C 1 169 ? 20.310 28.255 46.613 1.00 18.95 161 PHE C O 1
ATOM 4571 N N . ALA C 1 170 ? 19.459 28.458 44.554 1.00 18.53 162 ALA C N 1
ATOM 4572 C CA . ALA C 1 170 ? 18.530 27.379 44.745 1.00 19.09 162 ALA C CA 1
ATOM 4573 C C . ALA C 1 170 ? 19.298 26.085 45.000 1.00 19.79 162 ALA C C 1
ATOM 4574 O O . ALA C 1 170 ? 18.911 25.292 45.876 1.00 19.92 162 ALA C O 1
ATOM 4576 N N . ASP C 1 171 ? 20.406 25.885 44.284 1.00 19.52 163 ASP C N 1
ATOM 4577 C CA . ASP C 1 171 ? 21.219 24.694 44.521 1.00 20.80 163 ASP C CA 1
ATOM 4578 C C . ASP C 1 171 ? 21.914 24.755 45.863 1.00 21.14 163 ASP C C 1
ATOM 4579 O O . ASP C 1 171 ? 22.128 23.721 46.499 1.00 20.24 163 ASP C O 1
ATOM 4584 N N . THR C 1 172 ? 22.324 25.954 46.265 1.00 20.46 164 THR C N 1
ATOM 4585 C CA . THR C 1 172 ? 23.044 26.119 47.513 1.00 20.92 164 THR C CA 1
ATOM 4586 C C . THR C 1 172 ? 22.168 25.859 48.734 1.00 21.11 164 THR C C 1
ATOM 4587 O O . THR C 1 172 ? 22.636 25.294 49.717 1.00 22.12 164 THR C O 1
ATOM 4591 N N . TYR C 1 173 ? 20.896 26.255 48.680 1.00 20.89 165 TYR C N 1
ATOM 4592 C CA . TYR C 1 173 ? 20.026 26.238 49.853 1.00 21.42 165 TYR C CA 1
ATOM 4593 C C . TYR C 1 173 ? 18.905 25.200 49.821 1.00 22.35 165 TYR C C 1
ATOM 4594 O O . TYR C 1 173 ? 18.152 25.078 50.814 1.00 22.08 165 TYR C O 1
ATOM 4603 N N . ALA C 1 174 ? 18.823 24.438 48.719 1.00 21.89 166 ALA C N 1
ATOM 4604 C CA . ALA C 1 174 ? 17.755 23.451 48.549 1.00 22.11 166 ALA C CA 1
ATOM 4605 C C . ALA C 1 174 ? 17.662 22.439 49.710 1.00 22.89 166 ALA C C 1
ATOM 4606 O O . ALA C 1 174 ? 16.572 22.102 50.145 1.00 23.28 166 ALA C O 1
ATOM 4608 N N . ALA C 1 175 ? 18.807 21.964 50.185 1.00 23.35 167 ALA C N 1
ATOM 4609 C CA . ALA C 1 175 ? 18.852 20.981 51.265 1.00 24.20 167 ALA C CA 1
ATOM 4610 C C . ALA C 1 175 ? 18.317 21.521 52.589 1.00 24.84 167 ALA C C 1
ATOM 4611 O O . ALA C 1 175 ? 17.935 20.726 53.455 1.00 24.92 167 ALA C O 1
ATOM 4613 N N . GLU C 1 176 ? 18.266 22.852 52.733 1.00 24.44 168 GLU C N 1
ATOM 4614 C CA . GLU C 1 176 ? 17.709 23.512 53.918 1.00 24.66 168 GLU C CA 1
ATOM 4615 C C . GLU C 1 176 ? 16.260 23.899 53.708 1.00 24.05 168 GLU C C 1
ATOM 4616 O O . GLU C 1 176 ? 15.679 24.579 54.544 1.00 24.56 168 GLU C O 1
ATOM 4622 N N . ASN C 1 177 ? 15.677 23.389 52.627 1.00 23.16 169 ASN C N 1
ATOM 4623 C CA . ASN C 1 177 ? 14.279 23.613 52.281 1.00 23.49 169 ASN C CA 1
ATOM 4624 C C . ASN C 1 177 ? 13.973 25.107 52.049 1.00 22.54 169 ASN C C 1
ATOM 4625 O O . ASN C 1 177 ? 12.894 25.616 52.367 1.00 22.82 169 ASN C O 1
ATOM 4630 N N . ILE C 1 178 ? 14.941 25.798 51.482 1.00 21.71 170 ILE C N 1
ATOM 4631 C CA . ILE C 1 178 ? 14.784 27.205 51.160 1.00 21.25 170 ILE C CA 1
ATOM 4632 C C . ILE C 1 178 ? 14.792 27.298 49.657 1.00 20.34 170 ILE C C 1
ATOM 4633 O O . ILE C 1 178 ? 15.738 26.847 49.032 1.00 20.75 170 ILE C O 1
ATOM 4638 N N . ARG C 1 179 ? 13.746 27.889 49.083 1.00 19.66 171 ARG C N 1
ATOM 4639 C CA . ARG C 1 179 ? 13.549 27.934 47.633 1.00 18.18 171 ARG C CA 1
ATOM 4640 C C . ARG C 1 179 ? 13.550 29.368 47.098 1.00 17.96 171 ARG C C 1
ATOM 4641 O O . ARG C 1 179 ? 13.180 30.302 47.803 1.00 17.69 171 ARG C O 1
ATOM 4649 N N . MET C 1 180 ? 13.956 29.528 45.839 1.00 17.11 172 MET C N 1
ATOM 4650 C CA . MET C 1 180 ? 13.870 30.809 45.167 1.00 17.58 172 MET C CA 1
ATOM 4651 C C . MET C 1 180 ? 13.412 30.615 43.722 1.00 17.03 172 MET C C 1
ATOM 4652 O O . MET C 1 180 ? 13.906 29.731 43.015 1.00 16.59 172 MET C O 1
ATOM 4657 N N . ASN C 1 181 ? 12.455 31.453 43.313 1.00 17.13 173 ASN C N 1
ATOM 4658 C CA . ASN C 1 181 ? 11.847 31.404 41.975 1.00 16.89 173 ASN C CA 1
ATOM 4659 C C . ASN C 1 181 ? 11.557 32.829 41.503 1.00 16.90 173 ASN C C 1
ATOM 4660 O O . ASN C 1 181 ? 11.352 33.729 42.336 1.00 17.10 173 ASN C O 1
ATOM 4665 N N . ASN C 1 182 ? 11.504 33.012 40.193 1.00 16.32 174 ASN C N 1
ATOM 4666 C CA . ASN C 1 182 ? 11.229 34.295 39.562 1.00 16.50 174 ASN C CA 1
ATOM 4667 C C . ASN C 1 182 ? 9.935 34.240 38.805 1.00 16.73 174 ASN C C 1
ATOM 4668 O O . ASN C 1 182 ? 9.657 33.271 38.103 1.00 16.05 174 ASN C O 1
ATOM 4673 N N . VAL C 1 183 ? 9.134 35.281 38.938 1.00 17.06 175 VAL C N 1
ATOM 4674 C CA . VAL C 1 183 ? 7.936 35.461 38.132 1.00 16.53 175 VAL C CA 1
ATOM 4675 C C . VAL C 1 183 ? 8.288 36.508 37.064 1.00 16.09 175 VAL C C 1
ATOM 4676 O O . VAL C 1 183 ? 8.817 37.568 37.402 1.00 15.96 175 VAL C O 1
ATOM 4680 N N . LEU C 1 184 ? 8.012 36.179 35.795 1.00 15.72 176 LEU C N 1
ATOM 4681 C CA . LEU C 1 184 ? 8.424 36.950 34.629 1.00 15.46 176 LEU C CA 1
ATOM 4682 C C . LEU C 1 184 ? 7.203 37.536 33.908 1.00 16.29 176 LEU C C 1
ATOM 4683 O O . LEU C 1 184 ? 6.662 36.911 32.989 1.00 14.89 176 LEU C O 1
ATOM 4688 N N . PRO C 1 185 ? 6.734 38.722 34.354 1.00 16.70 177 PRO C N 1
ATOM 4689 C CA . PRO C 1 185 ? 5.507 39.312 33.775 1.00 17.01 177 PRO C CA 1
ATOM 4690 C C . PRO C 1 185 ? 5.741 39.869 32.395 1.00 16.31 177 PRO C C 1
ATOM 4691 O O . PRO C 1 185 ? 6.825 40.428 32.106 1.00 15.03 177 PRO C O 1
ATOM 4695 N N . GLY C 1 186 ? 4.732 39.756 31.545 1.00 15.77 178 GLY C N 1
ATOM 4696 C CA . GLY C 1 186 ? 4.686 40.541 30.344 1.00 15.58 178 GLY C CA 1
ATOM 4697 C C . GLY C 1 186 ? 4.125 41.937 30.555 1.00 16.84 178 GLY C C 1
ATOM 4698 O O . GLY C 1 186 ? 4.549 42.663 31.471 1.00 17.94 178 GLY C O 1
ATOM 4699 N N . TRP C 1 187 ? 3.200 42.339 29.683 1.00 16.55 179 TRP C N 1
ATOM 4700 C CA . TRP C 1 187 ? 2.557 43.637 29.797 1.00 17.65 179 TRP C CA 1
ATOM 4701 C C . TRP C 1 187 ? 1.487 43.538 30.901 1.00 17.60 179 TRP C C 1
ATOM 4702 O O . TRP C 1 187 ? 0.527 42.768 30.771 1.00 18.16 179 TRP C O 1
ATOM 4713 N N . ILE C 1 188 ? 1.690 44.265 31.996 1.00 18.00 180 ILE C N 1
ATOM 4714 C CA . ILE C 1 188 ? 0.790 44.260 33.165 1.00 18.23 180 ILE C CA 1
ATOM 4715 C C . ILE C 1 188 ? 0.166 45.627 33.362 1.00 20.02 180 ILE C C 1
ATOM 4716 O O . ILE C 1 188 ? 0.793 46.675 33.096 1.00 19.73 180 ILE C O 1
ATOM 4721 N N . ASP C 1 189 ? -1.080 45.617 33.838 1.00 20.65 181 ASP C N 1
ATOM 4722 C CA . ASP C 1 189 ? -1.853 46.820 33.993 1.00 23.29 181 ASP C CA 1
ATOM 4723 C C . ASP C 1 189 ? -1.416 47.696 35.188 1.00 25.24 181 ASP C C 1
ATOM 4724 O O . ASP C 1 189 ? -2.143 48.628 35.566 1.00 24.91 181 ASP C O 1
ATOM 4729 N N . SER C 1 190 ? -0.234 47.427 35.757 1.00 25.87 182 SER C N 1
ATOM 4730 C CA . SER C 1 190 ? 0.379 48.343 36.726 1.00 28.11 182 SER C CA 1
ATOM 4731 C C . SER C 1 190 ? 0.901 49.646 36.087 1.00 31.49 182 SER C C 1
ATOM 4732 O O . SER C 1 190 ? 1.179 50.618 36.804 1.00 33.55 182 SER C O 1
ATOM 4735 N N . LEU C 1 191 ? 1.067 49.669 34.766 1.00 31.36 183 LEU C N 1
ATOM 4736 C CA . LEU C 1 191 ? 1.495 50.876 34.072 1.00 34.63 183 LEU C CA 1
ATOM 4737 C C . LEU C 1 191 ? 0.445 51.166 33.006 1.00 33.30 183 LEU C C 1
ATOM 4738 O O . LEU C 1 191 ? -0.315 50.260 32.633 1.00 30.16 183 LEU C O 1
ATOM 4743 N N . PRO C 1 192 ? 0.413 52.407 32.499 1.00 33.50 184 PRO C N 1
ATOM 4744 C CA . PRO C 1 192 ? -0.587 52.751 31.469 1.00 33.90 184 PRO C CA 1
ATOM 4745 C C . PRO C 1 192 ? -0.442 51.869 30.227 1.00 33.69 184 PRO C C 1
ATOM 4746 O O . PRO C 1 192 ? 0.676 51.544 29.820 1.00 30.79 184 PRO C O 1
ATOM 4750 N N . THR C 1 193 ? -1.562 51.474 29.654 1.00 34.29 185 THR C N 1
ATOM 4751 C CA . THR C 1 193 ? -1.569 50.575 28.506 1.00 33.72 185 THR C CA 1
ATOM 4752 C C . THR C 1 193 ? -1.470 51.345 27.168 1.00 32.89 185 THR C C 1
ATOM 4753 O O . THR C 1 193 ? -1.835 52.514 27.102 1.00 31.77 185 THR C O 1
ATOM 4757 N N . THR C 1 194 ? -0.983 50.689 26.119 1.00 29.92 186 THR C N 1
ATOM 4758 C CA . THR C 1 194 ? -1.144 51.191 24.769 1.00 30.65 186 THR C CA 1
ATOM 4759 C C . THR C 1 194 ? -1.796 50.103 23.934 1.00 30.51 186 THR C C 1
ATOM 4760 O O . THR C 1 194 ? -1.656 48.913 24.226 1.00 27.57 186 THR C O 1
ATOM 4764 N N . GLU C 1 195 ? -2.507 50.517 22.895 1.00 29.48 187 GLU C N 1
ATOM 4765 C CA . GLU C 1 195 ? -3.109 49.562 21.967 1.00 31.04 187 GLU C CA 1
ATOM 4766 C C . GLU C 1 195 ? -2.093 48.704 21.229 1.00 29.96 187 GLU C C 1
ATOM 4767 O O . GLU C 1 195 ? -2.303 47.496 21.020 1.00 27.88 187 GLU C O 1
ATOM 4773 N N . GLU C 1 196 ? -0.983 49.308 20.837 1.00 29.44 188 GLU C N 1
ATOM 4774 C CA . GLU C 1 196 ? 0.020 48.561 20.106 1.00 31.27 188 GLU C CA 1
ATOM 4775 C C . GLU C 1 196 ? 0.553 47.386 20.945 1.00 28.87 188 GLU C C 1
ATOM 4776 O O . GLU C 1 196 ? 0.732 46.248 20.444 1.00 26.54 188 GLU C O 1
ATOM 4782 N N . ARG C 1 197 ? 0.803 47.659 22.226 1.00 26.88 189 ARG C N 1
ATOM 4783 C CA . ARG C 1 197 ? 1.306 46.632 23.139 1.00 25.00 189 ARG C CA 1
ATOM 4784 C C . ARG C 1 197 ? 0.219 45.611 23.400 1.00 24.34 189 ARG C C 1
ATOM 4785 O O . ARG C 1 197 ? 0.467 44.400 23.362 1.00 22.29 189 ARG C O 1
ATOM 4793 N N . ARG C 1 198 ? -1.007 46.076 23.646 1.00 24.00 190 ARG C N 1
ATOM 4794 C CA . ARG C 1 198 ? -2.104 45.138 23.886 1.00 24.54 190 ARG C CA 1
ATOM 4795 C C . ARG C 1 198 ? -2.319 44.148 22.741 1.00 24.31 190 ARG C C 1
ATOM 4796 O O . ARG C 1 198 ? -2.493 42.942 22.962 1.00 23.34 190 ARG C O 1
ATOM 4804 N N . GLU C 1 199 ? -2.333 44.660 21.517 1.00 25.85 191 GLU C N 1
ATOM 4805 C CA . GLU C 1 199 ? -2.582 43.824 20.356 1.00 26.39 191 GLU C CA 1
ATOM 4806 C C . GLU C 1 199 ? -1.403 42.908 20.000 1.00 25.60 191 GLU C C 1
ATOM 4807 O O . GLU C 1 199 ? -1.613 41.910 19.307 1.00 26.12 191 GLU C O 1
ATOM 4813 N N . SER C 1 200 ? -0.207 43.180 20.514 1.00 23.56 192 SER C N 1
ATOM 4814 C CA . SER C 1 200 ? 0.924 42.275 20.355 1.00 22.30 192 SER C CA 1
ATOM 4815 C C . SER C 1 200 ? 0.821 40.997 21.199 1.00 21.91 192 SER C C 1
ATOM 4816 O O . SER C 1 200 ? 1.575 40.028 20.983 1.00 20.02 192 SER C O 1
ATOM 4819 N N . VAL C 1 201 ? -0.061 40.994 22.204 1.00 20.41 193 VAL C N 1
ATOM 4820 C CA . VAL C 1 201 ? -0.184 39.852 23.076 1.00 19.55 193 VAL C CA 1
ATOM 4821 C C . VAL C 1 201 ? -1.186 38.868 22.469 1.00 18.95 193 VAL C C 1
ATOM 4822 O O . VAL C 1 201 ? -2.280 39.275 22.119 1.00 19.27 193 VAL C O 1
ATOM 4826 N N . PRO C 1 202 ? -0.836 37.586 22.365 1.00 17.79 194 PRO C N 1
ATOM 4827 C CA . PRO C 1 202 ? -1.795 36.669 21.778 1.00 18.23 194 PRO C CA 1
ATOM 4828 C C . PRO C 1 202 ? -3.166 36.673 22.471 1.00 19.01 194 PRO C C 1
ATOM 4829 O O . PRO C 1 202 ? -4.183 36.616 21.768 1.00 18.31 194 PRO C O 1
ATOM 4833 N N . MET C 1 203 ? -3.177 36.746 23.808 1.00 18.32 195 MET C N 1
ATOM 4834 C CA . MET C 1 203 ? -4.451 36.853 24.573 1.00 19.86 195 MET C CA 1
ATOM 4835 C C . MET C 1 203 ? -5.162 38.215 24.447 1.00 19.21 195 MET C C 1
ATOM 4836 O O . MET C 1 203 ? -6.311 38.353 24.926 1.00 20.05 195 MET C O 1
ATOM 4841 N N . GLN C 1 204 ? -4.550 39.172 23.752 1.00 18.89 196 GLN C N 1
ATOM 4842 C CA . GLN C 1 204 ? -5.210 40.439 23.349 1.00 20.05 196 GLN C CA 1
ATOM 4843 C C . GLN C 1 204 ? -5.632 41.323 24.540 1.00 19.92 196 GLN C C 1
ATOM 4844 O O . GLN C 1 204 ? -6.601 42.110 24.488 1.00 20.05 196 GLN C O 1
ATOM 4850 N N . ARG C 1 205 ? -4.894 41.186 25.626 1.00 18.31 197 ARG C N 1
ATOM 4851 C CA . ARG C 1 205 ? -5.118 41.984 26.813 1.00 19.01 197 ARG C CA 1
ATOM 4852 C C . ARG C 1 205 ? -3.842 42.035 27.607 1.00 18.22 197 ARG C C 1
ATOM 4853 O O . ARG C 1 205 ? -2.973 41.159 27.473 1.00 16.99 197 ARG C O 1
ATOM 4861 N N . TYR C 1 206 ? -3.750 43.061 28.438 1.00 18.84 198 TYR C N 1
ATOM 4862 C CA . TYR C 1 206 ? -2.726 43.122 29.478 1.00 18.96 198 TYR C CA 1
ATOM 4863 C C . TYR C 1 206 ? -3.093 42.158 30.602 1.00 18.36 198 TYR C C 1
ATOM 4864 O O . TYR C 1 206 ? -4.291 41.825 30.822 1.00 18.20 198 TYR C O 1
ATOM 4873 N N . GLY C 1 207 ? -2.071 41.741 31.333 1.00 17.62 199 GLY C N 1
ATOM 4874 C CA . GLY C 1 207 ? -2.243 40.972 32.555 1.00 17.32 199 GLY C CA 1
ATOM 4875 C C . GLY C 1 207 ? -2.639 41.906 33.679 1.00 18.64 199 GLY C C 1
ATOM 4876 O O . GLY C 1 207 ? -2.343 43.115 33.655 1.00 18.83 199 GLY C O 1
ATOM 4877 N N . LYS C 1 208 ? -3.362 41.373 34.642 1.00 20.02 200 LYS C N 1
ATOM 4878 C CA . LYS C 1 208 ? -3.715 42.139 35.839 1.00 20.79 200 LYS C CA 1
ATOM 4879 C C . LYS C 1 208 ? -2.607 42.027 36.860 1.00 20.02 200 LYS C C 1
ATOM 4880 O O . LYS C 1 208 ? -1.971 40.968 36.976 1.00 18.92 200 LYS C O 1
ATOM 4886 N N . SER C 1 209 ? -2.371 43.080 37.643 1.00 20.68 201 SER C N 1
ATOM 4887 C CA A SER C 1 209 ? -1.425 42.991 38.774 0.50 20.73 201 SER C CA 1
ATOM 4888 C CA B SER C 1 209 ? -1.409 42.979 38.758 0.50 20.62 201 SER C CA 1
ATOM 4889 C C . SER C 1 209 ? -1.843 41.855 39.724 1.00 20.87 201 SER C C 1
ATOM 4890 O O . SER C 1 209 ? -1.004 41.175 40.307 1.00 20.03 201 SER C O 1
ATOM 4895 N N . GLU C 1 210 ? -3.163 41.672 39.873 1.00 20.73 202 GLU C N 1
ATOM 4896 C CA . GLU C 1 210 ? -3.723 40.590 40.659 1.00 21.08 202 GLU C CA 1
ATOM 4897 C C . GLU C 1 210 ? -3.374 39.182 40.139 1.00 19.98 202 GLU C C 1
ATOM 4898 O O . GLU C 1 210 ? -3.320 38.233 40.917 1.00 19.31 202 GLU C O 1
ATOM 4904 N N . GLU C 1 211 ? -3.145 39.048 38.831 1.00 19.31 203 GLU C N 1
ATOM 4905 C CA . GLU C 1 211 ? -2.704 37.753 38.242 1.00 18.66 203 GLU C CA 1
ATOM 4906 C C . GLU C 1 211 ? -1.244 37.463 38.540 1.00 18.82 203 GLU C C 1
ATOM 4907 O O . GLU C 1 211 ? -0.875 36.318 38.808 1.00 18.12 203 GLU C O 1
ATOM 4913 N N . ILE C 1 212 ? -0.425 38.511 38.551 1.00 18.92 204 ILE C N 1
ATOM 4914 C CA . ILE C 1 212 ? 0.955 38.376 39.044 1.00 18.50 204 ILE C CA 1
ATOM 4915 C C . ILE C 1 212 ? 0.965 38.037 40.542 1.00 18.85 204 ILE C C 1
ATOM 4916 O O . ILE C 1 212 ? 1.645 37.080 40.965 1.00 18.55 204 ILE C O 1
ATOM 4921 N N . ALA C 1 213 ? 0.155 38.745 41.330 1.00 19.50 205 ALA C N 1
ATOM 4922 C CA . ALA C 1 213 ? 0.052 38.428 42.748 1.00 19.44 205 ALA C CA 1
ATOM 4923 C C . ALA C 1 213 ? -0.444 37.007 42.983 1.00 19.09 205 ALA C C 1
ATOM 4924 O O . ALA C 1 213 ? -0.013 36.397 43.926 1.00 20.18 205 ALA C O 1
ATOM 4926 N N . ALA C 1 214 ? -1.373 36.518 42.162 1.00 18.90 206 ALA C N 1
ATOM 4927 C CA . ALA C 1 214 ? -1.864 35.133 42.284 1.00 18.26 206 ALA C CA 1
ATOM 4928 C C . ALA C 1 214 ? -0.736 34.113 42.069 1.00 18.20 206 ALA C C 1
ATOM 4929 O O . ALA C 1 214 ? -0.699 33.079 42.720 1.00 18.28 206 ALA C O 1
ATOM 4931 N N . THR C 1 215 ? 0.160 34.419 41.155 1.00 17.21 207 THR C N 1
ATOM 4932 C CA . THR C 1 215 ? 1.317 33.559 40.876 1.00 16.81 207 THR C CA 1
ATOM 4933 C C . THR C 1 215 ? 2.280 33.592 42.052 1.00 17.07 207 THR C C 1
ATOM 4934 O O . THR C 1 215 ? 2.792 32.539 42.442 1.00 17.42 207 THR C O 1
ATOM 4938 N N . VAL C 1 216 ? 2.518 34.786 42.589 1.00 17.36 208 VAL C N 1
ATOM 4939 C CA . VAL C 1 216 ? 3.307 34.946 43.811 1.00 18.47 208 VAL C CA 1
ATOM 4940 C C . VAL C 1 216 ? 2.668 34.145 44.957 1.00 19.20 208 VAL C C 1
ATOM 4941 O O . VAL C 1 216 ? 3.380 33.418 45.661 1.00 20.29 208 VAL C O 1
ATOM 4945 N N . SER C 1 217 ? 1.347 34.249 45.115 1.00 19.04 209 SER C N 1
ATOM 4946 C CA . SER C 1 217 ? 0.652 33.482 46.170 1.00 20.23 209 SER C CA 1
ATOM 4947 C C . SER C 1 217 ? 0.891 31.969 46.031 1.00 19.47 209 SER C C 1
ATOM 4948 O O . SER C 1 217 ? 1.165 31.283 47.024 1.00 19.38 209 SER C O 1
ATOM 4951 N N . PHE C 1 218 ? 0.729 31.445 44.823 1.00 19.00 210 PHE C N 1
ATOM 4952 C CA . PHE C 1 218 ? 0.959 30.013 44.599 1.00 18.85 210 PHE C CA 1
ATOM 4953 C C . PHE C 1 218 ? 2.399 29.648 45.026 1.00 19.13 210 PHE C C 1
ATOM 4954 O O . PHE C 1 218 ? 2.627 28.665 45.745 1.00 19.42 210 PHE C O 1
ATOM 4962 N N . LEU C 1 219 ? 3.373 30.428 44.569 1.00 18.81 211 LEU C N 1
ATOM 4963 C CA . LEU C 1 219 ? 4.781 30.120 44.848 1.00 18.66 211 LEU C CA 1
ATOM 4964 C C . LEU C 1 219 ? 5.131 30.273 46.332 1.00 19.47 211 LEU C C 1
ATOM 4965 O O . LEU C 1 219 ? 6.059 29.644 46.810 1.00 20.60 211 LEU C O 1
ATOM 4970 N N . ALA C 1 220 ? 4.345 31.032 47.069 1.00 19.48 212 ALA C N 1
ATOM 4971 C CA . ALA C 1 220 ? 4.530 31.184 48.507 1.00 20.40 212 ALA C CA 1
ATOM 4972 C C . ALA C 1 220 ? 3.808 30.097 49.284 1.00 20.40 212 ALA C C 1
ATOM 4973 O O . ALA C 1 220 ? 3.898 30.094 50.495 1.00 21.30 212 ALA C O 1
ATOM 4975 N N . SER C 1 221 ? 3.034 29.250 48.603 1.00 20.39 213 SER C N 1
ATOM 4976 C CA . SER C 1 221 ? 2.197 28.245 49.267 1.00 21.07 213 SER C CA 1
ATOM 4977 C C . SER C 1 221 ? 2.895 26.883 49.395 1.00 21.35 213 SER C C 1
ATOM 4978 O O . SER C 1 221 ? 3.821 26.572 48.630 1.00 20.24 213 SER C O 1
ATOM 4981 N N . ASP C 1 222 ? 2.425 26.060 50.346 1.00 22.68 214 ASP C N 1
ATOM 4982 C CA . ASP C 1 222 ? 2.979 24.717 50.520 1.00 24.19 214 ASP C CA 1
ATOM 4983 C C . ASP C 1 222 ? 2.910 23.859 49.278 1.00 22.36 214 ASP C C 1
ATOM 4984 O O . ASP C 1 222 ? 3.761 22.993 49.048 1.00 21.50 214 ASP C O 1
ATOM 4989 N N . GLY C 1 223 ? 1.854 24.065 48.503 1.00 22.35 215 GLY C N 1
ATOM 4990 C CA . GLY C 1 223 ? 1.655 23.329 47.264 1.00 22.39 215 GLY C CA 1
ATOM 4991 C C . GLY C 1 223 ? 2.796 23.440 46.251 1.00 21.20 215 GLY C C 1
ATOM 4992 O O . GLY C 1 223 ? 3.052 22.485 45.524 1.00 21.50 215 GLY C O 1
ATOM 4993 N N . ALA C 1 224 ? 3.462 24.593 46.208 1.00 19.41 216 ALA C N 1
ATOM 4994 C CA . ALA C 1 224 ? 4.571 24.864 45.317 1.00 18.69 216 ALA C CA 1
ATOM 4995 C C . ALA C 1 224 ? 5.954 24.522 45.905 1.00 19.08 216 ALA C C 1
ATOM 4996 O O . ALA C 1 224 ? 6.967 24.859 45.287 1.00 19.08 216 ALA C O 1
ATOM 4998 N N . ALA C 1 225 ? 5.986 23.813 47.038 1.00 20.06 217 ALA C N 1
ATOM 4999 C CA . ALA C 1 225 ? 7.221 23.518 47.751 1.00 20.30 217 ALA C CA 1
ATOM 5000 C C . ALA C 1 225 ? 8.300 22.801 46.968 1.00 19.50 217 ALA C C 1
ATOM 5001 O O . ALA C 1 225 ? 9.472 22.971 47.297 1.00 20.31 217 ALA C O 1
ATOM 5003 N N . TYR C 1 226 ? 7.940 21.980 45.982 1.00 19.13 218 TYR C N 1
ATOM 5004 C CA . TYR C 1 226 ? 8.938 21.285 45.160 1.00 18.35 218 TYR C CA 1
ATOM 5005 C C . TYR C 1 226 ? 9.406 22.067 43.927 1.00 18.30 218 TYR C C 1
ATOM 5006 O O . TYR C 1 226 ? 10.176 21.537 43.114 1.00 18.17 218 TYR C O 1
ATOM 5015 N N . ILE C 1 227 ? 9.029 23.342 43.817 1.00 17.36 219 ILE C N 1
ATOM 5016 C CA . ILE C 1 227 ? 9.478 24.180 42.700 1.00 16.98 219 ILE C CA 1
ATOM 5017 C C . ILE C 1 227 ? 10.639 25.030 43.218 1.00 16.54 219 ILE C C 1
ATOM 5018 O O . ILE C 1 227 ? 10.484 25.814 44.170 1.00 17.30 219 ILE C O 1
ATOM 5023 N N . THR C 1 228 ? 11.807 24.904 42.602 1.00 16.26 220 THR C N 1
ATOM 5024 C CA . THR C 1 228 ? 12.853 25.852 42.946 1.00 16.41 220 THR C CA 1
ATOM 5025 C C . THR C 1 228 ? 13.765 26.116 41.771 1.00 16.60 220 THR C C 1
ATOM 5026 O O . THR C 1 228 ? 13.977 25.230 40.952 1.00 16.67 220 THR C O 1
ATOM 5030 N N . GLY C 1 229 ? 14.296 27.333 41.719 1.00 16.59 221 GLY C N 1
ATOM 5031 C CA . GLY C 1 229 ? 15.245 27.753 40.703 1.00 16.25 221 GLY C CA 1
ATOM 5032 C C . GLY C 1 229 ? 14.624 28.124 39.361 1.00 16.21 221 GLY C C 1
ATOM 5033 O O . GLY C 1 229 ? 15.353 28.258 38.365 1.00 15.85 221 GLY C O 1
ATOM 5034 N N . GLN C 1 230 ? 13.302 28.284 39.322 1.00 15.00 222 GLN C N 1
ATOM 5035 C CA . GLN C 1 230 ? 12.571 28.458 38.069 1.00 15.01 222 GLN C CA 1
ATOM 5036 C C . GLN C 1 230 ? 12.267 29.934 37.722 1.00 15.52 222 GLN C C 1
ATOM 5037 O O . GLN C 1 230 ? 12.280 30.813 38.603 1.00 16.70 222 GLN C O 1
ATOM 5043 N N . ASN C 1 231 ? 12.016 30.158 36.425 1.00 14.92 223 ASN C N 1
ATOM 5044 C CA . ASN C 1 231 ? 11.605 31.407 35.831 1.00 15.14 223 ASN C CA 1
ATOM 5045 C C . ASN C 1 231 ? 10.284 31.187 35.088 1.00 15.55 223 ASN C C 1
ATOM 5046 O O . ASN C 1 231 ? 10.289 30.570 34.023 1.00 15.25 223 ASN C O 1
ATOM 5051 N N . LEU C 1 232 ? 9.191 31.665 35.685 1.00 15.51 224 LEU C N 1
ATOM 5052 C CA . LEU C 1 232 ? 7.833 31.395 35.172 1.00 15.29 224 LEU C CA 1
ATOM 5053 C C . LEU C 1 232 ? 7.259 32.624 34.493 1.00 14.46 224 LEU C C 1
ATOM 5054 O O . LEU C 1 232 ? 6.967 33.654 35.152 1.00 14.34 224 LEU C O 1
ATOM 5059 N N . ARG C 1 233 ? 7.099 32.538 33.174 1.00 13.88 225 ARG C N 1
ATOM 5060 C CA . ARG C 1 233 ? 6.602 33.646 32.396 1.00 14.51 225 ARG C CA 1
ATOM 5061 C C . ARG C 1 233 ? 5.074 33.722 32.490 1.00 14.90 225 ARG C C 1
ATOM 5062 O O . ARG C 1 233 ? 4.390 32.697 32.324 1.00 15.80 225 ARG C O 1
ATOM 5070 N N . VAL C 1 234 ? 4.571 34.918 32.787 1.00 14.76 226 VAL C N 1
ATOM 5071 C CA . VAL C 1 234 ? 3.137 35.186 32.940 1.00 15.41 226 VAL C CA 1
ATOM 5072 C C . VAL C 1 234 ? 2.881 36.360 32.014 1.00 14.61 226 VAL C C 1
ATOM 5073 O O . VAL C 1 234 ? 3.008 37.537 32.404 1.00 14.65 226 VAL C O 1
ATOM 5077 N N . ASP C 1 235 ? 2.548 36.043 30.768 1.00 14.26 227 ASP C N 1
ATOM 5078 C CA . ASP C 1 235 ? 2.631 37.004 29.671 1.00 14.29 227 ASP C CA 1
ATOM 5079 C C . ASP C 1 235 ? 1.584 36.910 28.583 1.00 15.22 227 ASP C C 1
ATOM 5080 O O . ASP C 1 235 ? 1.756 37.486 27.523 1.00 15.36 227 ASP C O 1
ATOM 5085 N N . GLY C 1 236 ? 0.509 36.164 28.821 1.00 14.91 228 GLY C N 1
ATOM 5086 C CA . GLY C 1 236 ? -0.529 36.050 27.832 1.00 15.92 228 GLY C CA 1
ATOM 5087 C C . GLY C 1 236 ? -0.087 35.451 26.511 1.00 15.65 228 GLY C C 1
ATOM 5088 O O . GLY C 1 236 ? -0.745 35.651 25.464 1.00 16.57 228 GLY C O 1
ATOM 5089 N N . GLY C 1 237 ? 1.037 34.745 26.540 1.00 15.21 229 GLY C N 1
ATOM 5090 C CA . GLY C 1 237 ? 1.620 34.089 25.369 1.00 15.48 229 GLY C CA 1
ATOM 5091 C C . GLY C 1 237 ? 2.556 34.964 24.548 1.00 16.51 229 GLY C C 1
ATOM 5092 O O . GLY C 1 237 ? 2.905 34.598 23.430 1.00 17.35 229 GLY C O 1
ATOM 5093 N N . LEU C 1 238 ? 2.922 36.137 25.049 1.00 16.62 230 LEU C N 1
ATOM 5094 C CA . LEU C 1 238 ? 3.699 37.108 24.265 1.00 16.97 230 LEU C CA 1
ATOM 5095 C C . LEU C 1 238 ? 5.026 36.541 23.756 1.00 15.77 230 LEU C C 1
ATOM 5096 O O . LEU C 1 238 ? 5.364 36.624 22.556 1.00 15.94 230 LEU C O 1
ATOM 5101 N N . THR C 1 239 ? 5.804 36.005 24.680 1.00 15.10 231 THR C N 1
ATOM 5102 C CA . THR C 1 239 ? 7.129 35.454 24.335 1.00 14.98 231 THR C CA 1
ATOM 5103 C C . THR C 1 239 ? 6.988 34.194 23.451 1.00 15.44 231 THR C C 1
ATOM 5104 O O . THR C 1 239 ? 5.957 33.528 23.452 1.00 15.98 231 THR C O 1
ATOM 5108 N N . ARG C 1 240 ? 8.019 33.934 22.640 1.00 15.08 232 ARG C N 1
ATOM 5109 C CA . ARG C 1 240 ? 7.996 32.911 21.582 1.00 15.45 232 ARG C CA 1
ATOM 5110 C C . ARG C 1 240 ? 8.527 31.526 21.941 1.00 15.47 232 ARG C C 1
ATOM 5111 O O . ARG C 1 240 ? 8.130 30.513 21.314 1.00 15.06 232 ARG C O 1
ATOM 5119 N N . SER C 1 241 ? 9.461 31.486 22.884 1.00 15.11 233 SER C N 1
ATOM 5120 C CA . SER C 1 241 ? 10.114 30.264 23.252 1.00 16.38 233 SER C CA 1
ATOM 5121 C C . SER C 1 241 ? 9.239 29.310 24.053 1.00 16.41 233 SER C C 1
ATOM 5122 O O . SER C 1 241 ? 8.458 29.720 24.960 1.00 15.04 233 SER C O 1
ATOM 5125 N N . VAL C 1 242 ? 9.359 28.025 23.747 1.00 17.03 234 VAL C N 1
ATOM 5126 C CA . VAL C 1 242 ? 8.767 27.024 24.660 1.00 18.27 234 VAL C CA 1
ATOM 5127 C C . VAL C 1 242 ? 9.418 27.134 26.055 1.00 19.65 234 VAL C C 1
ATOM 5128 O O . VAL C 1 242 ? 8.901 26.609 27.046 1.00 19.86 234 VAL C O 1
ATOM 5133 N N . ILE D 1 11 ? -23.517 27.701 36.966 1.00 50.24 3 ILE D N 1
ATOM 5134 C CA . ILE D 1 11 ? -22.492 26.699 36.585 1.00 47.79 3 ILE D CA 1
ATOM 5135 C C . ILE D 1 11 ? -21.483 26.283 37.683 1.00 46.71 3 ILE D C 1
ATOM 5136 O O . ILE D 1 11 ? -20.698 27.088 38.221 1.00 45.19 3 ILE D O 1
ATOM 5138 N N . GLN D 1 12 ? -21.475 24.979 37.955 1.00 43.56 4 GLN D N 1
ATOM 5139 C CA . GLN D 1 12 ? -20.285 24.328 38.505 1.00 39.07 4 GLN D CA 1
ATOM 5140 C C . GLN D 1 12 ? -19.306 24.065 37.331 1.00 32.99 4 GLN D C 1
ATOM 5141 O O . GLN D 1 12 ? -19.690 23.595 36.249 1.00 30.30 4 GLN D O 1
ATOM 5147 N N . LYS D 1 13 ? -18.044 24.367 37.553 1.00 30.53 5 LYS D N 1
ATOM 5148 C CA . LYS D 1 13 ? -17.049 24.132 36.534 1.00 29.42 5 LYS D CA 1
ATOM 5149 C C . LYS D 1 13 ? -16.677 22.658 36.454 1.00 26.38 5 LYS D C 1
ATOM 5150 O O . LYS D 1 13 ? -16.837 21.921 37.419 1.00 25.62 5 LYS D O 1
ATOM 5156 N N . VAL D 1 14 ? -16.197 22.256 35.286 1.00 23.78 6 VAL D N 1
ATOM 5157 C CA . VAL D 1 14 ? -16.021 20.849 34.937 1.00 22.39 6 VAL D CA 1
ATOM 5158 C C . VAL D 1 14 ? -14.589 20.559 34.503 1.00 21.24 6 VAL D C 1
ATOM 5159 O O . VAL D 1 14 ? -14.039 21.311 33.690 1.00 19.25 6 VAL D O 1
ATOM 5163 N N . ALA D 1 15 ? -14.026 19.463 35.023 1.00 20.33 7 ALA D N 1
ATOM 5164 C CA . ALA D 1 15 ? -12.674 19.008 34.672 1.00 20.17 7 ALA D CA 1
ATOM 5165 C C . ALA D 1 15 ? -12.700 17.593 34.154 1.00 20.02 7 ALA D C 1
ATOM 5166 O O . ALA D 1 15 ? -13.278 16.711 34.803 1.00 20.85 7 ALA D O 1
ATOM 5168 N N . ILE D 1 16 ? -12.121 17.378 32.977 1.00 19.85 8 ILE D N 1
ATOM 5169 C CA . ILE D 1 16 ? -11.880 16.011 32.494 1.00 19.64 8 ILE D CA 1
ATOM 5170 C C . ILE D 1 16 ? -10.415 15.647 32.756 1.00 19.67 8 ILE D C 1
ATOM 5171 O O . ILE D 1 16 ? -9.520 16.436 32.439 1.00 19.13 8 ILE D O 1
ATOM 5176 N N . ILE D 1 17 ? -10.169 14.451 33.287 1.00 20.33 9 ILE D N 1
ATOM 5177 C CA . ILE D 1 17 ? -8.811 13.962 33.501 1.00 20.86 9 ILE D CA 1
ATOM 5178 C C . ILE D 1 17 ? -8.615 12.638 32.765 1.00 21.46 9 ILE D C 1
ATOM 5179 O O . ILE D 1 17 ? -9.296 11.645 33.076 1.00 20.85 9 ILE D O 1
ATOM 5184 N N . THR D 1 18 ? -7.724 12.633 31.769 1.00 21.06 10 THR D N 1
ATOM 5185 C CA . THR D 1 18 ? -7.349 11.402 31.094 1.00 22.03 10 THR D CA 1
ATOM 5186 C C . THR D 1 18 ? -6.151 10.770 31.804 1.00 24.79 10 THR D C 1
ATOM 5187 O O . THR D 1 18 ? -5.199 11.478 32.251 1.00 23.02 10 THR D O 1
ATOM 5191 N N . ALA D 1 19 ? -6.173 9.436 31.831 1.00 26.11 11 ALA D N 1
ATOM 5192 C CA . ALA D 1 19 ? -5.261 8.596 32.595 1.00 27.43 11 ALA D CA 1
ATOM 5193 C C . ALA D 1 19 ? -5.361 8.999 34.055 1.00 28.24 11 ALA D C 1
ATOM 5194 O O . ALA D 1 19 ? -4.372 9.201 34.738 1.00 27.62 11 ALA D O 1
ATOM 5196 N N . GLY D 1 20 ? -6.600 9.069 34.533 1.00 29.22 12 GLY D N 1
ATOM 5197 C CA . GLY D 1 20 ? -6.878 9.616 35.847 1.00 30.60 12 GLY D CA 1
ATOM 5198 C C . GLY D 1 20 ? -7.136 8.605 36.926 1.00 32.44 12 GLY D C 1
ATOM 5199 O O . GLY D 1 20 ? -7.621 8.968 37.995 1.00 35.52 12 GLY D O 1
ATOM 5200 N N . GLY D 1 21 ? -6.814 7.342 36.663 1.00 33.61 13 GLY D N 1
ATOM 5201 C CA . GLY D 1 21 ? -7.098 6.283 37.597 1.00 34.47 13 GLY D CA 1
ATOM 5202 C C . GLY D 1 21 ? -5.962 5.942 38.539 1.00 34.84 13 GLY D C 1
ATOM 5203 O O . GLY D 1 21 ? -6.140 5.149 39.455 1.00 34.87 13 GLY D O 1
ATOM 5204 N N . SER D 1 22 ? -4.784 6.506 38.318 1.00 32.80 14 SER D N 1
ATOM 5205 C CA . SER D 1 22 ? -3.681 6.267 39.231 1.00 33.64 14 SER D CA 1
ATOM 5206 C C . SER D 1 22 ? -2.673 7.413 39.138 1.00 32.70 14 SER D C 1
ATOM 5207 O O . SER D 1 22 ? -2.825 8.343 38.322 1.00 31.22 14 SER D O 1
ATOM 5210 N N . GLY D 1 23 ? -1.677 7.364 40.020 1.00 31.69 15 GLY D N 1
ATOM 5211 C CA . GLY D 1 23 ? -0.572 8.289 40.000 1.00 30.55 15 GLY D CA 1
ATOM 5212 C C . GLY D 1 23 ? -0.960 9.749 39.998 1.00 28.92 15 GLY D C 1
ATOM 5213 O O . GLY D 1 23 ? -1.837 10.209 40.749 1.00 27.59 15 GLY D O 1
ATOM 5214 N N . MET D 1 24 ? -0.285 10.489 39.136 1.00 27.77 16 MET D N 1
ATOM 5215 C CA . MET D 1 24 ? -0.458 11.933 39.054 1.00 25.49 16 MET D CA 1
ATOM 5216 C C . MET D 1 24 ? -1.829 12.336 38.472 1.00 24.53 16 MET D C 1
ATOM 5217 O O . MET D 1 24 ? -2.371 13.412 38.830 1.00 22.37 16 MET D O 1
ATOM 5222 N N . GLY D 1 25 ? -2.412 11.469 37.628 1.00 24.28 17 GLY D N 1
ATOM 5223 C CA . GLY D 1 25 ? -3.760 11.711 37.097 1.00 24.00 17 GLY D CA 1
ATOM 5224 C C . GLY D 1 25 ? -4.769 11.647 38.223 1.00 24.01 17 GLY D C 1
ATOM 5225 O O . GLY D 1 25 ? -5.661 12.508 38.357 1.00 23.36 17 GLY D O 1
ATOM 5226 N N . ALA D 1 26 ? -4.642 10.604 39.036 1.00 24.41 18 ALA D N 1
ATOM 5227 C CA . ALA D 1 26 ? -5.574 10.393 40.165 1.00 24.37 18 ALA D CA 1
ATOM 5228 C C . ALA D 1 26 ? -5.410 11.500 41.206 1.00 24.50 18 ALA D C 1
ATOM 5229 O O . ALA D 1 26 ? -6.397 12.055 41.681 1.00 23.97 18 ALA D O 1
ATOM 5231 N N . ALA D 1 27 ? -4.158 11.862 41.514 1.00 24.40 19 ALA D N 1
ATOM 5232 C CA . ALA D 1 27 ? -3.916 12.960 42.450 1.00 24.29 19 ALA D CA 1
ATOM 5233 C C . ALA D 1 27 ? -4.553 14.270 41.931 1.00 23.12 19 ALA D C 1
ATOM 5234 O O . ALA D 1 27 ? -5.154 15.025 42.699 1.00 23.24 19 ALA D O 1
ATOM 5236 N N . SER D 1 28 ? -4.450 14.514 40.626 1.00 21.96 20 SER D N 1
ATOM 5237 C CA . SER D 1 28 ? -4.998 15.729 40.010 1.00 20.48 20 SER D CA 1
ATOM 5238 C C . SER D 1 28 ? -6.519 15.741 40.076 1.00 20.84 20 SER D C 1
ATOM 5239 O O . SER D 1 28 ? -7.119 16.780 40.398 1.00 20.74 20 SER D O 1
ATOM 5242 N N . ALA D 1 29 ? -7.136 14.614 39.741 1.00 20.77 21 ALA D N 1
ATOM 5243 C CA . ALA D 1 29 ? -8.584 14.469 39.846 1.00 21.60 21 ALA D CA 1
ATOM 5244 C C . ALA D 1 29 ? -9.082 14.693 41.280 1.00 22.88 21 ALA D C 1
ATOM 5245 O O . ALA D 1 29 ? -10.077 15.372 41.507 1.00 22.35 21 ALA D O 1
ATOM 5247 N N . ARG D 1 30 ? -8.383 14.136 42.252 1.00 23.86 22 ARG D N 1
ATOM 5248 C CA . ARG D 1 30 ? -8.777 14.359 43.640 1.00 25.68 22 ARG D CA 1
ATOM 5249 C C . ARG D 1 30 ? -8.705 15.835 44.042 1.00 24.62 22 ARG D C 1
ATOM 5250 O O . ARG D 1 30 ? -9.619 16.360 44.695 1.00 23.63 22 ARG D O 1
ATOM 5258 N N . ARG D 1 31 ? -7.615 16.503 43.659 1.00 22.60 23 ARG D N 1
ATOM 5259 C CA . ARG D 1 31 ? -7.426 17.902 44.034 1.00 21.81 23 ARG D CA 1
ATOM 5260 C C . ARG D 1 31 ? -8.442 18.798 43.342 1.00 21.96 23 ARG D C 1
ATOM 5261 O O . ARG D 1 31 ? -9.028 19.693 43.968 1.00 22.03 23 ARG D O 1
ATOM 5269 N N . LEU D 1 32 ? -8.674 18.570 42.055 1.00 21.53 24 LEU D N 1
ATOM 5270 C CA . LEU D 1 32 ? -9.647 19.382 41.320 1.00 22.23 24 LEU D CA 1
ATOM 5271 C C . LEU D 1 32 ? -11.090 19.172 41.855 1.00 22.56 24 LEU D C 1
ATOM 5272 O O . LEU D 1 32 ? -11.877 20.133 41.936 1.00 24.00 24 LEU D O 1
ATOM 5277 N N . ALA D 1 33 ? -11.435 17.943 42.245 1.00 23.29 25 ALA D N 1
ATOM 5278 C CA . ALA D 1 33 ? -12.736 17.713 42.941 1.00 24.20 25 ALA D CA 1
ATOM 5279 C C . ALA D 1 33 ? -12.793 18.497 44.262 1.00 25.87 25 ALA D C 1
ATOM 5280 O O . ALA D 1 33 ? -13.780 19.175 44.549 1.00 26.62 25 ALA D O 1
ATOM 5282 N N . GLN D 1 34 ? -11.711 18.442 45.046 1.00 26.57 26 GLN D N 1
ATOM 5283 C CA . GLN D 1 34 ? -11.625 19.197 46.285 1.00 29.01 26 GLN D CA 1
ATOM 5284 C C . GLN D 1 34 ? -11.768 20.701 46.044 1.00 28.09 26 GLN D C 1
ATOM 5285 O O . GLN D 1 34 ? -12.411 21.398 46.832 1.00 27.20 26 GLN D O 1
ATOM 5291 N N . ASP D 1 35 ? -11.202 21.191 44.940 1.00 25.81 27 ASP D N 1
ATOM 5292 C CA . ASP D 1 35 ? -11.332 22.593 44.580 1.00 26.11 27 ASP D CA 1
ATOM 5293 C C . ASP D 1 35 ? -12.756 22.957 44.200 1.00 26.81 27 ASP D C 1
ATOM 5294 O O . ASP D 1 35 ? -13.073 24.144 44.132 1.00 27.93 27 ASP D O 1
ATOM 5299 N N . GLY D 1 36 ? -13.580 21.974 43.861 1.00 26.42 28 GLY D N 1
ATOM 5300 C CA . GLY D 1 36 ? -14.982 22.232 43.554 1.00 27.61 28 GLY D CA 1
ATOM 5301 C C . GLY D 1 36 ? -15.400 21.893 42.146 1.00 26.37 28 GLY D C 1
ATOM 5302 O O . GLY D 1 36 ? -16.566 22.090 41.827 1.00 27.45 28 GLY D O 1
ATOM 5303 N N . PHE D 1 37 ? -14.488 21.351 41.313 1.00 25.10 29 PHE D N 1
ATOM 5304 C CA . PHE D 1 37 ? -14.843 20.967 39.944 1.00 24.21 29 PHE D CA 1
ATOM 5305 C C . PHE D 1 37 ? -15.645 19.670 40.002 1.00 24.99 29 PHE D C 1
ATOM 5306 O O . PHE D 1 37 ? -15.393 18.823 40.881 1.00 25.40 29 PHE D O 1
ATOM 5314 N N . ALA D 1 38 ? -16.590 19.523 39.071 1.00 24.19 30 ALA D N 1
ATOM 5315 C CA . ALA D 1 38 ? -17.183 18.226 38.752 1.00 24.31 30 ALA D CA 1
ATOM 5316 C C . ALA D 1 38 ? -16.156 17.521 37.923 1.00 23.72 30 ALA D C 1
ATOM 5317 O O . ALA D 1 38 ? -15.575 18.140 37.011 1.00 23.43 30 ALA D O 1
ATOM 5319 N N . VAL D 1 39 ? -15.902 16.247 38.212 1.00 23.18 31 VAL D N 1
ATOM 5320 C CA . VAL D 1 39 ? -14.854 15.523 37.475 1.00 22.61 31 VAL D CA 1
ATOM 5321 C C . VAL D 1 39 ? -15.349 14.371 36.592 1.00 21.84 31 VAL D C 1
ATOM 5322 O O . VAL D 1 39 ? -16.277 13.639 36.954 1.00 23.51 31 VAL D O 1
ATOM 5326 N N . ALA D 1 40 ? -14.722 14.236 35.429 1.00 21.25 32 ALA D N 1
ATOM 5327 C CA . ALA D 1 40 ? -14.917 13.110 34.536 1.00 21.47 32 ALA D CA 1
ATOM 5328 C C . ALA D 1 40 ? -13.571 12.451 34.298 1.00 22.03 32 ALA D C 1
ATOM 5329 O O . ALA D 1 40 ? -12.597 13.140 33.879 1.00 21.11 32 ALA D O 1
ATOM 5331 N N . ILE D 1 41 ? -13.504 11.139 34.507 1.00 21.98 33 ILE D N 1
ATOM 5332 C CA . ILE D 1 41 ? -12.215 10.449 34.456 1.00 23.07 33 ILE D CA 1
ATOM 5333 C C . ILE D 1 41 ? -12.201 9.349 33.417 1.00 24.34 33 ILE D C 1
ATOM 5334 O O . ILE D 1 41 ? -13.151 8.579 33.297 1.00 23.15 33 ILE D O 1
ATOM 5339 N N . LEU D 1 42 ? -11.113 9.308 32.654 1.00 25.41 34 LEU D N 1
ATOM 5340 C CA . LEU D 1 42 ? -10.818 8.208 31.735 1.00 26.17 34 LEU D CA 1
ATOM 5341 C C . LEU D 1 42 ? -9.628 7.431 32.260 1.00 27.64 34 LEU D C 1
ATOM 5342 O O . LEU D 1 42 ? -8.577 8.009 32.617 1.00 26.97 34 LEU D O 1
ATOM 5347 N N . SER D 1 43 ? -9.785 6.115 32.239 1.00 28.89 35 SER D N 1
ATOM 5348 C CA . SER D 1 43 ? -8.750 5.182 32.687 1.00 31.97 35 SER D CA 1
ATOM 5349 C C . SER D 1 43 ? -8.941 3.841 31.986 1.00 32.17 35 SER D C 1
ATOM 5350 O O . SER D 1 43 ? -10.066 3.419 31.797 1.00 29.20 35 SER D O 1
ATOM 5353 N N . SER D 1 44 ? -7.848 3.163 31.613 1.00 33.92 36 SER D N 1
ATOM 5354 C CA . SER D 1 44 ? -7.927 1.819 31.019 1.00 36.70 36 SER D CA 1
ATOM 5355 C C . SER D 1 44 ? -8.041 0.741 32.091 1.00 38.86 36 SER D C 1
ATOM 5356 O O . SER D 1 44 ? -8.258 -0.445 31.790 1.00 36.36 36 SER D O 1
ATOM 5359 N N . SER D 1 45 ? -7.835 1.175 33.330 1.00 40.84 37 SER D N 1
ATOM 5360 C CA . SER D 1 45 ? -8.084 0.386 34.530 1.00 44.00 37 SER D CA 1
ATOM 5361 C C . SER D 1 45 ? -9.510 0.661 35.069 1.00 44.90 37 SER D C 1
ATOM 5362 O O . SER D 1 45 ? -10.154 1.683 34.752 1.00 44.82 37 SER D O 1
ATOM 5365 N N . GLY D 1 46 ? -9.993 -0.237 35.914 1.00 45.74 38 GLY D N 1
ATOM 5366 C CA . GLY D 1 46 ? -11.246 0.016 36.621 1.00 45.28 38 GLY D CA 1
ATOM 5367 C C . GLY D 1 46 ? -11.123 1.092 37.694 1.00 44.38 38 GLY D C 1
ATOM 5368 O O . GLY D 1 46 ? -12.124 1.661 38.106 1.00 45.35 38 GLY D O 1
ATOM 5369 N N . LYS D 1 47 ? -9.899 1.380 38.138 1.00 43.77 39 LYS D N 1
ATOM 5370 C CA . LYS D 1 47 ? -9.660 2.333 39.229 1.00 42.37 39 LYS D CA 1
ATOM 5371 C C . LYS D 1 47 ? -10.262 3.722 38.936 1.00 40.69 39 LYS D C 1
ATOM 5372 O O . LYS D 1 47 ? -10.789 4.379 39.828 1.00 39.72 39 LYS D O 1
ATOM 5374 N N . GLY D 1 48 ? -10.189 4.139 37.675 1.00 39.13 40 GLY D N 1
ATOM 5375 C CA . GLY D 1 48 ? -10.740 5.403 37.222 1.00 38.96 40 GLY D CA 1
ATOM 5376 C C . GLY D 1 48 ? -12.196 5.564 37.583 1.00 40.02 40 GLY D C 1
ATOM 5377 O O . GLY D 1 48 ? -12.595 6.597 38.114 1.00 39.43 40 GLY D O 1
ATOM 5378 N N . GLU D 1 49 ? -12.990 4.530 37.327 1.00 43.01 41 GLU D N 1
ATOM 5379 C CA . GLU D 1 49 ? -14.425 4.621 37.586 1.00 44.98 41 GLU D CA 1
ATOM 5380 C C . GLU D 1 49 ? -14.727 4.577 39.074 1.00 42.26 41 GLU D C 1
ATOM 5381 O O . GLU D 1 49 ? -15.629 5.267 39.537 1.00 44.72 41 GLU D O 1
ATOM 5387 N N . ALA D 1 50 ? -13.988 3.775 39.826 1.00 41.03 42 ALA D N 1
ATOM 5388 C CA . ALA D 1 50 ? -14.142 3.747 41.285 1.00 39.81 42 ALA D CA 1
ATOM 5389 C C . ALA D 1 50 ? -13.885 5.151 41.842 1.00 37.22 42 ALA D C 1
ATOM 5390 O O . ALA D 1 50 ? -14.662 5.660 42.641 1.00 35.20 42 ALA D O 1
ATOM 5392 N N . LEU D 1 51 ? -12.793 5.771 41.394 1.00 34.69 43 LEU D N 1
ATOM 5393 C CA . LEU D 1 51 ? -12.430 7.109 41.856 1.00 32.20 43 LEU D CA 1
ATOM 5394 C C . LEU D 1 51 ? -13.462 8.168 41.486 1.00 31.23 43 LEU D C 1
ATOM 5395 O O . LEU D 1 51 ? -13.880 8.962 42.321 1.00 30.64 43 LEU D O 1
ATOM 5400 N N . ALA D 1 52 ? -13.872 8.198 40.230 1.00 31.51 44 ALA D N 1
ATOM 5401 C CA . ALA D 1 52 ? -14.912 9.138 39.786 1.00 33.12 44 ALA D CA 1
ATOM 5402 C C . ALA D 1 52 ? -16.161 8.985 40.667 1.00 35.47 44 ALA D C 1
ATOM 5403 O O . ALA D 1 52 ? -16.735 9.984 41.140 1.00 36.48 44 ALA D O 1
ATOM 5405 N N . LYS D 1 53 ? -16.531 7.734 40.924 1.00 35.69 45 LYS D N 1
ATOM 5406 C CA . LYS D 1 53 ? -17.641 7.424 41.834 1.00 39.22 45 LYS D CA 1
ATOM 5407 C C . LYS D 1 53 ? -17.403 8.083 43.202 1.00 39.50 45 LYS D C 1
ATOM 5408 O O . LYS D 1 53 ? -18.238 8.865 43.694 1.00 38.50 45 LYS D O 1
ATOM 5410 N N . GLU D 1 54 ? -16.235 7.821 43.786 1.00 38.64 46 GLU D N 1
ATOM 5411 C CA . GLU D 1 54 ? -15.907 8.374 45.104 1.00 39.71 46 GLU D CA 1
ATOM 5412 C C . GLU D 1 54 ? -15.928 9.921 45.136 1.00 38.52 46 GLU D C 1
ATOM 5413 O O . GLU D 1 54 ? -16.409 10.514 46.093 1.00 39.71 46 GLU D O 1
ATOM 5419 N N . LEU D 1 55 ? -15.455 10.562 44.070 1.00 34.86 47 LEU D N 1
ATOM 5420 C CA . LEU D 1 55 ? -15.457 12.026 43.958 1.00 34.30 47 LEU D CA 1
ATOM 5421 C C . LEU D 1 55 ? -16.785 12.647 43.484 1.00 34.10 47 LEU D C 1
ATOM 5422 O O . LEU D 1 55 ? -16.853 13.867 43.261 1.00 35.25 47 LEU D O 1
ATOM 5427 N N . GLY D 1 56 ? -17.808 11.830 43.273 1.00 33.60 48 GLY D N 1
ATOM 5428 C CA . GLY D 1 56 ? -19.130 12.311 42.830 1.00 34.92 48 GLY D CA 1
ATOM 5429 C C . GLY D 1 56 ? -19.259 12.673 41.352 1.00 34.09 48 GLY D C 1
ATOM 5430 O O . GLY D 1 56 ? -20.204 13.332 40.954 1.00 35.59 48 GLY D O 1
ATOM 5431 N N . GLY D 1 57 ? -18.320 12.228 40.524 1.00 31.39 49 GLY D N 1
ATOM 5432 C CA . GLY D 1 57 ? -18.315 12.582 39.103 1.00 30.28 49 GLY D CA 1
ATOM 5433 C C . GLY D 1 57 ? -18.636 11.368 38.261 1.00 30.63 49 GLY D C 1
ATOM 5434 O O . GLY D 1 57 ? -19.372 10.471 38.725 1.00 28.62 49 GLY D O 1
ATOM 5435 N N . ILE D 1 58 ? -18.085 11.337 37.048 1.00 28.35 50 ILE D N 1
ATOM 5436 C CA . ILE D 1 58 ? -18.345 10.259 36.100 1.00 28.78 50 ILE D CA 1
ATOM 5437 C C . ILE D 1 58 ? -17.051 9.650 35.577 1.00 28.48 50 ILE D C 1
ATOM 5438 O O . ILE D 1 58 ? -15.999 10.304 35.520 1.00 26.12 50 ILE D O 1
ATOM 5443 N N . GLY D 1 59 ? -17.147 8.405 35.145 1.00 28.06 51 GLY D N 1
ATOM 5444 C CA . GLY D 1 59 ? -15.954 7.722 34.658 1.00 29.18 51 GLY D CA 1
ATOM 5445 C C . GLY D 1 59 ? -16.238 6.984 33.384 1.00 28.44 51 GLY D C 1
ATOM 5446 O O . GLY D 1 59 ? -17.330 6.426 33.222 1.00 26.73 51 GLY D O 1
ATOM 5447 N N . VAL D 1 60 ? -15.243 6.940 32.507 1.00 26.69 52 VAL D N 1
ATOM 5448 C CA . VAL D 1 60 ? -15.280 6.017 31.394 1.00 27.14 52 VAL D CA 1
ATOM 5449 C C . VAL D 1 60 ? -14.083 5.094 31.516 1.00 27.13 52 VAL D C 1
ATOM 5450 O O . VAL D 1 60 ? -12.994 5.556 31.797 1.00 25.95 52 VAL D O 1
ATOM 5454 N N . THR D 1 61 ? -14.305 3.804 31.284 1.00 26.92 53 THR D N 1
ATOM 5455 C CA . THR D 1 61 ? -13.234 2.840 31.255 1.00 28.17 53 THR D CA 1
ATOM 5456 C C . THR D 1 61 ? -12.868 2.603 29.807 1.00 28.86 53 THR D C 1
ATOM 5457 O O . THR D 1 61 ? -13.670 2.066 29.036 1.00 29.09 53 THR D O 1
ATOM 5461 N N . GLY D 1 62 ? -11.650 2.978 29.426 1.00 30.12 54 GLY D N 1
ATOM 5462 C CA . GLY D 1 62 ? -11.217 2.863 28.047 1.00 32.74 54 GLY D CA 1
ATOM 5463 C C . GLY D 1 62 ? -9.764 3.285 27.873 1.00 34.44 54 GLY D C 1
ATOM 5464 O O . GLY D 1 62 ? -9.074 3.528 28.839 1.00 34.04 54 GLY D O 1
ATOM 5465 N N . SER D 1 63 ? -9.341 3.417 26.629 1.00 38.30 55 SER D N 1
ATOM 5466 C CA . SER D 1 63 ? -7.947 3.803 26.289 1.00 40.18 55 SER D CA 1
ATOM 5467 C C . SER D 1 63 ? -7.781 5.296 25.968 1.00 38.82 55 SER D C 1
ATOM 5468 O O . SER D 1 63 ? -8.579 5.845 25.222 1.00 38.56 55 SER D O 1
ATOM 5471 N N . ASN D 1 64 ? -6.734 5.930 26.520 1.00 40.25 56 ASN D N 1
ATOM 5472 C CA . ASN D 1 64 ? -6.329 7.307 26.129 1.00 39.58 56 ASN D CA 1
ATOM 5473 C C . ASN D 1 64 ? -5.633 7.346 24.738 1.00 40.93 56 ASN D C 1
ATOM 5474 O O . ASN D 1 64 ? -5.208 8.434 24.265 1.00 40.99 56 ASN D O 1
ATOM 5479 N N . GLN D 1 65 ? -5.519 6.164 24.104 1.00 39.94 57 GLN D N 1
ATOM 5480 C CA . GLN D 1 65 ? -5.133 6.030 22.695 1.00 42.06 57 GLN D CA 1
ATOM 5481 C C . GLN D 1 65 ? -6.321 5.847 21.725 1.00 43.94 57 GLN D C 1
ATOM 5482 O O . GLN D 1 65 ? -6.133 5.899 20.507 1.00 44.99 57 GLN D O 1
ATOM 5488 N N . SER D 1 66 ? -7.529 5.678 22.258 1.00 43.76 58 SER D N 1
ATOM 5489 C CA . SER D 1 66 ? -8.727 5.476 21.429 1.00 43.28 58 SER D CA 1
ATOM 5490 C C . SER D 1 66 ? -9.619 6.740 21.299 1.00 43.71 58 SER D C 1
ATOM 5491 O O . SER D 1 66 ? -10.291 7.145 22.276 1.00 39.90 58 SER D O 1
ATOM 5494 N N . ASN D 1 67 ? -9.633 7.337 20.098 1.00 43.46 59 ASN D N 1
ATOM 5495 C CA . ASN D 1 67 ? -10.574 8.437 19.749 1.00 44.44 59 ASN D CA 1
ATOM 5496 C C . ASN D 1 67 ? -12.060 8.186 20.131 1.00 44.47 59 ASN D C 1
ATOM 5497 O O . ASN D 1 67 ? -12.765 9.130 20.508 1.00 44.44 59 ASN D O 1
ATOM 5502 N N . ASP D 1 68 ? -12.502 6.927 20.091 1.00 44.59 60 ASP D N 1
ATOM 5503 C CA . ASP D 1 68 ? -13.901 6.545 20.424 1.00 44.61 60 ASP D CA 1
ATOM 5504 C C . ASP D 1 68 ? -14.283 6.474 21.929 1.00 42.19 60 ASP D C 1
ATOM 5505 O O . ASP D 1 68 ? -15.425 6.797 22.336 1.00 39.13 60 ASP D O 1
ATOM 5510 N N . ASP D 1 69 ? -13.352 5.981 22.739 1.00 39.90 61 ASP D N 1
ATOM 5511 C CA . ASP D 1 69 ? -13.510 6.019 24.200 1.00 36.62 61 ASP D CA 1
ATOM 5512 C C . ASP D 1 69 ? -13.498 7.480 24.637 1.00 32.06 61 ASP D C 1
ATOM 5513 O O . ASP D 1 69 ? -14.285 7.891 25.500 1.00 28.25 61 ASP D O 1
ATOM 5518 N N . LEU D 1 70 ? -12.592 8.249 24.025 1.00 30.23 62 LEU D N 1
ATOM 5519 C CA . LEU D 1 70 ? -12.483 9.667 24.298 1.00 29.53 62 LEU D CA 1
ATOM 5520 C C . LEU D 1 70 ? -13.756 10.423 23.946 1.00 27.50 62 LEU D C 1
ATOM 5521 O O . LEU D 1 70 ? -14.197 11.267 24.717 1.00 25.95 62 LEU D O 1
ATOM 5526 N N . GLN D 1 71 ? -14.330 10.136 22.781 1.00 26.82 63 GLN D N 1
ATOM 5527 C CA . GLN D 1 71 ? -15.582 10.796 22.399 1.00 26.54 63 GLN D CA 1
ATOM 5528 C C . GLN D 1 71 ? -16.696 10.449 23.365 1.00 26.27 63 GLN D C 1
ATOM 5529 O O . GLN D 1 71 ? -17.505 11.315 23.706 1.00 25.54 63 GLN D O 1
ATOM 5535 N N . LYS D 1 72 ? -16.757 9.196 23.813 1.00 26.28 64 LYS D N 1
ATOM 5536 C CA . LYS D 1 72 ? -17.763 8.808 24.794 1.00 27.01 64 LYS D CA 1
ATOM 5537 C C . LYS D 1 72 ? -17.636 9.648 26.083 1.00 25.24 64 LYS D C 1
ATOM 5538 O O . LYS D 1 72 ? -18.644 10.165 26.617 1.00 24.34 64 LYS D O 1
ATOM 5544 N N A LEU D 1 73 ? -16.410 9.748 26.586 0.50 23.87 65 LEU D N 1
ATOM 5545 N N B LEU D 1 73 ? -16.420 9.783 26.600 0.50 24.06 65 LEU D N 1
ATOM 5546 C CA A LEU D 1 73 ? -16.082 10.578 27.748 0.50 23.31 65 LEU D CA 1
ATOM 5547 C CA B LEU D 1 73 ? -16.224 10.589 27.807 0.50 23.66 65 LEU D CA 1
ATOM 5548 C C A LEU D 1 73 ? -16.539 12.045 27.588 0.50 22.61 65 LEU D C 1
ATOM 5549 C C B LEU D 1 73 ? -16.580 12.073 27.594 0.50 22.78 65 LEU D C 1
ATOM 5550 O O A LEU D 1 73 ? -17.225 12.605 28.449 0.50 22.68 65 LEU D O 1
ATOM 5551 O O B LEU D 1 73 ? -17.248 12.682 28.435 0.50 22.75 65 LEU D O 1
ATOM 5560 N N . VAL D 1 74 ? -16.167 12.649 26.469 1.00 22.49 66 VAL D N 1
ATOM 5561 C CA . VAL D 1 74 ? -16.547 14.042 26.163 1.00 21.77 66 VAL D CA 1
ATOM 5562 C C . VAL D 1 74 ? -18.088 14.193 26.036 1.00 23.14 66 VAL D C 1
ATOM 5563 O O . VAL D 1 74 ? -18.693 15.100 26.638 1.00 23.16 66 VAL D O 1
ATOM 5567 N N . ASP D 1 75 ? -18.705 13.306 25.280 1.00 23.58 67 ASP D N 1
ATOM 5568 C CA . ASP D 1 75 ? -20.151 13.374 25.072 1.00 25.33 67 ASP D CA 1
ATOM 5569 C C . ASP D 1 75 ? -20.913 13.237 26.378 1.00 25.23 67 ASP D C 1
ATOM 5570 O O . ASP D 1 75 ? -21.902 13.958 26.616 1.00 26.02 67 ASP D O 1
ATOM 5575 N N . GLN D 1 76 ? -20.464 12.338 27.239 1.00 25.03 68 GLN D N 1
ATOM 5576 C CA . GLN D 1 76 ? -21.124 12.129 28.531 1.00 26.31 68 GLN D CA 1
ATOM 5577 C C . GLN D 1 76 ? -20.985 13.315 29.464 1.00 25.03 68 GLN D C 1
ATOM 5578 O O . GLN D 1 76 ? -21.932 13.674 30.199 1.00 24.99 68 GLN D O 1
ATOM 5584 N N . THR D 1 77 ? -19.789 13.903 29.474 1.00 22.92 69 THR D N 1
ATOM 5585 C CA . THR D 1 77 ? -19.517 15.085 30.249 1.00 22.39 69 THR D CA 1
ATOM 5586 C C . THR D 1 77 ? -20.390 16.251 29.784 1.00 22.54 69 THR D C 1
ATOM 5587 O O . THR D 1 77 ? -20.933 16.941 30.594 1.00 22.03 69 THR D O 1
ATOM 5591 N N . LEU D 1 78 ? -20.509 16.459 28.476 1.00 22.86 70 LEU D N 1
ATOM 5592 C CA . LEU D 1 78 ? -21.352 17.558 27.972 1.00 24.13 70 LEU D CA 1
ATOM 5593 C C . LEU D 1 78 ? -22.831 17.252 28.191 1.00 24.75 70 LEU D C 1
ATOM 5594 O O . LEU D 1 78 ? -23.600 18.149 28.524 1.00 26.32 70 LEU D O 1
ATOM 5599 N N . GLU D 1 79 ? -23.241 16.002 28.023 1.00 24.65 71 GLU D N 1
ATOM 5600 C CA . GLU D 1 79 ? -24.657 15.661 28.249 1.00 26.35 71 GLU D CA 1
ATOM 5601 C C . GLU D 1 79 ? -25.074 15.962 29.690 1.00 26.50 71 GLU D C 1
ATOM 5602 O O . GLU D 1 79 ? -26.203 16.397 29.955 1.00 28.18 71 GLU D O 1
ATOM 5604 N N . LYS D 1 80 ? -24.158 15.725 30.617 1.00 25.92 72 LYS D N 1
ATOM 5605 C CA . LYS D 1 80 ? -24.436 15.924 32.019 1.00 27.08 72 LYS D CA 1
ATOM 5606 C C . LYS D 1 80 ? -24.354 17.384 32.498 1.00 26.78 72 LYS D C 1
ATOM 5607 O O . LYS D 1 80 ? -25.279 17.883 33.162 1.00 25.98 72 LYS D O 1
ATOM 5613 N N . TRP D 1 81 ? -23.247 18.055 32.179 1.00 25.28 73 TRP D N 1
ATOM 5614 C CA . TRP D 1 81 ? -22.964 19.388 32.702 1.00 25.79 73 TRP D CA 1
ATOM 5615 C C . TRP D 1 81 ? -22.959 20.493 31.668 1.00 25.17 73 TRP D C 1
ATOM 5616 O O . TRP D 1 81 ? -22.953 21.666 32.031 1.00 26.76 73 TRP D O 1
ATOM 5627 N N . GLY D 1 82 ? -22.881 20.141 30.393 1.00 24.92 74 GLY D N 1
ATOM 5628 C CA . GLY D 1 82 ? -23.007 21.120 29.309 1.00 25.28 74 GLY D CA 1
ATOM 5629 C C . GLY D 1 82 ? -21.805 22.019 29.094 1.00 24.54 74 GLY D C 1
ATOM 5630 O O . GLY D 1 82 ? -21.889 22.985 28.350 1.00 25.39 74 GLY D O 1
ATOM 5631 N N . ARG D 1 83 ? -20.691 21.717 29.749 1.00 24.06 75 ARG D N 1
ATOM 5632 C CA . ARG D 1 83 ? -19.485 22.538 29.633 1.00 23.64 75 ARG D CA 1
ATOM 5633 C C . ARG D 1 83 ? -18.276 21.710 29.994 1.00 22.53 75 ARG D C 1
ATOM 5634 O O . ARG D 1 83 ? -18.405 20.723 30.678 1.00 22.31 75 ARG D O 1
ATOM 5642 N N . ILE D 1 84 ? -17.109 22.170 29.554 1.00 21.73 76 ILE D N 1
ATOM 5643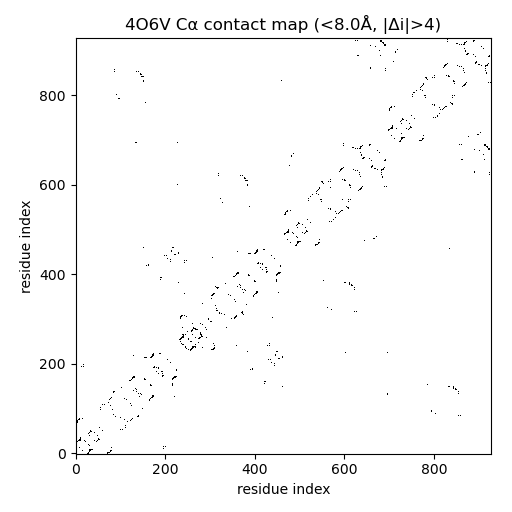 C CA . ILE D 1 84 ? -15.811 21.568 29.903 1.00 21.47 76 ILE D CA 1
ATOM 5644 C C . ILE D 1 84 ? -14.832 22.721 30.124 1.00 20.75 76 ILE D C 1
ATOM 5645 O O . ILE D 1 84 ? -14.497 23.400 29.171 1.00 21.99 76 ILE D O 1
ATOM 5650 N N . ASP D 1 85 ? -14.412 22.939 31.365 1.00 19.98 77 ASP D N 1
ATOM 5651 C CA . ASP D 1 85 ? -13.543 24.054 31.700 1.00 20.37 77 ASP D CA 1
ATOM 5652 C C . ASP D 1 85 ? -12.056 23.691 31.671 1.00 19.56 77 ASP D C 1
ATOM 5653 O O . ASP D 1 85 ? -11.227 24.535 31.326 1.00 19.54 77 ASP D O 1
ATOM 5658 N N . VAL D 1 86 ? -11.759 22.476 32.122 1.00 18.67 78 VAL D N 1
ATOM 5659 C CA . VAL D 1 86 ? -10.395 21.996 32.323 1.00 18.33 78 VAL D CA 1
ATOM 5660 C C . VAL D 1 86 ? -10.245 20.599 31.742 1.00 18.05 78 VAL D C 1
ATOM 5661 O O . VAL D 1 86 ? -11.074 19.721 32.000 1.00 18.08 78 VAL D O 1
ATOM 5665 N N . LEU D 1 87 ? -9.159 20.388 31.003 1.00 16.65 79 LEU D N 1
ATOM 5666 C CA . LEU D 1 87 ? -8.717 19.059 30.619 1.00 16.39 79 LEU D CA 1
ATOM 5667 C C . LEU D 1 87 ? -7.303 18.853 31.169 1.00 16.34 79 LEU D C 1
ATOM 5668 O O . LEU D 1 87 ? -6.429 19.690 30.926 1.00 16.30 79 LEU D O 1
ATOM 5673 N N . VAL D 1 88 ? -7.093 17.757 31.881 1.00 16.84 80 VAL D N 1
ATOM 5674 C CA . VAL D 1 88 ? -5.791 17.379 32.367 1.00 17.25 80 VAL D CA 1
ATOM 5675 C C . VAL D 1 88 ? -5.401 16.038 31.746 1.00 17.56 80 VAL D C 1
ATOM 5676 O O . VAL D 1 88 ? -6.126 15.046 31.903 1.00 17.91 80 VAL D O 1
ATOM 5680 N N . ASN D 1 89 ? -4.240 15.986 31.095 1.00 18.71 81 ASN D N 1
ATOM 5681 C CA . ASN D 1 89 ? -3.787 14.750 30.453 1.00 19.07 81 ASN D CA 1
ATOM 5682 C C . ASN D 1 89 ? -2.578 14.168 31.134 1.00 20.68 81 ASN D C 1
ATOM 5683 O O . ASN D 1 89 ? -1.517 14.733 31.071 1.00 20.08 81 ASN D O 1
ATOM 5688 N N . SER D 1 90 ? -2.736 13.040 31.809 1.00 22.13 82 SER D N 1
ATOM 5689 C CA . SER D 1 90 ? -1.576 12.380 32.409 1.00 25.68 82 SER D CA 1
ATOM 5690 C C . SER D 1 90 ? -1.126 11.283 31.427 1.00 27.77 82 SER D C 1
ATOM 5691 O O . SER D 1 90 ? -1.636 11.221 30.303 1.00 32.40 82 SER D O 1
ATOM 5694 N N . ALA D 1 91 ? -0.164 10.447 31.780 1.00 30.22 83 ALA D N 1
ATOM 5695 C CA . ALA D 1 91 ? 0.345 9.476 30.782 1.00 31.56 83 ALA D CA 1
ATOM 5696 C C . ALA D 1 91 ? 0.672 8.133 31.370 1.00 34.19 83 ALA D C 1
ATOM 5697 O O . ALA D 1 91 ? 0.834 8.027 32.571 1.00 34.63 83 ALA D O 1
ATOM 5699 N N . GLY D 1 92 ? 0.781 7.125 30.491 1.00 36.68 84 GLY D N 1
ATOM 5700 C CA . GLY D 1 92 ? 1.315 5.808 30.817 1.00 38.93 84 GLY D CA 1
ATOM 5701 C C . GLY D 1 92 ? 2.834 5.766 30.719 1.00 40.63 84 GLY D C 1
ATOM 5702 O O . GLY D 1 92 ? 3.514 6.759 30.936 1.00 38.30 84 GLY D O 1
ATOM 5703 N N . HIS D 1 93 ? 3.366 4.600 30.407 1.00 39.48 85 HIS D N 1
ATOM 5704 C CA . HIS D 1 93 ? 4.813 4.405 30.365 1.00 43.73 85 HIS D CA 1
ATOM 5705 C C . HIS D 1 93 ? 5.117 3.866 28.977 1.00 43.84 85 HIS D C 1
ATOM 5706 O O . HIS D 1 93 ? 4.486 2.897 28.527 1.00 43.26 85 HIS D O 1
ATOM 5713 N N . GLY D 1 94 ? 6.033 4.537 28.287 1.00 41.11 86 GLY D N 1
ATOM 5714 C CA . GLY D 1 94 ? 6.397 4.205 26.902 1.00 41.98 86 GLY D CA 1
ATOM 5715 C C . GLY D 1 94 ? 7.806 3.627 26.781 1.00 40.55 86 GLY D C 1
ATOM 5716 O O . GLY D 1 94 ? 8.521 3.472 27.802 1.00 39.49 86 GLY D O 1
ATOM 5717 N N . PRO D 1 95 ? 8.206 3.277 25.535 1.00 37.76 87 PRO D N 1
ATOM 5718 C CA . PRO D 1 95 ? 9.438 2.485 25.297 1.00 37.42 87 PRO D CA 1
ATOM 5719 C C . PRO D 1 95 ? 10.698 3.052 25.995 1.00 36.76 87 PRO D C 1
ATOM 5720 O O . PRO D 1 95 ? 10.923 4.280 25.961 1.00 35.59 87 PRO D O 1
ATOM 5724 N N . ARG D 1 96 ? 11.511 2.165 26.593 1.00 35.50 88 ARG D N 1
ATOM 5725 C CA . ARG D 1 96 ? 12.780 2.553 27.241 1.00 33.27 88 ARG D CA 1
ATOM 5726 C C . ARG D 1 96 ? 13.886 1.561 26.832 1.00 32.57 88 ARG D C 1
ATOM 5727 O O . ARG D 1 96 ? 13.807 0.380 27.137 1.00 34.30 88 ARG D O 1
ATOM 5729 N N . ALA D 1 97 ? 14.889 2.044 26.117 1.00 27.71 89 ALA D N 1
ATOM 5730 C CA . ALA D 1 97 ? 15.981 1.227 25.605 1.00 27.12 89 ALA D CA 1
ATOM 5731 C C . ALA D 1 97 ? 17.136 2.135 25.202 1.00 24.87 89 ALA D C 1
ATOM 5732 O O . ALA D 1 97 ? 16.992 3.365 25.154 1.00 24.13 89 ALA D O 1
ATOM 5734 N N . PRO D 1 98 ? 18.304 1.551 24.943 1.00 24.21 90 PRO D N 1
ATOM 5735 C CA . PRO D 1 98 ? 19.358 2.375 24.376 1.00 23.41 90 PRO D CA 1
ATOM 5736 C C . PRO D 1 98 ? 18.903 3.093 23.094 1.00 21.38 90 PRO D C 1
ATOM 5737 O O . PRO D 1 98 ? 18.104 2.554 22.315 1.00 19.69 90 PRO D O 1
ATOM 5741 N N . ILE D 1 99 ? 19.405 4.307 22.919 1.00 20.54 91 ILE D N 1
ATOM 5742 C CA . ILE D 1 99 ? 18.861 5.269 21.951 1.00 20.02 91 ILE D CA 1
ATOM 5743 C C . ILE D 1 99 ? 18.783 4.798 20.489 1.00 19.59 91 ILE D C 1
ATOM 5744 O O . ILE D 1 99 ? 17.827 5.131 19.790 1.00 19.12 91 ILE D O 1
ATOM 5749 N N . LEU D 1 100 ? 19.768 4.010 20.036 1.00 19.98 92 LEU D N 1
ATOM 5750 C CA . LEU D 1 100 ? 19.741 3.489 18.646 1.00 21.13 92 LEU D CA 1
ATOM 5751 C C . LEU D 1 100 ? 19.027 2.134 18.531 1.00 22.31 92 LEU D C 1
ATOM 5752 O O . LEU D 1 100 ? 18.799 1.659 17.421 1.00 23.80 92 LEU D O 1
ATOM 5757 N N . GLU D 1 101 ? 18.694 1.508 19.661 1.00 22.82 93 GLU D N 1
ATOM 5758 C CA . GLU D 1 101 ? 18.024 0.218 19.653 1.00 24.74 93 GLU D CA 1
ATOM 5759 C C . GLU D 1 101 ? 16.510 0.335 19.655 1.00 24.04 93 GLU D C 1
ATOM 5760 O O . GLU D 1 101 ? 15.839 -0.588 19.260 1.00 24.16 93 GLU D O 1
ATOM 5766 N N . ILE D 1 102 ? 15.978 1.479 20.074 1.00 22.30 94 ILE D N 1
ATOM 5767 C CA . ILE D 1 102 ? 14.546 1.715 20.007 1.00 22.72 94 ILE D CA 1
ATOM 5768 C C . ILE D 1 102 ? 14.108 1.574 18.548 1.00 21.62 94 ILE D C 1
ATOM 5769 O O . ILE D 1 102 ? 14.623 2.272 17.687 1.00 21.32 94 ILE D O 1
ATOM 5774 N N . THR D 1 103 ? 13.190 0.668 18.248 1.00 21.29 95 THR D N 1
ATOM 5775 C CA . THR D 1 103 ? 12.835 0.424 16.826 1.00 20.84 95 THR D CA 1
ATOM 5776 C C . THR D 1 103 ? 11.929 1.531 16.281 1.00 20.38 95 THR D C 1
ATOM 5777 O O . THR D 1 103 ? 11.303 2.310 17.056 1.00 18.78 95 THR D O 1
ATOM 5781 N N . ASP D 1 104 ? 11.812 1.601 14.960 1.00 19.91 96 ASP D N 1
ATOM 5782 C CA . ASP D 1 104 ? 10.842 2.533 14.378 1.00 19.93 96 ASP D CA 1
ATOM 5783 C C . ASP D 1 104 ? 9.442 2.331 14.975 1.00 20.10 96 ASP D C 1
ATOM 5784 O O . ASP D 1 104 ? 8.741 3.302 15.298 1.00 19.20 96 ASP D O 1
ATOM 5789 N N . GLU D 1 105 ? 9.022 1.074 15.103 1.00 20.83 97 GLU D N 1
ATOM 5790 C CA . GLU D 1 105 ? 7.711 0.781 15.675 1.00 22.28 97 GLU D CA 1
ATOM 5791 C C . GLU D 1 105 ? 7.562 1.345 17.096 1.00 21.38 97 GLU D C 1
ATOM 5792 O O . GLU D 1 105 ? 6.527 1.938 17.433 1.00 19.67 97 GLU D O 1
ATOM 5798 N N . ASP D 1 106 ? 8.603 1.178 17.901 1.00 21.10 98 ASP D N 1
ATOM 5799 C CA . ASP D 1 106 ? 8.651 1.670 19.264 1.00 22.84 98 ASP D CA 1
ATOM 5800 C C . ASP D 1 106 ? 8.606 3.208 19.274 1.00 20.87 98 ASP D C 1
ATOM 5801 O O . ASP D 1 106 ? 8.023 3.778 20.189 1.00 19.50 98 ASP D O 1
ATOM 5806 N N . TRP D 1 107 ? 9.281 3.898 18.329 1.00 19.38 99 TRP D N 1
ATOM 5807 C CA . TRP D 1 107 ? 9.185 5.352 18.295 1.00 18.75 99 TRP D CA 1
ATOM 5808 C C . TRP D 1 107 ? 7.701 5.749 18.059 1.00 18.48 99 TRP D C 1
ATOM 5809 O O . TRP D 1 107 ? 7.191 6.638 18.710 1.00 17.66 99 TRP D O 1
ATOM 5820 N N . HIS D 1 108 ? 7.042 5.084 17.107 1.00 19.18 100 HIS D N 1
ATOM 5821 C CA . HIS D 1 108 ? 5.641 5.351 16.825 1.00 19.66 100 HIS D CA 1
ATOM 5822 C C . HIS D 1 108 ? 4.766 5.127 18.057 1.00 20.21 100 HIS D C 1
ATOM 5823 O O . HIS D 1 108 ? 3.899 5.956 18.371 1.00 19.74 100 HIS D O 1
ATOM 5830 N N . LYS D 1 109 ? 5.022 4.047 18.774 1.00 21.23 101 LYS D N 1
ATOM 5831 C CA . LYS D 1 109 ? 4.256 3.752 19.987 1.00 21.66 101 LYS D CA 1
ATOM 5832 C C . LYS D 1 109 ? 4.495 4.808 21.040 1.00 21.10 101 LYS D C 1
ATOM 5833 O O . LYS D 1 109 ? 3.574 5.223 21.719 1.00 20.97 101 LYS D O 1
ATOM 5839 N N . GLY D 1 110 ? 5.746 5.255 21.172 1.00 20.44 102 GLY D N 1
ATOM 5840 C CA . GLY D 1 110 ? 6.064 6.352 22.074 1.00 21.06 102 GLY D CA 1
ATOM 5841 C C . GLY D 1 110 ? 5.299 7.626 21.770 1.00 20.45 102 GLY D C 1
ATOM 5842 O O . GLY D 1 110 ? 4.795 8.285 22.690 1.00 21.21 102 GLY D O 1
ATOM 5843 N N . MET D 1 111 ? 5.151 7.942 20.490 1.00 20.37 103 MET D N 1
ATOM 5844 C CA . MET D 1 111 ? 4.380 9.120 20.098 1.00 21.09 103 MET D CA 1
ATOM 5845 C C . MET D 1 111 ? 2.938 8.976 20.543 1.00 20.27 103 MET D C 1
ATOM 5846 O O . MET D 1 111 ? 2.339 9.948 21.023 1.00 19.39 103 MET D O 1
ATOM 5851 N N . ASP D 1 112 ? 2.370 7.778 20.392 1.00 20.32 104 ASP D N 1
ATOM 5852 C CA . ASP D 1 112 ? 1.003 7.535 20.835 1.00 20.96 104 ASP D CA 1
ATOM 5853 C C . ASP D 1 112 ? 0.846 7.738 22.352 1.00 20.77 104 ASP D C 1
ATOM 5854 O O . ASP D 1 112 ? -0.161 8.273 22.832 1.00 21.03 104 ASP D O 1
ATOM 5859 N N . THR D 1 113 ? 1.858 7.316 23.093 1.00 20.20 105 THR D N 1
ATOM 5860 C CA . THR D 1 113 ? 1.810 7.304 24.534 1.00 20.68 105 THR D CA 1
ATOM 5861 C C . THR D 1 113 ? 2.016 8.664 25.144 1.00 19.44 105 THR D C 1
ATOM 5862 O O . THR D 1 113 ? 1.385 8.991 26.148 1.00 19.13 105 THR D O 1
ATOM 5866 N N . TYR D 1 114 ? 2.930 9.425 24.566 1.00 18.16 106 TYR D N 1
ATOM 5867 C CA . TYR D 1 114 ? 3.416 10.677 25.167 1.00 19.18 106 TYR D CA 1
ATOM 5868 C C . TYR D 1 114 ? 3.100 11.985 24.427 1.00 17.74 106 TYR D C 1
ATOM 5869 O O . TYR D 1 114 ? 3.310 13.077 24.991 1.00 18.63 106 TYR D O 1
ATOM 5878 N N . PHE D 1 115 ? 2.588 11.895 23.205 1.00 17.95 107 PHE D N 1
ATOM 5879 C CA . PHE D 1 115 ? 2.226 13.076 22.423 1.00 17.93 107 PHE D CA 1
ATOM 5880 C C . PHE D 1 115 ? 0.739 13.040 22.081 1.00 17.62 107 PHE D C 1
ATOM 5881 O O . PHE D 1 115 ? -0.002 13.920 22.495 1.00 16.89 107 PHE D O 1
ATOM 5889 N N . LEU D 1 116 ? 0.276 12.003 21.385 1.00 18.10 108 LEU D N 1
ATOM 5890 C CA . LEU D 1 116 ? -1.143 12.005 20.977 1.00 19.09 108 LEU D CA 1
ATOM 5891 C C . LEU D 1 116 ? -2.095 11.760 22.152 1.00 20.08 108 LEU D C 1
ATOM 5892 O O . LEU D 1 116 ? -3.299 12.064 22.047 1.00 20.06 108 LEU D O 1
ATOM 5897 N N . ASN D 1 117 ? -1.585 11.227 23.264 1.00 20.91 109 ASN D N 1
ATOM 5898 C CA . ASN D 1 117 ? -2.416 11.110 24.476 1.00 21.73 109 ASN D CA 1
ATOM 5899 C C . ASN D 1 117 ? -2.955 12.475 24.921 1.00 21.84 109 ASN D C 1
ATOM 5900 O O . ASN D 1 117 ? -4.044 12.545 25.536 1.00 22.00 109 ASN D O 1
ATOM 5905 N N . ALA D 1 118 ? -2.202 13.540 24.637 1.00 18.94 110 ALA D N 1
ATOM 5906 C CA . ALA D 1 118 ? -2.619 14.896 24.935 1.00 19.16 110 ALA D CA 1
ATOM 5907 C C . ALA D 1 118 ? -3.352 15.532 23.765 1.00 19.01 110 ALA D C 1
ATOM 5908 O O . ALA D 1 11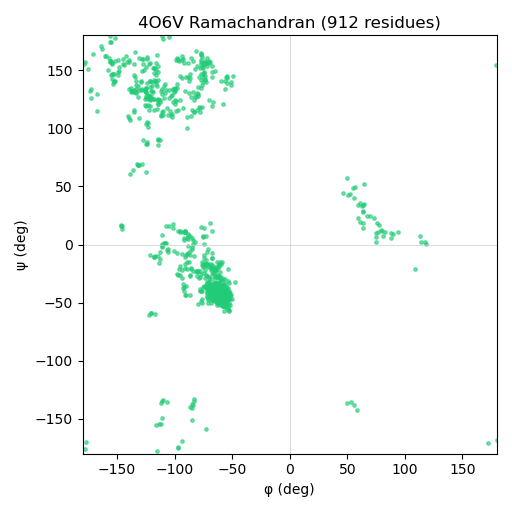8 ? -4.356 16.205 23.971 1.00 19.50 110 ALA D O 1
ATOM 5910 N N . VAL D 1 119 ? -2.883 15.293 22.550 1.00 18.01 111 VAL D N 1
ATOM 5911 C CA . VAL D 1 119 ? -3.492 15.924 21.364 1.00 18.58 111 VAL D CA 1
ATOM 5912 C C . VAL D 1 119 ? -4.932 15.453 21.096 1.00 18.22 111 VAL D C 1
ATOM 5913 O O . VAL D 1 119 ? -5.809 16.284 20.818 1.00 18.61 111 VAL D O 1
ATOM 5917 N N . ARG D 1 120 ? -5.151 14.132 21.112 1.00 18.40 112 ARG D N 1
ATOM 5918 C CA . ARG D 1 120 ? -6.444 13.562 20.809 1.00 19.88 112 ARG D CA 1
ATOM 5919 C C . ARG D 1 120 ? -7.606 14.178 21.652 1.00 20.21 112 ARG D C 1
ATOM 5920 O O . ARG D 1 120 ? -8.598 14.675 21.079 1.00 20.25 112 ARG D O 1
ATOM 5928 N N . PRO D 1 121 ? -7.512 14.128 22.996 1.00 19.31 113 PRO D N 1
ATOM 5929 C CA . PRO D 1 121 ? -8.597 14.749 23.753 1.00 19.32 113 PRO D CA 1
ATOM 5930 C C . PRO D 1 121 ? -8.659 16.274 23.606 1.00 19.44 113 PRO D C 1
ATOM 5931 O O . PRO D 1 121 ? -9.760 16.845 23.701 1.00 20.13 113 PRO D O 1
ATOM 5935 N N . ALA D 1 122 ? -7.515 16.942 23.386 1.00 18.26 114 ALA D N 1
ATOM 5936 C CA . ALA D 1 122 ? -7.538 18.372 23.133 1.00 18.75 114 ALA D CA 1
ATOM 5937 C C . ALA D 1 122 ? -8.467 18.710 21.943 1.00 19.17 114 ALA D C 1
ATOM 5938 O O . ALA D 1 122 ? -9.260 19.661 21.999 1.00 19.49 114 ALA D O 1
ATOM 5940 N N . ARG D 1 123 ? -8.429 17.903 20.885 1.00 18.99 115 ARG D N 1
ATOM 5941 C CA . ARG D 1 123 ? -9.277 18.208 19.727 1.00 19.49 115 ARG D CA 1
ATOM 5942 C C . ARG D 1 123 ? -10.755 18.227 20.112 1.00 19.89 115 ARG D C 1
ATOM 5943 O O . ARG D 1 123 ? -11.546 18.987 19.539 1.00 20.85 115 ARG D O 1
ATOM 5951 N N . LEU D 1 124 ? -11.132 17.352 21.042 1.00 19.49 116 LEU D N 1
ATOM 5952 C CA . LEU D 1 124 ? -12.547 17.066 21.320 1.00 19.80 116 LEU D CA 1
ATOM 5953 C C . LEU D 1 124 ? -13.150 18.023 22.321 1.00 19.59 116 LEU D C 1
ATOM 5954 O O . LEU D 1 124 ? -14.373 18.185 22.357 1.00 19.34 116 LEU D O 1
ATOM 5959 N N . VAL D 1 125 ? -12.311 18.606 23.192 1.00 18.95 117 VAL D N 1
ATOM 5960 C CA . VAL D 1 125 ? -12.811 19.556 24.207 1.00 18.73 117 VAL D CA 1
ATOM 5961 C C . VAL D 1 125 ? -12.840 21.003 23.720 1.00 18.95 117 VAL D C 1
ATOM 5962 O O . VAL D 1 125 ? -13.521 21.849 24.297 1.00 18.76 117 VAL D O 1
ATOM 5966 N N . VAL D 1 126 ? -12.059 21.309 22.689 1.00 18.91 118 VAL D N 1
ATOM 5967 C CA . VAL D 1 126 ? -11.905 22.703 22.278 1.00 19.98 118 VAL D CA 1
ATOM 5968 C C . VAL D 1 126 ? -13.221 23.334 21.754 1.00 20.95 118 VAL D C 1
ATOM 5969 O O . VAL D 1 126 ? -13.473 24.497 22.046 1.00 21.35 118 VAL D O 1
ATOM 5973 N N . PRO D 1 127 ? -14.072 22.570 21.039 1.00 21.01 119 PRO D N 1
ATOM 5974 C CA . PRO D 1 127 ? -15.320 23.222 20.627 1.00 21.56 119 PRO D CA 1
ATOM 5975 C C . PRO D 1 127 ? -16.142 23.800 21.797 1.00 21.28 119 PRO D C 1
ATOM 5976 O O . PRO D 1 127 ? -16.647 24.967 21.722 1.00 21.63 119 PRO D O 1
ATOM 5980 N N . ALA D 1 128 ? -16.236 23.049 22.893 1.00 20.37 120 ALA D N 1
ATOM 5981 C CA . ALA D 1 128 ? -16.938 23.554 24.076 1.00 20.44 120 ALA D CA 1
ATOM 5982 C C . ALA D 1 128 ? -16.235 24.789 24.621 1.00 20.07 120 ALA D C 1
ATOM 5983 O O . ALA D 1 128 ? -16.881 25.759 24.986 1.00 19.57 120 ALA D O 1
ATOM 5985 N N . MET D 1 129 ? -14.895 24.741 24.686 1.00 19.39 121 MET D N 1
ATOM 5986 C CA . MET D 1 129 ? -14.133 25.870 25.210 1.00 19.55 121 MET D CA 1
ATOM 5987 C C . MET D 1 129 ? -14.281 27.095 24.306 1.00 19.86 121 MET D C 1
ATOM 5988 O O . MET D 1 129 ? -14.315 28.215 24.782 1.00 20.05 121 MET D O 1
ATOM 5993 N N . GLN D 1 130 ? -14.408 26.881 22.997 1.00 20.00 122 GLN D N 1
ATOM 5994 C CA . GLN D 1 130 ? -14.659 27.997 22.095 1.00 20.68 122 GLN D CA 1
ATOM 5995 C C . GLN D 1 130 ? -16.023 28.625 22.348 1.00 21.56 122 GLN D C 1
ATOM 5996 O O . GLN D 1 130 ? -16.148 29.852 22.349 1.00 21.46 122 GLN D O 1
ATOM 6002 N N . LYS D 1 131 ? -17.032 27.801 22.574 1.00 21.79 123 LYS D N 1
ATOM 6003 C CA . LYS D 1 131 ? -18.364 28.315 22.838 1.00 24.15 123 LYS D CA 1
ATOM 6004 C C . LYS D 1 131 ? -18.353 29.143 24.108 1.00 23.39 123 LYS D C 1
ATOM 6005 O O . LYS D 1 131 ? -18.941 30.219 24.162 1.00 22.56 123 LYS D O 1
ATOM 6011 N N . GLN D 1 132 ? -17.619 28.646 25.110 1.00 22.88 124 GLN D N 1
ATOM 6012 C CA . GLN D 1 132 ? -17.461 29.304 26.415 1.00 22.97 124 GLN D CA 1
ATOM 6013 C C . GLN D 1 132 ? -16.562 30.539 26.403 1.00 23.27 124 GLN D C 1
ATOM 6014 O O . GLN D 1 132 ? -16.637 31.364 27.306 1.00 23.34 124 GLN D O 1
ATOM 6020 N N . LYS D 1 133 ? -15.693 30.633 25.406 1.00 23.34 125 LYS D N 1
ATOM 6021 C CA . LYS D 1 133 ? -14.604 31.606 25.399 1.00 24.53 125 LYS D CA 1
ATOM 6022 C C . LYS D 1 133 ? -13.812 31.512 26.686 1.00 22.73 125 LYS D C 1
ATOM 6023 O O . LYS D 1 133 ? -13.441 32.526 27.283 1.00 22.22 125 LYS D O 1
ATOM 6029 N N . SER D 1 134 ? -13.552 30.273 27.087 1.00 21.91 126 SER D N 1
ATOM 6030 C CA . SER D 1 134 ? -12.845 29.984 28.317 1.00 21.60 126 SER D CA 1
ATOM 6031 C C . SER D 1 134 ? -12.420 28.525 28.368 1.00 19.91 126 SER D C 1
ATOM 6032 O O . SER D 1 134 ? -13.254 27.635 28.212 1.00 19.56 126 SER D O 1
ATOM 6035 N N . GLY D 1 135 ? -11.159 28.254 28.654 1.00 18.37 127 GLY D N 1
ATOM 6036 C CA . GLY D 1 135 ? -10.745 26.886 28.849 1.00 17.85 127 GLY D CA 1
ATOM 6037 C C . GLY D 1 135 ? -9.277 26.762 29.200 1.00 17.32 127 GLY D C 1
ATOM 6038 O O . GLY D 1 135 ? -8.486 27.662 28.866 1.00 16.78 127 GLY D O 1
ATOM 6039 N N . VAL D 1 136 ? -8.937 25.661 29.873 1.00 17.49 128 VAL D N 1
ATOM 6040 C CA . VAL D 1 136 ? -7.552 25.356 30.259 1.00 16.96 128 VAL D CA 1
ATOM 6041 C C . VAL D 1 136 ? -7.271 23.891 29.963 1.00 16.96 128 VAL D C 1
ATOM 6042 O O . VAL D 1 136 ? -8.061 23.036 30.327 1.00 16.31 128 VAL D O 1
ATOM 6046 N N . ILE D 1 137 ? -6.130 23.616 29.326 1.00 16.31 129 ILE D N 1
ATOM 6047 C CA . ILE D 1 137 ? -5.674 22.254 29.112 1.00 16.00 129 ILE D CA 1
ATOM 6048 C C . ILE D 1 137 ? -4.276 22.155 29.733 1.00 16.09 129 ILE D C 1
ATOM 6049 O O . ILE D 1 137 ? -3.413 22.981 29.438 1.00 15.30 129 ILE D O 1
ATOM 6054 N N . ILE D 1 138 ? -4.067 21.155 30.580 1.00 15.90 130 ILE D N 1
ATOM 6055 C CA . ILE D 1 138 ? -2.800 20.975 31.284 1.00 15.98 130 ILE D CA 1
ATOM 6056 C C . ILE D 1 138 ? -2.302 19.580 31.004 1.00 15.74 130 ILE D C 1
ATOM 6057 O O . ILE D 1 138 ? -3.008 18.604 31.245 1.00 15.86 130 ILE D O 1
ATOM 6062 N N . ASN D 1 139 ? -1.090 19.465 30.513 1.00 15.25 131 ASN D N 1
ATOM 6063 C CA . ASN D 1 139 ? -0.520 18.152 30.249 1.00 15.66 131 ASN D CA 1
ATOM 6064 C C . ASN D 1 139 ? 0.572 17.854 31.242 1.00 16.04 131 ASN D C 1
ATOM 6065 O O . ASN D 1 139 ? 1.367 18.743 31.582 1.00 16.49 131 ASN D O 1
ATOM 6070 N N . ILE D 1 140 ? 0.585 16.638 31.756 1.00 16.87 132 ILE D N 1
ATOM 6071 C CA . ILE D 1 140 ? 1.671 16.186 32.603 1.00 18.25 132 ILE D CA 1
ATOM 6072 C C . ILE D 1 140 ? 2.784 15.667 31.698 1.00 18.00 132 ILE D C 1
ATOM 6073 O O . ILE D 1 140 ? 2.600 14.688 30.969 1.00 18.06 132 ILE D O 1
ATOM 6078 N N . SER D 1 141 ? 3.935 16.348 31.753 1.00 16.92 133 SER D N 1
ATOM 6079 C CA . SER D 1 141 ? 5.054 16.101 30.876 1.00 16.19 133 SER D CA 1
ATOM 6080 C C . SER D 1 141 ? 6.192 15.501 31.717 1.00 16.51 133 SER D C 1
ATOM 6081 O O . SER D 1 141 ? 5.955 14.594 32.520 1.00 15.81 133 SER D O 1
ATOM 6084 N N . THR D 1 142 ? 7.430 15.958 31.523 1.00 16.31 134 THR D N 1
ATOM 6085 C CA . THR D 1 142 ? 8.559 15.421 32.250 1.00 16.70 134 THR D CA 1
ATOM 6086 C C . THR D 1 142 ? 9.653 16.460 32.347 1.00 16.41 134 THR D C 1
ATOM 6087 O O . THR D 1 142 ? 9.946 17.152 31.375 1.00 15.93 134 THR D O 1
ATOM 6091 N N . ALA D 1 143 ? 10.271 16.567 33.512 1.00 16.93 135 ALA D N 1
ATOM 6092 C CA . ALA D 1 143 ? 11.393 17.516 33.700 1.00 17.25 135 ALA D CA 1
ATOM 6093 C C . ALA D 1 143 ? 12.590 17.235 32.794 1.00 18.29 135 ALA D C 1
ATOM 6094 O O . ALA D 1 143 ? 13.480 18.080 32.643 1.00 19.75 135 ALA D O 1
ATOM 6096 N N . TRP D 1 144 ? 12.651 16.027 32.268 1.00 18.63 136 TRP D N 1
ATOM 6097 C CA . TRP D 1 144 ? 13.719 15.619 31.370 1.00 19.92 136 TRP D CA 1
ATOM 6098 C C . TRP D 1 144 ? 13.477 16.013 29.902 1.00 17.72 136 TRP D C 1
ATOM 6099 O O . TRP D 1 144 ? 14.293 15.703 29.070 1.00 17.40 136 TRP D O 1
ATOM 6110 N N . ALA D 1 145 ? 12.400 16.734 29.586 1.00 16.86 137 ALA D N 1
ATOM 6111 C CA . ALA D 1 145 ? 12.064 17.021 28.191 1.00 16.00 137 ALA D CA 1
ATOM 6112 C C . ALA D 1 145 ? 13.194 17.750 27.457 1.00 16.17 137 ALA D C 1
ATOM 6113 O O . ALA D 1 145 ? 13.544 17.369 26.340 1.00 17.48 137 ALA D O 1
ATOM 6115 N N . PHE D 1 146 ? 13.784 18.752 28.098 1.00 16.33 138 PHE D N 1
ATOM 6116 C CA . PHE D 1 146 ? 14.825 19.552 27.476 1.00 16.76 138 PHE D CA 1
ATOM 6117 C C . PHE D 1 146 ? 16.222 19.235 28.011 1.00 16.44 138 PHE D C 1
ATOM 6118 O O . PHE D 1 146 ? 17.202 19.781 27.491 1.00 15.14 138 PHE D O 1
ATOM 6126 N N . GLU D 1 147 ? 16.305 18.357 29.012 1.00 16.02 139 GLU D N 1
ATOM 6127 C CA . GLU D 1 147 ? 17.570 17.863 29.556 1.00 16.61 139 GLU D CA 1
ATOM 6128 C C . GLU D 1 147 ? 17.400 16.336 29.591 1.00 17.53 139 GLU D C 1
ATOM 6129 O O . GLU D 1 147 ? 17.238 15.720 30.649 1.00 18.15 139 GLU D O 1
ATOM 6135 N N . PRO D 1 148 ? 17.346 15.726 28.408 1.00 17.94 140 PRO D N 1
ATOM 6136 C CA . PRO D 1 148 ? 16.952 14.321 28.344 1.00 18.85 140 PRO D CA 1
ATOM 6137 C C . PRO D 1 148 ? 17.997 13.384 28.852 1.00 21.06 140 PRO D C 1
ATOM 6138 O O . PRO D 1 148 ? 19.203 13.688 28.858 1.00 19.61 140 PRO D O 1
ATOM 6142 N N . SER D 1 149 ? 17.505 12.223 29.263 1.00 22.68 141 SER D N 1
ATOM 6143 C CA . SER D 1 149 ? 18.341 11.170 29.774 1.00 25.99 141 SER D CA 1
ATOM 6144 C C . SER D 1 149 ? 18.067 9.875 29.013 1.00 24.96 141 SER D C 1
ATOM 6145 O O . SER D 1 149 ? 16.919 9.603 28.633 1.00 25.14 141 SER D O 1
ATOM 6148 N N . ALA D 1 150 ? 19.088 9.037 28.904 1.00 25.69 142 ALA D N 1
ATOM 6149 C CA . ALA D 1 150 ? 18.919 7.703 28.356 1.00 27.98 142 ALA D CA 1
ATOM 6150 C C . ALA D 1 150 ? 17.931 6.843 29.147 1.00 29.83 142 ALA D C 1
ATOM 6151 O O . ALA D 1 150 ? 17.461 5.839 28.621 1.00 31.80 142 ALA D O 1
ATOM 6153 N N . MET D 1 151 ? 17.597 7.215 30.380 1.00 29.45 143 MET D N 1
ATOM 6154 C CA . MET D 1 151 ? 16.626 6.440 31.148 1.00 33.71 143 MET D CA 1
ATOM 6155 C C . MET D 1 1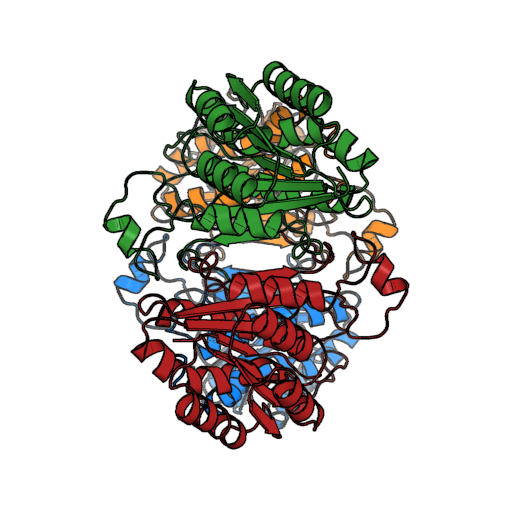51 ? 15.231 6.499 30.517 1.00 32.62 143 MET D C 1
ATOM 6156 O O . MET D 1 151 ? 14.468 5.514 30.599 1.00 33.91 143 MET D O 1
ATOM 6161 N N . PHE D 1 152 ? 14.890 7.639 29.910 1.00 28.99 144 PHE D N 1
ATOM 6162 C CA . PHE D 1 152 ? 13.501 7.893 29.484 1.00 28.29 144 PHE D CA 1
ATOM 6163 C C . PHE D 1 152 ? 13.502 8.482 28.094 1.00 23.88 144 PHE D C 1
ATOM 6164 O O . PHE D 1 152 ? 13.104 9.609 27.939 1.00 21.44 144 PHE D O 1
ATOM 6172 N N . PRO D 1 153 ? 13.963 7.727 27.097 1.00 22.36 145 PRO D N 1
ATOM 6173 C CA . PRO D 1 153 ? 14.181 8.347 25.798 1.00 20.68 145 PRO D CA 1
ATOM 6174 C C . PRO D 1 153 ? 12.892 8.703 25.038 1.00 20.05 145 PRO D C 1
ATOM 6175 O O . PRO D 1 153 ? 12.828 9.813 24.490 1.00 18.61 145 PRO D O 1
ATOM 6179 N N . THR D 1 154 ? 11.883 7.828 24.958 1.00 19.14 146 THR D N 1
ATOM 6180 C CA . THR D 1 154 ? 10.693 8.222 24.198 1.00 19.08 146 THR D CA 1
ATOM 6181 C C . THR D 1 154 ? 9.880 9.286 24.942 1.00 18.38 146 THR D C 1
ATOM 6182 O O . THR D 1 154 ? 9.299 10.182 24.323 1.00 18.11 146 THR D O 1
ATOM 6186 N N . SER D 1 155 ? 9.871 9.222 26.272 1.00 19.32 147 SER D N 1
ATOM 6187 C CA . SER D 1 155 ? 9.211 10.250 27.078 1.00 19.13 147 SER D CA 1
ATOM 6188 C C . SER D 1 155 ? 9.800 11.628 26.792 1.00 18.74 147 SER D C 1
ATOM 6189 O O . SER D 1 155 ? 9.062 12.567 26.485 1.00 18.52 147 SER D O 1
ATOM 6192 N N . ALA D 1 156 ? 11.112 11.765 26.886 1.00 18.08 148 ALA D N 1
ATOM 6193 C CA . ALA D 1 156 ? 11.729 13.102 26.677 1.00 17.72 148 ALA D CA 1
ATOM 6194 C C . ALA D 1 156 ? 11.538 13.596 25.261 1.00 16.86 148 ALA D C 1
ATOM 6195 O O . ALA D 1 156 ? 11.163 14.751 25.057 1.00 16.04 148 ALA D O 1
ATOM 6197 N N . VAL D 1 157 ? 11.775 12.729 24.283 1.00 16.15 149 VAL D N 1
ATOM 6198 C CA . VAL D 1 157 ? 11.594 13.096 22.867 1.00 16.62 149 VAL D CA 1
ATOM 6199 C C . VAL D 1 157 ? 10.182 13.622 22.590 1.00 16.57 149 VAL D C 1
ATOM 6200 O O . VAL D 1 157 ? 10.023 14.702 22.030 1.00 16.78 149 VAL D O 1
ATOM 6204 N N . PHE D 1 158 ? 9.165 12.868 22.960 1.00 16.04 150 PHE D N 1
ATOM 6205 C CA . PHE D 1 158 ? 7.828 13.308 22.620 1.00 16.60 150 PHE D CA 1
ATOM 6206 C C . PHE D 1 158 ? 7.260 14.398 23.503 1.00 15.96 150 PHE D C 1
ATOM 6207 O O . PHE D 1 158 ? 6.400 15.139 23.059 1.00 16.78 150 PHE D O 1
ATOM 6215 N N . ARG D 1 159 ? 7.753 14.549 24.718 1.00 16.17 151 ARG D N 1
ATOM 6216 C CA . ARG D 1 159 ? 7.314 15.664 25.548 1.00 16.22 151 ARG D CA 1
ATOM 6217 C C . ARG D 1 159 ? 8.019 16.965 25.151 1.00 15.63 151 ARG D C 1
ATOM 6218 O O . ARG D 1 159 ? 7.437 18.027 25.255 1.00 15.70 151 ARG D O 1
ATOM 6226 N N . ALA D 1 160 ? 9.232 16.888 24.621 1.00 14.75 152 ALA D N 1
ATOM 6227 C CA . ALA D 1 160 ? 9.784 18.046 23.883 1.00 15.15 152 ALA D CA 1
ATOM 6228 C C . ALA D 1 160 ? 8.912 18.440 22.684 1.00 15.06 152 ALA D C 1
ATOM 6229 O O . ALA D 1 160 ? 8.543 19.627 22.516 1.00 15.26 152 ALA D O 1
ATOM 6231 N N . GLY D 1 161 ? 8.502 17.458 21.888 1.00 15.09 153 GLY D N 1
ATOM 6232 C CA . GLY D 1 161 ? 7.567 17.730 20.795 1.00 14.99 153 GLY D CA 1
ATOM 6233 C C . GLY D 1 161 ? 6.226 18.281 21.288 1.00 14.85 153 GLY D C 1
ATOM 6234 O O . GLY D 1 161 ? 5.672 19.203 20.680 1.00 14.73 153 GLY D O 1
ATOM 6235 N N . LEU D 1 162 ? 5.731 17.759 22.407 1.00 15.80 154 LEU D N 1
ATOM 6236 C CA . LEU D 1 162 ? 4.501 18.252 23.006 1.00 15.88 154 LEU D CA 1
ATOM 6237 C C . LEU D 1 162 ? 4.635 19.731 23.398 1.00 15.00 154 LEU D C 1
ATOM 6238 O O . LEU D 1 162 ? 3.671 20.501 23.261 1.00 14.16 154 LEU D O 1
ATOM 6243 N N . ALA D 1 163 ? 5.810 20.142 23.865 1.00 14.38 155 ALA D N 1
ATOM 6244 C CA . ALA D 1 163 ? 6.013 21.558 24.207 1.00 14.89 155 ALA D CA 1
ATOM 6245 C C . ALA D 1 163 ? 5.822 22.441 22.968 1.00 15.05 155 ALA D C 1
ATOM 6246 O O . ALA D 1 163 ? 5.187 23.525 23.025 1.00 14.86 155 ALA D O 1
ATOM 6248 N N . SER D 1 164 ? 6.309 21.986 21.828 1.00 15.57 156 SER D N 1
ATOM 6249 C CA . SER D 1 164 ? 6.137 22.788 20.577 1.00 16.35 156 SER D CA 1
ATOM 6250 C C . SER D 1 164 ? 4.699 22.815 20.122 1.00 16.33 156 SER D C 1
ATOM 6251 O O . SER D 1 164 ? 4.152 23.877 19.807 1.00 16.27 156 SER D O 1
ATOM 6254 N N . PHE D 1 165 ? 4.057 21.661 20.165 1.00 15.57 157 PHE D N 1
ATOM 6255 C CA . PHE D 1 165 ? 2.601 21.593 19.932 1.00 15.56 157 PHE D CA 1
ATOM 6256 C C . PHE D 1 165 ? 1.843 22.564 20.842 1.00 15.08 157 PHE D C 1
ATOM 6257 O O . PHE D 1 165 ? 0.950 23.308 20.368 1.00 14.88 157 PHE D O 1
ATOM 6265 N N . THR D 1 166 ? 2.206 22.568 22.128 1.00 14.60 158 THR D N 1
ATOM 6266 C CA . THR D 1 166 ? 1.568 23.407 23.150 1.00 14.82 158 THR D CA 1
ATOM 6267 C C . THR D 1 166 ? 1.689 24.875 22.812 1.00 14.78 158 THR D C 1
ATOM 6268 O O . THR D 1 166 ? 0.726 25.629 22.949 1.00 13.90 158 THR D O 1
ATOM 6272 N N . LYS D 1 167 ? 2.864 25.273 22.314 1.00 14.48 159 LYS D N 1
ATOM 6273 C CA . LYS D 1 167 ? 3.060 26.654 21.933 1.00 15.60 159 LYS D CA 1
ATOM 6274 C C . LYS D 1 167 ? 2.235 27.073 20.693 1.00 15.33 159 LYS D C 1
ATOM 6275 O O . LYS D 1 167 ? 1.573 28.159 20.666 1.00 15.14 159 LYS D O 1
ATOM 6281 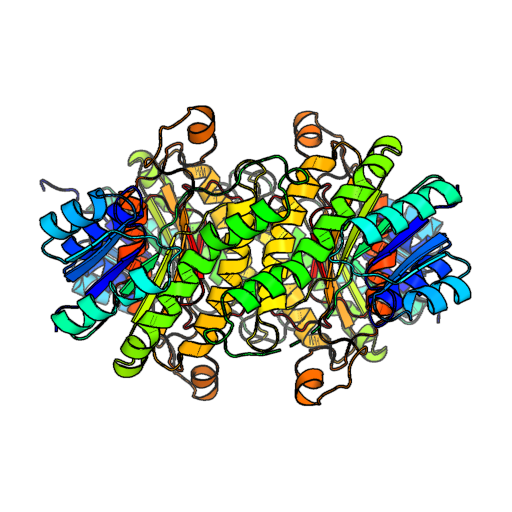N N . ILE D 1 168 ? 2.182 26.204 19.690 1.00 14.98 160 ILE D N 1
ATOM 6282 C CA . ILE D 1 168 ? 1.373 26.488 18.521 1.00 15.47 160 ILE D CA 1
ATOM 6283 C C . ILE D 1 168 ? -0.084 26.565 18.940 1.00 15.66 160 ILE D C 1
ATOM 6284 O O . ILE D 1 168 ? -0.834 27.461 18.494 1.00 15.06 160 ILE D O 1
ATOM 6289 N N . PHE D 1 169 ? -0.492 25.624 19.785 1.00 15.58 161 PHE D N 1
ATOM 6290 C CA . PHE D 1 169 ? -1.867 25.631 20.271 1.00 15.72 161 PHE D CA 1
ATOM 6291 C C . PHE D 1 169 ? -2.173 26.932 21.032 1.00 15.87 161 PHE D C 1
ATOM 6292 O O . PHE D 1 169 ? -3.216 27.611 20.782 1.00 15.87 161 PHE D O 1
ATOM 6300 N N . ALA D 1 170 ? -1.282 27.288 21.950 1.00 14.81 162 ALA D N 1
ATOM 6301 C CA . ALA D 1 170 ? -1.484 28.463 22.758 1.00 15.90 162 ALA D CA 1
ATOM 6302 C C . ALA D 1 170 ? -1.654 29.733 21.909 1.00 16.68 162 ALA D C 1
ATOM 6303 O O . ALA D 1 170 ? -2.538 30.569 22.184 1.00 16.62 162 ALA D O 1
ATOM 6305 N N . ASP D 1 171 ? -0.804 29.903 20.896 1.00 16.75 163 ASP D N 1
ATOM 6306 C CA . ASP D 1 171 ? -0.919 31.047 19.983 1.00 18.12 163 ASP D CA 1
ATOM 6307 C C . ASP D 1 171 ? -2.228 31.028 19.155 1.00 18.03 163 ASP D C 1
ATOM 6308 O O . ASP D 1 171 ? -2.840 32.078 18.911 1.00 18.10 163 ASP D O 1
ATOM 6313 N N . THR D 1 172 ? -2.683 29.830 18.776 1.00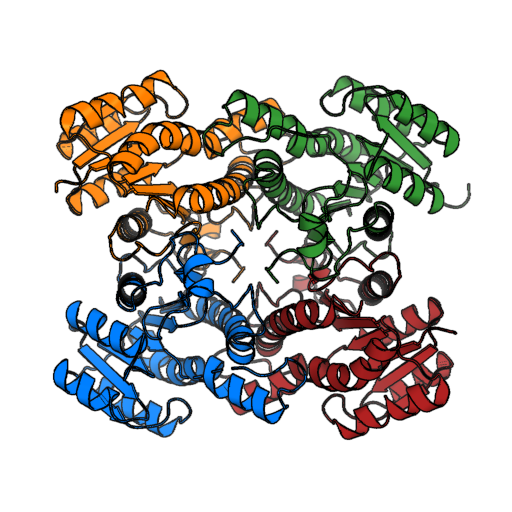 16.86 164 THR D N 1
ATOM 6314 C CA . THR D 1 172 ? -3.860 29.674 17.900 1.00 17.74 164 THR D CA 1
ATOM 6315 C C . THR D 1 172 ? -5.154 30.012 18.648 1.00 17.25 164 THR D C 1
ATOM 6316 O O . THR D 1 172 ? -6.099 30.590 18.053 1.00 17.68 164 THR D O 1
ATOM 6320 N N . TYR D 1 173 ? -5.217 29.667 19.928 1.00 16.49 165 TYR D N 1
ATOM 6321 C CA . TYR D 1 173 ? -6.448 29.795 20.720 1.00 17.32 165 TYR D CA 1
ATOM 6322 C C . TYR D 1 173 ? -6.423 30.865 21.810 1.00 17.43 165 TYR D C 1
ATOM 6323 O O . TYR D 1 173 ? -7.430 31.077 22.484 1.00 17.73 165 TYR D O 1
ATOM 6332 N N . ALA D 1 174 ? -5.306 31.581 21.930 1.00 17.39 166 ALA D N 1
ATOM 6333 C CA . ALA D 1 174 ? -5.184 32.620 22.975 1.00 17.58 166 ALA D CA 1
ATOM 6334 C C . ALA D 1 174 ? -6.300 33.659 22.909 1.00 18.20 166 ALA D C 1
ATOM 6335 O O . ALA D 1 174 ? -6.815 34.084 23.957 1.00 18.81 166 ALA D O 1
ATOM 6337 N N . ALA D 1 175 ? -6.665 34.077 21.693 1.00 19.23 167 ALA D N 1
ATOM 6338 C CA . ALA D 1 175 ? -7.632 35.141 21.528 1.00 20.88 167 ALA D CA 1
ATOM 6339 C C . ALA D 1 175 ? -9.017 34.702 21.958 1.00 20.79 167 ALA D C 1
ATOM 6340 O O . ALA D 1 175 ? -9.866 35.542 22.249 1.00 21.26 167 ALA D O 1
ATOM 6342 N N . GLU D 1 176 ? -9.249 33.388 22.012 1.00 20.89 168 GLU D N 1
ATOM 6343 C CA . GLU D 1 176 ? -10.511 32.824 22.492 1.00 21.51 168 GLU D CA 1
ATOM 6344 C C . GLU D 1 176 ? -10.477 32.489 24.009 1.00 20.29 168 GLU D C 1
ATOM 6345 O O . GLU D 1 176 ? -11.409 31.872 24.558 1.00 20.65 168 GLU D O 1
ATOM 6351 N N . ASN D 1 177 ? -9.431 32.947 24.688 1.00 19.39 169 ASN D N 1
ATOM 6352 C CA . ASN D 1 177 ? -9.259 32.760 26.126 1.00 18.69 169 ASN D CA 1
ATOM 6353 C C . ASN D 1 177 ? -9.104 31.295 26.503 1.00 18.00 169 ASN D C 1
ATOM 6354 O O . ASN D 1 177 ? -9.500 30.899 27.584 1.00 18.02 169 ASN D O 1
ATOM 6359 N N . ILE D 1 178 ? -8.459 30.524 25.639 1.00 17.39 170 ILE D N 1
ATOM 6360 C CA . ILE D 1 178 ? -8.218 29.104 25.879 1.00 17.00 170 ILE D CA 1
ATOM 6361 C C . ILE D 1 178 ? -6.703 28.931 26.025 1.00 16.78 170 ILE D C 1
ATOM 6362 O O . ILE D 1 178 ? -5.957 29.291 25.104 1.00 17.16 170 ILE D O 1
ATOM 6367 N N . ARG D 1 179 ? -6.259 28.363 27.146 1.00 15.96 171 ARG D N 1
ATOM 6368 C CA . ARG D 1 179 ? -4.850 28.260 27.480 1.00 15.82 171 ARG D CA 1
ATOM 6369 C C . ARG D 1 179 ? -4.410 26.815 27.576 1.00 16.04 171 ARG D C 1
ATOM 6370 O O . ARG D 1 179 ? -5.211 25.921 27.860 1.00 16.18 171 ARG D O 1
ATOM 6378 N N . MET D 1 180 ? -3.129 26.577 27.293 1.00 16.25 172 MET D N 1
ATOM 6379 C CA . MET D 1 180 ? -2.539 25.252 27.484 1.00 15.67 172 MET D CA 1
ATOM 6380 C C . MET D 1 180 ? -1.137 25.403 28.099 1.00 15.37 172 MET D C 1
ATOM 6381 O O . MET D 1 180 ? -0.333 26.204 27.612 1.00 14.29 172 MET D O 1
ATOM 6386 N N . ASN D 1 181 ? -0.886 24.634 29.162 1.00 14.91 173 ASN D N 1
ATOM 6387 C CA . ASN D 1 181 ? 0.416 24.616 29.808 1.00 15.25 173 ASN D CA 1
ATOM 6388 C C . ASN D 1 181 ? 0.769 23.196 30.189 1.00 15.29 173 ASN D C 1
ATOM 6389 O O . ASN D 1 181 ? -0.116 22.330 30.310 1.00 14.59 173 ASN D O 1
ATOM 6394 N N . ASN D 1 182 ? 2.068 22.958 30.371 1.00 14.68 174 ASN D N 1
ATOM 6395 C CA . ASN D 1 182 ? 2.578 21.674 30.764 1.00 14.86 174 ASN D CA 1
ATOM 6396 C C . ASN D 1 182 ? 3.282 21.740 32.122 1.00 14.30 174 ASN D C 1
ATOM 6397 O O . ASN D 1 182 ? 3.979 22.704 32.425 1.00 14.14 174 ASN D O 1
ATOM 6402 N N . VAL D 1 183 ? 3.091 20.708 32.923 1.00 14.83 175 VAL D N 1
ATOM 6403 C CA . VAL D 1 183 ? 3.739 20.572 34.216 1.00 14.97 175 VAL D CA 1
ATOM 6404 C C . VAL D 1 183 ? 4.770 19.442 34.028 1.00 15.52 175 VAL D C 1
ATOM 6405 O O . VAL D 1 183 ? 4.421 18.368 33.565 1.00 15.50 175 VAL D O 1
ATOM 6409 N N . LEU D 1 184 ? 6.028 19.730 34.357 1.00 15.35 176 LEU D N 1
ATOM 6410 C CA . LEU D 1 184 ? 7.150 18.876 34.055 1.00 16.28 176 LEU D CA 1
ATOM 6411 C C . LEU D 1 184 ? 7.721 18.315 35.376 1.00 16.75 176 LEU D C 1
ATOM 6412 O O . LEU D 1 184 ? 8.607 18.909 35.971 1.00 17.23 176 LEU D O 1
ATOM 6417 N N . PRO D 1 185 ? 7.215 17.152 35.830 1.00 17.22 177 PRO D N 1
ATOM 6418 C CA . PRO D 1 185 ? 7.687 16.616 37.111 1.00 17.66 177 PRO D CA 1
ATOM 6419 C C . PRO D 1 185 ? 9.034 15.975 37.029 1.00 17.62 177 PRO D C 1
ATOM 6420 O O . PRO D 1 185 ? 9.366 15.368 35.993 1.00 17.52 177 PRO D O 1
ATOM 6424 N N . GLY D 1 186 ? 9.762 16.107 38.132 1.00 17.16 178 GLY D N 1
ATOM 6425 C CA . GLY D 1 186 ? 10.991 15.352 38.397 1.00 17.45 178 GLY D CA 1
ATOM 6426 C C . GLY D 1 186 ? 10.635 13.986 38.984 1.00 18.70 178 GLY D C 1
ATOM 6427 O O . GLY D 1 186 ? 9.723 13.313 38.478 1.00 19.10 178 GLY D O 1
ATOM 6428 N N . TRP D 1 187 ? 11.392 13.550 39.993 1.00 18.89 179 TRP D N 1
ATOM 6429 C CA . TRP D 1 187 ? 11.165 12.273 40.688 1.00 19.95 179 TRP D CA 1
ATOM 6430 C C . TRP D 1 187 ? 10.026 12.472 41.651 1.00 19.98 179 TRP D C 1
ATOM 6431 O O . TRP D 1 187 ? 10.155 13.246 42.587 1.00 20.02 179 TRP D O 1
ATOM 6442 N N . ILE D 1 188 ? 8.940 11.735 41.447 1.00 20.55 180 ILE D N 1
ATOM 6443 C CA . ILE D 1 188 ? 7.685 11.915 42.218 1.00 21.29 180 ILE D CA 1
ATOM 6444 C C . ILE D 1 188 ? 7.343 10.593 42.911 1.00 23.54 180 ILE D C 1
ATOM 6445 O O . ILE D 1 188 ? 7.551 9.506 42.351 1.00 23.57 180 ILE D O 1
ATOM 6450 N N . ASP D 1 189 ? 6.856 10.682 44.138 1.00 25.25 181 ASP D N 1
ATOM 6451 C CA . ASP D 1 189 ? 6.584 9.486 44.939 1.00 28.30 181 ASP D CA 1
ATOM 6452 C C . ASP D 1 189 ? 5.404 8.618 44.454 1.00 30.95 181 ASP D C 1
ATOM 6453 O O . ASP D 1 189 ? 4.878 7.798 45.216 1.00 31.89 181 ASP D O 1
ATOM 6458 N N . SER D 1 190 ? 4.978 8.773 43.203 1.00 33.30 182 SER D N 1
ATOM 6459 C CA . SER D 1 190 ? 3.975 7.863 42.624 1.00 35.88 182 SER D CA 1
ATOM 6460 C C . SER D 1 190 ? 4.600 6.501 42.333 1.00 39.47 182 SER D C 1
ATOM 6461 O O . SER D 1 190 ? 3.885 5.534 42.080 1.00 42.17 182 SER D O 1
ATOM 6464 N N . LEU D 1 191 ? 5.930 6.427 42.364 1.00 40.29 183 LEU D N 1
ATOM 6465 C CA . LEU D 1 191 ? 6.636 5.161 42.252 1.00 43.62 183 LEU D CA 1
ATOM 6466 C C . LEU D 1 191 ? 7.689 5.047 43.360 1.00 42.69 183 LEU D C 1
ATOM 6467 O O . LEU D 1 191 ? 8.098 6.064 43.966 1.00 41.36 183 LEU D O 1
ATOM 6472 N N . PRO D 1 192 ? 8.130 3.805 43.640 1.00 42.72 184 PRO D N 1
ATOM 6473 C CA . PRO D 1 192 ? 9.126 3.603 44.691 1.00 42.26 184 PRO D CA 1
ATOM 6474 C C . PRO D 1 192 ? 10.410 4.417 44.494 1.00 40.22 184 PRO D C 1
ATOM 6475 O O . PRO D 1 192 ? 10.922 4.553 43.362 1.00 38.65 184 PRO D O 1
ATOM 6479 N N . THR D 1 193 ? 10.921 4.930 45.605 1.00 39.00 185 THR D N 1
ATOM 6480 C CA . THR D 1 193 ? 12.112 5.763 45.611 1.00 38.93 185 THR D CA 1
ATOM 6481 C C . THR D 1 193 ? 13.360 4.895 45.578 1.00 38.43 185 THR D C 1
ATOM 6482 O O . THR D 1 193 ? 13.337 3.774 46.050 1.00 36.74 185 THR D O 1
ATOM 6486 N N . THR D 1 194 ? 14.441 5.410 45.004 1.00 37.32 186 THR D N 1
ATOM 6487 C CA . THR D 1 194 ? 15.766 4.871 45.303 1.00 37.60 186 THR D CA 1
ATOM 6488 C C . THR D 1 194 ? 16.582 5.956 45.987 1.00 37.96 186 THR D C 1
ATOM 6489 O O . THR D 1 194 ? 16.348 7.177 45.785 1.00 33.37 186 THR D O 1
ATOM 6493 N N . GLU D 1 195 ? 17.578 5.514 46.752 1.00 36.99 187 GLU D N 1
ATOM 6494 C CA . GLU D 1 195 ? 18.500 6.438 47.405 1.00 38.28 187 GLU D CA 1
ATOM 6495 C C . GLU D 1 195 ? 19.340 7.245 46.438 1.00 36.79 187 GLU D C 1
ATOM 6496 O O . GLU D 1 195 ? 19.476 8.457 46.642 1.00 37.52 187 GLU D O 1
ATOM 6502 N N . GLU D 1 196 ? 19.877 6.620 45.389 1.00 34.94 188 GLU D N 1
ATOM 6503 C CA . GLU D 1 196 ? 20.680 7.363 44.391 1.00 33.82 188 GLU D CA 1
ATOM 6504 C C . GLU D 1 196 ? 19.889 8.519 43.753 1.00 33.24 188 GLU D C 1
ATOM 6505 O O . GLU D 1 196 ? 20.399 9.636 43.623 1.00 32.83 188 GLU D O 1
ATOM 6507 N N . ARG D 1 197 ? 18.654 8.232 43.334 1.00 32.43 189 ARG D N 1
ATOM 6508 C CA . ARG D 1 197 ? 17.811 9.252 42.718 1.00 31.57 189 ARG D CA 1
ATOM 6509 C C . ARG D 1 197 ? 17.469 10.373 43.728 1.00 30.27 189 ARG D C 1
ATOM 6510 O O . ARG D 1 197 ? 17.596 11.563 43.419 1.00 29.05 189 ARG D O 1
ATOM 6518 N N . ARG D 1 198 ? 17.070 9.980 44.938 1.00 30.61 190 ARG D N 1
ATOM 6519 C CA . ARG D 1 198 ? 16.703 10.947 45.975 1.00 30.64 190 ARG D CA 1
ATOM 6520 C C . ARG D 1 198 ? 17.865 11.913 46.236 1.00 30.50 190 ARG D C 1
ATOM 6521 O O . ARG D 1 198 ? 17.701 13.146 46.262 1.00 27.30 190 ARG D O 1
ATOM 6529 N N . GLU D 1 199 ? 19.045 11.338 46.421 1.00 32.46 191 GLU D N 1
ATOM 6530 C CA . GLU D 1 199 ? 20.254 12.126 46.681 1.00 33.56 191 GLU D CA 1
ATOM 6531 C C . GLU D 1 199 ? 20.665 13.009 45.522 1.00 31.12 191 GLU D C 1
ATOM 6532 O O . GLU D 1 199 ? 21.344 14.010 45.740 1.00 31.13 191 GLU D O 1
ATOM 6538 N N . SER D 1 200 ? 20.230 12.688 44.303 1.00 29.93 192 SER D N 1
ATOM 6539 C CA . SER D 1 200 ? 20.562 13.515 43.132 1.00 28.00 192 SER D CA 1
ATOM 6540 C C . SER D 1 200 ? 19.718 14.806 43.074 1.00 25.93 192 SER D C 1
ATOM 6541 O O . SER D 1 200 ? 20.038 15.714 42.339 1.00 24.47 192 SER D O 1
ATOM 6544 N N . VAL D 1 201 ? 18.645 14.875 43.838 1.00 23.47 193 VAL D N 1
ATOM 6545 C CA . VAL D 1 201 ? 17.793 16.044 43.835 1.00 22.40 193 VAL D CA 1
ATOM 6546 C C . VAL D 1 201 ? 18.373 17.061 44.831 1.00 22.32 193 VAL D C 1
ATOM 6547 O O . VAL D 1 201 ? 18.605 16.713 45.967 1.00 22.45 193 VAL D O 1
ATOM 6551 N N . PRO D 1 202 ? 18.613 18.320 44.422 1.00 21.97 194 PRO D N 1
ATOM 6552 C CA . PRO D 1 202 ? 19.126 19.252 45.450 1.00 22.15 194 PRO D CA 1
ATOM 6553 C C . PRO D 1 202 ? 18.271 19.318 46.718 1.00 22.63 194 PRO D C 1
ATOM 6554 O O . PRO D 1 202 ? 18.829 19.351 47.824 1.00 22.89 194 PRO D O 1
ATOM 6558 N N . MET D 1 203 ? 16.934 19.317 46.580 1.00 21.66 195 MET D N 1
ATOM 6559 C CA . MET D 1 203 ? 16.054 19.250 47.771 1.00 22.01 195 MET D CA 1
ATOM 6560 C C . MET D 1 203 ? 16.084 17.913 48.580 1.00 22.27 195 MET D C 1
ATOM 6561 O O . MET D 1 203 ? 15.500 17.835 49.676 1.00 21.78 195 MET D O 1
ATOM 6566 N N . GLN D 1 204 ? 16.776 16.900 48.064 1.00 22.27 196 GLN D N 1
ATOM 6567 C CA . GLN D 1 204 ? 17.030 15.628 48.768 1.00 23.79 196 GLN D CA 1
ATOM 6568 C C . GLN D 1 204 ? 15.777 14.861 49.174 1.00 23.94 196 GLN D C 1
ATOM 6569 O O . GLN D 1 204 ? 15.787 14.158 50.204 1.00 24.08 196 GLN D O 1
ATOM 6575 N N . ARG D 1 205 ? 14.737 14.965 48.344 1.00 22.22 197 ARG D N 1
ATOM 6576 C CA . ARG D 1 205 ? 13.505 14.206 48.526 1.00 22.84 197 ARG D CA 1
ATOM 6577 C C . ARG D 1 205 ? 12.815 14.065 47.163 1.00 22.47 197 ARG D C 1
ATOM 6578 O O . ARG D 1 205 ? 13.056 14.863 46.268 1.00 21.67 197 ARG D O 1
ATOM 6586 N N . TYR D 1 206 ? 11.957 13.068 47.034 1.00 22.14 198 TYR D N 1
ATOM 6587 C CA . TYR D 1 206 ? 11.039 13.010 45.908 1.00 22.02 198 TYR D CA 1
ATOM 6588 C C . TYR D 1 206 ? 9.944 14.068 46.116 1.00 21.60 198 TYR D C 1
ATOM 6589 O O . TYR D 1 206 ? 9.675 14.518 47.251 1.00 21.61 198 TYR D O 1
ATOM 6598 N N . GLY D 1 207 ? 9.312 14.464 45.018 1.00 21.08 199 GLY D N 1
ATOM 6599 C CA . GLY D 1 207 ? 8.145 15.324 45.077 1.00 20.85 199 GLY D CA 1
ATOM 6600 C C . GLY D 1 207 ? 6.938 14.463 45.406 1.00 21.52 199 GLY D C 1
ATOM 6601 O O . GLY D 1 207 ? 6.917 13.231 45.133 1.00 20.54 199 GLY D O 1
ATOM 6602 N N . LYS D 1 208 ? 5.946 15.088 46.024 1.00 21.54 200 LYS D N 1
ATOM 6603 C CA . LYS D 1 208 ? 4.718 14.389 46.327 1.00 23.17 200 LYS D CA 1
ATOM 6604 C C . LYS D 1 208 ? 3.763 14.451 45.137 1.00 22.21 200 LYS D C 1
ATOM 6605 O O . LYS D 1 208 ? 3.662 15.466 44.454 1.00 21.22 200 LYS D O 1
ATOM 6611 N N . SER D 1 209 ? 3.025 13.390 44.901 1.00 23.55 201 SER D N 1
ATOM 6612 C CA . SER D 1 209 ? 2.021 13.450 43.852 1.00 24.09 201 SER D CA 1
ATOM 6613 C C . SER D 1 209 ? 1.077 14.649 44.123 1.00 23.56 201 SER D C 1
ATOM 6614 O O . SER D 1 209 ? 0.642 15.308 43.202 1.00 21.94 201 SER D O 1
ATOM 6617 N N . GLU D 1 210 ? 0.791 14.942 45.401 1.00 23.69 202 GLU D N 1
ATOM 6618 C CA . GLU D 1 210 ? -0.024 16.104 45.767 1.00 23.04 202 GLU D CA 1
ATOM 6619 C C . GLU D 1 210 ? 0.566 17.469 45.400 1.00 21.90 202 GLU D C 1
ATOM 6620 O O . GLU D 1 210 ? -0.179 18.458 45.250 1.00 21.27 202 GLU D O 1
ATOM 6626 N N . GLU D 1 211 ? 1.892 17.543 45.328 1.00 21.01 203 GLU D N 1
ATOM 6627 C CA . GLU D 1 211 ? 2.570 18.756 44.888 1.00 20.56 203 GLU D CA 1
ATOM 6628 C C . GLU D 1 211 ? 2.407 19.012 43.392 1.00 20.02 203 GLU D C 1
ATOM 6629 O O . GLU D 1 211 ? 2.240 20.178 42.951 1.00 19.67 203 GLU D O 1
ATOM 6635 N N . ILE D 1 212 ? 2.431 17.933 42.615 1.00 18.78 204 ILE D N 1
ATOM 6636 C CA . ILE D 1 212 ? 2.090 18.020 41.212 1.00 18.77 204 ILE D CA 1
ATOM 6637 C C . ILE D 1 212 ? 0.620 18.420 41.074 1.00 18.62 204 ILE D C 1
ATOM 6638 O O . ILE D 1 212 ? 0.285 19.312 40.293 1.00 18.43 204 ILE D O 1
ATOM 6643 N N . ALA D 1 213 ? -0.245 17.809 41.885 1.00 19.12 205 ALA D N 1
ATOM 6644 C CA . ALA D 1 213 ? -1.677 18.124 41.806 1.00 19.45 205 ALA D CA 1
ATOM 6645 C C . ALA D 1 213 ? -1.944 19.569 42.196 1.00 19.15 205 ALA D C 1
ATOM 6646 O O . ALA D 1 213 ? -2.871 20.199 41.671 1.00 18.31 205 ALA D O 1
ATOM 6648 N N . ALA D 1 214 ? -1.139 20.105 43.115 1.00 18.93 206 ALA D N 1
ATOM 6649 C CA . ALA D 1 214 ? -1.299 21.494 43.548 1.00 19.04 206 ALA D CA 1
ATOM 6650 C C . ALA D 1 214 ? -0.933 22.450 42.432 1.00 17.85 206 ALA D C 1
ATOM 6651 O O . ALA D 1 214 ? -1.520 23.539 42.327 1.00 17.81 206 ALA D O 1
ATOM 6653 N N . THR D 1 215 ? 0.068 22.059 41.654 1.00 17.50 207 THR D N 1
ATOM 6654 C CA . THR D 1 215 ? 0.513 22.805 40.485 1.00 17.02 207 THR D CA 1
ATOM 6655 C C . THR D 1 215 ? -0.559 22.827 39.385 1.00 17.16 207 THR D C 1
ATOM 6656 O O . THR D 1 215 ? -0.841 23.898 38.806 1.00 16.96 207 THR D O 1
ATOM 6660 N N . VAL D 1 216 ? -1.201 21.668 39.175 1.00 18.21 208 VAL D N 1
ATOM 6661 C CA . VAL D 1 216 ? -2.326 21.540 38.262 1.00 18.42 208 VAL D CA 1
ATOM 6662 C C . VAL D 1 216 ? -3.463 22.428 38.741 1.00 18.20 208 VAL D C 1
ATOM 6663 O O . VAL D 1 216 ? -4.052 23.166 37.969 1.00 17.96 208 VAL D O 1
ATOM 6667 N N . SER D 1 217 ? -3.773 22.364 40.033 1.00 18.90 209 SER D N 1
ATOM 6668 C CA . SER D 1 217 ? -4.796 23.199 40.619 1.00 18.86 209 SER D CA 1
ATOM 6669 C C . SER D 1 217 ? -4.564 24.688 40.377 1.00 18.40 209 SER D C 1
ATOM 6670 O O . SER D 1 217 ? -5.498 25.398 40.012 1.00 17.92 209 SER D O 1
ATOM 6673 N N . PHE D 1 218 ? -3.348 25.170 40.619 1.00 17.69 210 PHE D N 1
ATOM 6674 C CA . PHE D 1 218 ? -3.051 26.556 40.310 1.00 18.31 210 PHE D CA 1
ATOM 6675 C C . PHE D 1 218 ? -3.342 26.907 38.850 1.00 17.98 210 PHE D C 1
ATOM 6676 O O . PHE D 1 218 ? -4.050 27.897 38.524 1.00 17.44 210 PHE D O 1
ATOM 6684 N N . LEU D 1 219 ? -2.822 26.065 37.969 1.00 17.47 211 LEU D N 1
ATOM 6685 C CA . LEU D 1 219 ? -2.923 26.330 36.542 1.00 17.37 211 LEU D CA 1
ATOM 6686 C C . LEU D 1 219 ? -4.396 26.254 36.054 1.00 17.87 211 LEU D C 1
ATOM 6687 O O . LEU D 1 219 ? -4.749 26.828 34.999 1.00 18.12 211 LEU D O 1
ATOM 6692 N N . ALA D 1 220 ? -5.213 25.513 36.791 1.00 17.85 212 ALA D N 1
ATOM 6693 C CA . ALA D 1 220 ? -6.635 25.447 36.506 1.00 19.19 212 ALA D CA 1
ATOM 6694 C C . ALA D 1 220 ? -7.473 26.571 37.132 1.00 19.67 212 ALA D C 1
ATOM 6695 O O . ALA D 1 220 ? -8.685 26.594 36.912 1.00 20.87 212 ALA D O 1
ATOM 6697 N N . SER D 1 221 ? -6.859 27.463 37.905 1.00 19.41 213 SER D N 1
ATOM 6698 C CA . SER D 1 221 ? -7.590 28.510 38.639 1.00 20.65 213 SER D CA 1
ATOM 6699 C C . SER D 1 221 ? -7.587 29.843 37.868 1.00 20.56 213 SER D C 1
ATOM 6700 O O . SER D 1 221 ? -6.728 30.087 37.016 1.00 19.47 213 SER D O 1
ATOM 6703 N N . ASP D 1 222 ? -8.530 30.720 38.201 1.00 21.17 214 ASP D N 1
ATOM 6704 C CA . ASP D 1 222 ? -8.597 32.035 37.566 1.00 22.12 214 ASP D CA 1
ATOM 6705 C C . ASP D 1 222 ? -7.310 32.849 37.709 1.00 22.09 214 ASP D C 1
ATOM 6706 O O . ASP D 1 222 ? -6.907 33.595 36.789 1.00 22.01 214 ASP D O 1
ATOM 6711 N N . GLY D 1 223 ? -6.641 32.690 38.843 1.00 22.15 215 GLY D N 1
ATOM 6712 C CA . GLY D 1 223 ? -5.418 33.446 39.106 1.00 22.06 215 GLY D CA 1
ATOM 6713 C C . GLY D 1 223 ? -4.273 33.174 38.128 1.00 21.47 215 GLY D C 1
ATOM 6714 O O . GLY D 1 223 ? -3.416 34.043 37.944 1.00 21.85 215 GLY D O 1
ATOM 6715 N N . ALA D 1 224 ? -4.253 31.981 37.510 1.00 19.35 216 ALA D N 1
ATOM 6716 C CA . ALA D 1 224 ? -3.253 31.603 36.511 1.00 18.17 216 ALA D CA 1
ATOM 6717 C C . ALA D 1 224 ? -3.673 31.937 35.068 1.00 18.39 216 ALA D C 1
ATOM 6718 O O . ALA D 1 224 ? -3.020 31.480 34.115 1.00 17.54 216 ALA D O 1
ATOM 6720 N N . ALA D 1 225 ? -4.751 32.709 34.907 1.00 18.27 217 ALA D N 1
ATOM 6721 C CA . ALA D 1 225 ? -5.359 32.868 33.589 1.00 18.86 217 ALA D CA 1
ATOM 6722 C C . ALA D 1 225 ? -4.428 33.497 32.525 1.00 18.19 217 ALA D C 1
ATOM 6723 O O . ALA D 1 225 ? -4.671 33.333 31.318 1.00 19.43 217 ALA D O 1
ATOM 6725 N N . TYR D 1 226 ? -3.463 34.297 32.944 1.00 16.95 218 TYR D N 1
ATOM 6726 C CA . TYR D 1 226 ? -2.568 34.962 32.005 1.00 16.44 218 TYR D CA 1
ATOM 6727 C C . TYR D 1 226 ? -1.347 34.120 31.666 1.00 16.18 218 TYR D C 1
ATOM 6728 O O . TYR D 1 226 ? -0.439 34.608 30.976 1.00 16.75 218 TYR D O 1
ATOM 6737 N N . ILE D 1 227 ? -1.306 32.867 32.128 1.00 15.79 219 ILE D N 1
ATOM 6738 C CA . ILE D 1 227 ? -0.188 31.951 31.782 1.00 15.87 219 ILE D CA 1
ATOM 6739 C C . ILE D 1 227 ? -0.650 31.045 30.659 1.00 15.71 219 ILE D C 1
ATOM 6740 O O . ILE D 1 227 ? -1.645 30.336 30.809 1.00 15.53 219 ILE D O 1
ATOM 6745 N N . THR D 1 228 ? 0.099 31.036 29.549 1.00 16.05 220 THR D N 1
ATOM 6746 C CA . THR D 1 228 ? -0.212 30.086 28.491 1.00 15.31 220 THR D CA 1
ATOM 6747 C C . THR D 1 228 ? 1.046 29.779 27.693 1.00 15.26 220 THR D C 1
ATOM 6748 O O . THR D 1 228 ? 1.936 30.639 27.549 1.00 14.56 220 THR D O 1
ATOM 6752 N N . GLY D 1 229 ? 1.115 28.536 27.229 1.00 14.79 221 GLY D N 1
ATOM 6753 C CA . GLY D 1 229 ? 2.203 28.024 26.417 1.00 14.92 221 GLY D CA 1
ATOM 6754 C C . GLY D 1 229 ? 3.468 27.609 27.152 1.00 14.56 221 GLY D C 1
ATOM 6755 O O . GLY D 1 229 ? 4.489 27.328 26.502 1.00 14.50 221 GLY D O 1
ATOM 6756 N N . GLN D 1 230 ? 3.397 27.521 28.480 1.00 15.06 222 GLN D N 1
ATOM 6757 C CA . GLN D 1 230 ? 4.597 27.329 29.339 1.00 14.38 222 GLN D CA 1
ATOM 6758 C C . GLN D 1 230 ? 4.816 25.889 29.765 1.00 14.74 222 GLN D C 1
ATOM 6759 O O . GLN D 1 230 ? 3.905 25.048 29.757 1.00 14.67 222 GLN D O 1
ATOM 6765 N N . ASN D 1 231 ? 6.060 25.615 30.123 1.00 14.60 223 ASN D N 1
ATOM 6766 C CA . ASN D 1 231 ? 6.501 24.335 30.632 1.00 15.10 223 ASN D CA 1
ATOM 6767 C C . ASN D 1 231 ? 7.166 24.561 31.984 1.00 15.50 223 ASN D C 1
ATOM 6768 O O . ASN D 1 231 ? 8.294 25.074 32.053 1.00 16.37 223 ASN D O 1
ATOM 6773 N N . LEU D 1 232 ? 6.449 24.192 33.046 1.00 15.58 224 LEU D N 1
ATOM 6774 C CA . LEU D 1 232 ? 6.879 24.489 34.411 1.00 15.63 224 LEU D CA 1
ATOM 6775 C C . LEU D 1 232 ? 7.427 23.267 35.081 1.00 15.96 224 LEU D C 1
ATOM 6776 O O . LEU D 1 232 ? 6.716 22.263 35.321 1.00 16.82 224 LEU D O 1
ATOM 6781 N N . ARG D 1 233 ? 8.714 23.332 35.370 1.00 14.67 225 ARG D N 1
ATOM 6782 C CA . ARG D 1 233 ? 9.405 22.216 36.015 1.00 15.60 225 ARG D CA 1
ATOM 6783 C C . ARG D 1 233 ? 9.194 22.200 37.498 1.00 16.07 225 ARG D C 1
ATOM 6784 O O . ARG D 1 233 ? 9.417 23.217 38.168 1.00 16.95 225 ARG D O 1
ATOM 6792 N N . VAL D 1 234 ? 8.751 21.040 37.988 1.00 15.92 226 VAL D N 1
ATOM 6793 C CA . VAL D 1 234 ? 8.470 20.809 39.402 1.00 16.97 226 VAL D CA 1
ATOM 6794 C C . VAL D 1 234 ? 9.314 19.605 39.827 1.00 16.74 226 VAL D C 1
ATOM 6795 O O . VAL D 1 234 ? 8.843 18.465 39.776 1.00 17.28 226 VAL D O 1
ATOM 6799 N N . ASP D 1 235 ? 10.549 19.879 40.249 1.00 16.01 227 ASP D N 1
ATOM 6800 C CA . ASP D 1 235 ? 11.601 18.857 40.276 1.00 16.78 227 ASP D CA 1
ATOM 6801 C C . ASP D 1 235 ? 12.608 18.964 41.393 1.00 17.32 227 ASP D C 1
ATOM 6802 O O . ASP D 1 235 ? 13.671 18.318 41.340 1.00 17.56 227 ASP D O 1
ATOM 6807 N N . GLY D 1 236 ? 12.282 19.751 42.412 1.00 17.23 228 GLY D N 1
ATOM 6808 C CA . GLY D 1 236 ? 13.179 19.914 43.555 1.00 17.64 228 GLY D CA 1
ATOM 6809 C C . GLY D 1 236 ? 14.558 20.457 43.203 1.00 17.86 228 GLY D C 1
ATOM 6810 O O . GLY D 1 236 ? 15.490 20.292 43.968 1.00 18.38 228 GLY D O 1
ATOM 6811 N N . GLY D 1 237 ? 14.669 21.148 42.060 1.00 17.69 229 GLY D N 1
ATOM 6812 C CA . GLY D 1 237 ? 15.948 21.692 41.590 1.00 17.32 229 GLY D CA 1
ATOM 6813 C C . GLY D 1 237 ? 16.781 20.764 40.743 1.00 17.09 229 GLY D C 1
ATOM 6814 O O . GLY D 1 237 ? 17.924 21.093 40.429 1.00 17.23 229 GLY D O 1
ATOM 6815 N N . LEU D 1 238 ? 16.269 19.587 40.394 1.00 17.35 230 LEU D N 1
ATOM 6816 C CA . LEU D 1 238 ? 17.094 18.555 39.712 1.00 18.27 230 LEU D CA 1
ATOM 6817 C C . LEU D 1 238 ? 17.752 19.043 38.397 1.00 17.70 230 LEU D C 1
ATOM 6818 O O . LEU D 1 238 ? 18.976 18.901 38.203 1.00 17.39 230 LEU D O 1
ATOM 6823 N N . THR D 1 239 ? 16.952 19.607 37.505 1.00 16.47 231 THR D N 1
ATOM 6824 C CA . THR D 1 239 ? 17.461 20.043 36.204 1.00 16.45 231 THR D CA 1
ATOM 6825 C C . THR D 1 239 ? 18.373 21.270 36.397 1.00 15.98 231 THR D C 1
ATOM 6826 O O . THR D 1 239 ? 18.283 21.989 37.418 1.00 16.20 231 THR D O 1
ATOM 6830 N N . ARG D 1 240 ? 19.249 21.502 35.426 1.00 15.69 232 ARG D N 1
ATOM 6831 C CA . ARG D 1 240 ? 20.339 22.486 35.547 1.00 16.75 232 ARG D CA 1
ATOM 6832 C C . ARG D 1 240 ? 20.073 23.838 34.921 1.00 17.39 232 ARG D C 1
ATOM 6833 O O . ARG D 1 240 ? 20.655 24.821 35.341 1.00 18.87 232 ARG D O 1
ATOM 6841 N N . SER D 1 241 ? 19.202 23.891 33.923 1.00 17.23 233 SER D N 1
ATOM 6842 C CA . SER D 1 241 ? 18.993 25.083 33.154 1.00 18.33 233 SER D CA 1
ATOM 6843 C C . SER D 1 241 ? 18.155 26.058 33.927 1.00 17.52 233 SER D C 1
ATOM 6844 O O . SER D 1 241 ? 17.205 25.677 34.611 1.00 17.73 233 SER D O 1
ATOM 6847 N N . VAL D 1 242 ? 18.486 27.340 33.805 1.00 16.74 234 VAL D N 1
ATOM 6848 C CA . VAL D 1 242 ? 17.550 28.372 34.225 1.00 17.28 234 VAL D CA 1
ATOM 6849 C C . VAL D 1 242 ? 16.216 28.283 33.471 1.00 18.36 234 VAL D C 1
ATOM 6850 O O . VAL D 1 242 ? 15.197 28.828 33.932 1.00 17.49 234 VAL D O 1
#